Protein 3VBH (pdb70)

Sequence (842 aa):
GDRVADVIESSIGDSVSRALTHALPAPTGQNTQVSSHRLDTGKVPALQAAEIGASSNASDESMIETRCVLNSHSTAETTLDSFFSRAGLVGEIDLPLKGTTNPNGYANWDIDITGYAQMRRKVELFTYMRFDAEFTFVACTPTGEVVPQLLQYMFVPPGAPKPDSRESLAWQTATNPSVFVKLSDPPAQVSVPFMSPASAYQWFYDGYPTFGEHKQEKDLEYGAMPNNMMGTFSVRTVGTSKSKYPLVVRIYMRMKHVRAWIPRPMRNQNYLFKANPNYAGNSIKPTGASRTAITTLSDRVAQLTIGNSTITTQEAANIIVGYGEWPSYCSDSDATAVDKPTRPDVSVNRFYTLDTKLWEKSSKGWYWKFPDVLTETGVFGQNAQFHYLYRSGFCIHVQCNASKFHQGALLVAVLPEYVIGTVAGGTGTEDTHPPYKQTQPGADGFELQHPYVLDAGIPISQLTVCPHQWINLRTNNCATIIVPYINALPFDSALNHCNFGLLVVPISPLDYDQGATPVIPITITLAPMCSEFAGLRQAVTQGFPTELKPGTNQFLTTDDGVSAPILPNFHPTPCIHIPGEVRNLLELCQVETILEVNNVPTNATSLMERLRFPVSAQAGKGELCAVFRADPGRNGPWQSTLLGQLCGYYTQWSGSLEVTFMFTGSFMATGKMLIAYTPPGGPLPKDRATAMLGTHVIWDFGLQSSVTLVIPWISNTHYRAHARDGVFDYYTTGLVSIWYQTNYVVPIGAPNTAYIIALAAAQKNFTMKLCKDASDILQTGTIQSHENSNSATEGSTINYTTINYYKDSYAATAGKQSLKQDPDKFANPVKDIFTEMAAPLK

Solvent-accessible surface area: 33985 Å² total; per-residue (Å²): 116,84,213,90,65,110,68,109,146,48,84,74,38,74,46,101,42,143,72,71,24,128,24,101,97,30,70,56,3,99,60,16,114,109,18,66,131,103,168,90,131,75,116,42,8,18,41,6,6,6,0,0,6,12,15,23,51,4,35,12,42,15,38,48,110,18,180,53,66,137,21,91,23,57,5,44,54,1,8,4,8,31,0,2,15,69,14,19,48,1,0,67,6,67,6,34,52,184,50,134,81,50,38,86,8,45,5,56,39,87,44,40,15,12,9,63,1,78,12,4,14,20,0,18,0,0,0,0,0,7,11,0,5,8,27,3,14,43,17,17,8,87,125,48,103,89,10,113,25,72,0,0,7,2,26,2,44,97,87,25,96,116,3,109,36,24,91,21,145,21,10,133,32,101,131,29,29,32,41,109,21,112,12,71,58,61,44,11,66,18,0,17,2,0,38,2,90,2,4,1,20,6,48,22,18,0,0,1,43,72,82,30,121,20,118,151,139,132,6,127,37,20,26,27,23,67,27,42,102,24,14,3,17,0,0,32,4,50,28,111,88,102,16,170,57,46,1,8,0,76,1,41,6,5,1,0,2,3,30,0,3,0,0,5,2,2,8,16,9,59,7,34,9,86,71,23,13,2,1,20,14,113,58,14,135,26,21,15,41,50,33,129,37,29,50,65,97,127,25,58,94,23,120,25,86,45,33,128,19,74,22,98,10,142,56,5,1,8,21,0,0,0,7,1,16,55,18,21,15,14,26,146,102,37,38,111,43,150,63,184,34,51,79,36,48,96,44,0,10,57,14,16,92,32,26,69,42,91,2,103,112,93,26,94,0,15,0,1,0,0,0,15,5,0,15,138,40,44,74,0,0,88,22,1,18,80,17,106,23,4,27,4,2,2,8,1,2,0,52,1,99,36,50,104,74,5,4,0,0,0,0,0,0,0,0,0,0,0,12,2,3,20,45,0,38,10,96,9,106,92,68,55,53,2,46,60,149,18,0,12,20,20,37,99,7,53,88,2,98,49,7,7,0,0,1,5,0,13,1,0,1,0,0,2,3,3,8,15,1,1,0,0,16,17,1,1,32,2,2,7,0,9,0,5,21,1,4,1,49,18,18,21,6,3,16,9,2,1,7,7,0,0,0,0,0,14,4,2,42,3,44,31,57,186,78,29,90,81,83,5,53,0,27,0,5,0,0,0,20,25,0,1,0,5,23,124,79,130,46,39,83,64,125,178,117,114,138,140,140,131,38,65,100,126,56,97,51,62,83,62,26,36,5,43,24,31,42,80,83,56,102,19,40,104,39,19,95,4,4,2,26,1,42,2,0,6,0,0,1,25,3,8,0,0,2,3,2,18,4,43,23,72,80,53,134,21,3,40,71,2,2,29,2,59,1,32,47,53,111,42,186,14,43,53,12,0,0,1,69,0,5,2,25,18,105,9,13,3,30,2,0,0,1,8,23,0,0,17,9,1,37,43,6,2,3,0,1,5,0,1,0,0,1,1,0,0,90,63,2,72,7,82,2,3,0,0,0,16,39,65,80,30,113,60,11,172,53,72,58,48,1,85,142,25,28,66,18,87,2,69,13,30,80,15,1,0,1,0,0,3,2,6,61,74,35,119,44,135,40,7,11,19,6,127,121,53,129,72,54,133,54,26,2,5,15,0,1,1,6,8,48,71,41,3,80,32,51,175,30,4,7,93,55,0,44,0,0,1,5,0,0,5,20,104,17,5,1,3,79,90,13,71,81,17,103,72,98,23,44,132,43,116,10,140,155,179,65,44,69,0,9,1,15,83,80,22,104,20,129,42,105,59,103,35,171,92,114,0,10,0,0,5,8,5,29,155,24,34,43,63,15,3,17,58,25,15,10,39,5,2,84,71,141,32,97,50,67,31,24,3,1,148

B-factor: mean 24.51, std 19.91, range [2.74, 155.55]

Radius of gyration: 28.13 Å; Cα contacts (8 Å, |Δi|>4): 2219; chains: 4; bounding box: 93×79×64 Å

Organism: Human enterovirus 71 (NCBI:txid39054)

Nearest PDB structures (foldseek):
  3zff-assembly1_B  TM=1.002E+00  e=9.626E-48  Enterovirus A71
  6z3p-assembly1_B  TM=1.002E+00  e=2.330E-47  Enterovirus A71
  5c4w-assembly1_B  TM=1.003E+00  e=1.094E-46  Coxsackievirus A16
  6diz-assembly1_B  TM=9.968E-01  e=1.524E-46  Enterovirus A71
  5c9a-assembly1_B  TM=1.001E+00  e=4.195E-45  Coxsackievirus A16

Secondary structure (DSSP, 8-state):
---SHHHHT--TT-----BS---EE-SBPPPB--------SS--TTEE-GGGSPPP---HHHHS----B----B-GGGBHHHHH-S-EEEEEEEE-SSSSSSTTSEEEEE--STTSHHHHHHHTTEEEEEEEEEEEEEEE-TTS-----EEEEEEE-TTSPPP-STT-GGGG-SSS-EEEEETTSSPEEEEE----SSSSEES---B-SS-S---GGG-TTTT--GGG---EEEEEESSSS--SS-EEEEEEEEEEEEEEEEE-----S---STTS----GGG---SS---S-TT--/--S-EEEEETTEEEEESS----EEGGGB---PPPTTT----SPPB--GGGTSS-EEEEEEEE-TT---EEEEETGGGTTSHHHHHHHHHEEEEEEEEEEEEE----TT-EEEEEEEEEES------TTTTT-------HHHHS-GGG-EE-S-GGGTTTTS-GGGGGGSSEEEEETTT-SEEEEEE----SSSSB-TTTB--EEEEEEEEEEEE--BTB---EEEEEEEEEEEEEEEEE-S----/-------TTTT---TT------BSSTT--PPP----S-EE-BHHHHHTS-EEE-S-----SGGGGGGGG-EEEE--SSS--EEEEEE--TTSSSGGGGSHHHHHHTTEEEEES-EEEEEEE-S-TT-B-EEEEEEE-TTPPPPSSHHHHTTSEEEEEE-SSS-EEEEEE----SSSSEEPP-SSGGGGG---EEEEEESS--B--TTS-SEEEEEEEEEE-TT-EEEEE---S----SS---/---B---TTTT-SS-------SSBGGGS-------EE-THHHH--BSS---SSS-S--

CATH classification: 2.60.120.20

Structure (mmCIF, N/CA/C/O backbone):
data_3VBH
#
_entry.id   3VBH
#
_cell.length_a   330.000
_cell.length_b   330.000
_cell.length_c   748.400
_cell.angle_alpha   90.00
_cell.angle_beta   90.00
_cell.angle_gamma   120.00
#
_symmetry.space_group_name_H-M   'H 3 2'
#
loop_
_entity.id
_entity.type
_entity.pdbx_description
1 polymer 'Genome Polyprotein, capsid protein VP1'
2 polymer 'Genome polyprotein, capsid protein VP2'
3 polymer 'Genome Polyprotein, vapsid protein VP3'
4 polymer 'Genome Polyprotein, capsid protein VP4'
5 non-polymer SPHINGOSINE
6 non-polymer 'POTASSIUM ION'
7 non-polymer 'SODIUM ION'
8 non-polymer 'CHLORIDE ION'
9 water water
#
loop_
_atom_site.group_PDB
_atom_site.id
_atom_site.type_symbol
_atom_site.label_atom_id
_atom_site.label_alt_id
_atom_site.label_comp_id
_atom_site.label_asym_id
_atom_site.label_entity_id
_atom_site.label_seq_id
_atom_site.pdbx_PDB_ins_code
_atom_site.Cartn_x
_atom_site.Cartn_y
_atom_site.Cartn_z
_atom_site.occupancy
_atom_site.B_iso_or_equiv
_atom_site.auth_seq_id
_atom_site.auth_comp_id
_atom_site.auth_asym_id
_atom_site.auth_atom_id
_atom_site.pdbx_PDB_model_num
ATOM 1 N N . GLY A 1 1 ? 28.540 -12.244 102.474 1.00 95.05 1 GLY A N 1
ATOM 2 C CA . GLY A 1 1 ? 29.520 -12.227 101.336 1.00 102.79 1 GLY A CA 1
ATOM 3 C C . GLY A 1 1 ? 30.963 -12.236 101.814 1.00 113.58 1 GLY A C 1
ATOM 4 O O . GLY A 1 1 ? 31.239 -11.828 102.950 1.00 118.34 1 GLY A O 1
ATOM 5 N N . ASP A 1 2 ? 31.880 -12.674 100.946 1.00 113.49 2 ASP A N 1
ATOM 6 C CA . ASP A 1 2 ? 33.309 -12.758 101.280 1.00 100.42 2 ASP A CA 1
ATOM 7 C C . ASP A 1 2 ? 34.281 -11.951 100.394 1.00 84.87 2 ASP A C 1
ATOM 8 O O . ASP A 1 2 ? 34.525 -12.302 99.240 1.00 105.73 2 ASP A O 1
ATOM 13 N N . ARG A 1 3 ? 34.848 -10.886 100.961 1.00 72.85 3 ARG A N 1
ATOM 14 C CA . ARG A 1 3 ? 35.778 -10.010 100.253 1.00 54.80 3 ARG A CA 1
ATOM 15 C C . ARG A 1 3 ? 37.283 -10.316 100.336 1.00 61.39 3 ARG A C 1
ATOM 16 O O . ARG A 1 3 ? 38.011 -9.987 99.404 1.00 82.36 3 ARG A O 1
ATOM 24 N N . VAL A 1 4 ? 37.775 -10.886 101.436 1.00 45.90 4 VAL A N 1
ATOM 25 C CA . VAL A 1 4 ? 39.208 -11.173 101.519 1.00 23.07 4 VAL A CA 1
ATOM 26 C C . VAL A 1 4 ? 39.544 -12.382 100.624 1.00 29.01 4 VAL A C 1
ATOM 27 O O . VAL A 1 4 ? 38.842 -13.405 100.614 1.00 27.09 4 VAL A O 1
ATOM 31 N N . ALA A 1 5 ? 40.616 -12.254 99.850 1.00 9.71 5 ALA A N 1
ATOM 32 C CA . ALA A 1 5 ? 41.005 -13.316 98.937 1.00 23.09 5 ALA A CA 1
ATOM 33 C C . ALA A 1 5 ? 41.066 -14.720 99.522 1.00 29.16 5 ALA A C 1
ATOM 34 O O . ALA A 1 5 ? 40.596 -15.654 98.879 1.00 28.43 5 ALA A O 1
ATOM 36 N N . ASP A 1 6 ? 41.627 -14.883 100.722 1.00 14.56 6 ASP A N 1
ATOM 37 C CA . ASP A 1 6 ? 41.752 -16.225 101.294 1.00 27.62 6 ASP A CA 1
ATOM 38 C C . ASP A 1 6 ? 40.418 -16.924 101.539 1.00 27.84 6 ASP A C 1
ATOM 39 O O . ASP A 1 6 ? 40.352 -18.162 101.485 1.00 21.94 6 ASP A O 1
ATOM 44 N N . VAL A 1 7 ? 39.361 -16.156 101.797 1.00 19.71 7 VAL A N 1
ATOM 45 C CA . VAL A 1 7 ? 38.041 -16.758 102.005 1.00 27.52 7 VAL A CA 1
ATOM 46 C C . VAL A 1 7 ? 37.464 -17.236 100.655 1.00 30.88 7 VAL A C 1
ATOM 47 O O . VAL A 1 7 ? 36.833 -18.287 100.561 1.00 37.11 7 VAL A O 1
ATOM 51 N N . ILE A 1 8 ? 37.690 -16.445 99.614 1.00 30.98 8 ILE A N 1
ATOM 52 C CA . ILE A 1 8 ? 37.243 -16.763 98.265 1.00 30.60 8 ILE A CA 1
ATOM 53 C C . ILE A 1 8 ? 37.932 -18.026 97.712 1.00 31.68 8 ILE A C 1
ATOM 54 O O . ILE A 1 8 ? 37.284 -18.898 97.148 1.00 42.49 8 ILE A O 1
ATOM 59 N N . GLU A 1 9 ? 39.246 -18.127 97.878 1.00 37.85 9 GLU A N 1
ATOM 60 C CA . GLU A 1 9 ? 39.990 -19.271 97.353 1.00 38.52 9 GLU A CA 1
ATOM 61 C C . GLU A 1 9 ? 40.101 -20.420 98.333 1.00 41.13 9 GLU A C 1
ATOM 62 O O . GLU A 1 9 ? 41.020 -21.229 98.246 1.00 43.79 9 GLU A O 1
ATOM 68 N N . SER A 1 10 ? 39.147 -20.495 99.253 1.00 44.33 10 SER A N 1
ATOM 69 C CA . SER A 1 10 ? 39.144 -21.527 100.283 1.00 44.85 10 SER A CA 1
ATOM 70 C C . SER A 1 10 ? 38.437 -22.813 99.875 1.00 58.86 10 SER A C 1
ATOM 71 O O . SER A 1 10 ? 37.434 -22.788 99.145 1.00 61.77 10 SER A O 1
ATOM 74 N N . SER A 1 11 ? 38.976 -23.937 100.351 1.00 52.32 11 SER A N 1
ATOM 75 C CA . SER A 1 11 ? 38.396 -25.251 100.083 1.00 57.51 11 SER A CA 1
ATOM 76 C C . SER A 1 11 ? 37.676 -25.775 101.341 1.00 55.80 11 SER A C 1
ATOM 77 O O . SER A 1 11 ? 37.321 -26.958 101.420 1.00 52.83 11 SER A O 1
ATOM 80 N N . ILE A 1 12 ? 37.474 -24.881 102.317 1.00 38.55 12 ILE A N 1
ATOM 81 C CA . ILE A 1 12 ? 36.762 -25.209 103.557 1.00 53.39 12 ILE A CA 1
ATOM 82 C C . ILE A 1 12 ? 35.323 -25.514 103.140 1.00 54.83 12 ILE A C 1
ATOM 83 O O . ILE A 1 12 ? 34.683 -24.695 102.472 1.00 50.20 12 ILE A O 1
ATOM 88 N N . GLY A 1 13 ? 34.819 -26.684 103.524 1.00 44.81 13 GLY A N 1
ATOM 89 C CA . GLY A 1 13 ? 33.456 -27.039 103.171 1.00 48.78 13 GLY A CA 1
ATOM 90 C C . GLY A 1 13 ? 33.289 -28.003 102.008 1.00 31.30 13 GLY A C 1
ATOM 91 O O . GLY A 1 13 ? 32.170 -28.402 101.719 1.00 41.72 13 GLY A O 1
ATOM 92 N N . ASP A 1 14 ? 34.386 -28.373 101.347 1.00 38.46 14 ASP A N 1
ATOM 93 C CA . ASP A 1 14 ? 34.356 -29.321 100.228 1.00 46.72 14 ASP A CA 1
ATOM 94 C C . ASP A 1 14 ? 33.859 -30.676 100.762 1.00 47.82 14 ASP A C 1
ATOM 95 O O . ASP A 1 14 ? 34.580 -31.344 101.516 1.00 31.75 14 ASP A O 1
ATOM 100 N N . SER A 1 15 ? 32.646 -31.077 100.364 1.00 51.96 15 SER A N 1
ATOM 101 C CA . SER A 1 15 ? 32.028 -32.323 100.848 1.00 47.44 15 SER A CA 1
ATOM 102 C C . SER A 1 15 ? 32.122 -33.516 99.910 1.00 61.88 15 SER A C 1
ATOM 103 O O . SER A 1 15 ? 31.569 -34.585 100.207 1.00 50.86 15 SER A O 1
ATOM 106 N N . VAL A 1 16 ? 32.824 -33.325 98.792 1.00 73.47 16 VAL A N 1
ATOM 107 C CA . VAL A 1 16 ? 33.023 -34.357 97.776 1.00 68.21 16 VAL A CA 1
ATOM 108 C C . VAL A 1 16 ? 34.185 -35.257 98.145 1.00 69.68 16 VAL A C 1
ATOM 109 O O . VAL A 1 16 ? 35.318 -34.781 98.263 1.00 64.40 16 VAL A O 1
ATOM 113 N N . SER A 1 17 ? 33.911 -36.550 98.308 1.00 78.16 17 SER A N 1
ATOM 114 C CA . SER A 1 17 ? 34.960 -37.512 98.647 1.00 87.26 17 SER A CA 1
ATOM 115 C C . SER A 1 17 ? 35.752 -37.766 97.371 1.00 88.02 17 SER A C 1
ATOM 116 O O . SER A 1 17 ? 35.264 -38.436 96.456 1.00 85.88 17 SER A O 1
ATOM 119 N N . ARG A 1 18 ? 36.960 -37.217 97.296 1.00 69.61 18 ARG A N 1
ATOM 120 C CA . ARG A 1 18 ? 37.783 -37.421 96.116 1.00 72.15 18 ARG A CA 1
ATOM 121 C C . ARG A 1 18 ? 38.406 -38.815 96.218 1.00 67.43 18 ARG A C 1
ATOM 122 O O . ARG A 1 18 ? 39.189 -39.092 97.136 1.00 45.36 18 ARG A O 1
ATOM 130 N N . ALA A 1 19 ? 38.035 -39.688 95.280 1.00 38.08 19 ALA A N 1
ATOM 131 C CA . ALA A 1 19 ? 38.525 -41.063 95.244 1.00 34.19 19 ALA A CA 1
ATOM 132 C C . ALA A 1 19 ? 39.637 -41.316 94.219 1.00 32.33 19 ALA A C 1
ATOM 133 O O . ALA A 1 19 ? 39.539 -40.935 93.061 1.00 38.19 19 ALA A O 1
ATOM 135 N N . LEU A 1 20 ? 40.699 -41.969 94.662 1.00 41.29 20 LEU A N 1
ATOM 136 C CA . LEU A 1 20 ? 41.812 -42.258 93.786 1.00 39.59 20 LEU A CA 1
ATOM 137 C C . LEU A 1 20 ? 41.559 -43.514 92.970 1.00 39.20 20 LEU A C 1
ATOM 138 O O . LEU A 1 20 ? 42.231 -43.749 91.972 1.00 37.46 20 LEU A O 1
ATOM 143 N N . THR A 1 21 ? 40.597 -44.331 93.378 1.00 34.50 21 THR A N 1
ATOM 144 C CA . THR A 1 21 ? 40.360 -45.568 92.641 1.00 34.21 21 THR A CA 1
ATOM 145 C C . THR A 1 21 ? 38.899 -45.748 92.260 1.00 30.61 21 THR A C 1
ATOM 146 O O . THR A 1 21 ? 38.026 -45.045 92.761 1.00 39.75 21 THR A O 1
ATOM 150 N N . HIS A 1 22 ? 38.635 -46.688 91.363 1.00 36.85 22 HIS A N 1
ATOM 151 C CA . HIS A 1 22 ? 37.268 -46.950 90.925 1.00 41.57 22 HIS A CA 1
ATOM 152 C C . HIS A 1 22 ? 37.040 -48.434 90.585 1.00 36.48 22 HIS A C 1
ATOM 153 O O . HIS A 1 22 ? 37.948 -49.136 90.125 1.00 22.49 22 HIS A O 1
ATOM 160 N N . ALA A 1 23 ? 35.823 -48.909 90.830 1.00 27.05 23 ALA A N 1
ATOM 161 C CA . ALA A 1 23 ? 35.472 -50.295 90.551 1.00 36.91 23 ALA A CA 1
ATOM 162 C C . ALA A 1 23 ? 35.214 -50.533 89.068 1.00 29.96 23 ALA A C 1
ATOM 163 O O . ALA A 1 23 ? 34.629 -49.704 88.389 1.00 39.97 23 ALA A O 1
ATOM 165 N N . LEU A 1 24 ? 35.661 -51.676 88.575 1.00 29.40 24 LEU A N 1
ATOM 166 C CA . LEU A 1 24 ? 35.460 -52.051 87.188 1.00 28.23 24 LEU A CA 1
ATOM 167 C C . LEU A 1 24 ? 34.742 -53.378 87.173 1.00 27.85 24 LEU A C 1
ATOM 168 O O . LEU A 1 24 ? 34.809 -54.145 88.130 1.00 23.82 24 LEU A O 1
ATOM 173 N N . PRO A 1 25 ? 34.005 -53.657 86.104 1.00 38.37 25 PRO A N 1
ATOM 174 C CA . PRO A 1 25 ? 33.316 -54.952 86.078 1.00 36.27 25 PRO A CA 1
ATOM 175 C C . PRO A 1 25 ? 34.386 -56.046 85.976 1.00 26.41 25 PRO A C 1
ATOM 176 O O . PRO A 1 25 ? 35.417 -55.847 85.350 1.00 20.41 25 PRO A O 1
ATOM 180 N N . ALA A 1 26 ? 34.156 -57.185 86.612 1.00 26.49 26 ALA A N 1
ATOM 181 C CA . ALA A 1 26 ? 35.120 -58.287 86.593 1.00 26.05 26 ALA A CA 1
ATOM 182 C C . ALA A 1 26 ? 34.379 -59.591 86.899 1.00 15.71 26 ALA A C 1
ATOM 183 O O . ALA A 1 26 ? 34.489 -60.139 87.984 1.00 29.06 26 ALA A O 1
ATOM 185 N N . PRO A 1 27 ? 33.597 -60.086 85.935 1.00 28.17 27 PRO A N 1
ATOM 186 C CA . PRO A 1 27 ? 32.811 -61.318 86.065 1.00 21.10 27 PRO A CA 1
ATOM 187 C C . PRO A 1 27 ? 33.587 -62.621 85.925 1.00 17.11 27 PRO A C 1
ATOM 188 O O . PRO A 1 27 ? 33.082 -63.683 86.288 1.00 20.02 27 PRO A O 1
ATOM 192 N N . THR A 1 28 ? 34.793 -62.542 85.366 1.00 17.40 28 THR A N 1
ATOM 193 C CA . THR A 1 28 ? 35.638 -63.723 85.213 1.00 25.52 28 THR A CA 1
ATOM 194 C C . THR A 1 28 ? 37.070 -63.415 85.601 1.00 17.77 28 THR A C 1
ATOM 195 O O . THR A 1 28 ? 37.441 -62.264 85.760 1.00 16.61 28 THR A O 1
ATOM 199 N N . GLY A 1 29 ? 37.874 -64.457 85.771 1.00 25.14 29 GLY A N 1
ATOM 200 C CA . GLY A 1 29 ? 39.270 -64.241 86.080 1.00 12.22 29 GLY A CA 1
ATOM 201 C C . GLY A 1 29 ? 39.943 -63.644 84.849 1.00 23.82 29 GLY A C 1
ATOM 202 O O . GLY A 1 29 ? 39.535 -63.862 83.672 1.00 25.35 29 GLY A O 1
ATOM 203 N N . GLN A 1 30 ? 40.983 -62.868 85.111 1.00 9.86 30 GLN A N 1
ATOM 204 C CA . GLN A 1 30 ? 41.710 -62.224 84.040 1.00 17.23 30 GLN A CA 1
ATOM 205 C C . GLN A 1 30 ? 42.372 -63.220 83.102 1.00 18.68 30 GLN A C 1
ATOM 206 O O . GLN A 1 30 ? 42.833 -64.274 83.523 1.00 20.23 30 GLN A O 1
ATOM 212 N N . ASN A 1 31 ? 42.416 -62.884 81.821 1.00 12.43 31 ASN A N 1
ATOM 213 C CA . ASN A 1 31 ? 43.022 -63.774 80.843 1.00 13.51 31 ASN A CA 1
ATOM 214 C C . ASN A 1 31 ? 44.513 -63.617 80.853 1.00 8.68 31 ASN A C 1
ATOM 215 O O . ASN A 1 31 ? 45.058 -62.723 81.493 1.00 22.57 31 ASN A O 1
ATOM 220 N N . THR A 1 32 ? 45.172 -64.498 80.120 1.00 12.29 32 THR A N 1
ATOM 221 C CA . THR A 1 32 ? 46.619 -64.434 79.989 1.00 16.74 32 THR A CA 1
ATOM 222 C C . THR A 1 32 ? 46.912 -64.131 78.522 1.00 18.33 32 THR A C 1
ATOM 223 O O . THR A 1 32 ? 46.326 -64.740 77.614 1.00 13.64 32 THR A O 1
ATOM 227 N N . GLN A 1 33 ? 47.813 -63.182 78.299 1.00 11.35 33 GLN A N 1
ATOM 228 C CA . GLN A 1 33 ? 48.208 -62.778 76.947 1.00 19.21 33 GLN A CA 1
ATOM 229 C C . GLN A 1 33 ? 49.522 -63.427 76.595 1.00 12.05 33 GLN A C 1
ATOM 230 O O . GLN A 1 33 ? 50.294 -63.782 77.483 1.00 15.83 33 GLN A O 1
ATOM 236 N N . VAL A 1 34 ? 49.776 -63.593 75.301 1.00 19.85 34 VAL A N 1
ATOM 237 C CA . VAL A 1 34 ? 51.047 -64.172 74.860 1.00 15.90 34 VAL A CA 1
ATOM 238 C C . VAL A 1 34 ? 52.180 -63.196 75.236 1.00 13.08 34 VAL A C 1
ATOM 239 O O . VAL A 1 34 ? 52.008 -61.983 75.176 1.00 15.39 34 VAL A O 1
ATOM 243 N N . SER A 1 35 ? 53.325 -63.714 75.660 1.00 16.45 35 SER A N 1
ATOM 244 C CA . SER A 1 35 ? 54.460 -62.845 75.970 1.00 14.36 35 SER A CA 1
ATOM 245 C C . SER A 1 35 ? 55.679 -63.519 75.377 1.00 21.77 35 SER A C 1
ATOM 246 O O . SER A 1 35 ? 55.661 -64.725 75.111 1.00 23.25 35 SER A O 1
ATOM 249 N N . SER A 1 36 ? 56.729 -62.746 75.141 1.00 18.51 36 SER A N 1
ATOM 250 C CA . SER A 1 36 ? 57.933 -63.310 74.562 1.00 24.46 36 SER A CA 1
ATOM 251 C C . SER A 1 36 ? 59.118 -62.905 75.423 1.00 26.31 36 SER A C 1
ATOM 252 O O . SER A 1 36 ? 58.942 -62.358 76.513 1.00 20.80 36 SER A O 1
ATOM 255 N N . HIS A 1 37 ? 60.329 -63.178 74.956 1.00 21.88 37 HIS A N 1
ATOM 256 C CA . HIS A 1 37 ? 61.484 -62.802 75.739 1.00 24.64 37 HIS A CA 1
ATOM 257 C C . HIS A 1 37 ? 61.766 -61.317 75.621 1.00 28.47 37 HIS A C 1
ATOM 258 O O . HIS A 1 37 ? 61.524 -60.725 74.585 1.00 33.91 37 HIS A O 1
ATOM 265 N N . ARG A 1 38 ? 62.241 -60.720 76.709 1.00 24.24 38 ARG A N 1
ATOM 266 C CA . ARG A 1 38 ? 62.594 -59.316 76.734 1.00 30.87 38 ARG A CA 1
ATOM 267 C C . ARG A 1 38 ? 63.979 -59.270 77.390 1.00 26.49 38 ARG A C 1
ATOM 268 O O . ARG A 1 38 ? 64.185 -59.804 78.473 1.00 33.88 38 ARG A O 1
ATOM 276 N N . LEU A 1 39 ? 64.944 -58.701 76.678 1.00 33.91 39 LEU A N 1
ATOM 277 C CA . LEU A 1 39 ? 66.320 -58.573 77.156 1.00 36.55 39 LEU A CA 1
ATOM 278 C C . LEU A 1 39 ? 66.560 -57.075 77.066 1.00 32.87 39 LEU A C 1
ATOM 279 O O . LEU A 1 39 ? 67.190 -56.597 76.143 1.00 32.62 39 LEU A O 1
ATOM 284 N N . ASP A 1 40 ? 66.054 -56.339 78.044 1.00 48.64 40 ASP A N 1
ATOM 285 C CA . ASP A 1 40 ? 66.154 -54.900 78.003 1.00 60.11 40 ASP A CA 1
ATOM 286 C C . ASP A 1 40 ? 66.604 -54.232 79.311 1.00 63.20 40 ASP A C 1
ATOM 287 O O . ASP A 1 40 ? 66.287 -54.698 80.407 1.00 61.33 40 ASP A O 1
ATOM 292 N N . THR A 1 41 ? 67.356 -53.139 79.176 1.00 47.09 41 THR A N 1
ATOM 293 C CA . THR A 1 41 ? 67.804 -52.346 80.325 1.00 53.55 41 THR A CA 1
ATOM 294 C C . THR A 1 41 ? 66.723 -51.271 80.649 1.00 38.05 41 THR A C 1
ATOM 295 O O . THR A 1 41 ? 65.861 -50.989 79.832 1.00 37.92 41 THR A O 1
ATOM 299 N N . GLY A 1 42 ? 66.750 -50.694 81.846 1.00 50.12 42 GLY A N 1
ATOM 300 C CA . GLY A 1 42 ? 65.770 -49.671 82.194 1.00 23.56 42 GLY A CA 1
ATOM 301 C C . GLY A 1 42 ? 64.410 -50.164 82.659 1.00 27.34 42 GLY A C 1
ATOM 302 O O . GLY A 1 42 ? 63.883 -49.693 83.670 1.00 39.83 42 GLY A O 1
ATOM 303 N N . LYS A 1 43 ? 63.839 -51.107 81.915 1.00 50.11 43 LYS A N 1
ATOM 304 C CA . LYS A 1 43 ? 62.538 -51.688 82.244 1.00 63.40 43 LYS A CA 1
ATOM 305 C C . LYS A 1 43 ? 62.768 -52.880 83.170 1.00 60.35 43 LYS A C 1
ATOM 306 O O . LYS A 1 43 ? 63.548 -53.779 82.848 1.00 73.15 43 LYS A O 1
ATOM 312 N N . VAL A 1 44 ? 62.088 -52.883 84.318 1.00 44.14 44 VAL A N 1
ATOM 313 C CA . VAL A 1 44 ? 62.274 -53.946 85.295 1.00 37.54 44 VAL A CA 1
ATOM 314 C C . VAL A 1 44 ? 61.036 -54.281 86.186 1.00 30.08 44 VAL A C 1
ATOM 315 O O . VAL A 1 44 ? 60.973 -53.944 87.370 1.00 23.24 44 VAL A O 1
ATOM 319 N N . PRO A 1 45 ? 60.030 -54.965 85.612 1.00 31.89 45 PRO A N 1
ATOM 320 C CA . PRO A 1 45 ? 58.826 -55.332 86.371 1.00 23.33 45 PRO A CA 1
ATOM 321 C C . PRO A 1 45 ? 59.005 -56.218 87.604 1.00 25.85 45 PRO A C 1
ATOM 322 O O . PRO A 1 45 ? 58.187 -56.153 88.519 1.00 20.52 45 PRO A O 1
ATOM 326 N N . ALA A 1 46 ? 60.050 -57.049 87.624 1.00 20.87 46 ALA A N 1
ATOM 327 C CA . ALA A 1 46 ? 60.317 -57.941 88.759 1.00 21.88 46 ALA A CA 1
ATOM 328 C C . ALA A 1 46 ? 60.741 -57.201 90.034 1.00 23.41 46 ALA A C 1
ATOM 329 O O . ALA A 1 46 ? 60.433 -57.649 91.126 1.00 25.38 46 ALA A O 1
ATOM 331 N N . LEU A 1 47 ? 61.447 -56.079 89.892 1.00 27.42 47 LEU A N 1
ATOM 332 C CA . LEU A 1 47 ? 61.892 -55.293 91.039 1.00 22.51 47 LEU A CA 1
ATOM 333 C C . LEU A 1 47 ? 60.790 -54.396 91.625 1.00 16.57 47 LEU A C 1
ATOM 334 O O . LEU A 1 47 ? 60.087 -53.702 90.903 1.00 30.51 47 LEU A O 1
ATOM 339 N N . GLN A 1 48 ? 60.660 -54.426 92.948 1.00 21.74 48 GLN A N 1
ATOM 340 C CA . GLN A 1 48 ? 59.642 -53.669 93.677 1.00 14.59 48 GLN A CA 1
ATOM 341 C C . GLN A 1 48 ? 60.211 -52.936 94.899 1.00 26.38 48 GLN A C 1
ATOM 342 O O . GLN A 1 48 ? 61.392 -53.040 95.250 1.00 20.88 48 GLN A O 1
ATOM 348 N N . ALA A 1 49 ? 59.327 -52.209 95.560 1.00 21.22 49 ALA A N 1
ATOM 349 C CA . ALA A 1 49 ? 59.668 -51.466 96.761 1.00 21.83 49 ALA A CA 1
ATOM 350 C C . ALA A 1 49 ? 58.471 -51.635 97.706 1.00 22.52 49 ALA A C 1
ATOM 351 O O . ALA A 1 49 ? 57.601 -50.765 97.770 1.00 19.32 49 ALA A O 1
ATOM 353 N N . ALA A 1 50 ? 58.416 -52.761 98.424 1.00 11.09 50 ALA A N 1
ATOM 354 C CA . ALA A 1 50 ? 57.283 -53.026 99.321 1.00 12.46 50 ALA A CA 1
ATOM 355 C C . ALA A 1 50 ? 57.032 -51.956 100.390 1.00 23.52 50 ALA A C 1
ATOM 356 O O . ALA A 1 50 ? 55.923 -51.870 100.925 1.00 12.85 50 ALA A O 1
ATOM 358 N N . GLU A 1 51 ? 58.056 -51.145 100.681 1.00 12.49 51 GLU A N 1
ATOM 359 C CA . GLU A 1 51 ? 57.959 -50.079 101.670 1.00 14.27 51 GLU A CA 1
ATOM 360 C C . GLU A 1 51 ? 56.857 -49.085 101.334 1.00 15.27 51 GLU A C 1
ATOM 361 O O . GLU A 1 51 ? 56.267 -48.495 102.233 1.00 15.45 51 GLU A O 1
ATOM 367 N N . ILE A 1 52 ? 56.600 -48.891 100.041 1.00 17.92 52 ILE A N 1
ATOM 368 C CA . ILE A 1 52 ? 55.582 -47.950 99.578 1.00 11.37 52 ILE A CA 1
ATOM 369 C C . ILE A 1 52 ? 54.217 -48.265 100.186 1.00 18.65 52 ILE A C 1
ATOM 370 O O . ILE A 1 52 ? 53.443 -47.354 100.507 1.00 15.68 52 ILE A O 1
ATOM 375 N N . GLY A 1 53 ? 53.931 -49.554 100.361 1.00 14.45 53 GLY A N 1
ATOM 376 C CA . GLY A 1 53 ? 52.665 -49.953 100.955 1.00 10.65 53 GLY A CA 1
ATOM 377 C C . GLY A 1 53 ? 51.725 -50.622 99.975 1.00 21.07 53 GLY A C 1
ATOM 378 O O . GLY A 1 53 ? 50.632 -51.060 100.349 1.00 14.95 53 GLY A O 1
ATOM 379 N N . ALA A 1 54 ? 52.145 -50.698 98.713 1.00 15.67 54 ALA A N 1
ATOM 380 C CA . ALA A 1 54 ? 51.329 -51.327 97.685 1.00 16.80 54 ALA A CA 1
ATOM 381 C C . ALA A 1 54 ? 51.749 -52.764 97.434 1.00 7.01 54 ALA A C 1
ATOM 382 O O . ALA A 1 54 ? 52.838 -53.188 97.814 1.00 27.22 54 ALA A O 1
ATOM 384 N N . SER A 1 55 ? 50.876 -53.515 96.787 1.00 17.63 55 SER A N 1
ATOM 385 C CA . SER A 1 55 ? 51.183 -54.889 96.462 1.00 14.76 55 SER A CA 1
ATOM 386 C C . SER A 1 55 ? 51.945 -54.895 95.139 1.00 20.13 55 SER A C 1
ATOM 387 O O . SER A 1 55 ? 51.931 -53.913 94.412 1.00 22.42 55 SER A O 1
ATOM 390 N N . SER A 1 56 ? 52.640 -55.978 94.831 1.00 22.25 56 SER A N 1
ATOM 391 C CA . SER A 1 56 ? 53.389 -56.024 93.591 1.00 19.96 56 SER A CA 1
ATOM 392 C C . SER A 1 56 ? 52.476 -55.917 92.370 1.00 24.65 56 SER A C 1
ATOM 393 O O . SER A 1 56 ? 51.361 -56.479 92.342 1.00 29.07 56 SER A O 1
ATOM 396 N N . ASN A 1 57 ? 52.956 -55.186 91.365 1.00 17.42 57 ASN A N 1
ATOM 397 C CA . ASN A 1 57 ? 52.226 -55.035 90.112 1.00 34.25 57 ASN A CA 1
ATOM 398 C C . ASN A 1 57 ? 52.777 -55.929 88.987 1.00 25.69 57 ASN A C 1
ATOM 399 O O . ASN A 1 57 ? 52.335 -55.822 87.853 1.00 37.28 57 ASN A O 1
ATOM 404 N N . ALA A 1 58 ? 53.732 -56.803 89.306 1.00 25.71 58 ALA A N 1
ATOM 405 C CA . ALA A 1 58 ? 54.306 -57.731 88.332 1.00 27.16 58 ALA A CA 1
ATOM 406 C C . ALA A 1 58 ? 53.277 -58.827 87.978 1.00 28.56 58 ALA A C 1
ATOM 407 O O . ALA A 1 58 ? 52.578 -59.352 88.840 1.00 35.27 58 ALA A O 1
ATOM 409 N N . SER A 1 59 ? 53.188 -59.169 86.702 1.00 29.34 59 SER A N 1
ATOM 410 C CA . SER A 1 59 ? 52.245 -60.188 86.244 1.00 34.07 59 SER A CA 1
ATOM 411 C C . SER A 1 59 ? 52.955 -61.385 85.625 1.00 32.49 59 SER A C 1
ATOM 412 O O . SER A 1 59 ? 54.159 -61.332 85.332 1.00 23.19 59 SER A O 1
ATOM 415 N N . ASP A 1 60 ? 52.200 -62.458 85.409 1.00 21.77 60 ASP A N 1
ATOM 416 C CA . ASP A 1 60 ? 52.773 -63.653 84.808 1.00 17.44 60 ASP A CA 1
ATOM 417 C C . ASP A 1 60 ? 53.514 -63.307 83.501 1.00 29.69 60 ASP A C 1
ATOM 418 O O . ASP A 1 60 ? 54.672 -63.692 83.319 1.00 17.51 60 ASP A O 1
ATOM 423 N N . GLU A 1 61 ? 52.841 -62.571 82.611 1.00 25.65 61 GLU A N 1
ATOM 424 C CA . GLU A 1 61 ? 53.379 -62.186 81.302 1.00 13.72 61 GLU A CA 1
ATOM 425 C C . GLU A 1 61 ? 54.754 -61.524 81.320 1.00 21.35 61 GLU A C 1
ATOM 426 O O . GLU A 1 61 ? 55.533 -61.700 80.386 1.00 13.57 61 GLU A O 1
ATOM 432 N N . SER A 1 62 ? 55.064 -60.762 82.366 1.00 17.15 62 SER A N 1
ATOM 433 C CA . SER A 1 62 ? 56.352 -60.080 82.403 1.00 20.26 62 SER A CA 1
ATOM 434 C C . SER A 1 62 ? 57.485 -60.840 83.111 1.00 21.45 62 SER A C 1
ATOM 435 O O . SER A 1 62 ? 58.635 -60.402 83.096 1.00 25.24 62 SER A O 1
ATOM 438 N N . MET A 1 63 ? 57.170 -61.998 83.684 1.00 19.32 63 MET A N 1
ATOM 439 C CA . MET A 1 63 ? 58.159 -62.800 84.411 1.00 20.33 63 MET A CA 1
ATOM 440 C C . MET A 1 63 ? 58.567 -64.091 83.714 1.00 15.65 63 MET A C 1
ATOM 441 O O . MET A 1 63 ? 59.635 -64.635 83.980 1.00 23.98 63 MET A O 1
ATOM 446 N N . ILE A 1 64 ? 57.703 -64.605 82.851 1.00 19.44 64 ILE A N 1
ATOM 447 C CA . ILE A 1 64 ? 58.001 -65.826 82.106 1.00 20.97 64 ILE A CA 1
ATOM 448 C C . ILE A 1 64 ? 57.310 -65.660 80.778 1.00 18.82 64 ILE A C 1
ATOM 449 O O . ILE A 1 64 ? 56.505 -64.742 80.619 1.00 17.32 64 ILE A O 1
ATOM 454 N N . GLU A 1 65 ? 57.641 -66.525 79.824 1.00 10.43 65 GLU A N 1
ATOM 455 C CA . GLU A 1 65 ? 56.977 -66.502 78.535 1.00 9.60 65 GLU A CA 1
ATOM 456 C C . GLU A 1 65 ? 55.667 -67.290 78.699 1.00 19.65 65 GLU A C 1
ATOM 457 O O . GLU A 1 65 ? 55.652 -68.458 79.102 1.00 15.49 65 GLU A O 1
ATOM 463 N N . THR A 1 66 ? 54.569 -66.600 78.413 1.00 15.98 66 THR A N 1
ATOM 464 C CA . THR A 1 66 ? 53.225 -67.136 78.536 1.00 15.25 66 THR A CA 1
ATOM 465 C C . THR A 1 66 ? 52.543 -67.376 77.186 1.00 9.10 66 THR A C 1
ATOM 466 O O . THR A 1 66 ? 52.915 -66.813 76.158 1.00 16.41 66 THR A O 1
ATOM 470 N N . ARG A 1 67 ? 51.535 -68.227 77.213 1.00 8.34 67 ARG A N 1
ATOM 471 C CA . ARG A 1 67 ? 50.732 -68.511 76.043 1.00 16.17 67 ARG A CA 1
ATOM 472 C C . ARG A 1 67 ? 49.483 -67.655 76.278 1.00 18.13 67 ARG A C 1
ATOM 473 O O . ARG A 1 67 ? 49.395 -66.934 77.267 1.00 18.89 67 ARG A O 1
ATOM 481 N N . CYS A 1 68 ? 48.521 -67.731 75.371 1.00 12.34 68 CYS A N 1
ATOM 482 C CA . CYS A 1 68 ? 47.268 -67.020 75.554 1.00 13.88 68 CYS A CA 1
ATOM 483 C C . CYS A 1 68 ? 46.302 -67.983 76.255 1.00 14.69 68 CYS A C 1
ATOM 484 O O . CYS A 1 68 ? 46.177 -69.143 75.866 1.00 13.63 68 CYS A O 1
ATOM 487 N N . VAL A 1 69 ? 45.648 -67.516 77.309 1.00 9.26 69 VAL A N 1
ATOM 488 C CA . VAL A 1 69 ? 44.655 -68.328 78.000 1.00 8.58 69 VAL A CA 1
ATOM 489 C C . VAL A 1 69 ? 43.411 -67.454 78.143 1.00 17.42 69 VAL A C 1
ATOM 490 O O . VAL A 1 69 ? 43.462 -66.353 78.688 1.00 8.04 69 VAL A O 1
ATOM 494 N N . LEU A 1 70 ? 42.300 -67.944 77.616 1.00 6.75 70 LEU A N 1
ATOM 495 C CA . LEU A 1 70 ? 41.031 -67.249 77.708 1.00 7.36 70 LEU A CA 1
ATOM 496 C C . LEU A 1 70 ? 40.348 -67.839 78.950 1.00 12.26 70 LEU A C 1
ATOM 497 O O . LEU A 1 70 ? 39.904 -68.979 78.954 1.00 16.65 70 LEU A O 1
ATOM 502 N N . ASN A 1 71 ? 40.283 -67.030 79.999 1.00 15.92 71 ASN A N 1
ATOM 503 C CA . ASN A 1 71 ? 39.745 -67.412 81.293 1.00 7.68 71 ASN A CA 1
ATOM 504 C C . ASN A 1 71 ? 38.267 -67.045 81.517 1.00 17.13 71 ASN A C 1
ATOM 505 O O . ASN A 1 71 ? 37.896 -65.847 81.673 1.00 24.41 71 ASN A O 1
ATOM 510 N N . SER A 1 72 ? 37.452 -68.093 81.574 1.00 15.00 72 SER A N 1
ATOM 511 C CA . SER A 1 72 ? 36.004 -67.999 81.772 1.00 25.25 72 SER A CA 1
ATOM 512 C C . SER A 1 72 ? 35.600 -68.276 83.220 1.00 14.87 72 SER A C 1
ATOM 513 O O . SER A 1 72 ? 34.422 -68.324 83.505 1.00 18.64 72 SER A O 1
ATOM 516 N N . HIS A 1 73 ? 36.567 -68.479 84.118 1.00 18.60 73 HIS A N 1
ATOM 517 C CA . HIS A 1 73 ? 36.276 -68.764 85.527 1.00 10.70 73 HIS A CA 1
ATOM 518 C C . HIS A 1 73 ? 35.540 -67.607 86.215 1.00 19.78 73 HIS A C 1
ATOM 519 O O . HIS A 1 73 ? 36.043 -66.490 86.303 1.00 13.45 73 HIS A O 1
ATOM 526 N N . SER A 1 74 ? 34.345 -67.892 86.714 1.00 13.13 74 SER A N 1
ATOM 527 C CA . SER A 1 74 ? 33.528 -66.886 87.367 1.00 14.64 74 SER A CA 1
ATOM 528 C C . SER A 1 74 ? 33.993 -66.381 88.722 1.00 12.41 74 SER A C 1
ATOM 529 O O . SER A 1 74 ? 34.570 -67.119 89.528 1.00 21.81 74 SER A O 1
ATOM 532 N N . THR A 1 75 ? 33.685 -65.116 88.978 1.00 12.45 75 THR A N 1
ATOM 533 C CA . THR A 1 75 ? 34.018 -64.461 90.238 1.00 13.83 75 THR A CA 1
ATOM 534 C C . THR A 1 75 ? 32.770 -64.263 91.095 1.00 14.52 75 THR A C 1
ATOM 535 O O . THR A 1 75 ? 32.828 -63.595 92.118 1.00 15.90 75 THR A O 1
ATOM 539 N N . ALA A 1 76 ? 31.650 -64.838 90.672 1.00 7.30 76 ALA A N 1
ATOM 540 C CA . ALA A 1 76 ? 30.374 -64.681 91.367 1.00 17.23 76 ALA A CA 1
ATOM 541 C C . ALA A 1 76 ? 30.249 -65.247 92.780 1.00 24.96 76 ALA A C 1
ATOM 542 O O . ALA A 1 76 ? 29.535 -64.678 93.613 1.00 16.23 76 ALA A O 1
ATOM 544 N N . GLU A 1 77 ? 30.929 -66.357 93.057 1.00 23.08 77 GLU A N 1
ATOM 545 C CA . GLU A 1 77 ? 30.820 -66.957 94.371 1.00 16.73 77 GLU A CA 1
ATOM 546 C C . GLU A 1 77 ? 31.571 -66.267 95.480 1.00 19.29 77 GLU A C 1
ATOM 547 O O . GLU A 1 77 ? 31.452 -66.661 96.633 1.00 16.47 77 GLU A O 1
ATOM 553 N N . THR A 1 78 ? 32.336 -65.234 95.153 1.00 14.61 78 THR A N 1
ATOM 554 C CA . THR A 1 78 ? 33.057 -64.521 96.197 1.00 7.79 78 THR A CA 1
ATOM 555 C C . THR A 1 78 ? 32.478 -63.131 96.494 1.00 12.51 78 THR A C 1
ATOM 556 O O . THR A 1 78 ? 33.144 -62.280 97.094 1.00 14.60 78 THR A O 1
ATOM 560 N N . THR A 1 79 ? 31.237 -62.897 96.067 1.00 11.70 79 THR A N 1
ATOM 561 C CA . THR A 1 79 ? 30.557 -61.636 96.382 1.00 9.91 79 THR A CA 1
ATOM 562 C C . THR A 1 79 ? 30.174 -61.787 97.865 1.00 14.63 79 THR A C 1
ATOM 563 O O . THR A 1 79 ? 30.125 -62.905 98.389 1.00 16.76 79 THR A O 1
ATOM 567 N N . LEU A 1 80 ? 29.898 -60.689 98.552 1.00 19.08 80 LEU A N 1
ATOM 568 C CA . LEU A 1 80 ? 29.544 -60.786 99.966 1.00 14.85 80 LEU A CA 1
ATOM 569 C C . LEU A 1 80 ? 28.280 -61.594 100.237 1.00 11.53 80 LEU A C 1
ATOM 570 O O . LEU A 1 80 ? 28.212 -62.315 101.232 1.00 16.46 80 LEU A O 1
ATOM 575 N N . ASP A 1 81 ? 27.281 -61.503 99.368 1.00 14.07 81 ASP A N 1
ATOM 576 C CA . ASP A 1 81 ? 26.062 -62.266 99.611 1.00 14.12 81 ASP A CA 1
ATOM 577 C C . ASP A 1 81 ? 26.298 -63.750 99.399 1.00 11.65 81 ASP A C 1
ATOM 578 O O . ASP A 1 81 ? 25.699 -64.572 100.075 1.00 17.84 81 ASP A O 1
ATOM 583 N N . SER A 1 82 ? 27.177 -64.101 98.467 1.00 11.59 82 SER A N 1
ATOM 584 C CA . SER A 1 82 ? 27.471 -65.510 98.247 1.00 11.09 82 SER A CA 1
ATOM 585 C C . SER A 1 82 ? 28.133 -66.079 99.481 1.00 15.47 82 SER A C 1
ATOM 586 O O . SER A 1 82 ? 27.840 -67.191 99.901 1.00 14.34 82 SER A O 1
ATOM 589 N N . PHE A 1 83 ? 29.040 -65.300 100.047 1.00 16.10 83 PHE A N 1
ATOM 590 C CA . PHE A 1 83 ? 29.789 -65.706 101.216 1.00 13.56 83 PHE A CA 1
ATOM 591 C C . PHE A 1 83 ? 28.937 -65.744 102.483 1.00 20.03 83 PHE A C 1
ATOM 592 O O . PHE A 1 83 ? 29.008 -66.703 103.229 1.00 22.10 83 PHE A O 1
ATOM 600 N N . PHE A 1 84 ? 28.124 -64.712 102.706 1.00 6.79 84 PHE A N 1
ATOM 601 C CA . PHE A 1 84 ? 27.298 -64.593 103.908 1.00 12.67 84 PHE A CA 1
ATOM 602 C C . PHE A 1 84 ? 25.847 -65.073 103.878 1.00 15.27 84 PHE A C 1
ATOM 603 O O . PHE A 1 84 ? 25.280 -65.320 104.933 1.00 24.00 84 PHE A O 1
ATOM 611 N N . SER A 1 85 ? 25.221 -65.171 102.711 1.00 10.73 85 SER A N 1
ATOM 612 C CA . SER A 1 85 ? 23.813 -65.568 102.677 1.00 24.39 85 SER A CA 1
ATOM 613 C C . SER A 1 85 ? 23.636 -67.071 102.727 1.00 23.68 85 SER A C 1
ATOM 614 O O . SER A 1 85 ? 23.135 -67.697 101.786 1.00 14.58 85 SER A O 1
ATOM 617 N N . ARG A 1 86 ? 24.058 -67.619 103.859 1.00 10.51 86 ARG A N 1
ATOM 618 C CA . ARG A 1 86 ? 24.022 -69.043 104.166 1.00 15.85 86 ARG A CA 1
ATOM 619 C C . ARG A 1 86 ? 23.674 -69.035 105.652 1.00 12.13 86 ARG A C 1
ATOM 620 O O . ARG A 1 86 ? 24.355 -68.378 106.440 1.00 19.60 86 ARG A O 1
ATOM 628 N N . ALA A 1 87 ? 22.620 -69.738 106.052 1.00 17.36 87 ALA A N 1
ATOM 629 C CA . ALA A 1 87 ? 22.216 -69.716 107.462 1.00 16.04 87 ALA A CA 1
ATOM 630 C C . ALA A 1 87 ? 23.087 -70.545 108.400 1.00 16.76 87 ALA A C 1
ATOM 631 O O . ALA A 1 87 ? 23.362 -71.712 108.143 1.00 19.82 87 ALA A O 1
ATOM 633 N N . GLY A 1 88 ? 23.532 -69.916 109.481 1.00 16.00 88 GLY A N 1
ATOM 634 C CA . GLY A 1 88 ? 24.358 -70.593 110.469 1.00 14.74 88 GLY A CA 1
ATOM 635 C C . GLY A 1 88 ? 23.765 -70.402 111.860 1.00 17.84 88 GLY A C 1
ATOM 636 O O . GLY A 1 88 ? 22.993 -69.464 112.088 1.00 18.63 88 GLY A O 1
ATOM 637 N N . LEU A 1 89 ? 24.116 -71.275 112.796 1.00 20.01 89 LEU A N 1
ATOM 638 C CA . LEU A 1 89 ? 23.585 -71.183 114.157 1.00 17.27 89 LEU A CA 1
ATOM 639 C C . LEU A 1 89 ? 24.128 -69.955 114.894 1.00 20.58 89 LEU A C 1
ATOM 640 O O . LEU A 1 89 ? 25.339 -69.743 114.920 1.00 10.79 89 LEU A O 1
ATOM 645 N N . VAL A 1 90 ? 23.248 -69.139 115.476 1.00 12.78 90 VAL A N 1
ATOM 646 C CA . VAL A 1 90 ? 23.708 -67.955 116.221 1.00 13.30 90 VAL A CA 1
ATOM 647 C C . VAL A 1 90 ? 23.164 -67.902 117.652 1.00 19.90 90 VAL A C 1
ATOM 648 O O . VAL A 1 90 ? 23.564 -67.038 118.443 1.00 21.01 90 VAL A O 1
ATOM 652 N N . GLY A 1 91 ? 22.260 -68.826 117.974 1.00 12.20 91 GLY A N 1
ATOM 653 C CA . GLY A 1 91 ? 21.659 -68.863 119.297 1.00 16.58 91 GLY A CA 1
ATOM 654 C C . GLY A 1 91 ? 21.001 -70.188 119.650 1.00 25.62 91 GLY A C 1
ATOM 655 O O . GLY A 1 91 ? 20.531 -70.916 118.780 1.00 18.10 91 GLY A O 1
ATOM 656 N N . GLU A 1 92 ? 20.970 -70.505 120.938 1.00 19.49 92 GLU A N 1
ATOM 657 C CA . GLU A 1 92 ? 20.378 -71.749 121.413 1.00 14.59 92 GLU A CA 1
ATOM 658 C C . GLU A 1 92 ? 19.696 -71.445 122.740 1.00 19.69 92 GLU A C 1
ATOM 659 O O . GLU A 1 92 ? 20.304 -70.882 123.652 1.00 23.32 92 GLU A O 1
ATOM 665 N N . ILE A 1 93 ? 18.424 -71.791 122.842 1.00 18.95 93 ILE A N 1
ATOM 666 C CA . ILE A 1 93 ? 17.687 -71.514 124.059 1.00 22.20 93 ILE A CA 1
ATOM 667 C C . ILE A 1 93 ? 17.116 -72.788 124.625 1.00 26.23 93 ILE A C 1
ATOM 668 O O . ILE A 1 93 ? 16.471 -73.552 123.909 1.00 25.83 93 ILE A O 1
ATOM 673 N N . ASP A 1 94 ? 17.380 -73.022 125.909 1.00 28.92 94 ASP A N 1
ATOM 674 C CA . ASP A 1 94 ? 16.870 -74.202 126.601 1.00 23.25 94 ASP A CA 1
ATOM 675 C C . ASP A 1 94 ? 15.657 -73.885 127.461 1.00 22.54 94 ASP A C 1
ATOM 676 O O . ASP A 1 94 ? 15.649 -72.899 128.183 1.00 28.96 94 ASP A O 1
ATOM 681 N N . LEU A 1 95 ? 14.628 -74.716 127.350 1.00 19.77 95 LEU A N 1
ATOM 682 C CA . LEU A 1 95 ? 13.415 -74.587 128.151 1.00 23.72 95 LEU A CA 1
ATOM 683 C C . LEU A 1 95 ? 13.173 -75.962 128.792 1.00 24.56 95 LEU A C 1
ATOM 684 O O . LEU A 1 95 ? 12.298 -76.716 128.367 1.00 28.54 95 LEU A O 1
ATOM 689 N N . PRO A 1 96 ? 13.958 -76.306 129.824 1.00 32.42 96 PRO A N 1
ATOM 690 C CA . PRO A 1 96 ? 13.840 -77.591 130.516 1.00 42.12 96 PRO A CA 1
ATOM 691 C C . PRO A 1 96 ? 12.685 -77.674 131.514 1.00 42.24 96 PRO A C 1
ATOM 692 O O . PRO A 1 96 ? 12.078 -76.659 131.863 1.00 27.08 96 PRO A O 1
ATOM 696 N N . LEU A 1 97 ? 12.375 -78.886 131.964 1.00 30.17 97 LEU A N 1
ATOM 697 C CA . LEU A 1 97 ? 11.304 -79.047 132.941 1.00 44.12 97 LEU A CA 1
ATOM 698 C C . LEU A 1 97 ? 11.838 -78.794 134.346 1.00 48.90 97 LEU A C 1
ATOM 699 O O . LEU A 1 97 ? 11.257 -78.022 135.102 1.00 37.54 97 LEU A O 1
ATOM 704 N N . LYS A 1 98 ? 12.947 -79.454 134.675 1.00 62.55 98 LYS A N 1
ATOM 705 C CA . LYS A 1 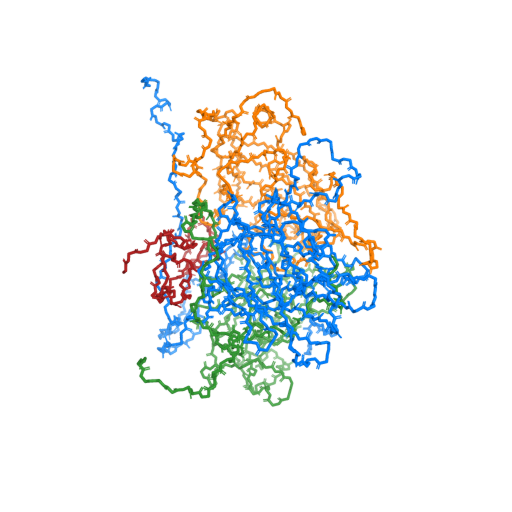98 ? 13.607 -79.328 135.973 1.00 64.82 98 LYS A CA 1
ATOM 706 C C . LYS A 1 98 ? 14.924 -78.626 135.658 1.00 66.43 98 LYS A C 1
ATOM 707 O O . LYS A 1 98 ? 15.581 -78.973 134.679 1.00 66.73 98 LYS A O 1
ATOM 713 N N . GLY A 1 99 ? 15.333 -77.650 136.459 1.00 57.02 99 GLY A N 1
ATOM 714 C CA . GLY A 1 99 ? 16.604 -77.024 136.152 1.00 58.16 99 GLY A CA 1
ATOM 715 C C . GLY A 1 99 ? 16.935 -75.710 136.819 1.00 69.16 99 GLY A C 1
ATOM 716 O O . GLY A 1 99 ? 16.137 -75.154 137.574 1.00 60.76 99 GLY A O 1
ATOM 717 N N . THR A 1 100 ? 18.137 -75.224 136.525 1.00 85.82 100 THR A N 1
ATOM 718 C CA . THR A 1 100 ? 18.642 -73.960 137.051 1.00 91.48 100 THR A CA 1
ATOM 719 C C . THR A 1 100 ? 18.318 -72.862 136.055 1.00 97.37 100 THR A C 1
ATOM 720 O O . THR A 1 100 ? 17.980 -71.743 136.439 1.00 86.50 100 THR A O 1
ATOM 724 N N . THR A 1 101 ? 18.433 -73.202 134.771 1.00 105.59 101 THR A N 1
ATOM 725 C CA . THR A 1 101 ? 18.186 -72.262 133.682 1.00 108.95 101 THR A CA 1
ATOM 726 C C . THR A 1 101 ? 16.782 -72.377 133.075 1.00 109.19 101 THR A C 1
ATOM 727 O O . THR A 1 101 ? 16.281 -73.480 132.859 1.00 121.24 101 THR A O 1
ATOM 731 N N . ASN A 1 102 ? 16.165 -71.223 132.814 1.00 102.58 102 ASN A N 1
ATOM 732 C CA . ASN A 1 102 ? 14.823 -71.121 132.225 1.00 97.28 102 ASN A CA 1
ATOM 733 C C . ASN A 1 102 ? 13.922 -72.286 132.612 1.00 90.38 102 ASN A C 1
ATOM 734 O O . ASN A 1 102 ? 13.355 -72.951 131.745 1.00 75.26 102 ASN A O 1
ATOM 739 N N . PRO A 1 103 ? 13.753 -72.532 133.919 1.00 86.24 103 PRO A N 1
ATOM 740 C CA . PRO A 1 103 ? 12.913 -73.642 134.377 1.00 75.60 103 PRO A CA 1
ATOM 741 C C . PRO A 1 103 ? 11.401 -73.369 134.411 1.00 69.82 103 PRO A C 1
ATOM 742 O O . PRO A 1 103 ? 10.604 -74.292 134.593 1.00 49.87 103 PRO A O 1
ATOM 746 N N . ASN A 1 104 ? 11.009 -72.113 134.205 1.00 57.48 104 ASN A N 1
ATOM 747 C CA . ASN A 1 104 ? 9.605 -71.738 134.276 1.00 36.86 104 ASN A CA 1
ATOM 748 C C . ASN A 1 104 ? 8.817 -71.556 132.987 1.00 39.00 104 ASN A C 1
ATOM 749 O O . ASN A 1 104 ? 7.860 -70.778 132.961 1.00 31.46 104 ASN A O 1
ATOM 754 N N . GLY A 1 105 ? 9.211 -72.262 131.929 1.00 27.60 105 GLY A N 1
ATOM 755 C CA . GLY A 1 105 ? 8.498 -72.176 130.668 1.00 28.23 105 GLY A CA 1
ATOM 756 C C . GLY A 1 105 ? 8.686 -70.932 129.809 1.00 34.87 105 GLY A C 1
ATOM 757 O O . GLY A 1 105 ? 7.871 -70.679 128.932 1.00 30.74 105 GLY A O 1
ATOM 758 N N . TYR A 1 106 ? 9.732 -70.148 130.057 1.00 17.75 106 TYR A N 1
ATOM 759 C CA . TYR A 1 106 ? 10.000 -68.961 129.258 1.00 28.11 106 TYR A CA 1
ATOM 760 C C . TYR A 1 106 ? 11.479 -68.586 129.361 1.00 18.19 106 TYR A C 1
ATOM 761 O O . TYR A 1 106 ? 12.171 -68.979 130.291 1.00 24.28 106 TYR A O 1
ATOM 770 N N . ALA A 1 107 ? 11.957 -67.821 128.394 1.00 19.18 107 ALA A N 1
ATOM 771 C CA . ALA A 1 107 ? 13.351 -67.422 128.358 1.00 13.49 107 ALA A CA 1
ATOM 772 C C . ALA A 1 107 ? 13.487 -66.128 127.577 1.00 22.34 107 ALA A C 1
ATOM 773 O O . ALA A 1 107 ? 12.727 -65.866 126.650 1.00 24.31 107 ALA A O 1
ATOM 775 N N . ASN A 1 108 ? 14.458 -65.322 127.968 1.00 13.53 108 ASN A N 1
ATOM 776 C CA . ASN A 1 108 ? 14.747 -64.063 127.309 1.00 13.56 108 ASN A CA 1
ATOM 777 C C . ASN A 1 108 ? 16.191 -64.160 126.841 1.00 18.35 108 ASN A C 1
ATOM 778 O O . ASN A 1 108 ? 17.088 -64.393 127.631 1.00 29.54 108 ASN A O 1
ATOM 783 N N . TRP A 1 109 ? 16.408 -63.997 125.547 1.00 20.40 109 TRP A N 1
ATOM 784 C CA . TRP A 1 109 ? 17.744 -64.063 124.989 1.00 13.10 109 TRP A CA 1
ATOM 785 C C . TRP A 1 109 ? 18.098 -62.700 124.401 1.00 16.02 109 TRP A C 1
ATOM 786 O O . TRP A 1 109 ? 17.395 -62.218 123.515 1.00 26.07 109 TRP A O 1
ATOM 797 N N . ASP A 1 110 ? 19.151 -62.057 124.901 1.00 19.99 110 ASP A N 1
ATOM 798 C CA . ASP A 1 110 ? 19.562 -60.771 124.322 1.00 22.85 110 ASP A CA 1
ATOM 799 C C . ASP A 1 110 ? 20.185 -61.129 122.982 1.00 31.15 110 ASP A C 1
ATOM 800 O O . ASP A 1 110 ? 20.996 -62.053 122.889 1.00 25.89 110 ASP A O 1
ATOM 805 N N . ILE A 1 111 ? 19.795 -60.411 121.939 1.00 23.86 111 ILE A N 1
ATOM 806 C CA . ILE A 1 111 ? 20.296 -60.709 120.620 1.00 22.87 111 ILE A CA 1
ATOM 807 C C . ILE A 1 111 ? 21.761 -60.339 120.465 1.00 29.45 111 ILE A C 1
ATOM 808 O O . ILE A 1 111 ? 22.152 -59.168 120.515 1.00 29.28 111 ILE A O 1
ATOM 813 N N . ASP A 1 112 ? 22.567 -61.382 120.305 1.00 22.14 112 ASP A N 1
ATOM 814 C CA . ASP A 1 112 ? 24.008 -61.271 120.152 1.00 19.97 112 ASP A CA 1
ATOM 815 C C . ASP A 1 112 ? 24.447 -62.515 119.390 1.00 22.86 112 ASP A C 1
ATOM 816 O O . ASP A 1 112 ? 24.284 -63.634 119.876 1.00 41.35 112 ASP A O 1
ATOM 821 N N . ILE A 1 113 ? 25.014 -62.324 118.203 1.00 17.19 113 ILE A N 1
ATOM 822 C CA . ILE A 1 113 ? 25.451 -63.455 117.399 1.00 20.78 113 ILE A CA 1
ATOM 823 C C . ILE A 1 113 ? 26.896 -63.895 117.631 1.00 22.67 113 ILE A C 1
ATOM 824 O O . ILE A 1 113 ? 27.377 -64.804 116.955 1.00 35.26 113 ILE A O 1
ATOM 829 N N . THR A 1 114 ? 27.580 -63.285 118.596 1.00 23.54 114 THR A N 1
ATOM 830 C CA . THR A 1 114 ? 28.984 -63.616 118.854 1.00 24.38 114 THR A CA 1
ATOM 831 C C . THR A 1 114 ? 29.235 -64.828 119.754 1.00 24.12 114 THR A C 1
ATOM 832 O O . THR A 1 114 ? 30.377 -65.110 120.128 1.00 20.10 114 THR A O 1
ATOM 836 N N . GLY A 1 115 ? 28.175 -65.551 120.092 1.00 24.21 115 GLY A N 1
ATOM 837 C CA . GLY A 1 115 ? 28.348 -66.723 120.923 1.00 17.21 115 GLY A CA 1
ATOM 838 C C . GLY A 1 115 ? 28.791 -67.979 120.188 1.00 13.96 115 GLY A C 1
ATOM 839 O O . GLY A 1 115 ? 29.126 -68.964 120.828 1.00 29.18 115 GLY A O 1
ATOM 840 N N . TYR A 1 116 ? 28.792 -67.966 118.857 1.00 17.28 116 TYR A N 1
ATOM 841 C CA . TYR A 1 116 ? 29.203 -69.145 118.089 1.00 17.50 116 TYR A CA 1
ATOM 842 C C . TYR A 1 116 ? 30.314 -68.784 117.113 1.00 25.01 116 TYR A C 1
ATOM 843 O O . TYR A 1 116 ? 30.179 -67.878 116.301 1.00 23.25 116 TYR A O 1
ATOM 852 N N . ALA A 1 117 ? 31.408 -69.530 117.194 1.00 22.73 117 ALA A N 1
ATOM 853 C CA . ALA A 1 117 ? 32.602 -69.244 116.423 1.00 15.96 117 ALA A CA 1
ATOM 854 C C . ALA A 1 117 ? 32.618 -69.252 114.909 1.00 15.09 117 ALA A C 1
ATOM 855 O O . ALA A 1 117 ? 33.320 -68.439 114.325 1.00 15.76 117 ALA A O 1
ATOM 857 N N . GLN A 1 118 ? 31.891 -70.148 114.257 1.00 19.16 118 GLN A N 1
ATOM 858 C CA . GLN A 1 118 ? 31.935 -70.168 112.794 1.00 17.51 118 GLN A CA 1
ATOM 859 C C . GLN A 1 118 ? 31.429 -68.864 112.194 1.00 24.52 118 GLN A C 1
ATOM 860 O O . GLN A 1 118 ? 32.083 -68.231 111.357 1.00 17.37 118 GLN A O 1
ATOM 866 N N . MET A 1 119 ? 30.259 -68.463 112.655 1.00 12.15 119 MET A N 1
ATOM 867 C CA . MET A 1 119 ? 29.629 -67.258 112.186 1.00 14.88 119 MET A CA 1
ATOM 868 C C . MET A 1 119 ? 30.404 -66.022 112.623 1.00 16.04 119 MET A C 1
ATOM 869 O O . MET A 1 119 ? 30.639 -65.105 111.833 1.00 15.97 119 MET A O 1
ATOM 874 N N . ARG A 1 120 ? 30.817 -66.005 113.880 1.00 15.29 120 ARG A N 1
ATOM 875 C CA . ARG A 1 120 ? 31.515 -64.850 114.399 1.00 10.79 120 ARG A CA 1
ATOM 876 C C . ARG A 1 120 ? 32.805 -64.543 113.658 1.00 18.54 120 ARG A C 1
ATOM 877 O O . ARG A 1 120 ? 33.110 -63.383 113.387 1.00 17.61 120 ARG A O 1
ATOM 885 N N . ARG A 1 121 ? 33.568 -65.572 113.318 1.00 7.82 121 ARG A N 1
ATOM 886 C CA . ARG A 1 121 ? 34.819 -65.338 112.617 1.00 12.25 121 ARG A CA 1
ATOM 887 C C . ARG A 1 121 ? 34.624 -64.745 111.211 1.00 16.76 121 ARG A C 1
ATOM 888 O O . ARG A 1 121 ? 35.433 -63.945 110.763 1.00 16.54 121 ARG A O 1
ATOM 896 N N . LYS A 1 122 ? 33.558 -65.146 110.524 1.00 15.82 122 LYS A N 1
ATOM 897 C CA . LYS A 1 122 ? 33.271 -64.637 109.194 1.00 15.55 122 LYS A CA 1
ATOM 898 C C . LYS A 1 122 ? 32.891 -63.171 109.245 1.00 18.13 122 LYS A C 1
ATOM 899 O O . LYS A 1 122 ? 33.453 -62.370 108.508 1.00 17.72 122 LYS A O 1
ATOM 905 N N . VAL A 1 123 ? 31.957 -62.796 110.114 1.00 9.11 123 VAL A N 1
ATOM 906 C CA . VAL A 1 123 ? 31.562 -61.388 110.143 1.00 10.28 123 VAL A CA 1
ATOM 907 C C . VAL A 1 123 ? 32.652 -60.476 110.635 1.00 8.17 123 VAL A C 1
ATOM 908 O O . VAL A 1 123 ? 32.719 -59.335 110.216 1.00 13.89 123 VAL A O 1
ATOM 912 N N . GLU A 1 124 ? 33.527 -60.971 111.503 1.00 16.04 124 GLU A N 1
ATOM 913 C CA . GLU A 1 124 ? 34.595 -60.117 112.014 1.00 13.06 124 GLU A CA 1
ATOM 914 C C . GLU A 1 124 ? 35.727 -59.850 111.025 1.00 17.12 124 GLU A C 1
ATOM 915 O O . GLU A 1 124 ? 36.701 -59.189 111.367 1.00 12.26 124 GLU A O 1
ATOM 921 N N . LEU A 1 125 ? 35.599 -60.369 109.803 1.00 21.33 125 LEU A N 1
ATOM 922 C CA . LEU A 1 125 ? 36.575 -60.101 108.745 1.00 15.39 125 LEU A CA 1
ATOM 923 C C . LEU A 1 125 ? 36.430 -58.610 108.366 1.00 17.76 125 LEU A C 1
ATOM 924 O O . LEU A 1 125 ? 37.345 -58.005 107.812 1.00 14.73 125 LEU A O 1
ATOM 929 N N . PHE A 1 126 ? 35.277 -58.027 108.697 1.00 5.58 126 PHE A N 1
ATOM 930 C CA . PHE A 1 126 ? 34.979 -56.630 108.392 1.00 21.44 126 PHE A CA 1
ATOM 931 C C . PHE A 1 126 ? 34.712 -55.840 109.657 1.00 15.28 126 PHE A C 1
ATOM 932 O O . PHE A 1 126 ? 34.372 -56.409 110.679 1.00 23.08 126 PHE A O 1
ATOM 940 N N . THR A 1 127 ? 34.856 -54.523 109.579 1.00 13.50 127 THR A N 1
ATOM 941 C CA . THR A 1 127 ? 34.620 -53.680 110.737 1.00 9.61 127 THR A CA 1
ATOM 942 C C . THR A 1 127 ? 33.161 -53.261 110.787 1.00 17.97 127 THR A C 1
ATOM 943 O O . THR A 1 127 ? 32.538 -53.313 111.852 1.00 16.29 127 THR A O 1
ATOM 947 N N . TYR A 1 128 ? 32.616 -52.865 109.634 1.00 13.27 128 TYR A N 1
ATOM 948 C CA . TYR A 1 128 ? 31.224 -52.415 109.559 1.00 11.85 128 TYR A CA 1
ATOM 949 C C . TYR A 1 128 ? 30.450 -53.265 108.584 1.00 14.50 128 TYR A C 1
ATOM 950 O O . TYR A 1 128 ? 30.969 -53.611 107.532 1.00 21.13 128 TYR A O 1
ATOM 959 N N . MET A 1 129 ? 29.209 -53.596 108.934 1.00 11.98 129 MET A N 1
ATOM 960 C CA . MET A 1 129 ? 28.352 -54.394 108.059 1.00 11.77 129 MET A CA 1
ATOM 961 C C . MET A 1 129 ? 26.923 -53.903 108.147 1.00 22.11 129 MET A C 1
ATOM 962 O O . MET A 1 129 ? 26.433 -53.556 109.218 1.00 16.53 129 MET A O 1
ATOM 967 N N . ARG A 1 130 ? 26.265 -53.836 107.000 1.00 16.00 130 ARG A N 1
ATOM 968 C CA . ARG A 1 130 ? 24.878 -53.395 106.947 1.00 11.99 130 ARG A CA 1
ATOM 969 C C . ARG A 1 130 ? 24.176 -54.485 106.146 1.00 9.15 130 ARG A C 1
ATOM 970 O O . ARG A 1 130 ? 24.647 -54.881 105.076 1.00 15.83 130 ARG A O 1
ATOM 978 N N . PHE A 1 131 ? 23.073 -55.001 106.670 1.00 14.87 131 PHE A N 1
ATOM 979 C CA . PHE A 1 131 ? 22.369 -56.080 105.981 1.00 13.03 131 PHE A CA 1
ATOM 980 C C . PHE A 1 131 ? 20.989 -56.321 106.543 1.00 15.81 131 PHE A C 1
ATOM 981 O O . PHE A 1 131 ? 20.654 -55.825 107.617 1.00 12.78 131 PHE A O 1
ATOM 989 N N . ASP A 1 132 ? 20.186 -57.063 105.785 1.00 9.98 132 ASP A N 1
ATOM 990 C CA . ASP A 1 132 ? 18.855 -57.480 106.239 1.00 13.42 132 ASP A CA 1
ATOM 991 C C . ASP A 1 132 ? 19.105 -58.939 106.653 1.00 17.78 132 ASP A C 1
ATOM 992 O O . ASP A 1 132 ? 20.169 -59.504 106.375 1.00 14.60 132 ASP A O 1
ATOM 997 N N . ALA A 1 133 ? 18.143 -59.572 107.302 1.00 20.57 133 ALA A N 1
ATOM 998 C CA . ALA A 1 133 ? 18.375 -60.943 107.718 1.00 17.71 133 ALA A CA 1
ATOM 999 C C . ALA A 1 133 ? 17.133 -61.793 107.745 1.00 21.53 133 ALA A C 1
ATOM 1000 O O . ALA A 1 133 ? 16.018 -61.303 107.920 1.00 15.99 133 ALA A O 1
ATOM 1002 N N . GLU A 1 134 ? 17.342 -63.085 107.549 1.00 13.47 134 GLU A N 1
ATOM 1003 C CA . GLU A 1 134 ? 16.254 -64.030 107.619 1.00 17.42 134 GLU A CA 1
ATOM 1004 C C . GLU A 1 134 ? 16.579 -64.930 108.812 1.00 19.58 134 GLU A C 1
ATOM 1005 O O . GLU A 1 134 ? 17.668 -65.516 108.896 1.00 13.36 134 GLU A O 1
ATOM 1011 N N . PHE A 1 135 ? 15.645 -64.993 109.754 1.00 15.51 135 PHE A N 1
ATOM 1012 C CA . PHE A 1 135 ? 15.813 -65.806 110.954 1.00 17.72 135 PHE A CA 1
ATOM 1013 C C . PHE A 1 135 ? 14.918 -67.016 110.907 1.00 12.02 135 PHE A C 1
ATOM 1014 O O . PHE A 1 135 ? 13.733 -66.915 110.596 1.00 16.89 135 PHE A O 1
ATOM 1022 N N . THR A 1 136 ? 15.503 -68.171 111.187 1.00 11.86 136 THR A N 1
ATOM 1023 C CA . THR A 1 136 ? 14.745 -69.418 111.192 1.00 17.07 136 THR A CA 1
ATOM 1024 C C . THR A 1 136 ? 14.849 -70.019 112.595 1.00 16.76 136 THR A C 1
ATOM 1025 O O . THR A 1 136 ? 15.913 -70.022 113.210 1.00 16.50 136 THR A O 1
ATOM 1029 N N . PHE A 1 137 ? 13.730 -70.513 113.103 1.00 16.62 137 PHE A N 1
ATOM 1030 C CA . PHE A 1 137 ? 13.682 -71.078 114.447 1.00 15.75 137 PHE A CA 1
ATOM 1031 C C . PHE A 1 137 ? 13.349 -72.561 114.419 1.00 14.36 137 PHE A C 1
ATOM 1032 O O . PHE A 1 137 ? 12.246 -72.937 114.042 1.00 20.64 137 PHE A O 1
ATOM 1040 N N . VAL A 1 138 ? 14.319 -73.394 114.810 1.00 17.96 138 VAL A N 1
ATOM 1041 C CA . VAL A 1 138 ? 14.155 -74.853 114.839 1.00 14.56 138 VAL A CA 1
ATOM 1042 C C . VAL A 1 138 ? 13.967 -75.315 116.280 1.00 20.95 138 VAL A C 1
ATOM 1043 O O . VAL A 1 138 ? 14.872 -75.178 117.101 1.00 19.18 138 VAL A O 1
ATOM 1047 N N . ALA A 1 139 ? 12.788 -75.847 116.587 1.00 15.87 139 ALA A N 1
ATOM 1048 C CA . ALA A 1 139 ? 12.496 -76.292 117.945 1.00 21.80 139 ALA A CA 1
ATOM 1049 C C . ALA A 1 139 ? 12.163 -77.769 118.032 1.00 21.86 139 ALA A C 1
ATOM 1050 O O . ALA A 1 139 ? 11.502 -78.311 117.155 1.00 18.49 139 ALA A O 1
ATOM 1052 N N . CYS A 1 140 ? 12.624 -78.406 119.102 1.00 13.47 140 CYS A N 1
ATOM 1053 C CA . CYS A 1 140 ? 12.359 -79.820 119.366 1.00 22.03 140 CYS A CA 1
ATOM 1054 C C . CYS A 1 140 ? 12.772 -80.156 120.808 1.00 22.41 140 CYS A C 1
ATOM 1055 O O . CYS A 1 140 ? 13.170 -79.267 121.567 1.00 22.15 140 CYS A O 1
ATOM 1058 N N . THR A 1 141 ? 12.655 -81.424 121.200 1.00 16.92 141 THR A N 1
ATOM 1059 C CA . THR A 1 141 ? 13.077 -81.812 122.546 1.00 21.22 141 THR A CA 1
ATOM 1060 C C . THR A 1 141 ? 14.574 -82.044 122.477 1.00 21.83 141 THR A C 1
ATOM 1061 O O . THR A 1 141 ? 15.175 -82.009 121.397 1.00 18.99 141 THR A O 1
ATOM 1065 N N . PRO A 1 142 ? 15.206 -82.288 123.625 1.00 26.40 142 PRO A N 1
ATOM 1066 C CA . PRO A 1 142 ? 16.659 -82.507 123.586 1.00 12.16 142 PRO A CA 1
ATOM 1067 C C . PRO A 1 142 ? 17.138 -83.750 122.849 1.00 16.79 142 PRO A C 1
ATOM 1068 O O . PRO A 1 142 ? 18.334 -83.893 122.592 1.00 14.21 142 PRO A O 1
ATOM 1072 N N . THR A 1 143 ? 16.218 -84.648 122.499 1.00 18.53 143 THR A N 1
ATOM 1073 C CA . THR A 1 143 ? 16.609 -85.838 121.739 1.00 20.07 143 THR A CA 1
ATOM 1074 C C . THR A 1 143 ? 16.312 -85.612 120.250 1.00 33.91 143 THR A C 1
ATOM 1075 O O . THR A 1 143 ? 16.650 -86.445 119.402 1.00 23.42 143 THR A O 1
ATOM 1079 N N . GLY A 1 144 ? 15.692 -84.472 119.937 1.00 23.75 144 GLY A N 1
ATOM 1080 C CA . GLY A 1 144 ? 15.367 -84.160 118.558 1.00 20.42 144 GLY A CA 1
ATOM 1081 C C . GLY A 1 144 ? 13.981 -84.651 118.197 1.00 25.40 144 GLY A C 1
ATOM 1082 O O . GLY A 1 144 ? 13.613 -84.756 117.026 1.00 24.69 144 GLY A O 1
ATOM 1083 N N . GLU A 1 145 ? 13.201 -84.966 119.219 1.00 19.42 145 GLU A N 1
ATOM 1084 C CA . GLU A 1 145 ? 11.856 -85.439 118.995 1.00 20.19 145 GLU A CA 1
ATOM 1085 C C . GLU A 1 145 ? 10.891 -84.270 118.821 1.00 23.43 145 GLU A C 1
ATOM 1086 O O . GLU A 1 145 ? 11.092 -83.170 119.357 1.00 17.36 145 GLU A O 1
ATOM 1092 N N . VAL A 1 146 ? 9.849 -84.523 118.044 1.00 15.80 146 VAL A N 1
ATOM 1093 C CA . VAL A 1 146 ? 8.833 -83.535 117.758 1.00 23.24 146 VAL A CA 1
ATOM 1094 C C . VAL A 1 146 ? 7.610 -83.888 118.589 1.00 18.38 146 VAL A C 1
ATOM 1095 O O . VAL A 1 146 ? 7.087 -84.990 118.494 1.00 25.19 146 VAL A O 1
ATOM 1099 N N . VAL A 1 147 ? 7.167 -82.946 119.408 1.00 19.10 147 VAL A N 1
ATOM 1100 C CA . VAL A 1 147 ? 6.021 -83.154 120.291 1.00 21.66 147 VAL A CA 1
ATOM 1101 C C . VAL A 1 147 ? 4.986 -82.073 120.005 1.00 21.63 147 VAL A C 1
ATOM 1102 O O . VAL A 1 147 ? 5.333 -80.990 119.557 1.00 25.54 147 VAL A O 1
ATOM 1106 N N . PRO A 1 148 ? 3.704 -82.352 120.277 1.00 27.75 148 PRO A N 1
ATOM 1107 C CA . PRO A 1 148 ? 2.577 -81.430 120.051 1.00 19.01 148 PRO A CA 1
ATOM 1108 C C . PRO A 1 148 ? 2.502 -80.236 121.010 1.00 22.01 148 PRO A C 1
ATOM 1109 O O . PRO A 1 148 ? 1.603 -80.153 121.846 1.00 24.13 148 PRO A O 1
ATOM 1113 N N . GLN A 1 149 ? 3.431 -79.301 120.858 1.00 13.97 149 GLN A N 1
ATOM 1114 C CA . GLN A 1 149 ? 3.505 -78.135 121.729 1.00 19.02 149 GLN A CA 1
ATOM 1115 C C . GLN A 1 149 ? 3.443 -76.803 120.976 1.00 19.25 149 GLN A C 1
ATOM 1116 O O . GLN A 1 149 ? 4.084 -76.631 119.937 1.00 21.47 149 GLN A O 1
ATOM 1122 N N . LEU A 1 150 ? 2.688 -75.860 121.525 1.00 20.19 150 LEU A N 1
ATOM 1123 C CA . LEU A 1 150 ? 2.540 -74.522 120.944 1.00 12.34 150 LEU A CA 1
ATOM 1124 C C . LEU A 1 150 ? 3.494 -73.541 121.633 1.00 14.02 150 LEU A C 1
ATOM 1125 O O . LEU A 1 150 ? 3.547 -73.477 122.855 1.00 21.18 150 LEU A O 1
ATOM 1130 N N . LEU A 1 151 ? 4.244 -72.777 120.847 1.00 20.32 151 LEU A N 1
ATOM 1131 C CA . LEU A 1 151 ? 5.193 -71.797 121.389 1.00 18.15 151 LEU A CA 1
ATOM 1132 C C . LEU A 1 151 ? 4.870 -70.385 120.943 1.00 15.15 151 LEU A C 1
ATOM 1133 O O . LEU A 1 151 ? 4.149 -70.182 119.979 1.00 17.60 151 LEU A O 1
ATOM 1138 N N . GLN A 1 152 ? 5.400 -69.400 121.648 1.00 22.46 152 GLN A N 1
ATOM 1139 C CA . GLN A 1 152 ? 5.223 -68.024 121.213 1.00 7.41 152 GLN A CA 1
ATOM 1140 C C . GLN A 1 152 ? 6.609 -67.373 121.214 1.00 20.40 152 GLN A C 1
ATOM 1141 O O . GLN A 1 152 ? 7.346 -67.487 122.186 1.00 14.70 152 GLN A O 1
ATOM 1147 N N . TYR A 1 153 ? 6.988 -66.750 120.101 1.00 13.75 153 TYR A N 1
ATOM 1148 C CA . TYR A 1 153 ? 8.264 -66.040 120.035 1.00 12.52 153 TYR A CA 1
ATOM 1149 C C . TYR A 1 153 ? 7.877 -64.554 119.955 1.00 15.33 153 TYR A C 1
ATOM 1150 O O . TYR A 1 153 ? 6.957 -64.181 119.232 1.00 17.95 153 TYR A O 1
ATOM 1159 N N . MET A 1 154 ? 8.553 -63.704 120.708 1.00 13.63 154 MET A N 1
ATOM 1160 C CA . MET A 1 154 ? 8.247 -62.287 120.656 1.00 13.91 154 MET A CA 1
ATOM 1161 C C . MET A 1 154 ? 9.529 -61.489 120.589 1.00 23.30 154 MET A C 1
ATOM 1162 O O . MET A 1 154 ? 10.492 -61.803 121.283 1.00 14.70 154 MET A O 1
ATOM 1167 N N . PHE A 1 155 ? 9.552 -60.484 119.719 1.00 18.40 155 PHE A N 1
ATOM 1168 C CA . PHE A 1 155 ? 10.715 -59.624 119.594 1.00 14.83 155 PHE A CA 1
ATOM 1169 C C . PHE A 1 155 ? 10.444 -58.431 120.526 1.00 13.58 155 PHE A C 1
ATOM 1170 O O . PHE A 1 155 ? 9.416 -57.771 120.433 1.00 19.52 155 PHE A O 1
ATOM 1178 N N . VAL A 1 156 ? 11.366 -58.178 121.442 1.00 15.74 156 VAL A N 1
ATOM 1179 C CA . VAL A 1 156 ? 11.204 -57.110 122.404 1.00 16.55 156 VAL A CA 1
ATOM 1180 C C . VAL A 1 156 ? 12.299 -56.092 122.179 1.00 17.72 156 VAL A C 1
ATOM 1181 O O . VAL A 1 156 ? 13.424 -56.283 122.625 1.00 16.86 156 VAL A O 1
ATOM 1185 N N . PRO A 1 157 ? 11.987 -54.995 121.478 1.00 19.96 157 PRO A N 1
ATOM 1186 C CA . PRO A 1 157 ? 12.987 -53.950 121.214 1.00 18.65 157 PRO A CA 1
ATOM 1187 C C . PRO A 1 157 ? 13.340 -53.260 122.536 1.00 21.49 157 PRO A C 1
ATOM 1188 O O . PRO A 1 157 ? 12.570 -53.315 123.499 1.00 17.33 157 PRO A O 1
ATOM 1192 N N . PRO A 1 158 ? 14.508 -52.603 122.600 1.00 28.91 158 PRO A N 1
ATOM 1193 C CA . PRO A 1 158 ? 14.956 -51.902 123.819 1.00 11.47 158 PRO A CA 1
ATOM 1194 C C . PRO A 1 158 ? 13.890 -50.930 124.340 1.00 20.76 158 PRO A C 1
ATOM 1195 O O . PRO A 1 158 ? 13.443 -50.051 123.598 1.00 24.25 158 PRO A O 1
ATOM 1199 N N . GLY A 1 159 ? 13.484 -51.076 125.602 1.00 14.54 159 GLY A N 1
ATOM 1200 C CA . GLY A 1 159 ? 12.478 -50.174 126.155 1.00 2.74 159 GLY A CA 1
ATOM 1201 C C . GLY A 1 159 ? 11.082 -50.774 126.237 1.00 9.85 159 GLY A C 1
ATOM 1202 O O . GLY A 1 159 ? 10.192 -50.235 126.891 1.00 24.08 159 GLY A O 1
ATOM 1203 N N . ALA A 1 160 ? 10.876 -51.887 125.548 1.00 19.97 160 ALA A N 1
ATOM 1204 C CA . AL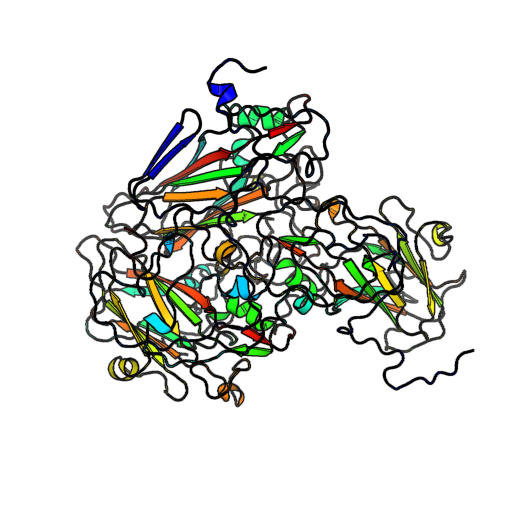A A 1 160 ? 9.596 -52.571 125.587 1.00 24.38 160 ALA A CA 1
ATOM 1205 C C . ALA A 1 160 ? 9.737 -53.448 126.821 1.00 24.24 160 ALA A C 1
ATOM 1206 O O . ALA A 1 160 ? 10.842 -53.862 127.154 1.00 18.97 160 ALA A O 1
ATOM 1208 N N . PRO A 1 161 ? 8.631 -53.744 127.516 1.00 23.66 161 PRO A N 1
ATOM 1209 C CA . PRO A 1 161 ? 8.738 -54.586 128.717 1.00 16.36 161 PRO A CA 1
ATOM 1210 C C . PRO A 1 161 ? 9.083 -56.073 128.467 1.00 18.64 161 PRO A C 1
ATOM 1211 O O . PRO A 1 161 ? 8.385 -56.750 127.702 1.00 28.17 161 PRO A O 1
ATOM 1215 N N . LYS A 1 162 ? 10.165 -56.562 129.091 1.00 18.55 162 LYS A N 1
ATOM 1216 C CA . LYS A 1 162 ? 10.573 -57.968 128.950 1.00 22.56 162 LYS A CA 1
ATOM 1217 C C . LYS A 1 162 ? 9.711 -58.847 129.836 1.00 23.36 162 LYS A C 1
ATOM 1218 O O . LYS A 1 162 ? 9.503 -58.547 131.012 1.00 18.26 162 LYS A O 1
ATOM 1224 N N . PRO A 1 163 ? 9.198 -59.948 129.292 1.00 20.09 163 PRO A N 1
ATOM 1225 C CA . PRO A 1 163 ? 8.378 -60.802 130.152 1.00 25.87 163 PRO A CA 1
ATOM 1226 C C . PRO A 1 163 ? 9.214 -61.390 131.305 1.00 30.44 163 PRO A C 1
ATOM 1227 O O . PRO A 1 163 ? 10.420 -61.622 131.162 1.00 22.47 163 PRO A O 1
ATOM 1231 N N . ASP A 1 164 ? 8.578 -61.596 132.453 1.00 27.95 164 ASP A N 1
ATOM 1232 C CA . ASP A 1 164 ? 9.260 -62.157 133.620 1.00 35.53 164 ASP A CA 1
ATOM 1233 C C . ASP A 1 164 ? 8.568 -63.428 134.119 1.00 23.79 164 ASP A C 1
ATOM 1234 O O . ASP A 1 164 ? 8.827 -63.898 135.218 1.00 37.27 164 ASP A O 1
ATOM 1239 N N . SER A 1 165 ? 7.687 -63.974 133.293 1.00 25.93 165 SER A N 1
ATOM 1240 C CA . SER A 1 165 ? 6.978 -65.197 133.608 1.00 28.24 165 SER A CA 1
ATOM 1241 C C . SER A 1 165 ? 6.263 -65.665 132.351 1.00 25.51 165 SER A C 1
ATOM 1242 O O . SER A 1 165 ? 6.103 -64.912 131.398 1.00 26.01 165 SER A O 1
ATOM 1245 N N . ARG A 1 166 ? 5.833 -66.914 132.360 1.00 30.33 166 ARG A N 1
ATOM 1246 C CA . ARG A 1 166 ? 5.138 -67.481 131.226 1.00 23.00 166 ARG A CA 1
ATOM 1247 C C . ARG A 1 166 ? 3.781 -66.788 131.100 1.00 26.58 166 ARG A C 1
ATOM 1248 O O . ARG A 1 166 ? 3.147 -66.858 130.052 1.00 18.98 166 ARG A O 1
ATOM 1256 N N . GLU A 1 167 ? 3.346 -66.106 132.161 1.00 17.97 167 GLU A N 1
ATOM 1257 C CA . GLU A 1 167 ? 2.044 -65.423 132.139 1.00 22.33 167 GLU A CA 1
ATOM 1258 C C . GLU A 1 167 ? 2.114 -63.903 132.122 1.00 28.28 167 GLU A C 1
ATOM 1259 O O . GLU A 1 167 ? 1.098 -63.243 132.318 1.00 20.23 167 GLU A O 1
ATOM 1265 N N . SER A 1 168 ? 3.302 -63.353 131.893 1.00 20.83 168 SER A N 1
ATOM 1266 C CA . SER A 1 168 ? 3.482 -61.909 131.843 1.00 15.12 168 SER A CA 1
ATOM 1267 C C . SER A 1 168 ? 2.433 -61.240 130.948 1.00 28.60 168 SER A C 1
ATOM 1268 O O . SER A 1 168 ? 2.038 -61.795 129.920 1.00 22.12 168 SER A O 1
ATOM 1271 N N . LEU A 1 169 ? 1.970 -60.061 131.354 1.00 19.50 169 LEU A N 1
ATOM 1272 C CA . LEU A 1 169 ? 0.996 -59.317 130.566 1.00 22.22 169 LEU A CA 1
ATOM 1273 C C . LEU A 1 169 ? 1.627 -58.904 129.226 1.00 28.90 169 LEU A C 1
ATOM 1274 O O . LEU A 1 169 ? 0.925 -58.674 128.243 1.00 16.86 169 LEU A O 1
ATOM 1279 N N . ALA A 1 170 ? 2.954 -58.816 129.194 1.00 12.91 170 ALA A N 1
ATOM 1280 C CA . ALA A 1 170 ? 3.666 -58.425 127.988 1.00 12.77 170 ALA A CA 1
ATOM 1281 C C . ALA A 1 170 ? 3.379 -59.334 126.796 1.00 19.53 170 ALA A C 1
ATOM 1282 O O . ALA A 1 170 ? 3.531 -58.912 125.653 1.00 21.54 170 ALA A O 1
ATOM 1284 N N . TRP A 1 171 ? 2.971 -60.571 127.054 1.00 14.39 171 TRP A N 1
ATOM 1285 C CA . TRP A 1 171 ? 2.688 -61.510 125.972 1.00 13.62 171 TRP A CA 1
ATOM 1286 C C . TRP A 1 171 ? 1.428 -61.141 125.196 1.00 11.31 171 TRP A C 1
ATOM 1287 O O . TRP A 1 171 ? 1.092 -61.833 124.236 1.00 21.36 171 TRP A O 1
ATOM 1298 N N . GLN A 1 172 ? 0.715 -60.089 125.623 1.00 13.73 172 GLN A N 1
ATOM 1299 C CA . GLN A 1 172 ? -0.491 -59.615 124.910 1.00 17.87 172 GLN A CA 1
ATOM 1300 C C . GLN A 1 172 ? -0.044 -59.164 123.509 1.00 25.01 172 GLN A C 1
ATOM 1301 O O . GLN A 1 172 ? -0.840 -59.097 122.573 1.00 11.88 172 GLN A O 1
ATOM 1307 N N . THR A 1 173 ? 1.247 -58.845 123.419 1.00 15.39 173 THR A N 1
ATOM 1308 C CA . THR A 1 173 ? 1.956 -58.464 122.202 1.00 16.21 173 THR A CA 1
ATOM 1309 C C . THR A 1 173 ? 1.157 -57.584 121.249 1.00 24.25 173 THR A C 1
ATOM 1310 O O . THR A 1 173 ? 1.111 -57.845 120.048 1.00 16.99 173 THR A O 1
ATOM 1314 N N . ALA A 1 174 ? 0.564 -56.516 121.778 1.00 15.67 174 ALA A N 1
ATOM 1315 C CA . ALA A 1 174 ? -0.269 -55.644 120.961 1.00 13.36 174 ALA A CA 1
ATOM 1316 C C . ALA A 1 174 ? 0.501 -54.802 119.946 1.00 19.08 174 ALA A C 1
ATOM 1317 O O . ALA A 1 174 ? -0.086 -54.290 118.996 1.00 20.32 174 ALA A O 1
ATOM 1319 N N . THR A 1 175 ? 1.810 -54.662 120.132 1.00 17.27 175 THR A N 1
ATOM 1320 C CA . THR A 1 175 ? 2.604 -53.875 119.199 1.00 14.20 175 THR A CA 1
ATOM 1321 C C . THR A 1 175 ? 3.872 -54.588 118.753 1.00 15.98 175 THR A C 1
ATOM 1322 O O . THR A 1 175 ? 4.311 -54.439 117.602 1.00 22.35 175 THR A O 1
ATOM 1326 N N . ASN A 1 176 ? 4.477 -55.346 119.663 1.00 20.10 176 ASN A N 1
ATOM 1327 C CA . ASN A 1 176 ? 5.683 -56.095 119.325 1.00 11.81 176 ASN A CA 1
ATOM 1328 C C . ASN A 1 176 ? 5.288 -57.199 118.359 1.00 16.62 176 ASN A C 1
ATOM 1329 O O . ASN A 1 176 ? 4.139 -57.647 118.314 1.00 14.44 176 ASN A O 1
ATOM 1334 N N . PRO A 1 177 ? 6.228 -57.631 117.539 1.00 10.25 177 PRO A N 1
ATOM 1335 C CA . PRO A 1 177 ? 5.814 -58.706 116.640 1.00 13.30 177 PRO A CA 1
ATOM 1336 C C . PRO A 1 177 ? 5.986 -60.043 117.376 1.00 16.72 177 PRO A C 1
ATOM 1337 O O . PRO A 1 177 ? 6.950 -60.229 118.111 1.00 12.07 177 PRO A O 1
ATOM 1341 N N . SER A 1 178 ? 5.033 -60.950 117.214 1.00 11.35 178 SER A N 1
ATOM 1342 C CA . SER A 1 178 ? 5.131 -62.276 117.819 1.00 13.99 178 SER A CA 1
ATOM 1343 C C . SER A 1 178 ? 4.806 -63.326 116.769 1.00 12.40 178 SER A C 1
ATOM 1344 O O . SER A 1 178 ? 4.051 -63.075 115.832 1.00 15.70 178 SER A O 1
ATOM 1347 N N . VAL A 1 179 ? 5.391 -64.502 116.932 1.00 17.53 179 VAL A N 1
ATOM 1348 C CA . VAL A 1 179 ? 5.121 -65.618 116.048 1.00 14.60 179 VAL A CA 1
ATOM 1349 C C . VAL A 1 179 ? 4.583 -66.745 116.927 1.00 19.01 179 VAL A C 1
ATOM 1350 O O . VAL A 1 179 ? 5.190 -67.092 117.932 1.00 17.97 179 VAL A O 1
ATOM 1354 N N . PHE A 1 180 ? 3.420 -67.275 116.574 1.00 13.60 180 PHE A N 1
ATOM 1355 C CA . PHE A 1 180 ? 2.838 -68.400 117.285 1.00 13.73 180 PHE A CA 1
ATOM 1356 C C . PHE A 1 180 ? 3.041 -69.562 116.329 1.00 18.17 180 PHE A C 1
ATOM 1357 O O . PHE A 1 180 ? 2.587 -69.513 115.193 1.00 26.10 180 PHE A O 1
ATOM 1365 N N . VAL A 1 181 ? 3.736 -70.601 116.779 1.00 13.92 181 VAL A N 1
ATOM 1366 C CA . VAL A 1 181 ? 3.989 -71.752 115.921 1.00 10.39 181 VAL A CA 1
ATOM 1367 C C . VAL A 1 181 ? 4.020 -73.056 116.748 1.00 19.25 181 VAL A C 1
ATOM 1368 O O . VAL A 1 181 ? 4.295 -73.028 117.941 1.00 18.90 181 VAL A O 1
ATOM 1372 N N . LYS A 1 182 ? 3.700 -74.188 116.123 1.00 11.88 182 LYS A N 1
ATOM 1373 C CA . LYS A 1 182 ? 3.737 -75.498 116.795 1.00 11.38 182 LYS A CA 1
ATOM 1374 C C . LYS A 1 182 ? 5.085 -76.166 116.482 1.00 19.77 182 LYS A C 1
ATOM 1375 O O . LYS A 1 182 ? 5.646 -75.958 115.404 1.00 20.47 182 LYS A O 1
ATOM 1381 N N . LEU A 1 183 ? 5.605 -76.969 117.406 1.00 18.04 183 LEU A N 1
ATOM 1382 C CA . LEU A 1 183 ? 6.861 -77.669 117.146 1.00 17.58 183 LEU A CA 1
ATOM 1383 C C . LEU A 1 183 ? 6.701 -78.611 115.938 1.00 14.59 183 LEU A C 1
ATOM 1384 O O . LEU A 1 183 ? 7.667 -78.916 115.227 1.00 20.51 183 LEU A O 1
ATOM 1389 N N . SER A 1 184 ? 5.471 -79.056 115.715 1.00 12.06 184 SER A N 1
ATOM 1390 C CA . SER A 1 184 ? 5.140 -79.973 114.627 1.00 24.57 184 SER A CA 1
ATOM 1391 C C . SER A 1 184 ? 5.127 -79.296 113.259 1.00 18.36 184 SER A C 1
ATOM 1392 O O . SER A 1 184 ? 5.167 -79.973 112.237 1.00 21.15 184 SER A O 1
ATOM 1395 N N . ASP A 1 185 ? 5.045 -77.965 113.242 1.00 13.98 185 ASP A N 1
ATOM 1396 C CA . ASP A 1 185 ? 5.064 -77.203 111.986 1.00 12.22 185 ASP A CA 1
ATOM 1397 C C . ASP A 1 185 ? 6.510 -77.091 111.514 1.00 21.68 185 ASP A C 1
ATOM 1398 O O . ASP A 1 185 ? 7.448 -77.420 112.246 1.00 14.39 185 ASP A O 1
ATOM 1403 N N . PRO A 1 186 ? 6.713 -76.648 110.269 1.00 14.35 186 PRO A N 1
ATOM 1404 C CA . PRO A 1 186 ? 8.102 -76.509 109.795 1.00 10.15 186 PRO A CA 1
ATOM 1405 C C . PRO A 1 186 ? 8.733 -75.387 110.635 1.00 16.05 186 PRO A C 1
ATOM 1406 O O . PRO A 1 186 ? 8.044 -74.704 111.391 1.00 11.66 186 PRO A O 1
ATOM 1410 N N . PRO A 1 187 ? 10.045 -75.182 110.525 1.00 14.21 187 PRO A N 1
ATOM 1411 C CA . PRO A 1 187 ? 10.651 -74.100 111.323 1.00 14.51 187 PRO A CA 1
ATOM 1412 C C . PRO A 1 187 ? 10.042 -72.730 110.985 1.00 22.15 187 PRO A C 1
ATOM 1413 O O . PRO A 1 187 ? 9.806 -72.422 109.820 1.00 17.46 187 PRO A O 1
ATOM 1417 N N . ALA A 1 188 ? 9.780 -71.919 112.004 1.00 8.67 188 ALA A N 1
ATOM 1418 C CA . ALA A 1 188 ? 9.230 -70.596 111.786 1.00 15.39 188 ALA A CA 1
ATOM 1419 C C . ALA A 1 188 ? 10.341 -69.802 111.098 1.00 22.65 188 ALA A C 1
ATOM 1420 O O . ALA A 1 188 ? 11.536 -70.056 111.314 1.00 14.28 188 ALA A O 1
ATOM 1422 N N . GLN A 1 189 ? 9.958 -68.849 110.261 1.00 11.07 189 GLN A N 1
ATOM 1423 C CA . GLN A 1 189 ? 10.953 -68.067 109.516 1.00 14.05 189 GLN A CA 1
ATOM 1424 C C . GLN A 1 189 ? 10.440 -66.678 109.163 1.00 9.61 189 GLN A C 1
ATOM 1425 O O . GLN A 1 189 ? 9.334 -66.529 108.649 1.00 14.80 189 GLN A O 1
ATOM 1431 N N . VAL A 1 190 ? 11.248 -65.661 109.437 1.00 11.58 190 VAL A N 1
ATOM 1432 C CA . VAL A 1 190 ? 10.858 -64.282 109.152 1.00 7.54 190 VAL A CA 1
ATOM 1433 C C . VAL A 1 190 ? 12.004 -63.419 108.628 1.00 12.38 190 VAL A C 1
ATOM 1434 O O . VAL A 1 190 ? 13.171 -63.763 108.776 1.00 16.36 190 VAL A O 1
ATOM 1438 N N . SER A 1 191 ? 11.647 -62.296 108.016 1.00 12.29 191 SER A N 1
ATOM 1439 C CA . SER A 1 191 ? 12.622 -61.343 107.492 1.00 14.78 191 SER A CA 1
ATOM 1440 C C . SER A 1 191 ? 12.723 -60.170 108.460 1.00 15.07 191 SER A C 1
ATOM 1441 O O . SER A 1 191 ? 11.719 -59.674 108.974 1.00 15.62 191 SER A O 1
ATOM 1444 N N . VAL A 1 192 ? 13.952 -59.736 108.694 1.00 18.30 192 VAL A N 1
ATOM 1445 C CA . VAL A 1 192 ? 14.250 -58.647 109.611 1.00 14.06 192 VAL A CA 1
ATOM 1446 C C . VAL A 1 192 ? 15.015 -57.553 108.862 1.00 23.49 192 VAL A C 1
ATOM 1447 O O . VAL A 1 192 ? 15.943 -57.837 108.107 1.00 16.23 192 VAL A O 1
ATOM 1451 N N . PRO A 1 193 ? 14.635 -56.286 109.058 1.00 10.56 193 PRO A N 1
ATOM 1452 C CA . PRO A 1 193 ? 15.325 -55.178 108.374 1.00 12.23 193 PRO A CA 1
ATOM 1453 C C . PRO A 1 193 ? 16.639 -54.783 109.075 1.00 12.97 193 PRO A C 1
ATOM 1454 O O . PRO A 1 193 ? 16.984 -55.354 110.109 1.00 14.86 193 PRO A O 1
ATOM 1458 N N . PHE A 1 194 ? 17.370 -53.817 108.505 1.00 17.73 194 PHE A N 1
ATOM 1459 C CA . PHE A 1 194 ? 18.594 -53.314 109.128 1.00 12.56 194 PHE A CA 1
ATOM 1460 C C . PHE A 1 194 ? 18.084 -52.312 110.182 1.00 15.33 194 PHE A C 1
ATOM 1461 O O . PHE A 1 194 ? 17.562 -51.255 109.846 1.00 16.61 194 PHE A O 1
ATOM 1469 N N . MET A 1 195 ? 18.270 -52.630 111.459 1.00 14.74 195 MET A N 1
ATOM 1470 C CA . MET A 1 195 ? 17.689 -51.820 112.536 1.00 24.03 195 MET A CA 1
ATOM 1471 C C . MET A 1 195 ? 18.506 -50.847 113.373 1.00 22.83 195 MET A C 1
ATOM 1472 O O . MET A 1 195 ? 17.946 -50.155 114.222 1.00 15.60 195 MET A O 1
ATOM 1477 N N . SER A 1 196 ? 19.809 -50.783 113.157 1.00 12.35 196 SER A N 1
ATOM 1478 C CA . SER A 1 196 ? 20.642 -49.896 113.956 1.00 18.28 196 SER A CA 1
ATOM 1479 C C . SER A 1 196 ? 20.356 -48.404 113.779 1.00 15.49 196 SER A C 1
ATOM 1480 O O . SER A 1 196 ? 19.849 -47.987 112.746 1.00 19.57 196 SER A O 1
ATOM 1483 N N . PRO A 1 197 ? 20.620 -47.594 114.821 1.00 25.98 197 PRO A N 1
ATOM 1484 C CA . PRO A 1 197 ? 20.423 -46.137 114.771 1.00 16.61 197 PRO A CA 1
ATOM 1485 C C . PRO A 1 197 ? 21.576 -45.572 113.913 1.00 12.82 197 PRO A C 1
ATOM 1486 O O . PRO A 1 197 ? 21.536 -44.432 113.450 1.00 15.07 197 PRO A O 1
ATOM 1490 N N . ALA A 1 198 ? 22.608 -46.398 113.739 1.00 12.21 198 ALA A N 1
ATOM 1491 C CA . ALA A 1 198 ? 23.794 -46.079 112.950 1.00 17.17 198 ALA A CA 1
ATOM 1492 C C . ALA A 1 198 ? 23.596 -46.562 111.504 1.00 23.52 198 ALA A C 1
ATOM 1493 O O . ALA A 1 198 ? 22.619 -47.256 111.211 1.00 17.11 198 ALA A O 1
ATOM 1495 N N . SER A 1 199 ? 24.514 -46.214 110.603 1.00 19.70 199 SER A N 1
ATOM 1496 C CA . SER A 1 199 ? 24.386 -46.635 109.203 1.00 15.77 199 SER A CA 1
ATOM 1497 C C . SER A 1 199 ? 24.819 -48.078 108.997 1.00 11.96 199 SER A C 1
ATOM 1498 O O . SER A 1 199 ? 24.551 -48.670 107.952 1.00 15.96 199 SER A O 1
ATOM 1501 N N . ALA A 1 200 ? 25.480 -48.642 110.003 1.00 11.88 200 ALA A N 1
ATOM 1502 C CA . ALA A 1 200 ? 25.954 -50.024 109.947 1.00 12.96 200 ALA A CA 1
ATOM 1503 C C . ALA A 1 200 ? 26.145 -50.606 111.340 1.00 13.82 200 ALA A C 1
ATOM 1504 O O . ALA A 1 200 ? 26.244 -49.873 112.323 1.00 17.33 200 ALA A O 1
ATOM 1506 N N . TYR A 1 201 ? 26.160 -51.930 111.430 1.00 12.71 201 TYR A N 1
ATOM 1507 C CA . TYR A 1 201 ? 26.444 -52.557 112.705 1.00 14.56 201 TYR A CA 1
ATOM 1508 C C . TYR A 1 201 ? 27.973 -52.564 112.698 1.00 14.94 201 TYR A C 1
ATOM 1509 O O . TYR A 1 201 ? 28.586 -52.574 111.624 1.00 18.45 201 TYR A O 1
ATOM 1518 N N . GLN A 1 202 ? 28.603 -52.524 113.862 1.00 9.04 202 GLN A N 1
ATOM 1519 C CA . GLN A 1 202 ? 30.060 -52.585 113.879 1.00 18.58 202 GLN A CA 1
ATOM 1520 C C . GLN A 1 202 ? 30.499 -53.600 114.920 1.00 19.96 202 GLN A C 1
ATOM 1521 O O . GLN A 1 202 ? 30.113 -53.522 116.075 1.00 15.89 202 GLN A O 1
ATOM 1527 N N . TRP A 1 203 ? 31.287 -54.574 114.479 1.00 15.21 203 TRP A N 1
ATOM 1528 C CA . TRP A 1 203 ? 31.750 -55.644 115.338 1.00 10.54 203 TRP A CA 1
ATOM 1529 C C . TRP A 1 203 ? 32.843 -55.169 116.262 1.00 17.97 203 TRP A C 1
ATOM 1530 O O . TRP A 1 203 ? 33.196 -55.865 117.196 1.00 15.30 203 TRP A O 1
ATOM 1541 N N . PHE A 1 204 ? 33.379 -53.984 115.992 1.00 13.24 204 PHE A N 1
ATOM 1542 C CA . PHE A 1 204 ? 34.438 -53.411 116.811 1.00 8.76 204 PHE A CA 1
ATOM 1543 C C . PHE A 1 204 ? 34.164 -51.943 117.066 1.00 15.12 204 PHE A C 1
ATOM 1544 O O . PHE A 1 204 ? 33.946 -51.168 116.134 1.00 17.85 204 PHE A O 1
ATOM 1552 N N . TYR A 1 205 ? 34.152 -51.576 118.343 1.00 11.45 205 TYR A N 1
ATOM 1553 C CA . TYR A 1 205 ? 33.905 -50.207 118.763 1.00 11.31 205 TYR A CA 1
ATOM 1554 C C . TYR A 1 205 ? 34.963 -49.834 119.788 1.00 20.82 205 TYR A C 1
ATOM 1555 O O . TYR A 1 205 ? 34.863 -50.202 120.955 1.00 21.87 205 TYR A O 1
ATOM 1564 N N . ASP A 1 206 ? 35.994 -49.127 119.349 1.00 13.27 206 ASP A N 1
ATOM 1565 C CA . ASP A 1 206 ? 37.049 -48.732 120.265 1.00 15.31 206 ASP A CA 1
ATOM 1566 C C . ASP A 1 206 ? 36.667 -47.480 121.065 1.00 14.11 206 ASP A C 1
ATOM 1567 O O . ASP A 1 206 ? 37.118 -46.373 120.781 1.00 16.58 206 ASP A O 1
ATOM 1572 N N . GLY A 1 207 ? 35.825 -47.656 122.070 1.00 13.87 207 GLY A N 1
ATOM 1573 C CA . GLY A 1 207 ? 35.437 -46.525 122.882 1.00 12.78 207 GLY A CA 1
ATOM 1574 C C . GLY A 1 207 ? 34.529 -46.927 124.018 1.00 24.29 207 GLY A C 1
ATOM 1575 O O . GLY A 1 207 ? 34.364 -48.107 124.330 1.00 24.25 207 GLY A O 1
ATOM 1576 N N . TYR A 1 208 ? 33.919 -45.925 124.627 1.00 21.58 208 TYR A N 1
ATOM 1577 C CA . TYR A 1 208 ? 33.014 -46.133 125.742 1.00 24.05 208 TYR A CA 1
ATOM 1578 C C . TYR A 1 208 ? 31.673 -45.586 125.319 1.00 22.98 208 TYR A C 1
ATOM 1579 O O . TYR A 1 208 ? 31.602 -44.710 124.459 1.00 20.78 208 TYR A O 1
ATOM 1588 N N . PRO A 1 209 ? 30.589 -46.120 125.887 1.00 22.46 209 PRO A N 1
ATOM 1589 C CA . PRO A 1 209 ? 29.268 -45.617 125.508 1.00 15.39 209 PRO A CA 1
ATOM 1590 C C . PRO A 1 209 ? 28.882 -44.321 126.217 1.00 18.51 209 PRO A C 1
ATOM 1591 O O . PRO A 1 209 ? 28.018 -43.582 125.745 1.00 25.83 209 PRO A O 1
ATOM 1595 N N . THR A 1 210 ? 29.529 -44.030 127.338 1.00 13.93 210 THR A N 1
ATOM 1596 C CA . THR A 1 210 ? 29.182 -42.829 128.087 1.00 22.45 210 THR A CA 1
ATOM 1597 C C . THR A 1 210 ? 30.385 -42.034 128.521 1.00 15.96 210 THR A C 1
ATOM 1598 O O . THR A 1 210 ? 31.517 -42.527 128.527 1.00 26.31 210 THR A O 1
ATOM 1602 N N . PHE A 1 211 ? 30.123 -40.789 128.889 1.00 19.89 211 PHE A N 1
ATOM 1603 C CA . PHE A 1 211 ? 31.155 -39.879 129.377 1.00 25.28 211 PHE A CA 1
ATOM 1604 C C . PHE A 1 211 ? 31.430 -40.191 130.850 1.00 26.16 211 PHE A C 1
ATOM 1605 O O . PHE A 1 211 ? 30.717 -40.984 131.474 1.00 31.42 211 PHE A O 1
ATOM 1613 N N . GLY A 1 212 ? 32.454 -39.563 131.411 1.00 30.32 212 GLY A N 1
ATOM 1614 C CA . GLY A 1 212 ? 32.751 -39.771 132.819 1.00 31.92 212 GLY A CA 1
ATOM 1615 C C . GLY A 1 212 ? 34.125 -40.329 133.104 1.00 32.79 212 GLY A C 1
ATOM 1616 O O . GLY A 1 212 ? 34.935 -40.461 132.191 1.00 50.48 212 GLY A O 1
ATOM 1617 N N . GLU A 1 213 ? 34.408 -40.624 134.372 1.00 49.89 213 GLU A N 1
ATOM 1618 C CA . GLU A 1 213 ? 35.696 -41.208 134.729 1.00 55.18 213 GLU A CA 1
ATOM 1619 C C . GLU A 1 213 ? 35.561 -42.657 134.314 1.00 52.85 213 GLU A C 1
ATOM 1620 O O . GLU A 1 213 ? 34.465 -43.229 134.364 1.00 44.25 213 GLU A O 1
ATOM 1626 N N . HIS A 1 214 ? 36.652 -43.268 133.889 1.00 37.68 214 HIS A N 1
ATOM 1627 C CA . HIS A 1 214 ? 36.537 -44.656 133.503 1.00 48.86 214 HIS A CA 1
ATOM 1628 C C . HIS A 1 214 ? 37.312 -45.499 134.502 1.00 54.68 214 HIS A C 1
ATOM 1629 O O . HIS A 1 214 ? 38.392 -46.021 134.218 1.00 46.22 214 HIS A O 1
ATOM 1636 N N . LYS A 1 215 ? 36.727 -45.572 135.701 1.00 56.86 215 LYS A N 1
ATOM 1637 C CA . LYS A 1 215 ? 37.267 -46.315 136.834 1.00 57.92 215 LYS A CA 1
ATOM 1638 C C . LYS A 1 215 ? 37.102 -47.802 136.561 1.00 52.43 215 LYS A C 1
ATOM 1639 O O . LYS A 1 215 ? 36.128 -48.217 135.924 1.00 39.27 215 LYS A O 1
ATOM 1645 N N . GLN A 1 216 ? 38.057 -48.593 137.046 1.00 51.56 216 GLN A N 1
ATOM 1646 C CA . GLN A 1 216 ? 38.060 -50.037 136.832 1.00 52.30 216 GLN A CA 1
ATOM 1647 C C . GLN A 1 216 ? 36.718 -50.760 137.027 1.00 55.05 216 GLN A C 1
ATOM 1648 O O . GLN A 1 216 ? 36.439 -51.750 136.345 1.00 45.56 216 GLN A O 1
ATOM 1654 N N . GLU A 1 217 ? 35.887 -50.275 137.945 1.00 66.59 217 GLU A N 1
ATOM 1655 C CA . GLU A 1 217 ? 34.589 -50.901 138.190 1.00 57.85 217 GLU A CA 1
ATOM 1656 C C . GLU A 1 217 ? 33.727 -50.938 136.928 1.00 59.17 217 GLU A C 1
ATOM 1657 O O . GLU A 1 217 ? 33.054 -51.931 136.662 1.00 57.43 217 GLU A O 1
ATOM 1663 N N . LYS A 1 218 ? 33.754 -49.858 136.152 1.00 57.17 218 LYS A N 1
ATOM 1664 C CA . LYS A 1 218 ? 32.975 -49.780 134.924 1.00 51.65 218 LYS A CA 1
ATOM 1665 C C . LYS A 1 218 ? 33.834 -49.917 133.662 1.00 49.62 218 LYS A C 1
ATOM 1666 O O . LYS A 1 218 ? 33.735 -49.109 132.747 1.00 59.74 218 LYS A O 1
ATOM 1672 N N . ASP A 1 219 ? 34.689 -50.932 133.630 1.00 43.27 219 ASP A N 1
ATOM 1673 C CA . ASP A 1 219 ? 35.549 -51.180 132.482 1.00 34.04 219 ASP A CA 1
ATOM 1674 C C . ASP A 1 219 ? 34.942 -52.290 131.694 1.00 36.55 219 ASP A C 1
ATOM 1675 O O . ASP A 1 219 ? 35.468 -52.693 130.672 1.00 36.39 219 ASP A O 1
ATOM 1680 N N . LEU A 1 220 ? 33.841 -52.818 132.195 1.00 50.24 220 LEU A N 1
ATOM 1681 C CA . LEU A 1 220 ? 33.162 -53.884 131.493 1.00 40.17 220 LEU A CA 1
ATOM 1682 C C . LEU A 1 220 ? 32.369 -53.214 130.376 1.00 47.24 220 LEU A C 1
ATOM 1683 O O . LEU A 1 220 ? 31.729 -53.886 129.566 1.00 39.28 220 LEU A O 1
ATOM 1688 N N . GLU A 1 221 ? 32.408 -51.883 130.329 1.00 27.85 221 GLU A N 1
ATOM 1689 C CA . GLU A 1 221 ? 31.688 -51.196 129.285 1.00 30.96 221 GLU A CA 1
ATOM 1690 C C . GLU A 1 221 ? 32.567 -50.698 128.143 1.00 29.89 221 GLU A C 1
ATOM 1691 O O . GLU A 1 221 ? 32.086 -50.121 127.167 1.00 20.36 221 GLU A O 1
ATOM 1697 N N . TYR A 1 222 ? 33.861 -50.962 128.245 1.00 19.57 222 TYR A N 1
ATOM 1698 C CA . TYR A 1 222 ? 34.764 -50.601 127.172 1.00 24.04 222 TYR A CA 1
ATOM 1699 C C . TYR A 1 222 ? 34.378 -51.442 125.950 1.00 23.24 222 TYR A C 1
ATOM 1700 O O . TYR A 1 222 ? 34.267 -52.653 126.045 1.00 19.81 222 TYR A O 1
ATOM 1709 N N . GLY A 1 223 ? 34.175 -50.801 124.804 1.00 25.57 223 GLY A N 1
ATOM 1710 C CA . GLY A 1 223 ? 33.814 -51.542 123.610 1.00 5.67 223 GLY A CA 1
ATOM 1711 C C . GLY A 1 223 ? 32.337 -51.869 123.496 1.00 21.26 223 GLY A C 1
ATOM 1712 O O . GLY A 1 223 ? 31.935 -52.561 122.567 1.00 13.22 223 GLY A O 1
ATOM 1713 N N . ALA A 1 224 ? 31.525 -51.394 124.436 1.00 14.29 224 ALA A N 1
ATOM 1714 C CA . ALA A 1 224 ? 30.083 -51.656 124.397 1.00 15.35 224 ALA A CA 1
ATOM 1715 C C . ALA A 1 224 ? 29.422 -50.627 123.477 1.00 26.43 224 ALA A C 1
ATOM 1716 O O . ALA A 1 224 ? 29.448 -49.429 123.749 1.00 20.59 224 ALA A O 1
ATOM 1718 N N . MET A 1 225 ? 28.835 -51.120 122.394 1.00 28.40 225 MET A N 1
ATOM 1719 C CA . MET A 1 225 ? 28.180 -50.301 121.378 1.00 14.47 225 MET A CA 1
ATOM 1720 C C . MET A 1 225 ? 26.651 -50.466 121.427 1.00 8.20 225 MET A C 1
ATOM 1721 O O . MET A 1 225 ? 26.119 -51.457 120.913 1.00 19.00 225 MET A O 1
ATOM 1726 N N . PRO A 1 226 ? 25.925 -49.508 122.031 1.00 9.71 226 PRO A N 1
ATOM 1727 C CA . PRO A 1 226 ? 24.463 -49.653 122.078 1.00 15.41 226 PRO A CA 1
ATOM 1728 C C . PRO A 1 226 ? 23.818 -49.742 120.683 1.00 23.28 226 PRO A C 1
ATOM 1729 O O . PRO A 1 226 ? 22.720 -50.282 120.552 1.00 18.73 226 PRO A O 1
ATOM 1733 N N . ASN A 1 227 ? 24.502 -49.223 119.654 1.00 15.35 227 ASN A N 1
ATOM 1734 C CA . ASN A 1 227 ? 23.998 -49.247 118.274 1.00 11.51 227 ASN A CA 1
ATOM 1735 C C . ASN A 1 227 ? 23.840 -50.655 117.705 1.00 22.24 227 ASN A C 1
ATOM 1736 O O . ASN A 1 227 ? 23.150 -50.842 116.700 1.00 17.70 227 ASN A O 1
ATOM 1741 N N . ASN A 1 228 ? 24.485 -51.638 118.334 1.00 16.68 228 ASN A N 1
ATOM 1742 C CA . ASN A 1 228 ? 24.373 -53.046 117.915 1.00 11.79 228 ASN A CA 1
ATOM 1743 C C . ASN A 1 228 ? 23.373 -53.784 118.813 1.00 14.51 228 ASN A C 1
ATOM 1744 O O . ASN A 1 228 ? 23.060 -54.949 118.571 1.00 20.47 228 ASN A O 1
ATOM 1749 N N . MET A 1 229 ? 22.879 -53.120 119.859 1.00 13.21 229 MET A N 1
ATOM 1750 C CA . MET A 1 229 ? 21.962 -53.769 120.796 1.00 8.78 229 MET A CA 1
ATOM 1751 C C . MET A 1 229 ? 20.529 -53.659 120.331 1.00 16.88 229 MET A C 1
ATOM 1752 O O . MET A 1 229 ? 19.830 -52.706 120.640 1.00 15.36 229 MET A O 1
ATOM 1757 N N . MET A 1 230 ? 20.094 -54.675 119.596 1.00 20.82 230 MET A N 1
ATOM 1758 C CA . MET A 1 230 ? 18.769 -54.675 118.997 1.00 16.27 230 MET A CA 1
ATOM 1759 C C . MET A 1 230 ? 17.597 -55.121 119.849 1.00 23.07 230 MET A C 1
ATOM 1760 O O . MET A 1 230 ? 16.445 -55.030 119.419 1.00 31.89 230 MET A O 1
ATOM 1765 N N . GLY A 1 231 ? 17.884 -55.585 121.060 1.00 20.02 231 GLY A N 1
ATOM 1766 C CA . GLY A 1 231 ? 16.815 -56.016 121.938 1.00 24.37 231 GLY A CA 1
ATOM 1767 C C . GLY A 1 231 ? 16.846 -57.470 122.385 1.00 29.92 231 GLY A C 1
ATOM 1768 O O . GLY A 1 231 ? 17.883 -58.141 122.364 1.00 25.43 231 GLY A O 1
ATOM 1769 N N . THR A 1 232 ? 15.676 -57.960 122.771 1.00 24.42 232 THR A N 1
ATOM 1770 C CA . THR A 1 232 ? 15.531 -59.309 123.280 1.00 21.59 232 THR A CA 1
ATOM 1771 C C . THR A 1 232 ? 14.595 -60.193 122.465 1.00 19.22 232 THR A C 1
ATOM 1772 O O . THR A 1 232 ? 13.589 -59.746 121.935 1.00 17.46 232 THR A O 1
ATOM 1776 N N . PHE A 1 233 ? 14.958 -61.460 122.368 1.00 20.58 233 PHE A N 1
ATOM 1777 C CA . PHE A 1 233 ? 14.124 -62.454 121.724 1.00 14.99 233 PHE A CA 1
ATOM 1778 C C . PHE A 1 233 ? 13.570 -63.259 122.921 1.00 17.46 233 PHE A C 1
ATOM 1779 O O . PHE A 1 233 ? 14.331 -63.837 123.691 1.00 25.03 233 PHE A O 1
ATOM 1787 N N . SER A 1 234 ? 12.255 -63.259 123.094 1.00 16.10 234 SER A N 1
ATOM 1788 C CA . SER A 1 234 ? 11.613 -63.963 124.201 1.00 13.94 234 SER A CA 1
ATOM 1789 C C . SER A 1 234 ? 10.766 -65.113 123.687 1.00 18.93 234 SER A C 1
ATOM 1790 O O . SER A 1 234 ? 10.094 -64.998 122.668 1.00 18.11 234 SER A O 1
ATOM 1793 N N . VAL A 1 235 ? 10.794 -66.226 124.398 1.00 11.86 235 VAL A N 1
ATOM 1794 C CA . VAL A 1 235 ? 10.021 -67.382 123.989 1.00 16.84 235 VAL A CA 1
ATOM 1795 C C . VAL A 1 235 ? 9.312 -67.970 125.209 1.00 16.55 235 VAL A C 1
ATOM 1796 O O . VAL A 1 235 ? 9.789 -67.857 126.330 1.00 26.14 235 VAL A O 1
ATOM 1800 N N . ARG A 1 236 ? 8.152 -68.566 124.992 1.00 14.61 236 ARG A N 1
ATOM 1801 C CA . ARG A 1 236 ? 7.419 -69.199 126.072 1.00 13.92 236 ARG A CA 1
ATOM 1802 C C . ARG A 1 236 ? 6.543 -70.300 125.508 1.00 17.54 236 ARG A C 1
ATOM 1803 O O . ARG A 1 236 ? 6.278 -70.344 124.297 1.00 19.38 236 ARG A O 1
ATOM 1811 N N . THR A 1 237 ? 6.133 -71.214 126.384 1.00 19.87 237 THR A N 1
ATOM 1812 C CA . THR A 1 237 ? 5.195 -72.250 125.994 1.00 18.98 237 THR A CA 1
ATOM 1813 C C . THR A 1 237 ? 3.8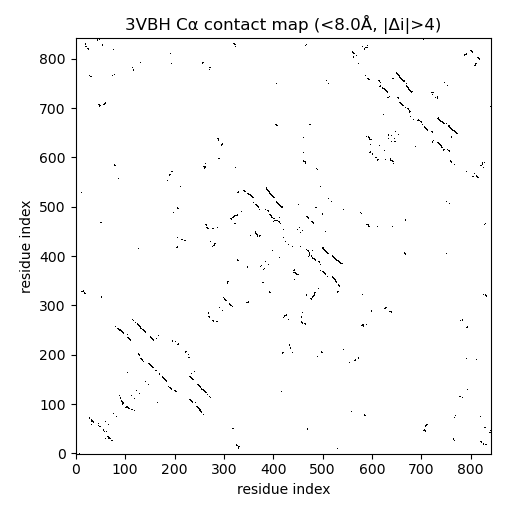81 -71.488 126.254 1.00 25.63 237 THR A C 1
ATOM 1814 O O . THR A 1 237 ? 3.772 -70.695 127.191 1.00 12.03 237 THR A O 1
ATOM 1818 N N . VAL A 1 238 ? 2.896 -71.689 125.403 1.00 17.54 238 VAL A N 1
ATOM 1819 C CA . VAL A 1 238 ? 1.665 -70.955 125.541 1.00 27.04 238 VAL A CA 1
ATOM 1820 C C . VAL A 1 238 ? 0.682 -71.622 126.503 1.00 27.70 238 VAL A C 1
ATOM 1821 O O . VAL A 1 238 ? -0.160 -72.429 126.115 1.00 26.34 238 VAL A O 1
ATOM 1825 N N . GLY A 1 239 ? 0.801 -71.279 127.777 1.00 20.43 239 GLY A N 1
ATOM 1826 C CA . GLY A 1 239 ? -0.115 -71.834 128.755 1.00 28.45 239 GLY A CA 1
ATOM 1827 C C . GLY A 1 239 ? 0.048 -71.267 130.148 1.00 20.40 239 GLY A C 1
ATOM 1828 O O . GLY A 1 239 ? 1.065 -70.659 130.471 1.00 24.43 239 GLY A O 1
ATOM 1829 N N . THR A 1 240 ? -0.969 -71.459 130.977 1.00 27.75 240 THR A N 1
ATOM 1830 C CA . THR A 1 240 ? -0.912 -71.011 132.364 1.00 28.38 240 THR A CA 1
ATOM 1831 C C . THR A 1 240 ? -0.359 -72.141 133.232 1.00 27.89 240 THR A C 1
ATOM 1832 O O . THR A 1 240 ? 0.003 -71.919 134.373 1.00 45.33 240 THR A O 1
ATOM 1836 N N . SER A 1 241 ? -0.305 -73.348 132.673 1.00 24.08 241 SER A N 1
ATOM 1837 C CA . SER A 1 241 ? 0.240 -74.527 133.346 1.00 27.15 241 SER A CA 1
ATOM 1838 C C . SER A 1 241 ? 1.542 -74.908 132.645 1.00 20.58 241 SER A C 1
ATOM 1839 O O . SER A 1 241 ? 1.721 -74.629 131.456 1.00 46.32 241 SER A O 1
ATOM 1842 N N . LYS A 1 242 ? 2.445 -75.544 133.389 1.00 26.77 242 LYS A N 1
ATOM 1843 C CA . LYS A 1 242 ? 3.754 -75.958 132.886 1.00 22.96 242 LYS A CA 1
ATOM 1844 C C . LYS A 1 242 ? 3.627 -76.978 131.746 1.00 33.10 242 LYS A C 1
ATOM 1845 O O . LYS A 1 242 ? 2.708 -77.803 131.723 1.00 22.65 242 LYS A O 1
ATOM 1851 N N . SER A 1 243 ? 4.547 -76.900 130.792 1.00 25.46 243 SER A N 1
ATOM 1852 C CA . SER A 1 243 ? 4.569 -77.806 129.648 1.00 22.03 243 SER A CA 1
ATOM 1853 C C . SER A 1 243 ? 4.983 -79.219 130.086 1.00 23.07 243 SER A C 1
ATOM 1854 O O . SER A 1 243 ? 5.719 -79.393 131.063 1.00 25.93 243 SER A O 1
ATOM 1857 N N . LYS A 1 244 ? 4.501 -80.222 129.361 1.00 21.70 244 LYS A N 1
ATOM 1858 C CA . LYS A 1 244 ? 4.823 -81.617 129.649 1.00 22.49 244 LYS A CA 1
ATOM 1859 C C . LYS A 1 244 ? 6.152 -81.996 129.025 1.00 30.39 244 LYS A C 1
ATOM 1860 O O . LYS A 1 244 ? 6.674 -83.075 129.288 1.00 30.15 244 LYS A O 1
ATOM 1866 N N . TYR A 1 245 ? 6.696 -81.110 128.196 1.00 31.54 245 TYR A N 1
ATOM 1867 C CA . TYR A 1 245 ? 7.924 -81.419 127.476 1.00 24.77 245 TYR A CA 1
ATOM 1868 C C . TYR A 1 245 ? 9.097 -80.474 127.607 1.00 21.71 245 TYR A C 1
ATOM 1869 O O . TYR A 1 245 ? 8.937 -79.257 127.645 1.00 24.61 245 TYR A O 1
ATOM 1878 N N . PRO A 1 246 ? 10.311 -81.030 127.672 1.00 23.17 246 PRO A N 1
ATOM 1879 C CA . PRO A 1 246 ? 11.518 -80.197 127.772 1.00 26.43 246 PRO A CA 1
ATOM 1880 C C . PRO A 1 246 ? 11.794 -79.738 126.316 1.00 23.93 246 PRO A C 1
ATOM 1881 O O . PRO A 1 246 ? 11.666 -80.517 125.369 1.00 17.42 246 PRO A O 1
ATOM 1885 N N . LEU A 1 247 ? 12.155 -78.478 126.129 1.00 18.17 247 LEU A N 1
ATOM 1886 C CA . LEU A 1 247 ? 12.342 -77.967 124.779 1.00 20.09 247 LEU A CA 1
ATOM 1887 C C . LEU A 1 247 ? 13.639 -77.254 124.522 1.00 20.63 247 LEU A C 1
ATOM 1888 O O . LEU A 1 247 ? 14.284 -76.728 125.434 1.00 22.52 247 LEU A O 1
ATOM 1893 N N . VAL A 1 248 ? 14.004 -77.227 123.249 1.00 20.80 248 VAL A N 1
ATOM 1894 C CA . VAL A 1 248 ? 15.205 -76.532 122.809 1.00 19.86 248 VAL A CA 1
ATOM 1895 C C . VAL A 1 248 ? 14.873 -75.757 121.534 1.00 28.39 248 VAL A C 1
ATOM 1896 O O . VAL A 1 248 ? 14.242 -76.294 120.606 1.00 17.46 248 VAL A O 1
ATOM 1900 N N . VAL A 1 249 ? 15.276 -74.488 121.504 1.00 15.30 249 VAL A N 1
ATOM 1901 C CA . VAL A 1 249 ? 15.064 -73.654 120.329 1.00 13.28 249 VAL A CA 1
ATOM 1902 C C . VAL A 1 249 ? 16.426 -73.264 119.757 1.00 20.43 249 VAL A C 1
ATOM 1903 O O . VAL A 1 249 ? 17.247 -72.659 120.454 1.00 17.37 249 VAL A O 1
ATOM 1907 N N . ARG A 1 250 ? 16.685 -73.643 118.508 1.00 19.47 250 ARG A N 1
ATOM 1908 C CA . ARG A 1 250 ? 17.931 -73.252 117.859 1.00 17.52 250 ARG A CA 1
ATOM 1909 C C . ARG A 1 250 ? 17.619 -72.109 116.888 1.00 18.70 250 ARG A C 1
ATOM 1910 O O . ARG A 1 250 ? 16.652 -72.162 116.138 1.00 20.37 250 ARG A O 1
ATOM 1918 N N . ILE A 1 251 ? 18.425 -71.059 116.940 1.00 21.19 251 ILE A N 1
ATOM 1919 C CA . ILE A 1 251 ? 18.231 -69.892 116.100 1.00 12.70 251 ILE A CA 1
ATOM 1920 C C . ILE A 1 251 ? 19.276 -69.773 115.002 1.00 20.99 251 ILE A C 1
ATOM 1921 O O . ILE A 1 251 ? 20.481 -69.696 115.283 1.00 21.48 251 ILE A O 1
ATOM 1926 N N . TYR A 1 252 ? 18.803 -69.760 113.752 1.00 20.13 252 TYR A N 1
ATOM 1927 C CA . TYR A 1 252 ? 19.670 -69.610 112.577 1.00 13.61 252 TYR A CA 1
ATOM 1928 C C . TYR A 1 252 ? 19.462 -68.251 111.900 1.00 16.02 252 TYR A C 1
ATOM 1929 O O . TYR A 1 252 ? 18.335 -67.766 111.763 1.00 19.72 252 TYR A O 1
ATOM 1938 N N . MET A 1 253 ? 20.558 -67.641 111.473 1.00 19.63 253 MET A N 1
ATOM 1939 C CA . MET A 1 253 ? 20.489 -66.354 110.797 1.00 16.21 253 MET A CA 1
ATO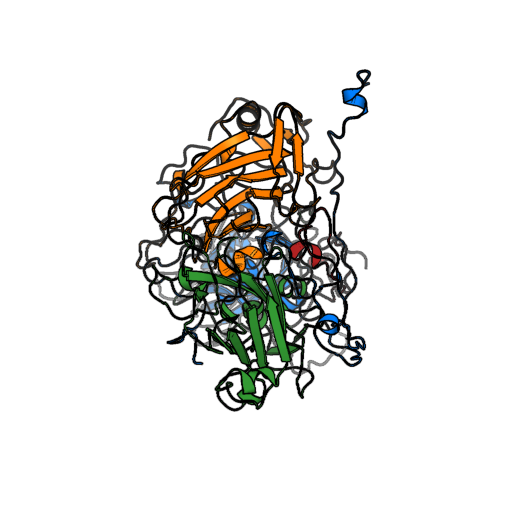M 1940 C C . MET A 1 253 ? 21.110 -66.432 109.419 1.00 16.12 253 MET A C 1
ATOM 1941 O O . MET A 1 253 ? 22.156 -67.048 109.233 1.00 12.95 253 MET A O 1
ATOM 1946 N N . ARG A 1 254 ? 20.449 -65.813 108.453 1.00 19.31 254 ARG A N 1
ATOM 1947 C CA . ARG A 1 254 ? 20.951 -65.761 107.083 1.00 19.72 254 ARG A CA 1
ATOM 1948 C C . ARG A 1 254 ? 20.910 -64.303 106.631 1.00 18.07 254 ARG A C 1
ATOM 1949 O O . ARG A 1 254 ? 19.834 -63.709 106.490 1.00 20.55 254 ARG A O 1
ATOM 1957 N N . MET A 1 255 ? 22.085 -63.717 106.447 1.00 18.51 255 MET A N 1
ATOM 1958 C CA . MET A 1 255 ? 22.176 -62.339 105.994 1.00 19.26 255 MET A CA 1
ATOM 1959 C C . MET A 1 255 ? 21.851 -62.250 104.508 1.00 13.16 255 MET A C 1
ATOM 1960 O O . MET A 1 255 ? 22.049 -63.208 103.752 1.00 17.67 255 MET A O 1
ATOM 1965 N N . LYS A 1 256 ? 21.341 -61.094 104.098 1.00 12.35 256 LYS A N 1
ATOM 1966 C CA . LYS A 1 256 ? 21.024 -60.826 102.694 1.00 20.13 256 LYS A CA 1
ATOM 1967 C C . LYS A 1 256 ? 21.055 -59.310 102.487 1.00 12.93 256 LYS A C 1
ATOM 1968 O O . LYS A 1 256 ? 20.788 -58.548 103.426 1.00 12.74 256 LYS A O 1
ATOM 1974 N N . HIS A 1 257 ? 21.397 -58.884 101.266 1.00 14.25 257 HIS A N 1
ATOM 1975 C CA . HIS A 1 257 ? 21.500 -57.454 100.898 1.00 16.41 257 HIS A CA 1
ATOM 1976 C C . HIS A 1 257 ? 22.612 -56.866 101.758 1.00 6.46 257 HIS A C 1
ATOM 1977 O O . HIS A 1 257 ? 22.434 -55.860 102.446 1.00 23.88 257 HIS A O 1
ATOM 1984 N N . VAL A 1 258 ? 23.768 -57.519 101.683 1.00 15.46 258 VAL A N 1
ATOM 1985 C CA . VAL A 1 258 ? 24.945 -57.184 102.472 1.00 14.31 258 VAL A CA 1
ATOM 1986 C C . VAL A 1 258 ? 25.924 -56.160 101.912 1.00 12.99 258 VAL A C 1
ATOM 1987 O O . VAL A 1 258 ? 26.272 -56.194 100.737 1.00 19.45 258 VAL A O 1
ATOM 1991 N N . ARG A 1 259 ? 26.379 -55.266 102.782 1.00 13.94 259 ARG A N 1
ATOM 1992 C CA . ARG A 1 259 ? 27.412 -54.302 102.443 1.00 18.25 259 ARG A CA 1
ATOM 1993 C C . ARG A 1 259 ? 28.395 -54.361 103.598 1.00 14.43 259 ARG A C 1
ATOM 1994 O O . ARG A 1 259 ? 27.995 -54.492 104.756 1.00 24.87 259 ARG A O 1
ATOM 2002 N N . ALA A 1 260 ? 29.681 -54.297 103.288 1.00 8.76 260 ALA A N 1
ATOM 2003 C CA . ALA A 1 260 ? 30.703 -54.338 104.320 1.00 17.34 260 ALA A CA 1
ATOM 2004 C C . ALA A 1 260 ? 31.821 -53.347 104.024 1.00 14.55 260 ALA A C 1
ATOM 2005 O O . ALA A 1 260 ? 32.129 -53.071 102.870 1.00 15.69 260 ALA A O 1
ATOM 2007 N N . TRP A 1 261 ? 32.432 -52.827 105.081 1.00 15.15 261 TRP A N 1
ATOM 2008 C CA . TRP A 1 261 ? 33.517 -51.869 104.954 1.00 14.06 261 TRP A CA 1
ATOM 2009 C C . TRP A 1 261 ? 34.655 -52.192 105.909 1.00 17.43 261 TRP A C 1
ATOM 2010 O O . TRP A 1 261 ? 34.437 -52.727 107.000 1.00 16.03 261 TRP A O 1
ATOM 2021 N N . ILE A 1 262 ? 35.862 -51.826 105.489 1.00 20.42 262 ILE A N 1
ATOM 2022 C CA . ILE A 1 262 ? 37.081 -51.978 106.282 1.00 11.13 262 ILE A CA 1
ATOM 2023 C C . ILE A 1 262 ? 37.451 -53.400 106.679 1.00 13.88 262 ILE A C 1
ATOM 2024 O O . ILE A 1 262 ? 37.133 -53.860 107.771 1.00 17.81 262 ILE A O 1
ATOM 2029 N N . PRO A 1 263 ? 38.137 -54.115 105.792 1.00 16.21 263 PRO A N 1
ATOM 2030 C CA . PRO A 1 263 ? 38.533 -55.488 106.121 1.00 12.70 263 PRO A CA 1
ATOM 2031 C C . PRO A 1 263 ? 39.609 -55.496 107.238 1.00 15.76 263 PRO A C 1
ATOM 2032 O O . PRO A 1 263 ? 40.388 -54.551 107.386 1.00 11.00 263 PRO A O 1
ATOM 2036 N N . ARG A 1 264 ? 39.646 -56.544 108.048 1.00 17.93 264 ARG A N 1
ATOM 2037 C CA . ARG A 1 264 ? 40.653 -56.597 109.095 1.00 22.99 264 ARG A CA 1
ATOM 2038 C C . ARG A 1 264 ? 41.247 -57.974 109.182 1.00 6.90 264 ARG A C 1
ATOM 2039 O O . ARG A 1 264 ? 40.745 -58.892 108.554 1.00 15.40 264 ARG A O 1
ATOM 2047 N N . PRO A 1 265 ? 42.359 -58.135 109.919 1.00 24.21 265 PRO A N 1
ATOM 2048 C CA . PRO A 1 265 ? 42.978 -59.467 110.047 1.00 9.18 265 PRO A CA 1
ATOM 2049 C C . PRO A 1 265 ? 41.967 -60.437 110.670 1.00 18.10 265 PRO A C 1
ATOM 2050 O O . PRO A 1 265 ? 41.167 -60.054 111.530 1.00 14.81 265 PRO A O 1
ATOM 2054 N N . MET A 1 266 ? 41.981 -61.687 110.232 1.00 6.68 266 MET A N 1
ATOM 2055 C CA . MET A 1 266 ? 41.053 -62.655 110.787 1.00 22.40 266 MET A CA 1
ATOM 2056 C C . MET A 1 266 ? 41.549 -63.290 112.090 1.00 25.55 266 MET A C 1
ATOM 2057 O O . MET A 1 266 ? 42.738 -63.570 112.253 1.00 26.09 266 MET A O 1
ATOM 2062 N N . ARG A 1 267 ? 40.612 -63.518 113.006 1.00 19.55 267 ARG A N 1
ATOM 2063 C CA . ARG A 1 267 ? 40.866 -64.132 114.311 1.00 12.67 267 ARG A CA 1
ATOM 2064 C C . ARG A 1 267 ? 41.796 -65.341 114.226 1.00 19.23 267 ARG A C 1
ATOM 2065 O O . ARG A 1 267 ? 41.545 -66.254 113.437 1.00 14.62 267 ARG A O 1
ATOM 2073 N N . ASN A 1 268 ? 42.873 -65.354 115.017 1.00 14.76 268 ASN A N 1
ATOM 2074 C CA . ASN A 1 268 ? 43.774 -66.517 115.020 1.00 13.90 268 ASN A CA 1
ATOM 2075 C C . ASN A 1 268 ? 43.883 -67.215 116.386 1.00 12.10 268 ASN A C 1
ATOM 2076 O O . ASN A 1 268 ? 44.571 -68.203 116.507 1.00 22.90 268 ASN A O 1
ATOM 2081 N N . GLN A 1 269 ? 43.183 -66.695 117.393 1.00 15.95 269 GLN A N 1
ATOM 2082 C CA . GLN A 1 269 ? 43.158 -67.274 118.737 1.00 15.83 269 GLN A CA 1
ATOM 2083 C C . GLN A 1 269 ? 41.710 -67.647 119.075 1.00 24.42 269 GLN A C 1
ATOM 2084 O O . GLN A 1 269 ? 40.772 -67.026 118.581 1.00 26.20 269 GLN A O 1
ATOM 2090 N N . ASN A 1 270 ? 41.517 -68.656 119.916 1.00 22.08 270 ASN A N 1
ATOM 2091 C CA . ASN A 1 270 ? 40.160 -69.042 120.292 1.00 14.72 270 ASN A CA 1
ATOM 2092 C C . ASN A 1 270 ? 39.402 -67.903 120.948 1.00 15.75 270 ASN A C 1
ATOM 2093 O O . ASN A 1 270 ? 39.973 -67.063 121.641 1.00 18.75 270 ASN A O 1
ATOM 2098 N N . TYR A 1 271 ? 38.097 -67.895 120.731 1.00 20.06 271 TYR A N 1
ATOM 2099 C CA . TYR A 1 271 ? 37.233 -66.907 121.336 1.00 19.68 271 TYR A CA 1
ATOM 2100 C C . TYR A 1 271 ? 36.956 -67.361 122.765 1.00 19.93 271 TYR A C 1
ATOM 2101 O O . TYR A 1 271 ? 36.820 -68.557 123.010 1.00 26.80 271 TYR A O 1
ATOM 2110 N N . LEU A 1 272 ? 36.866 -66.423 123.703 1.00 23.48 272 LEU A N 1
ATOM 2111 C CA . LEU A 1 272 ? 36.574 -66.780 125.096 1.00 17.08 272 LEU A CA 1
ATOM 2112 C C . LEU A 1 272 ? 35.217 -66.241 125.536 1.00 19.91 272 LEU A C 1
ATOM 2113 O O . LEU A 1 272 ? 34.393 -66.972 126.078 1.00 17.15 272 LEU A O 1
ATOM 2118 N N . PHE A 1 273 ? 34.990 -64.959 125.265 1.00 28.85 273 PHE A N 1
ATOM 2119 C CA . PHE A 1 273 ? 33.765 -64.280 125.668 1.00 25.46 273 PHE A CA 1
ATOM 2120 C C . PHE A 1 273 ? 33.042 -63.600 124.518 1.00 28.57 273 PHE A C 1
ATOM 2121 O O . PHE A 1 273 ? 33.655 -63.273 123.511 1.00 24.76 273 PHE A O 1
ATOM 2129 N N . LYS A 1 274 ? 31.734 -63.400 124.684 1.00 26.04 274 LYS A N 1
ATOM 2130 C CA . LYS A 1 274 ? 30.911 -62.729 123.687 1.00 18.97 274 LYS A CA 1
ATOM 2131 C C . LYS A 1 274 ? 31.289 -61.248 123.590 1.00 27.18 274 LYS A C 1
ATOM 2132 O O . LYS A 1 274 ? 31.624 -60.602 124.588 1.00 26.77 274 LYS A O 1
ATOM 2138 N N . ALA A 1 275 ? 31.239 -60.720 122.377 1.00 32.26 275 ALA A N 1
ATOM 2139 C CA . ALA A 1 275 ? 31.544 -59.316 122.146 1.00 57.20 275 ALA A CA 1
ATOM 2140 C C . ALA A 1 275 ? 32.687 -58.739 122.994 1.00 45.47 275 ALA A C 1
ATOM 2141 O O . ALA A 1 275 ? 32.494 -57.869 123.823 1.00 54.72 275 ALA A O 1
ATOM 2143 N N . ASN A 1 276 ? 33.877 -59.264 122.779 1.00 38.29 276 ASN A N 1
ATOM 2144 C CA . ASN A 1 276 ? 35.093 -58.806 123.429 1.00 19.21 276 ASN A CA 1
ATOM 2145 C C . ASN A 1 276 ? 36.154 -59.746 122.851 1.00 27.95 276 ASN A C 1
ATOM 2146 O O . ASN A 1 276 ? 35.907 -60.941 122.670 1.00 20.38 276 ASN A O 1
ATOM 2151 N N . PRO A 1 277 ? 37.322 -59.199 122.474 1.00 14.81 277 PRO A N 1
ATOM 2152 C CA . PRO A 1 277 ? 38.377 -60.031 121.897 1.00 15.77 277 PRO A CA 1
ATOM 2153 C C . PRO A 1 277 ? 39.416 -60.694 122.826 1.00 18.70 277 PRO A C 1
ATOM 2154 O O . PRO A 1 277 ? 40.501 -61.047 122.366 1.00 27.37 277 PRO A O 1
ATOM 2158 N N . ASN A 1 278 ? 39.097 -60.864 124.112 1.00 21.39 278 ASN A N 1
ATOM 2159 C CA . ASN A 1 278 ? 40.037 -61.491 125.056 1.00 20.75 278 ASN A CA 1
ATOM 2160 C C . ASN A 1 278 ? 40.464 -62.844 124.519 1.00 22.74 278 ASN A C 1
ATOM 2161 O O . ASN A 1 278 ? 39.671 -63.562 123.920 1.00 19.46 278 ASN A O 1
ATOM 2166 N N . TYR A 1 279 ? 41.722 -63.185 124.746 1.00 24.09 279 TYR A N 1
ATOM 2167 C CA . TYR A 1 279 ? 42.278 -64.460 124.318 1.00 23.84 279 TYR A CA 1
ATOM 2168 C C . TYR A 1 279 ? 43.087 -64.976 125.511 1.00 29.01 279 TYR A C 1
ATOM 2169 O O . TYR A 1 279 ? 43.486 -64.195 126.364 1.00 22.60 279 TYR A O 1
ATOM 2178 N N . ALA A 1 280 ? 43.320 -66.280 125.578 1.00 31.98 280 ALA A N 1
ATOM 2179 C CA . ALA A 1 280 ? 44.084 -66.874 126.674 1.00 20.76 280 ALA A CA 1
ATOM 2180 C C . ALA A 1 280 ? 45.576 -66.556 126.546 1.00 25.50 280 ALA A C 1
ATOM 2181 O O . ALA A 1 280 ? 46.253 -67.132 125.702 1.00 30.58 280 ALA A O 1
ATOM 2183 N N . GLY A 1 281 ? 46.091 -65.662 127.391 1.00 22.73 281 GLY A N 1
ATOM 2184 C CA . GLY A 1 281 ? 47.500 -65.295 127.340 1.00 23.05 281 GLY A CA 1
ATOM 2185 C C . GLY A 1 281 ? 48.509 -66.418 127.543 1.00 28.26 281 GLY A C 1
ATOM 2186 O O . GLY A 1 281 ? 49.652 -66.323 127.096 1.00 29.65 281 GLY A O 1
ATOM 2187 N N . ASN A 1 282 ? 48.098 -67.487 128.211 1.00 31.20 282 ASN A N 1
ATOM 2188 C CA . ASN A 1 282 ? 48.986 -68.612 128.468 1.00 31.94 282 ASN A CA 1
ATOM 2189 C C . ASN A 1 282 ? 48.985 -69.623 127.349 1.00 26.52 282 ASN A C 1
ATOM 2190 O O . ASN A 1 282 ? 49.766 -70.564 127.351 1.00 45.96 282 ASN A O 1
ATOM 2195 N N . SER A 1 283 ? 48.103 -69.432 126.386 1.00 41.43 283 SER A N 1
ATOM 2196 C CA . SER A 1 283 ? 48.021 -70.359 125.279 1.00 30.07 283 SER A CA 1
ATOM 2197 C C . SER A 1 283 ? 47.986 -69.655 123.924 1.00 36.13 283 SER A C 1
ATOM 2198 O O . SER A 1 283 ? 47.162 -69.997 123.074 1.00 33.15 283 SER A O 1
ATOM 2201 N N . ILE A 1 284 ? 48.859 -68.663 123.731 1.00 29.84 284 ILE A N 1
ATOM 2202 C CA . ILE A 1 284 ? 48.934 -67.971 122.452 1.00 27.42 284 ILE A CA 1
ATOM 2203 C C . ILE A 1 284 ? 49.587 -68.932 121.459 1.00 29.96 284 ILE A C 1
ATOM 2204 O O . ILE A 1 284 ? 50.745 -69.334 121.618 1.00 41.25 284 ILE A O 1
ATOM 2209 N N . LYS A 1 285 ? 48.832 -69.304 120.434 1.00 23.54 285 LYS A N 1
ATOM 2210 C CA . LYS A 1 285 ? 49.321 -70.239 119.444 1.00 29.56 285 LYS A CA 1
ATOM 2211 C C . LYS A 1 285 ? 49.714 -69.622 118.115 1.00 32.92 285 LYS A C 1
ATOM 2212 O O . LYS A 1 285 ? 49.275 -68.521 117.768 1.00 22.84 285 LYS A O 1
ATOM 2218 N N . PRO A 1 286 ? 50.606 -70.292 117.373 1.00 32.40 286 PRO A N 1
ATOM 2219 C CA . PRO A 1 286 ? 50.943 -69.677 116.088 1.00 28.82 286 PRO A CA 1
ATOM 2220 C C . PRO A 1 286 ? 49.685 -69.746 115.208 1.00 21.93 286 PRO A C 1
ATOM 2221 O O . PRO A 1 286 ? 48.822 -70.592 115.429 1.00 23.76 286 PRO A O 1
ATOM 2225 N N . THR A 1 287 ? 49.554 -68.840 114.245 1.00 26.62 287 THR A N 1
ATOM 2226 C CA . THR A 1 287 ? 48.379 -68.835 113.377 1.00 19.75 287 THR A CA 1
ATOM 2227 C C . THR A 1 287 ? 48.151 -70.189 112.706 1.00 16.88 287 THR A C 1
ATOM 2228 O O . THR A 1 287 ? 47.023 -70.657 112.637 1.00 20.39 287 THR A O 1
ATOM 2232 N N . GLY A 1 288 ? 49.222 -70.816 112.220 1.00 20.84 288 GLY A N 1
ATOM 2233 C CA . GLY A 1 288 ? 49.094 -72.116 111.582 1.00 9.53 288 GLY A CA 1
ATOM 2234 C C . GLY A 1 288 ? 50.096 -73.151 112.066 1.00 20.03 288 GLY A C 1
ATOM 2235 O O . GLY A 1 288 ? 50.677 -73.038 113.144 1.00 20.67 288 GLY A O 1
ATOM 2236 N N . ALA A 1 289 ? 50.307 -74.163 111.238 1.00 16.77 289 ALA A N 1
ATOM 2237 C CA . ALA A 1 289 ? 51.212 -75.259 111.551 1.00 15.26 289 ALA A CA 1
ATOM 2238 C C . ALA A 1 289 ? 52.692 -74.900 111.547 1.00 24.45 289 ALA A C 1
ATOM 2239 O O . ALA A 1 289 ? 53.108 -73.891 110.964 1.00 29.25 289 ALA A O 1
ATOM 2241 N N . SER A 1 290 ? 53.488 -75.747 112.199 1.00 25.17 290 SER A N 1
ATOM 2242 C CA . SER A 1 290 ? 54.929 -75.532 112.261 1.00 15.01 290 SER A CA 1
ATOM 2243 C C . SER A 1 290 ? 55.692 -76.744 111.764 1.00 16.88 290 SER A C 1
ATOM 2244 O O . SER A 1 290 ? 55.120 -77.817 111.550 1.00 21.44 290 SER A O 1
ATOM 2247 N N . ARG A 1 291 ? 56.987 -76.552 111.565 1.00 14.37 291 ARG A N 1
ATOM 2248 C CA . ARG A 1 291 ? 57.867 -77.618 111.105 1.00 21.97 291 ARG A CA 1
ATOM 2249 C C . ARG A 1 291 ? 59.188 -77.443 111.858 1.00 24.89 291 ARG A C 1
ATOM 2250 O O . ARG A 1 291 ? 59.398 -76.422 112.521 1.00 19.55 291 ARG A O 1
ATOM 2258 N N . THR A 1 292 ? 60.081 -78.418 111.762 1.00 22.10 292 THR A N 1
ATOM 2259 C CA . THR A 1 292 ? 61.313 -78.335 112.533 1.00 32.18 292 THR A CA 1
ATOM 2260 C C . THR A 1 292 ? 62.385 -77.442 111.977 1.00 28.60 292 THR A C 1
ATOM 2261 O O . THR A 1 292 ? 63.176 -76.872 112.734 1.00 35.67 292 THR A O 1
ATOM 2265 N N . ALA A 1 293 ? 62.430 -77.307 110.660 1.00 29.69 293 ALA A N 1
ATOM 2266 C CA . ALA A 1 293 ? 63.441 -76.445 110.075 1.00 34.62 293 ALA A CA 1
ATOM 2267 C C . ALA A 1 293 ? 62.959 -75.765 108.801 1.00 27.92 293 ALA A C 1
ATOM 2268 O O . ALA A 1 293 ? 62.076 -76.262 108.105 1.00 23.43 293 ALA A O 1
ATOM 2270 N N . ILE A 1 294 ? 63.559 -74.619 108.513 1.00 20.17 294 ILE A N 1
ATOM 2271 C CA . ILE A 1 294 ? 63.219 -73.823 107.347 1.00 21.22 294 ILE A CA 1
ATOM 2272 C C . ILE A 1 294 ? 63.763 -74.420 106.025 1.00 35.98 294 ILE A C 1
ATOM 2273 O O . ILE A 1 294 ? 63.407 -73.972 104.933 1.00 27.54 294 ILE A O 1
ATOM 2278 N N . THR A 1 295 ? 64.586 -75.461 106.127 1.00 23.72 295 THR A N 1
ATOM 2279 C CA . THR A 1 295 ? 65.186 -76.074 104.945 1.00 22.90 295 THR A CA 1
ATOM 2280 C C . THR A 1 295 ? 64.694 -77.480 104.588 1.00 29.96 295 THR A C 1
ATOM 2281 O O . THR A 1 295 ? 65.285 -78.168 103.749 1.00 30.29 295 THR A O 1
ATOM 2285 N N . THR A 1 296 ? 63.608 -77.903 105.215 1.00 24.15 296 THR A N 1
ATOM 2286 C CA . THR A 1 296 ? 63.041 -79.219 104.941 1.00 33.03 296 THR A CA 1
ATOM 2287 C C . THR A 1 296 ? 61.532 -79.062 105.043 1.00 30.55 296 THR A C 1
ATOM 2288 O O . THR A 1 296 ? 61.041 -78.178 105.740 1.00 27.66 296 THR A O 1
ATOM 2292 N N . LEU A 1 297 ? 60.796 -79.919 104.354 1.00 28.85 297 LEU A N 1
ATOM 2293 C CA . LEU A 1 297 ? 59.347 -79.855 104.400 1.00 33.13 297 LEU A CA 1
ATOM 2294 C C . LEU A 1 297 ? 58.840 -80.462 105.691 1.00 49.17 297 LEU A C 1
ATOM 2295 O O . LEU A 1 297 ? 57.860 -79.912 106.237 1.00 56.85 297 LEU A O 1
ATOM 2301 N N . SER B 2 1 ? 62.308 -38.058 93.339 1.00 31.38 10 SER B N 1
ATOM 2302 C CA . SER B 2 1 ? 61.002 -37.491 92.868 1.00 66.22 10 SER B CA 1
ATOM 2303 C C . SER B 2 1 ? 59.862 -38.333 93.420 1.00 64.49 10 SER B C 1
ATOM 2304 O O . SER B 2 1 ? 58.687 -38.142 93.095 1.00 72.76 10 SER B O 1
ATOM 2307 N N . ASP B 2 2 ? 60.236 -39.278 94.259 1.00 71.51 11 ASP B N 1
ATOM 2308 C CA . ASP B 2 2 ? 59.294 -40.185 94.888 1.00 76.15 11 ASP B CA 1
ATOM 2309 C C . ASP B 2 2 ? 59.886 -40.282 96.275 1.00 67.77 11 ASP B C 1
ATOM 2310 O O . ASP B 2 2 ? 59.203 -40.631 97.250 1.00 41.87 11 ASP B O 1
ATOM 2315 N N . ARG B 2 3 ? 61.182 -39.946 96.306 1.00 52.00 12 ARG B N 1
ATOM 2316 C CA . ARG B 2 3 ? 62.032 -39.979 97.484 1.00 42.48 12 ARG B CA 1
ATOM 2317 C C . ARG B 2 3 ? 62.095 -38.657 98.229 1.00 33.08 12 ARG B C 1
ATOM 2318 O O . ARG B 2 3 ? 62.259 -38.633 99.431 1.00 33.08 12 ARG B O 1
ATOM 2326 N N . VAL B 2 4 ? 61.947 -37.553 97.523 1.00 31.74 13 VAL B N 1
ATOM 2327 C CA . VAL B 2 4 ? 61.950 -36.267 98.184 1.00 32.40 13 VAL B CA 1
ATOM 2328 C C . VAL B 2 4 ? 60.515 -35.788 98.351 1.00 31.10 13 VAL B C 1
ATOM 2329 O O . VAL B 2 4 ? 59.693 -36.007 97.483 1.00 37.77 13 VAL B O 1
ATOM 2333 N N . ALA B 2 5 ? 60.201 -35.163 99.478 1.00 23.48 14 ALA B N 1
ATOM 2334 C CA . ALA B 2 5 ? 58.846 -34.676 99.680 1.00 20.15 14 ALA B CA 1
ATOM 2335 C C . ALA B 2 5 ? 58.748 -33.529 100.682 1.00 22.49 14 ALA B C 1
ATOM 2336 O O . ALA B 2 5 ? 59.577 -33.390 101.584 1.00 20.97 14 ALA B O 1
ATOM 2338 N N . GLN B 2 6 ? 57.738 -32.688 100.491 1.00 21.21 15 GLN B N 1
ATOM 2339 C CA . GLN B 2 6 ? 57.473 -31.589 101.407 1.00 13.06 15 GLN B CA 1
ATOM 2340 C C . GLN B 2 6 ? 55.975 -31.561 101.715 1.00 20.51 15 GLN B C 1
ATOM 2341 O O . GLN B 2 6 ? 55.142 -31.561 100.810 1.00 15.15 15 GLN B O 1
ATOM 2347 N N . LEU B 2 7 ? 55.640 -31.577 102.999 1.00 13.27 16 LEU B N 1
ATOM 2348 C CA . LEU B 2 7 ? 54.252 -31.530 103.426 1.00 17.70 16 LEU B CA 1
ATOM 2349 C C . LEU B 2 7 ? 54.104 -30.217 104.203 1.00 18.82 16 LEU B C 1
ATOM 2350 O O . LEU B 2 7 ? 54.804 -29.982 105.186 1.00 26.26 16 LEU B O 1
ATOM 2355 N N . THR B 2 8 ? 53.209 -29.356 103.727 1.00 15.73 17 THR B N 1
ATOM 2356 C CA . THR B 2 8 ? 52.941 -28.061 104.347 1.00 13.85 17 THR B CA 1
ATOM 2357 C C . THR B 2 8 ? 51.461 -27.915 104.616 1.00 19.37 17 THR B C 1
ATOM 2358 O O . THR B 2 8 ? 50.649 -28.007 103.700 1.00 21.45 17 THR B O 1
ATOM 2362 N N . ILE B 2 9 ? 51.112 -27.707 105.875 1.00 10.56 18 ILE B N 1
ATOM 2363 C CA . ILE B 2 9 ? 49.724 -27.487 106.236 1.00 18.00 18 ILE B CA 1
ATOM 2364 C C . ILE B 2 9 ? 49.761 -26.591 107.465 1.00 15.98 18 ILE B C 1
ATOM 2365 O O . ILE B 2 9 ? 50.546 -26.818 108.386 1.00 18.63 18 ILE B O 1
ATOM 2370 N N . GLY B 2 10 ? 48.959 -25.530 107.439 1.00 8.65 19 GLY B N 1
ATOM 2371 C CA . GLY B 2 10 ? 48.954 -24.575 108.533 1.00 3.38 19 GLY B CA 1
ATOM 2372 C C . GLY B 2 10 ? 50.281 -23.818 108.545 1.00 17.31 19 GLY B C 1
ATOM 2373 O O . GLY B 2 10 ? 50.783 -23.434 107.491 1.00 14.37 19 GLY B O 1
ATOM 2374 N N . ASN B 2 11 ? 50.859 -23.600 109.725 1.00 12.23 20 ASN B N 1
ATOM 2375 C CA . ASN B 2 11 ? 52.127 -22.880 109.833 1.00 9.80 20 ASN B CA 1
ATOM 2376 C C . ASN B 2 11 ? 53.282 -23.856 109.990 1.00 18.71 20 ASN B C 1
ATOM 2377 O O . ASN B 2 11 ? 54.311 -23.515 110.569 1.00 16.25 20 ASN B O 1
ATOM 2382 N N . SER B 2 12 ? 53.110 -25.060 109.450 1.00 4.78 21 SER B N 1
ATOM 2383 C CA . SER B 2 12 ? 54.103 -26.119 109.591 1.00 11.72 21 SER B CA 1
ATOM 2384 C C . SER B 2 12 ? 54.477 -26.846 108.296 1.00 25.18 21 SER B C 1
ATOM 2385 O O . SER B 2 12 ? 53.619 -27.179 107.473 1.00 16.85 21 SER B O 1
ATOM 2388 N N . THR B 2 13 ? 55.774 -27.103 108.143 1.00 10.61 22 THR B N 1
ATOM 2389 C CA . THR B 2 13 ? 56.304 -27.780 106.971 1.00 13.92 22 THR B CA 1
ATOM 2390 C C . THR B 2 13 ? 57.253 -28.905 107.369 1.00 19.42 22 THR B C 1
ATOM 2391 O O . THR B 2 13 ? 58.165 -28.723 108.182 1.00 16.86 22 THR B O 1
ATOM 2395 N N . ILE B 2 14 ? 57.026 -30.067 106.776 1.00 12.32 23 ILE B N 1
ATOM 2396 C CA . ILE B 2 14 ? 57.846 -31.229 107.021 1.00 17.88 23 ILE B CA 1
ATOM 2397 C C . ILE B 2 14 ? 58.616 -31.522 105.745 1.00 17.55 23 ILE B C 1
ATOM 2398 O O . ILE B 2 14 ? 58.056 -31.397 104.667 1.00 13.17 23 ILE B O 1
ATOM 2403 N N . THR B 2 15 ? 59.889 -31.894 105.859 1.00 12.59 24 THR B N 1
ATOM 2404 C CA . THR B 2 15 ? 60.666 -32.278 104.678 1.00 13.95 24 THR B CA 1
ATOM 2405 C C . THR B 2 15 ? 61.238 -33.674 104.889 1.00 20.07 24 THR B C 1
ATOM 2406 O O . THR B 2 15 ? 61.424 -34.127 106.017 1.00 11.65 24 THR B O 1
ATOM 2410 N N . THR B 2 16 ? 61.463 -34.378 103.793 1.00 12.66 25 THR B N 1
ATOM 2411 C CA . THR B 2 16 ? 62.105 -35.671 103.865 1.00 20.63 25 THR B CA 1
ATOM 2412 C C . THR B 2 16 ? 62.836 -35.871 102.555 1.00 24.89 25 THR B C 1
ATOM 2413 O O . THR B 2 16 ? 62.344 -35.478 101.490 1.00 14.46 25 THR B O 1
ATOM 2417 N N . GLN B 2 17 ? 64.022 -36.459 102.635 1.00 19.12 26 GLN B N 1
ATOM 2418 C CA . GLN B 2 17 ? 64.833 -36.696 101.444 1.00 11.59 26 GLN B CA 1
ATOM 2419 C C . GLN B 2 17 ? 64.978 -38.185 101.150 1.00 24.65 26 GLN B C 1
ATOM 2420 O O . GLN B 2 17 ? 65.717 -38.579 100.238 1.00 30.73 26 GLN B O 1
ATOM 2426 N N . GLU B 2 18 ? 64.270 -39.002 101.933 1.00 15.59 27 GLU B N 1
ATOM 2427 C CA . GLU B 2 18 ? 64.274 -40.456 101.781 1.00 27.89 27 GLU B CA 1
ATOM 2428 C C . GLU B 2 18 ? 62.879 -41.014 102.062 1.00 23.35 27 GLU B C 1
ATOM 2429 O O . GLU B 2 18 ? 62.670 -41.787 103.002 1.00 25.90 27 GLU B O 1
ATOM 2435 N N . ALA B 2 19 ? 61.932 -40.602 101.224 1.00 23.13 28 ALA B N 1
ATOM 2436 C CA . ALA B 2 19 ? 60.542 -41.025 101.320 1.00 21.26 28 ALA B CA 1
ATOM 2437 C C . ALA B 2 19 ? 60.264 -42.224 100.414 1.00 25.90 28 ALA B C 1
ATOM 2438 O O . ALA B 2 19 ? 61.104 -42.622 99.596 1.00 28.03 28 ALA B O 1
ATOM 2440 N N . ALA B 2 20 ? 59.085 -42.807 100.583 1.00 19.75 29 ALA B N 1
ATOM 2441 C CA . ALA B 2 20 ? 58.661 -43.935 99.764 1.00 21.51 29 ALA B CA 1
ATOM 2442 C C . ALA B 2 20 ? 57.215 -43.690 99.374 1.00 35.21 29 ALA B C 1
ATOM 2443 O O . ALA B 2 20 ? 56.334 -44.519 99.654 1.00 23.33 29 ALA B O 1
ATOM 2445 N N . ASN B 2 21 ? 56.974 -42.535 98.750 1.00 21.25 30 ASN B N 1
ATOM 2446 C CA . ASN B 2 21 ? 55.637 -42.174 98.302 1.00 16.51 30 ASN B CA 1
ATOM 2447 C C . ASN B 2 21 ? 54.722 -41.882 99.496 1.00 25.60 30 ASN B C 1
ATOM 2448 O O . ASN B 2 21 ? 55.159 -41.824 100.642 1.00 22.91 30 ASN B O 1
ATOM 2453 N N . ILE B 2 22 ? 53.439 -41.720 99.207 1.00 18.25 31 ILE B N 1
ATOM 2454 C CA . ILE B 2 22 ? 52.451 -41.406 100.214 1.00 13.81 31 ILE B CA 1
ATOM 2455 C C . ILE B 2 22 ? 51.271 -42.322 100.025 1.00 15.25 31 ILE B C 1
ATOM 2456 O O . ILE B 2 22 ? 50.851 -42.574 98.900 1.00 21.84 31 ILE B O 1
ATOM 2461 N N . ILE B 2 23 ? 50.749 -42.839 101.130 1.00 16.75 32 ILE B N 1
ATOM 2462 C CA . ILE B 2 23 ? 49.585 -43.713 101.072 1.00 15.56 32 ILE B CA 1
ATOM 2463 C C . ILE B 2 23 ? 48.349 -42.891 101.426 1.00 16.61 32 ILE B C 1
ATOM 2464 O O . ILE B 2 23 ? 48.378 -42.123 102.388 1.00 17.81 32 ILE B O 1
ATOM 2469 N N . VAL B 2 24 ? 47.288 -43.025 100.628 1.00 13.77 33 VAL B N 1
ATOM 2470 C CA . VAL B 2 24 ? 46.019 -42.345 100.902 1.00 17.14 33 VAL B CA 1
ATOM 2471 C C . VAL B 2 24 ? 45.069 -43.486 101.263 1.00 14.65 33 VAL B C 1
ATOM 2472 O O . VAL B 2 24 ? 44.582 -44.212 100.399 1.00 11.66 33 VAL B O 1
ATOM 2476 N N . GLY B 2 25 ? 44.842 -43.650 102.562 1.00 13.53 34 GLY B N 1
ATOM 2477 C CA . GLY B 2 25 ? 44.010 -44.726 103.066 1.00 9.38 34 GLY B CA 1
ATOM 2478 C C . GLY B 2 25 ? 42.706 -44.962 102.353 1.00 22.30 34 GLY B C 1
ATOM 2479 O O . GLY B 2 25 ? 41.882 -44.049 102.210 1.00 17.86 34 GLY B O 1
ATOM 2480 N N . TYR B 2 26 ? 42.522 -46.207 101.927 1.00 13.77 35 TYR B N 1
ATOM 2481 C CA . TYR B 2 26 ? 41.322 -46.630 101.210 1.00 20.93 35 TYR B CA 1
ATOM 2482 C C . TYR B 2 26 ? 41.073 -45.785 99.957 1.00 24.61 35 TYR B C 1
ATOM 2483 O O . TYR B 2 26 ? 39.944 -45.661 99.501 1.00 22.64 35 TYR B O 1
ATOM 2492 N N . GLY B 2 27 ? 42.155 -45.227 99.415 1.00 17.48 36 GLY B N 1
ATOM 2493 C CA . GLY B 2 27 ? 42.102 -44.427 98.205 1.00 16.79 36 GLY B CA 1
ATOM 2494 C C . GLY B 2 27 ? 41.121 -43.287 98.255 1.00 21.25 36 GLY B C 1
ATOM 2495 O O . GLY B 2 27 ? 40.477 -42.961 97.269 1.00 24.49 36 GLY B O 1
ATOM 2496 N N . GLU B 2 28 ? 41.018 -42.650 99.406 1.00 18.23 37 GLU B N 1
ATOM 2497 C CA . GLU B 2 28 ? 40.068 -41.574 99.543 1.00 14.14 37 GLU B CA 1
ATOM 2498 C C . GLU B 2 28 ? 40.608 -40.462 100.437 1.00 17.21 37 GLU B C 1
ATOM 2499 O O . GLU B 2 28 ? 41.059 -40.714 101.549 1.00 21.48 37 GLU B O 1
ATOM 2505 N N . TRP B 2 29 ? 40.595 -39.235 99.920 1.00 14.60 38 TRP B N 1
ATOM 2506 C CA . TRP B 2 29 ? 41.080 -38.073 100.660 1.00 17.80 38 TRP B CA 1
ATOM 2507 C C . TRP B 2 29 ? 40.064 -37.597 101.667 1.00 17.01 38 TRP B C 1
ATOM 2508 O O . TRP B 2 29 ? 38.866 -37.821 101.494 1.00 19.49 38 TRP B O 1
ATOM 2519 N N . PRO B 2 30 ? 40.530 -36.945 102.747 1.00 14.14 39 PRO B N 1
ATOM 2520 C CA . PRO B 2 30 ? 39.543 -36.470 103.716 1.00 21.17 39 PRO B CA 1
ATOM 2521 C C . PRO B 2 30 ? 38.677 -35.361 103.124 1.00 16.01 39 PRO B C 1
ATOM 2522 O O . PRO B 2 30 ? 39.097 -34.645 102.230 1.00 15.93 39 PRO B O 1
ATOM 2526 N N . SER B 2 31 ? 37.451 -35.248 103.611 1.00 15.16 40 SER B N 1
ATOM 2527 C CA . SER B 2 31 ? 36.540 -34.223 103.136 1.00 15.80 40 SER B CA 1
ATOM 2528 C C . SER B 2 31 ? 35.628 -33.842 104.292 1.00 7.71 40 SER B C 1
ATOM 2529 O O . SER B 2 31 ? 35.568 -34.543 105.288 1.00 20.31 40 SER B O 1
ATOM 2532 N N . TYR B 2 32 ? 34.926 -32.727 104.139 1.00 18.19 41 TYR B N 1
ATOM 2533 C CA . TYR B 2 32 ? 33.978 -32.248 105.129 1.00 15.80 41 TYR B CA 1
ATOM 2534 C C . TYR B 2 32 ? 32.696 -33.058 104.943 1.00 16.62 41 TYR B C 1
ATOM 2535 O O . TYR B 2 32 ? 32.494 -33.702 103.899 1.00 21.03 41 TYR B O 1
ATOM 2544 N N . CYS B 2 33 ? 31.844 -33.059 105.959 1.00 15.11 42 CYS B N 1
ATOM 2545 C CA . CYS B 2 33 ? 30.593 -33.815 105.902 1.00 10.81 42 CYS B CA 1
ATOM 2546 C C . CYS B 2 33 ? 29.517 -33.120 105.065 1.00 12.47 42 CYS B C 1
ATOM 2547 O O . CYS B 2 33 ? 29.199 -31.951 105.278 1.00 22.81 42 CYS B O 1
ATOM 2550 N N . SER B 2 34 ? 28.935 -33.853 104.126 1.00 11.76 43 SER B N 1
ATOM 2551 C CA . SER B 2 34 ? 27.893 -33.295 103.260 1.00 18.59 43 SER B CA 1
ATOM 2552 C C . SER B 2 34 ? 26.571 -33.022 103.977 1.00 12.22 43 SER B C 1
ATOM 2553 O O . SER B 2 34 ? 26.280 -33.584 105.027 1.00 12.55 43 SER B O 1
ATOM 2556 N N . ASP B 2 35 ? 25.759 -32.170 103.380 1.00 10.90 44 ASP B N 1
ATOM 2557 C CA . ASP B 2 35 ? 24.468 -31.853 103.951 1.00 10.78 44 ASP B CA 1
ATOM 2558 C C . ASP B 2 35 ? 23.489 -33.030 103.960 1.00 15.88 44 ASP B C 1
ATOM 2559 O O . ASP B 2 35 ? 22.475 -32.990 104.649 1.00 20.47 44 ASP B O 1
ATOM 2564 N N . SER B 2 36 ? 23.780 -34.082 103.208 1.00 14.12 45 SER B N 1
ATOM 2565 C CA . SER B 2 36 ? 22.873 -35.220 103.183 1.00 20.55 45 SER B CA 1
ATOM 2566 C C . SER B 2 36 ? 23.314 -36.314 104.169 1.00 16.70 45 SER B C 1
ATOM 2567 O O . SER B 2 36 ? 22.498 -37.090 104.659 1.00 18.23 45 SER B O 1
ATOM 2570 N N . ASP B 2 37 ? 24.605 -36.371 104.475 1.00 12.47 46 ASP B N 1
ATOM 2571 C CA . ASP B 2 37 ? 25.099 -37.359 105.433 1.00 13.98 46 ASP B CA 1
ATOM 2572 C C . ASP B 2 37 ? 24.957 -36.850 106.847 1.00 19.52 46 ASP B C 1
ATOM 2573 O O . ASP B 2 37 ? 24.865 -37.635 107.784 1.00 15.20 46 ASP B O 1
ATOM 2578 N N . ALA B 2 38 ? 24.959 -35.528 106.991 1.00 13.59 47 ALA B N 1
ATOM 2579 C CA . ALA B 2 38 ? 24.839 -34.888 108.288 1.00 9.40 47 ALA B CA 1
ATOM 2580 C C . ALA B 2 38 ? 23.456 -35.118 108.901 1.00 16.09 47 ALA B C 1
ATOM 2581 O O . ALA B 2 38 ? 22.490 -35.439 108.195 1.00 23.37 47 ALA B O 1
ATOM 2583 N N . THR B 2 39 ? 23.364 -34.986 110.221 1.00 14.04 48 THR B N 1
ATOM 2584 C CA . THR B 2 39 ? 22.092 -35.151 110.907 1.00 9.01 48 THR B CA 1
ATOM 2585 C C . THR B 2 39 ? 21.915 -34.007 111.924 1.00 14.54 48 THR B C 1
ATOM 2586 O O . THR B 2 39 ? 20.842 -33.422 112.004 1.00 15.17 48 THR B O 1
ATOM 2590 N N . ALA B 2 40 ? 22.981 -33.669 112.658 1.00 11.36 49 ALA B N 1
ATOM 2591 C CA . ALA B 2 40 ? 22.967 -32.572 113.636 1.00 15.96 49 ALA B CA 1
ATOM 2592 C C . ALA B 2 40 ? 22.718 -31.249 112.909 1.00 15.89 49 ALA B C 1
ATOM 2593 O O . ALA B 2 40 ? 23.370 -30.960 111.912 1.00 19.70 49 ALA B O 1
ATOM 2595 N N . VAL B 2 41 ? 21.805 -30.433 113.433 1.00 10.92 50 VAL B N 1
ATOM 2596 C CA . VAL B 2 41 ? 21.415 -29.181 112.774 1.00 8.33 50 VAL B CA 1
ATOM 2597 C C . VAL B 2 41 ? 22.139 -27.868 113.060 1.00 16.18 50 VAL B C 1
ATOM 2598 O O . VAL B 2 41 ? 21.913 -26.888 112.355 1.00 17.65 50 VAL B O 1
ATOM 2602 N N . ASP B 2 42 ? 22.992 -27.820 114.078 1.00 10.65 51 ASP B N 1
ATOM 2603 C CA . ASP B 2 42 ? 23.700 -26.579 114.360 1.00 17.93 51 ASP B CA 1
ATOM 2604 C C . ASP B 2 42 ? 24.806 -26.344 113.333 1.00 19.47 51 ASP B C 1
ATOM 2605 O O . ASP B 2 42 ? 25.356 -27.291 112.770 1.00 14.56 51 ASP B O 1
ATOM 2610 N N . LYS B 2 43 ? 25.107 -25.086 113.043 1.00 16.36 52 LYS B N 1
ATOM 2611 C CA . LYS B 2 43 ? 26.162 -24.800 112.083 1.00 19.46 52 LYS B CA 1
ATOM 2612 C C . LYS B 2 43 ? 27.493 -25.159 112.745 1.00 13.75 52 LYS B C 1
ATOM 2613 O O . LYS B 2 43 ? 27.823 -24.637 113.809 1.00 16.92 52 LYS B O 1
ATOM 2619 N N . PRO B 2 44 ? 28.269 -26.059 112.124 1.00 13.21 53 PRO B N 1
ATOM 2620 C CA . PRO B 2 44 ? 29.561 -26.474 112.672 1.00 16.57 53 PRO B CA 1
ATOM 2621 C C . PRO B 2 44 ? 30.576 -25.338 112.657 1.00 20.04 53 PRO B C 1
ATOM 2622 O O . PRO B 2 44 ? 30.353 -24.292 112.054 1.00 17.31 53 PRO B O 1
ATOM 2626 N N . THR B 2 45 ? 31.684 -25.542 113.352 1.00 13.50 54 THR B N 1
ATOM 2627 C CA . THR B 2 45 ? 32.768 -24.583 113.318 1.00 7.38 54 THR B CA 1
ATOM 2628 C C . THR B 2 45 ? 33.947 -25.335 112.672 1.00 16.51 54 THR B C 1
ATOM 2629 O O . THR B 2 45 ? 34.209 -26.504 112.985 1.00 15.96 54 THR B O 1
ATOM 2633 N N . ARG B 2 46 ? 34.645 -24.670 111.759 1.00 6.29 55 ARG B N 1
ATOM 2634 C CA . ARG B 2 46 ? 35.759 -25.287 111.036 1.00 17.83 55 ARG B CA 1
ATOM 2635 C C . ARG B 2 46 ? 36.915 -24.313 111.148 1.00 11.73 55 ARG B C 1
ATOM 2636 O O . ARG B 2 46 ? 37.160 -23.528 110.238 1.00 23.78 55 ARG B O 1
ATOM 2644 N N . PRO B 2 47 ? 37.647 -24.370 112.277 1.00 22.31 56 PRO B N 1
ATOM 2645 C CA . PRO B 2 47 ? 38.796 -23.541 112.670 1.00 18.64 56 PRO B CA 1
ATOM 2646 C C . PRO B 2 47 ? 39.918 -23.413 111.651 1.00 16.28 56 PRO B C 1
ATOM 2647 O O . PRO B 2 47 ? 40.704 -22.461 111.696 1.00 21.17 56 PRO B O 1
ATOM 2651 N N . ASP B 2 48 ? 40.011 -24.379 110.751 1.00 11.32 57 ASP B N 1
ATOM 2652 C CA . ASP B 2 48 ? 41.023 -24.349 109.701 1.00 9.55 57 ASP B CA 1
ATOM 2653 C C . ASP B 2 48 ? 42.493 -24.390 110.175 1.00 13.81 57 ASP B C 1
ATOM 2654 O O . ASP B 2 48 ? 42.886 -25.295 110.922 1.00 16.79 57 ASP B O 1
ATOM 2659 N N . VAL B 2 49 ? 43.294 -23.407 109.750 1.00 12.95 58 VAL B N 1
ATOM 2660 C CA . VAL B 2 49 ? 44.728 -23.395 110.054 1.00 14.54 58 VAL B CA 1
ATOM 2661 C C . VAL B 2 49 ? 45.164 -23.562 111.489 1.00 15.99 58 VAL B C 1
ATOM 2662 O O . VAL B 2 49 ? 46.236 -24.091 111.750 1.00 17.87 58 VAL B O 1
ATOM 2666 N N . SER B 2 50 ? 44.347 -23.128 112.431 1.00 11.69 59 SER B N 1
ATOM 2667 C CA . SER B 2 50 ? 44.748 -23.239 113.812 1.00 9.22 59 SER B CA 1
ATOM 2668 C C . SER B 2 50 ? 44.644 -24.668 114.351 1.00 21.31 59 SER B C 1
ATOM 2669 O O . SER B 2 50 ? 45.179 -24.951 115.408 1.00 16.16 59 SER B O 1
ATOM 2672 N N . VAL B 2 51 ? 43.958 -25.566 113.644 1.00 16.19 60 VAL B N 1
ATOM 2673 C CA . VAL B 2 51 ? 43.847 -26.949 114.106 1.00 14.44 60 VAL B CA 1
ATOM 2674 C C . VAL B 2 51 ? 44.368 -27.969 113.091 1.00 19.60 60 VAL B C 1
ATOM 2675 O O . VAL B 2 51 ? 44.791 -29.059 113.465 1.00 24.44 60 VAL B O 1
ATOM 2679 N N . ASN B 2 52 ? 44.333 -27.627 111.807 1.00 18.74 61 ASN B N 1
ATOM 2680 C CA . ASN B 2 52 ? 44.830 -28.549 110.786 1.00 14.35 61 ASN B CA 1
ATOM 2681 C C . ASN B 2 52 ? 46.279 -28.107 110.534 1.00 19.47 61 ASN B C 1
ATOM 2682 O O . ASN B 2 52 ? 46.561 -27.250 109.710 1.00 18.13 61 ASN B O 1
ATOM 2687 N N . ARG B 2 53 ? 47.193 -28.705 111.282 1.00 16.38 62 ARG B N 1
ATOM 2688 C CA . ARG B 2 53 ? 48.596 -28.366 111.214 1.00 12.50 62 ARG B CA 1
ATOM 2689 C C . ARG B 2 53 ? 49.310 -29.538 111.869 1.00 14.36 62 ARG B C 1
ATOM 2690 O O . ARG B 2 53 ? 48.676 -30.335 112.549 1.00 16.40 62 ARG B O 1
ATOM 2698 N N . PHE B 2 54 ? 50.619 -29.645 111.672 1.00 14.07 63 PHE B N 1
ATOM 2699 C CA . PHE B 2 54 ? 51.373 -30.750 112.257 1.00 22.93 63 PHE B CA 1
ATOM 2700 C C . PHE B 2 54 ? 51.741 -30.551 113.709 1.00 21.58 63 PHE B C 1
ATOM 2701 O O . PHE B 2 54 ? 52.227 -29.497 114.102 1.00 21.49 63 PHE B O 1
ATOM 2709 N N . TYR B 2 55 ? 51.496 -31.592 114.495 1.00 22.96 64 TYR B N 1
ATOM 2710 C CA . TYR B 2 55 ? 51.822 -31.614 115.912 1.00 10.59 64 TYR B CA 1
ATOM 2711 C C . TYR B 2 55 ? 52.789 -32.787 116.092 1.00 18.88 64 TYR B C 1
ATOM 2712 O O . TYR B 2 55 ? 52.476 -33.901 115.673 1.00 15.40 64 TYR B O 1
ATOM 2721 N N . THR B 2 56 ? 53.965 -32.534 116.675 1.00 11.08 65 THR B N 1
ATOM 2722 C CA . THR B 2 56 ? 54.944 -33.589 116.942 1.00 15.45 65 THR B CA 1
ATOM 2723 C C . THR B 2 56 ? 54.686 -33.967 118.391 1.00 29.39 65 THR B C 1
ATOM 2724 O O . THR B 2 56 ? 54.948 -33.188 119.310 1.00 16.36 65 THR B O 1
ATOM 2728 N N . LEU B 2 57 ? 54.192 -35.182 118.589 1.00 24.39 66 LEU B N 1
ATOM 2729 C CA . LEU B 2 57 ? 53.770 -35.600 119.907 1.00 30.81 66 LEU B CA 1
ATOM 2730 C C . LEU B 2 57 ? 54.601 -36.497 120.760 1.00 28.78 66 LEU B C 1
ATOM 2731 O O . LEU B 2 57 ? 54.391 -36.544 121.966 1.00 43.82 66 LEU B O 1
ATOM 2736 N N . ASP B 2 58 ? 55.561 -37.189 120.194 1.00 23.84 67 ASP B N 1
ATOM 2737 C CA . ASP B 2 58 ? 56.239 -38.145 121.036 1.00 32.95 67 ASP B CA 1
ATOM 2738 C C . ASP B 2 58 ? 57.400 -38.755 120.291 1.00 36.56 67 ASP B C 1
ATOM 2739 O O . ASP B 2 58 ? 57.407 -38.787 119.042 1.00 25.88 67 ASP B O 1
ATOM 2744 N N . THR B 2 59 ? 58.371 -39.240 121.066 1.00 11.09 68 THR B N 1
ATOM 2745 C CA . THR B 2 59 ? 59.541 -39.906 120.514 1.00 25.74 68 THR B CA 1
ATOM 2746 C C . THR B 2 59 ? 59.780 -41.179 121.304 1.00 20.35 68 THR B C 1
ATOM 2747 O O . THR B 2 59 ? 59.712 -41.179 122.514 1.00 27.94 68 THR B O 1
ATOM 2751 N N . LYS B 2 60 ? 60.017 -42.275 120.606 1.00 26.67 69 LYS B N 1
ATOM 2752 C CA . LYS B 2 60 ? 60.291 -43.533 121.263 1.00 12.39 69 LYS B CA 1
ATOM 2753 C C . LYS B 2 60 ? 61.675 -43.934 120.831 1.00 17.64 69 LYS B C 1
ATOM 2754 O O . LYS B 2 60 ? 62.173 -43.462 119.818 1.00 26.73 69 LYS B O 1
ATOM 2760 N N . LEU B 2 61 ? 62.307 -44.795 121.607 1.00 17.71 70 LEU B N 1
ATOM 2761 C CA . LEU B 2 61 ? 63.637 -45.261 121.253 1.00 23.41 70 LEU B CA 1
ATOM 2762 C C . LEU B 2 61 ? 63.514 -46.675 120.727 1.00 17.75 70 LEU B C 1
ATOM 2763 O O . LEU B 2 61 ? 62.915 -47.533 121.362 1.00 27.02 70 LEU B O 1
ATOM 2768 N N . TRP B 2 62 ? 64.058 -46.911 119.546 1.00 20.12 71 TRP B N 1
ATOM 2769 C CA . TRP B 2 62 ? 63.987 -48.232 118.964 1.00 15.03 71 TRP B CA 1
ATOM 2770 C C . TRP B 2 62 ? 65.197 -49.006 119.507 1.00 22.41 71 TRP B C 1
ATOM 2771 O O . TRP B 2 62 ? 66.341 -48.598 119.325 1.00 21.76 71 TRP B O 1
ATOM 2782 N N . GLU B 2 63 ? 64.939 -50.111 120.196 1.00 24.46 72 GLU B N 1
ATOM 2783 C CA . GLU B 2 63 ? 66.010 -50.925 120.758 1.00 25.58 72 GLU B CA 1
ATOM 2784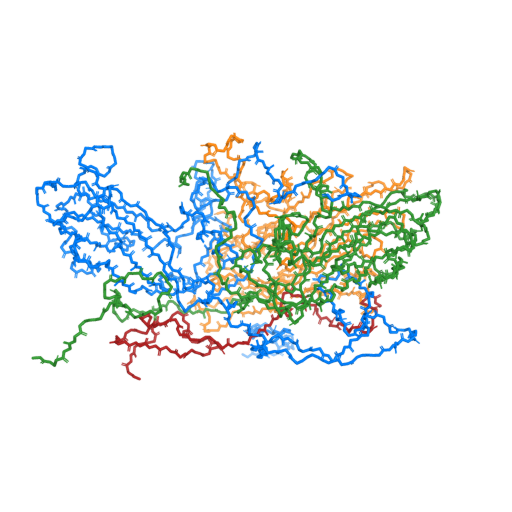 C C . GLU B 2 63 ? 65.952 -52.314 120.144 1.00 25.72 72 GLU B C 1
ATOM 2785 O O . GLU B 2 63 ? 64.901 -52.731 119.657 1.00 27.29 72 GLU B O 1
ATOM 2791 N N . LYS B 2 64 ? 67.078 -53.023 120.157 1.00 22.93 73 LYS B N 1
ATOM 2792 C CA . LYS B 2 64 ? 67.134 -54.340 119.533 1.00 27.00 73 LYS B CA 1
ATOM 2793 C C . LYS B 2 64 ? 66.048 -55.271 120.030 1.00 25.35 73 LYS B C 1
ATOM 2794 O O . LYS B 2 64 ? 65.681 -56.237 119.351 1.00 28.33 73 LYS B O 1
ATOM 2800 N N . SER B 2 65 ? 65.508 -54.947 121.200 1.00 22.50 74 SER B N 1
ATOM 2801 C CA . SER B 2 65 ? 64.479 -55.763 121.834 1.00 29.78 74 SER B CA 1
ATOM 2802 C C . SER B 2 65 ? 63.079 -55.164 121.853 1.00 32.06 74 SER B C 1
ATOM 2803 O O . SER B 2 65 ? 62.195 -55.723 122.502 1.00 32.42 74 SER B O 1
ATOM 2806 N N . SER B 2 66 ? 62.866 -54.041 121.169 1.00 24.27 75 SER B N 1
ATOM 2807 C CA . SER B 2 66 ? 61.545 -53.409 121.169 1.00 23.60 75 SER B CA 1
ATOM 2808 C C . SER B 2 66 ? 60.428 -54.288 120.623 1.00 19.61 75 SER B C 1
ATOM 2809 O O . SER B 2 66 ? 60.618 -55.047 119.678 1.00 21.02 75 SER B O 1
ATOM 2812 N N . LYS B 2 67 ? 59.267 -54.186 121.252 1.00 23.07 76 LYS B N 1
ATOM 2813 C CA . LYS B 2 67 ? 58.093 -54.966 120.885 1.00 14.28 76 LYS B CA 1
ATOM 2814 C C . LYS B 2 67 ? 57.171 -54.239 119.895 1.00 25.21 76 LYS B C 1
ATOM 2815 O O . LYS B 2 67 ? 56.588 -54.859 119.010 1.00 20.39 76 LYS B O 1
ATOM 2821 N N . GLY B 2 68 ? 57.037 -52.925 120.069 1.00 23.06 77 GLY B N 1
ATOM 2822 C CA . GLY B 2 68 ? 56.171 -52.138 119.217 1.00 16.65 77 GLY B CA 1
ATOM 2823 C C . GLY B 2 68 ? 55.242 -51.297 120.074 1.00 24.89 77 GLY B C 1
ATOM 2824 O O . GLY B 2 68 ? 55.051 -51.563 121.265 1.00 16.34 77 GLY B O 1
ATOM 2825 N N . TRP B 2 69 ? 54.639 -50.287 119.462 1.00 17.21 78 TRP B N 1
ATOM 2826 C CA . TRP B 2 69 ? 53.749 -49.386 120.180 1.00 18.72 78 TRP B CA 1
ATOM 2827 C C . TRP B 2 69 ? 52.479 -49.054 119.401 1.00 26.78 78 TRP B C 1
ATOM 2828 O O . TRP B 2 69 ? 52.376 -49.340 118.213 1.00 22.07 78 TRP B O 1
ATOM 2839 N N . TYR B 2 70 ? 51.512 -48.447 120.082 1.00 19.42 79 TYR B N 1
ATOM 2840 C CA . TYR B 2 70 ? 50.315 -47.985 119.405 1.00 17.25 79 TYR B CA 1
ATOM 2841 C C . TYR B 2 70 ? 49.871 -46.680 120.025 1.00 18.35 79 TYR B C 1
ATOM 2842 O O . TYR B 2 70 ? 50.242 -46.370 121.145 1.00 17.00 79 TYR B O 1
ATOM 2851 N N . TRP B 2 71 ? 49.134 -45.893 119.251 1.00 24.48 80 TRP B N 1
ATOM 2852 C CA . TRP B 2 71 ? 48.579 -44.622 119.697 1.00 10.79 80 TRP B CA 1
ATOM 2853 C C . TRP B 2 71 ? 47.139 -44.659 119.197 1.00 20.55 80 TRP B C 1
ATOM 2854 O O . TRP B 2 71 ? 46.831 -45.355 118.228 1.00 16.95 80 TRP B O 1
ATOM 2865 N N . LYS B 2 72 ? 46.247 -43.938 119.860 1.00 16.91 81 LYS B N 1
ATOM 2866 C CA . LYS B 2 72 ? 44.846 -43.936 119.453 1.00 14.72 81 LYS B CA 1
ATOM 2867 C C . LYS B 2 72 ? 44.453 -42.525 118.993 1.00 12.73 81 LYS B C 1
ATOM 2868 O O . LYS B 2 72 ? 44.939 -41.528 119.535 1.00 16.38 81 LYS B O 1
ATOM 2874 N N . PHE B 2 73 ? 43.604 -42.454 117.964 1.00 19.62 82 PHE B N 1
ATOM 2875 C CA . PHE B 2 73 ? 43.148 -41.175 117.400 1.00 12.96 82 PHE B CA 1
ATOM 2876 C C . PHE B 2 73 ? 41.644 -41.011 117.565 1.00 12.71 82 PHE B C 1
ATOM 2877 O O . PHE B 2 73 ? 40.887 -41.951 117.324 1.00 19.76 82 PHE B O 1
ATOM 2885 N N . PRO B 2 74 ? 41.182 -39.799 117.913 1.00 14.23 83 PRO B N 1
ATOM 2886 C CA . PRO B 2 74 ? 41.968 -38.582 118.151 1.00 11.11 83 PRO B CA 1
ATOM 2887 C C . PRO B 2 74 ? 42.562 -38.422 119.560 1.00 20.13 83 PRO B C 1
ATOM 2888 O O . PRO B 2 74 ? 43.086 -37.369 119.896 1.00 17.91 83 PRO B O 1
ATOM 2892 N N . ASP B 2 75 ? 42.468 -39.457 120.383 1.00 21.60 84 ASP B N 1
ATOM 2893 C CA . ASP B 2 75 ? 43.011 -39.411 121.734 1.00 14.74 84 ASP B CA 1
ATOM 2894 C C . ASP B 2 75 ? 44.393 -38.716 121.865 1.00 22.74 84 ASP B C 1
ATOM 2895 O O . ASP B 2 75 ? 44.566 -37.828 122.696 1.00 14.51 84 ASP B O 1
ATOM 2900 N N . VAL B 2 76 ? 45.372 -39.098 121.052 1.00 11.61 85 VAL B N 1
ATOM 2901 C CA . VAL B 2 76 ? 46.693 -38.479 121.151 1.00 18.21 85 VAL B CA 1
ATOM 2902 C C . VAL B 2 76 ? 46.689 -36.956 121.224 1.00 18.39 85 VAL B C 1
ATOM 2903 O O . VAL B 2 76 ? 47.549 -36.355 121.862 1.00 29.86 85 VAL B O 1
ATOM 2907 N N . LEU B 2 77 ? 45.716 -36.338 120.571 1.00 16.79 86 LEU B N 1
ATOM 2908 C CA . LEU B 2 77 ? 45.641 -34.883 120.489 1.00 22.52 86 LEU B CA 1
ATOM 2909 C C . LEU B 2 77 ? 44.617 -34.114 121.313 1.00 16.72 86 LEU B C 1
ATOM 2910 O O . LEU B 2 77 ? 44.589 -32.886 121.244 1.00 21.20 86 LEU B O 1
ATOM 2915 N N . THR B 2 78 ? 43.764 -34.803 122.055 1.00 14.39 87 THR B N 1
ATOM 2916 C CA . THR B 2 78 ? 42.713 -34.117 122.792 1.00 17.69 87 THR B CA 1
ATOM 2917 C C . THR B 2 78 ? 43.141 -33.119 123.855 1.00 20.52 87 THR B C 1
ATOM 2918 O O . THR B 2 78 ? 42.315 -32.380 124.383 1.00 27.38 87 THR B O 1
ATOM 2922 N N . GLU B 2 79 ? 44.431 -33.060 124.158 1.00 18.42 88 GLU B N 1
ATOM 2923 C CA . GLU B 2 79 ? 44.896 -32.110 125.163 1.00 21.99 88 GLU B CA 1
ATOM 2924 C C . GLU B 2 79 ? 45.943 -31.167 124.621 1.00 27.94 88 GLU B C 1
ATOM 2925 O O . GLU B 2 79 ? 46.572 -30.437 125.380 1.00 20.76 88 GLU B O 1
ATOM 2931 N N . THR B 2 80 ? 46.101 -31.176 123.301 1.00 23.64 89 THR B N 1
ATOM 2932 C CA . THR B 2 80 ? 47.092 -30.363 122.623 1.00 13.42 89 THR B CA 1
ATOM 2933 C C . THR B 2 80 ? 46.543 -29.258 121.723 1.00 19.42 89 THR B C 1
ATOM 2934 O O . THR B 2 80 ? 45.663 -29.479 120.886 1.00 24.45 89 THR B O 1
ATOM 2938 N N . GLY B 2 81 ? 47.094 -28.068 121.905 1.00 14.66 90 GLY B N 1
ATOM 2939 C CA . GLY B 2 81 ? 46.734 -26.914 121.102 1.00 16.50 90 GLY B CA 1
ATOM 2940 C C . GLY B 2 81 ? 45.283 -26.522 120.971 1.00 15.52 90 GLY B C 1
ATOM 2941 O O . GLY B 2 81 ? 44.446 -26.882 121.796 1.00 19.41 90 GLY B O 1
ATOM 2942 N N . VAL B 2 82 ? 44.994 -25.761 119.920 1.00 12.10 91 VAL B N 1
ATOM 2943 C CA . VAL B 2 82 ? 43.641 -25.299 119.670 1.00 10.95 91 VAL B CA 1
ATOM 2944 C C . VAL B 2 82 ? 42.748 -26.479 119.281 1.00 16.35 91 VAL B C 1
ATOM 2945 O O . VAL B 2 82 ? 41.545 -26.455 119.529 1.00 13.68 91 VAL B O 1
ATOM 2949 N N . PHE B 2 83 ? 43.337 -27.523 118.697 1.00 17.10 92 PHE B N 1
ATOM 2950 C CA . PHE B 2 83 ? 42.567 -28.717 118.341 1.00 16.59 92 PHE B CA 1
ATOM 2951 C C . PHE B 2 83 ? 41.962 -29.310 119.617 1.00 24.26 92 PHE B C 1
ATOM 2952 O O . PHE B 2 83 ? 40.750 -29.548 119.687 1.00 16.24 92 PHE B O 1
ATOM 2960 N N . GLY B 2 84 ? 42.825 -29.559 120.608 1.00 19.61 93 GLY B N 1
ATOM 2961 C CA . GLY B 2 84 ? 42.403 -30.103 121.892 1.00 7.70 93 GLY B CA 1
ATOM 2962 C C . GLY B 2 84 ? 41.265 -29.305 122.502 1.00 22.50 93 GLY B C 1
ATOM 2963 O O . GLY B 2 84 ? 40.249 -29.857 122.906 1.00 14.39 93 GLY B O 1
ATOM 2964 N N . GLN B 2 85 ? 41.432 -27.995 122.570 1.00 7.12 94 GLN B N 1
ATOM 2965 C CA . GLN B 2 85 ? 40.393 -27.140 123.107 1.00 8.48 94 GLN B CA 1
ATOM 2966 C C . GLN B 2 85 ? 39.054 -27.346 122.406 1.00 16.16 94 GLN B C 1
ATOM 2967 O O . GLN B 2 85 ? 38.013 -27.435 123.067 1.00 16.92 94 GLN B O 1
ATOM 2973 N N . ASN B 2 86 ? 39.070 -27.417 121.074 1.00 9.56 95 ASN B N 1
ATOM 2974 C CA . ASN B 2 86 ? 37.825 -27.616 120.342 1.00 18.11 95 ASN B CA 1
ATOM 2975 C C . ASN B 2 86 ? 37.203 -28.962 120.594 1.00 20.33 95 ASN B C 1
ATOM 2976 O O . ASN B 2 86 ? 35.980 -29.075 120.679 1.00 19.27 95 ASN B O 1
ATOM 2981 N N . ALA B 2 87 ? 38.052 -29.980 120.703 1.00 9.59 96 ALA B N 1
ATOM 2982 C CA . ALA B 2 87 ? 37.601 -31.338 120.964 1.00 16.55 96 ALA B CA 1
ATOM 2983 C C . ALA B 2 87 ? 36.963 -31.405 122.358 1.00 14.91 96 ALA B C 1
ATOM 2984 O O . ALA B 2 87 ? 36.067 -32.206 122.609 1.00 16.72 96 ALA B O 1
ATOM 2986 N N . GLN B 2 88 ? 37.421 -30.544 123.257 1.00 14.51 97 GLN B N 1
ATOM 2987 C CA . GLN B 2 88 ? 36.901 -30.520 124.608 1.00 10.02 97 GLN B CA 1
ATOM 2988 C C . GLN B 2 88 ? 35.630 -29.702 124.780 1.00 16.94 97 GLN B C 1
ATOM 2989 O O . GLN B 2 88 ? 34.738 -30.089 125.538 1.00 19.81 97 GLN B O 1
ATOM 2995 N N . PHE B 2 89 ? 35.547 -28.569 124.088 1.00 15.03 98 PHE B N 1
ATOM 2996 C CA . PHE B 2 89 ? 34.375 -27.706 124.187 1.00 13.41 98 PHE B CA 1
ATOM 2997 C C . PHE B 2 89 ? 33.169 -28.198 123.372 1.00 20.38 98 PHE B C 1
ATOM 2998 O O . PHE B 2 89 ? 32.042 -27.769 123.602 1.00 17.95 98 PHE B O 1
ATOM 3006 N N . HIS B 2 90 ? 33.408 -29.082 122.411 1.00 11.62 99 HIS B N 1
ATOM 3007 C CA . HIS B 2 90 ? 32.332 -29.581 121.565 1.00 18.29 99 HIS B CA 1
ATOM 3008 C C . HIS B 2 90 ? 32.016 -31.053 121.737 1.00 16.51 99 HIS B C 1
ATOM 3009 O O . HIS B 2 90 ? 32.911 -31.887 121.894 1.00 18.86 99 HIS B O 1
ATOM 3016 N N . TYR B 2 91 ? 30.731 -31.374 121.686 1.00 10.00 100 TYR B N 1
ATOM 3017 C CA . TYR B 2 91 ? 30.309 -32.757 121.762 1.00 8.96 100 TYR B CA 1
ATOM 3018 C C . TYR B 2 91 ? 30.734 -33.509 120.480 1.00 20.73 100 TYR B C 1
ATOM 3019 O O . TYR B 2 91 ? 31.357 -34.572 120.544 1.00 14.13 100 TYR B O 1
ATOM 3028 N N . LEU B 2 92 ? 30.443 -32.922 119.321 1.00 9.88 101 LEU B N 1
ATOM 3029 C CA . LEU B 2 92 ? 30.745 -33.567 118.048 1.00 12.40 101 LEU B CA 1
ATOM 3030 C C . LEU B 2 92 ? 32.043 -33.140 117.388 1.00 14.12 101 LEU B C 1
ATOM 3031 O O . LEU B 2 92 ? 32.435 -31.973 117.427 1.00 16.94 101 LEU B O 1
ATOM 3036 N N . TYR B 2 93 ? 32.698 -34.113 116.767 1.00 15.61 102 TYR B N 1
ATOM 3037 C CA . TYR B 2 93 ? 33.960 -33.890 116.080 1.00 12.64 102 TYR B CA 1
ATOM 3038 C C . TYR B 2 93 ? 34.134 -34.869 114.929 1.00 14.44 102 TYR B C 1
ATOM 3039 O O . TYR B 2 93 ? 33.585 -35.967 114.946 1.00 15.35 102 TYR B O 1
ATOM 3048 N N . ARG B 2 94 ? 34.902 -34.454 113.931 1.00 16.77 103 ARG B N 1
ATOM 3049 C CA . ARG B 2 94 ? 35.244 -35.312 112.805 1.00 12.14 103 ARG B CA 1
ATOM 3050 C C . ARG B 2 94 ? 36.442 -34.685 112.087 1.00 17.29 103 ARG B C 1
ATOM 3051 O O . ARG B 2 94 ? 36.592 -33.464 112.044 1.00 10.82 103 ARG B O 1
ATOM 3059 N N . SER B 2 95 ? 37.328 -35.521 111.568 1.00 11.61 104 SER B N 1
ATOM 3060 C CA . SER B 2 95 ? 38.454 -35.009 110.808 1.00 11.39 104 SER B CA 1
ATOM 3061 C C . SER B 2 95 ? 39.192 -36.193 110.229 1.00 18.25 104 SER B C 1
ATOM 3062 O O . SER B 2 95 ? 38.937 -37.333 110.606 1.00 14.37 104 SER B O 1
ATOM 3065 N N . GLY B 2 96 ? 40.072 -35.904 109.276 1.00 10.95 105 GLY B N 1
ATOM 3066 C CA . GLY B 2 96 ? 40.932 -36.913 108.698 1.00 2.74 105 GLY B CA 1
ATOM 3067 C C . GLY B 2 96 ? 42.301 -36.617 109.332 1.00 12.75 105 GLY B C 1
ATOM 3068 O O . GLY B 2 96 ? 42.432 -35.733 110.194 1.00 7.92 105 GLY B O 1
ATOM 3069 N N . PHE B 2 97 ? 43.337 -37.328 108.916 1.00 11.09 106 PHE B N 1
ATOM 3070 C CA . PHE B 2 97 ? 44.673 -37.104 109.478 1.00 9.12 106 PHE B CA 1
ATOM 3071 C C . PHE B 2 97 ? 45.771 -37.377 108.484 1.00 14.01 106 PHE B C 1
ATOM 3072 O O . PHE B 2 97 ? 45.643 -38.279 107.647 1.00 9.90 106 PHE B O 1
ATOM 3080 N N . CYS B 2 98 ? 46.845 -36.595 108.573 1.00 9.89 107 CYS B N 1
ATOM 3081 C CA . CYS B 2 98 ? 48.033 -36.882 107.786 1.00 11.08 107 CYS B CA 1
ATOM 3082 C C . CYS B 2 98 ? 49.045 -37.322 108.852 1.00 21.00 107 CYS B C 1
ATOM 3083 O O . CYS B 2 98 ? 49.398 -36.550 109.751 1.00 11.93 107 CYS B O 1
ATOM 3086 N N . ILE B 2 99 ? 49.480 -38.570 108.776 1.00 12.87 108 ILE B N 1
ATOM 3087 C CA . ILE B 2 99 ? 50.433 -39.090 109.750 1.00 16.42 108 ILE B CA 1
ATOM 3088 C C . ILE B 2 99 ? 51.826 -39.227 109.139 1.00 21.72 108 ILE B C 1
ATOM 3089 O O . ILE B 2 99 ? 51.991 -39.796 108.053 1.00 19.36 108 ILE B O 1
ATOM 3094 N N . HIS B 2 100 ? 52.832 -38.690 109.824 1.00 10.11 109 HIS B N 1
ATOM 3095 C CA . HIS B 2 100 ? 54.201 -38.775 109.320 1.00 11.15 109 HIS B CA 1
ATOM 3096 C C . HIS B 2 100 ? 55.099 -39.372 110.415 1.00 12.62 109 HIS B C 1
ATOM 3097 O O . HIS B 2 100 ? 55.412 -38.705 111.406 1.00 13.21 109 HIS B O 1
ATOM 3104 N N . VAL B 2 101 ? 55.489 -40.636 110.256 1.00 7.63 110 VAL B N 1
ATOM 3105 C CA . VAL B 2 101 ? 56.350 -41.284 111.248 1.00 8.45 110 VAL B CA 1
ATOM 3106 C C . VAL B 2 101 ? 57.802 -41.160 110.807 1.00 14.29 110 VAL B C 1
ATOM 3107 O O . VAL B 2 101 ? 58.141 -41.445 109.659 1.00 13.94 110 VAL B O 1
ATOM 3111 N N . GLN B 2 102 ? 58.654 -40.716 111.728 1.00 9.28 111 GLN B N 1
ATOM 3112 C CA . GLN B 2 102 ? 60.057 -40.483 111.410 1.00 17.81 111 GLN B CA 1
ATOM 3113 C C . GLN B 2 102 ? 61.077 -41.367 112.096 1.00 21.10 111 GLN B C 1
ATOM 3114 O O . GLN B 2 102 ? 61.047 -41.588 113.308 1.00 16.16 111 GLN B O 1
ATOM 3120 N N . CYS B 2 103 ? 62.010 -41.851 111.299 1.00 15.34 112 CYS B N 1
ATOM 3121 C CA . CYS B 2 103 ? 63.073 -42.669 111.833 1.00 14.02 112 CYS B CA 1
ATOM 3122 C C . CYS B 2 103 ? 64.246 -42.779 110.874 1.00 19.52 112 CYS B C 1
ATOM 3123 O O . CYS B 2 103 ? 64.154 -43.455 109.846 1.00 18.74 112 CYS B O 1
ATOM 3126 N N . ASN B 2 104 ? 65.339 -42.095 111.201 1.00 7.42 113 ASN B N 1
ATOM 3127 C CA . ASN B 2 104 ? 66.549 -42.174 110.391 1.00 19.36 113 ASN B CA 1
ATOM 3128 C C . ASN B 2 104 ? 67.668 -42.901 111.169 1.00 14.13 113 ASN B C 1
ATOM 3129 O O . ASN B 2 104 ? 67.723 -42.870 112.396 1.00 16.01 113 ASN B O 1
ATOM 3134 N N . ALA B 2 105 ? 68.529 -43.594 110.449 1.00 12.02 114 ALA B N 1
ATOM 3135 C CA . ALA B 2 105 ? 69.661 -44.280 111.063 1.00 21.38 114 ALA B CA 1
ATOM 3136 C C . ALA B 2 105 ? 70.851 -43.985 110.137 1.00 22.16 114 ALA B C 1
ATOM 3137 O O . ALA B 2 105 ? 71.061 -42.838 109.758 1.00 36.90 114 ALA B O 1
ATOM 3139 N N . SER B 2 106 ? 71.632 -44.991 109.769 1.00 14.41 115 SER B N 1
ATOM 3140 C CA . SER B 2 106 ? 72.760 -44.758 108.862 1.00 20.76 115 SER B CA 1
ATOM 3141 C C . SER B 2 106 ? 72.768 -45.893 107.857 1.00 15.64 115 SER B C 1
ATOM 3142 O O . SER B 2 106 ? 72.032 -46.870 108.017 1.00 15.90 115 SER B O 1
ATOM 3145 N N . LYS B 2 107 ? 73.597 -45.764 106.825 1.00 20.88 116 LYS B N 1
ATOM 3146 C CA . LYS B 2 107 ? 73.703 -46.802 105.804 1.00 22.85 116 LYS B CA 1
ATOM 3147 C C . LYS B 2 107 ? 74.301 -48.101 106.334 1.00 20.60 116 LYS B C 1
ATOM 3148 O O . LYS B 2 107 ? 74.374 -49.089 105.602 1.00 20.78 116 LYS B O 1
ATOM 3154 N N . PHE B 2 108 ? 74.734 -48.094 107.600 1.00 23.87 117 PHE B N 1
ATOM 3155 C CA . PHE B 2 108 ? 75.285 -49.296 108.225 1.00 20.70 117 PHE B CA 1
ATOM 3156 C C . PHE B 2 108 ? 74.334 -49.899 109.269 1.00 18.52 117 PHE B C 1
ATOM 3157 O O . PHE B 2 108 ? 74.634 -50.937 109.841 1.00 24.97 117 PHE B O 1
ATOM 3165 N N . HIS B 2 109 ? 73.197 -49.247 109.521 1.00 18.34 118 HIS B N 1
ATOM 3166 C CA . HIS B 2 109 ? 72.192 -49.792 110.437 1.00 11.34 118 HIS B CA 1
ATOM 3167 C C . HIS B 2 109 ? 71.178 -50.565 109.592 1.00 15.71 118 HIS B C 1
ATOM 3168 O O . HIS B 2 109 ? 71.135 -50.439 108.372 1.00 17.76 118 HIS B O 1
ATOM 3175 N N . GLN B 2 110 ? 70.347 -51.360 110.244 1.00 16.40 119 GLN B N 1
ATOM 3176 C CA . GLN B 2 110 ? 69.341 -52.140 109.530 1.00 10.01 119 GLN B CA 1
ATOM 3177 C C . GLN B 2 110 ? 68.142 -52.413 110.422 1.00 16.98 119 GLN B C 1
ATOM 3178 O O . GLN B 2 110 ? 68.229 -52.315 111.654 1.00 16.66 119 GLN B O 1
ATOM 3184 N N . GLY B 2 111 ? 67.027 -52.759 109.782 1.00 16.72 120 GLY B N 1
ATOM 3185 C CA . GLY B 2 111 ? 65.791 -53.038 110.496 1.00 16.43 120 GLY B CA 1
ATOM 3186 C C . GLY B 2 111 ? 64.587 -52.527 109.723 1.00 18.22 120 GLY B C 1
ATOM 3187 O O . GLY B 2 111 ? 64.714 -51.679 108.843 1.00 22.62 120 GLY B O 1
ATOM 3188 N N . ALA B 2 112 ? 63.409 -53.027 110.056 1.00 14.11 121 ALA B N 1
ATOM 3189 C CA . ALA B 2 112 ? 62.216 -52.611 109.354 1.00 22.48 121 ALA B CA 1
ATOM 3190 C C . ALA B 2 112 ? 61.019 -52.523 110.264 1.00 13.68 121 ALA B C 1
ATOM 3191 O O . ALA B 2 112 ? 60.682 -53.477 110.958 1.00 17.13 121 ALA B O 1
ATOM 3193 N N . LEU B 2 113 ? 60.373 -51.366 110.240 1.00 17.42 122 LEU B N 1
ATOM 3194 C CA . LEU B 2 113 ? 59.166 -51.130 111.017 1.00 21.02 122 LEU B CA 1
ATOM 3195 C C . LEU B 2 113 ? 57.934 -51.203 110.116 1.00 19.76 122 LEU B C 1
ATOM 3196 O O . LEU B 2 113 ? 57.972 -50.780 108.960 1.00 18.97 122 LEU B O 1
ATOM 3201 N N . LEU B 2 114 ? 56.845 -51.744 110.642 1.00 18.08 123 LEU B N 1
ATOM 3202 C CA . LEU B 2 114 ? 55.594 -51.775 109.901 1.00 14.36 123 LEU B CA 1
ATOM 3203 C C . LEU B 2 114 ? 54.797 -50.629 110.522 1.00 17.35 123 LEU B C 1
ATOM 3204 O O . LEU B 2 114 ? 54.634 -50.583 111.745 1.00 7.44 123 LEU B O 1
ATOM 3209 N N . VAL B 2 115 ? 54.356 -49.675 109.704 1.00 16.00 124 VAL B N 1
ATOM 3210 C CA . VAL B 2 115 ? 53.557 -48.546 110.206 1.00 7.91 124 VAL B CA 1
ATOM 3211 C C . VAL B 2 115 ? 52.158 -48.679 109.608 1.00 19.79 124 VAL B C 1
ATOM 3212 O O . VAL B 2 115 ? 51.967 -48.500 108.400 1.00 22.08 124 VAL B O 1
ATOM 3216 N N . ALA B 2 116 ? 51.182 -49.006 110.448 1.00 18.21 125 ALA B N 1
ATOM 3217 C CA . ALA B 2 116 ? 49.826 -49.220 109.966 1.00 17.85 125 ALA B CA 1
ATOM 3218 C C . ALA B 2 116 ? 48.738 -48.525 110.759 1.00 14.22 125 ALA B C 1
ATOM 3219 O O . ALA B 2 116 ? 48.903 -48.211 111.924 1.00 24.48 125 ALA B O 1
ATOM 3221 N N . VAL B 2 117 ? 47.621 -48.279 110.092 1.00 15.49 126 VAL B N 1
ATOM 3222 C CA . VAL B 2 117 ? 46.469 -47.658 110.711 1.00 11.68 126 VAL B CA 1
ATOM 3223 C C . VAL B 2 117 ? 45.353 -48.709 110.753 1.00 15.14 126 VAL B C 1
ATOM 3224 O O . VAL B 2 117 ? 44.954 -49.254 109.734 1.00 16.69 126 VAL B O 1
ATOM 3228 N N . LEU B 2 118 ? 44.873 -49.013 111.947 1.00 14.09 127 LEU B N 1
ATOM 3229 C CA . LEU B 2 118 ? 43.817 -49.992 112.098 1.00 17.99 127 LEU B CA 1
ATOM 3230 C C . LEU B 2 118 ? 42.603 -49.314 112.698 1.00 17.22 127 LEU B C 1
ATOM 3231 O O . LEU B 2 118 ? 42.632 -48.911 113.853 1.00 18.64 127 LEU B O 1
ATOM 3236 N N . PRO B 2 119 ? 41.530 -49.149 111.904 1.00 19.40 128 PRO B N 1
ATOM 3237 C CA . PRO B 2 119 ? 40.288 -48.510 112.367 1.00 16.66 128 PRO B CA 1
ATOM 3238 C C . PRO B 2 119 ? 39.658 -49.364 113.467 1.00 19.67 128 PRO B C 1
ATOM 3239 O O . PRO B 2 119 ? 39.784 -50.588 113.440 1.00 16.22 128 PRO B O 1
ATOM 3243 N N . GLU B 2 120 ? 38.981 -48.729 114.422 1.00 13.64 129 GLU B N 1
ATOM 3244 C CA . GLU B 2 120 ? 38.326 -49.439 115.533 1.00 15.40 129 GLU B CA 1
ATOM 3245 C C . GLU B 2 120 ? 39.235 -50.498 116.183 1.00 24.50 129 GLU B C 1
ATOM 3246 O O . GLU B 2 120 ? 38.912 -51.691 116.244 1.00 13.86 129 GLU B O 1
ATOM 3252 N N . TYR B 2 121 ? 40.374 -50.046 116.687 1.00 11.48 130 TYR B N 1
ATOM 3253 C CA . TYR B 2 121 ? 41.336 -50.942 117.304 1.00 18.61 130 TYR B CA 1
ATOM 3254 C C . TYR B 2 121 ? 40.980 -51.288 118.762 1.00 20.60 130 TYR B C 1
ATOM 3255 O O . TYR B 2 121 ? 41.481 -50.664 119.700 1.00 17.06 130 TYR B O 1
ATOM 3264 N N . VAL B 2 122 ? 40.109 -52.281 118.939 1.00 24.93 131 VAL B N 1
ATOM 3265 C CA . VAL B 2 122 ? 39.689 -52.724 120.263 1.00 18.28 131 VAL B CA 1
ATOM 3266 C C . VAL B 2 122 ? 40.761 -53.616 120.884 1.00 22.18 131 VAL B C 1
ATOM 3267 O O . VAL B 2 122 ? 41.161 -54.624 120.303 1.00 20.39 131 VAL B O 1
ATOM 3271 N N . ILE B 2 123 ? 41.217 -53.229 122.069 1.00 15.61 132 ILE B N 1
ATOM 3272 C CA . ILE B 2 123 ? 42.245 -53.955 122.815 1.00 18.58 132 ILE B CA 1
ATOM 3273 C C . ILE B 2 123 ? 41.607 -55.087 123.646 1.00 22.29 132 ILE B C 1
ATOM 3274 O O . ILE B 2 123 ? 40.528 -54.911 124.215 1.00 18.75 132 ILE B O 1
ATOM 3279 N N . GLY B 2 124 ? 42.256 -56.249 123.690 1.00 16.94 133 GLY B N 1
ATOM 3280 C CA . GLY B 2 124 ? 41.763 -57.354 124.507 1.00 25.94 133 GLY B CA 1
ATOM 3281 C C . GLY B 2 124 ? 42.729 -57.624 125.673 1.00 20.82 133 GLY B C 1
ATOM 3282 O O . GLY B 2 124 ? 43.809 -57.039 125.743 1.00 31.72 133 GLY B O 1
ATOM 3283 N N . THR B 2 125 ? 42.357 -58.479 126.615 1.00 40.67 134 THR B N 1
ATOM 3284 C CA . THR B 2 125 ? 43.270 -58.797 127.722 1.00 49.89 134 THR B CA 1
ATOM 3285 C C . THR B 2 125 ? 43.620 -60.275 127.596 1.00 41.69 134 THR B C 1
ATOM 3286 O O . THR B 2 125 ? 42.997 -61.000 126.813 1.00 31.08 134 THR B O 1
ATOM 3290 N N . VAL B 2 126 ? 44.612 -60.717 128.361 1.00 38.02 135 VAL B N 1
ATOM 3291 C CA . VAL B 2 126 ? 45.022 -62.114 128.339 1.00 32.62 135 VAL B CA 1
ATOM 3292 C C . VAL B 2 126 ? 44.067 -63.011 129.142 1.00 38.47 135 VAL B C 1
ATOM 3293 O O . VAL B 2 126 ? 44.319 -64.207 129.311 1.00 33.47 135 VAL B O 1
ATOM 3297 N N . ALA B 2 127 ? 42.969 -62.422 129.623 1.00 34.30 136 ALA B N 1
ATOM 3298 C CA . ALA B 2 127 ? 41.930 -63.141 130.364 1.00 45.33 136 ALA B CA 1
ATOM 3299 C C . ALA B 2 127 ? 42.465 -63.922 131.574 1.00 56.81 136 ALA B C 1
ATOM 3300 O O . ALA B 2 127 ? 42.127 -65.093 131.768 1.00 41.12 136 ALA B O 1
ATOM 3302 N N . GLY B 2 128 ? 43.288 -63.270 132.391 1.00 56.35 137 GLY B N 1
ATOM 3303 C CA . GLY B 2 128 ? 43.852 -63.943 133.547 1.00 42.22 137 GLY B CA 1
ATOM 3304 C C . GLY B 2 128 ? 44.829 -65.067 133.211 1.00 45.34 137 GLY B C 1
ATOM 3305 O O . GLY B 2 128 ? 45.106 -65.912 134.062 1.00 51.33 137 GLY B O 1
ATOM 3306 N N . GLY B 2 129 ? 45.345 -65.082 131.980 1.00 42.96 138 GLY B N 1
ATOM 3307 C CA . GLY B 2 129 ? 46.294 -66.105 131.549 1.00 30.86 138 GLY B CA 1
ATOM 3308 C C . GLY B 2 129 ? 45.701 -67.471 131.209 1.00 50.66 138 GLY B C 1
ATOM 3309 O O . GLY B 2 129 ? 45.980 -68.054 130.146 1.00 39.72 138 GLY B O 1
ATOM 3310 N N . THR B 2 130 ? 44.892 -67.998 132.123 1.00 61.24 139 THR B N 1
ATOM 3311 C CA . THR B 2 130 ? 44.257 -69.294 131.923 1.00 54.36 139 THR B CA 1
ATOM 3312 C C . THR B 2 130 ? 43.111 -69.155 130.924 1.00 56.50 139 THR B C 1
ATOM 3313 O O . THR B 2 130 ? 42.694 -70.131 130.305 1.00 46.52 139 THR B O 1
ATOM 3317 N N . GLY B 2 131 ? 42.616 -67.930 130.763 1.00 55.42 140 GLY B N 1
ATOM 3318 C CA . GLY B 2 131 ? 41.527 -67.686 129.835 1.00 49.42 140 GLY B CA 1
ATOM 3319 C C . GLY B 2 131 ? 40.171 -67.903 130.476 1.00 49.25 140 GLY B C 1
ATOM 3320 O O . GLY B 2 131 ? 39.150 -67.973 129.801 1.00 49.59 140 GLY B O 1
ATOM 3321 N N . THR B 2 132 ? 40.150 -67.993 131.795 1.00 53.41 141 THR B N 1
ATOM 3322 C CA . THR B 2 132 ? 38.898 -68.220 132.498 1.00 59.55 141 THR B CA 1
ATOM 3323 C C . THR B 2 132 ? 38.301 -66.943 133.083 1.00 55.46 141 THR B C 1
ATOM 3324 O O . THR B 2 132 ? 37.126 -66.916 133.451 1.00 44.91 141 THR B O 1
ATOM 3328 N N . GLU B 2 133 ? 39.108 -65.886 133.152 1.00 51.83 142 GLU B N 1
ATOM 3329 C CA . GLU B 2 133 ? 38.661 -64.609 133.700 1.00 54.33 142 GLU B CA 1
ATOM 3330 C C . GLU B 2 133 ? 38.338 -63.572 132.634 1.00 53.32 142 GLU B C 1
ATOM 3331 O O . GLU B 2 133 ? 39.164 -63.270 131.762 1.00 46.92 142 GLU B O 1
ATOM 3337 N N . ASP B 2 134 ? 37.127 -63.025 132.718 1.00 48.99 143 ASP B N 1
ATOM 3338 C CA . ASP B 2 134 ? 36.666 -62.013 131.775 1.00 45.68 143 ASP B CA 1
ATOM 3339 C C . ASP B 2 134 ? 37.124 -60.624 132.242 1.00 45.06 143 ASP B C 1
ATOM 3340 O O . ASP B 2 134 ? 36.310 -59.773 132.601 1.00 37.15 143 ASP B O 1
ATOM 3345 N N . THR B 2 135 ? 38.436 -60.413 132.251 1.00 34.73 144 THR B N 1
ATOM 3346 C CA . THR B 2 135 ? 39.000 -59.138 132.659 1.00 36.03 144 THR B CA 1
ATOM 3347 C C . THR B 2 135 ? 38.961 -58.151 131.483 1.00 40.61 144 THR B C 1
ATOM 3348 O O . THR B 2 135 ? 38.814 -58.543 130.328 1.00 43.22 144 THR B O 1
ATOM 3352 N N . HIS B 2 136 ? 39.078 -56.867 131.784 1.00 40.81 145 HIS B N 1
ATOM 3353 C CA . HIS B 2 136 ? 39.019 -55.848 130.749 1.00 33.33 145 HIS B CA 1
ATOM 3354 C C . HIS B 2 136 ? 40.176 -54.884 130.815 1.00 27.83 145 HIS B C 1
ATOM 3355 O O . HIS B 2 136 ? 40.718 -54.619 131.881 1.00 36.14 145 HIS B O 1
ATOM 3362 N N . PRO B 2 137 ? 40.578 -54.341 129.663 1.00 34.92 146 PRO B N 1
ATOM 3363 C CA . PRO B 2 137 ? 41.703 -53.410 129.701 1.00 15.35 146 PRO B CA 1
ATOM 3364 C C . PRO B 2 137 ? 41.335 -52.104 130.376 1.00 23.28 146 PRO B C 1
ATOM 3365 O O . PRO B 2 137 ? 40.235 -51.595 130.206 1.00 28.16 146 PRO B O 1
ATOM 3369 N N . PRO B 2 138 ? 42.244 -51.558 131.186 1.00 23.66 147 PRO B N 1
ATOM 3370 C CA . PRO B 2 138 ? 41.939 -50.290 131.859 1.00 19.88 147 PRO B CA 1
ATOM 3371 C C . PRO B 2 138 ? 42.075 -49.090 130.910 1.00 21.81 147 PRO B C 1
ATOM 3372 O O . PRO B 2 138 ? 42.726 -49.170 129.860 1.00 16.63 147 PRO B O 1
ATOM 3376 N N . TYR B 2 139 ? 41.473 -47.978 131.305 1.00 14.79 148 TYR B N 1
ATOM 3377 C CA . TYR B 2 139 ? 41.487 -46.744 130.529 1.00 23.29 148 TYR B CA 1
ATOM 3378 C C . TYR B 2 139 ? 42.864 -46.315 129.985 1.00 21.05 148 TYR B C 1
ATOM 3379 O O . TYR B 2 139 ? 42.985 -45.950 128.817 1.00 28.36 148 TYR B O 1
ATOM 3388 N N . LYS B 2 140 ? 43.900 -46.363 130.815 1.00 27.87 149 LYS B N 1
ATOM 3389 C CA . LYS B 2 140 ? 45.235 -45.945 130.385 1.00 28.38 149 LYS B CA 1
ATOM 3390 C C . LYS B 2 140 ? 45.772 -46.822 129.262 1.00 29.75 149 LYS B C 1
ATOM 3391 O O . LYS B 2 140 ? 46.710 -46.457 128.565 1.00 28.98 149 LYS B O 1
ATOM 3397 N N . GLN B 2 141 ? 45.172 -47.987 129.085 1.00 21.46 150 GLN B N 1
ATOM 3398 C CA . GLN B 2 141 ? 45.619 -48.885 128.044 1.00 22.58 150 GLN B CA 1
ATOM 3399 C C . GLN B 2 141 ? 44.798 -48.712 126.755 1.00 31.24 150 GLN B C 1
ATOM 3400 O O . GLN B 2 141 ? 45.344 -48.841 125.670 1.00 26.23 150 GLN B O 1
ATOM 3406 N N . THR B 2 142 ? 43.499 -48.424 126.873 1.00 19.34 151 THR B N 1
ATOM 3407 C CA . THR B 2 142 ? 42.643 -48.242 125.697 1.00 23.95 151 THR B CA 1
ATOM 3408 C C . THR B 2 142 ? 42.820 -46.848 125.072 1.00 34.29 151 THR B C 1
ATOM 3409 O O . THR B 2 142 ? 42.660 -46.685 123.859 1.00 28.09 151 THR B O 1
ATOM 3413 N N . GLN B 2 143 ? 43.131 -45.854 125.908 1.00 20.23 152 GLN B N 1
ATOM 3414 C CA . GLN B 2 143 ? 43.367 -44.471 125.466 1.00 24.30 152 GLN B CA 1
ATOM 3415 C C . GLN B 2 143 ? 44.592 -43.915 126.200 1.00 15.35 152 GLN B C 1
ATOM 3416 O O . GLN B 2 143 ? 44.463 -43.100 127.118 1.00 25.60 152 GLN B O 1
ATOM 3422 N N . PRO B 2 144 ? 45.800 -44.345 125.785 1.00 22.68 153 PRO B N 1
ATOM 3423 C CA . PRO B 2 144 ? 47.104 -43.965 126.346 1.00 11.34 153 PRO B CA 1
ATOM 3424 C C . PRO B 2 144 ? 47.574 -42.531 126.194 1.00 12.33 153 PRO B C 1
ATOM 3425 O O . PRO B 2 144 ? 48.626 -42.152 126.728 1.00 42.59 153 PRO B O 1
ATOM 3429 N N . GLY B 2 145 ? 46.803 -41.731 125.468 1.00 26.67 154 GLY B N 1
ATOM 3430 C CA . GLY B 2 145 ? 47.194 -40.353 125.246 1.00 13.96 154 GLY B CA 1
ATOM 3431 C C . GLY B 2 145 ? 48.418 -40.243 124.352 1.00 24.21 154 GLY B C 1
ATOM 3432 O O . GLY B 2 145 ? 48.760 -41.177 123.622 1.00 29.13 154 GLY B O 1
ATOM 3433 N N . ALA B 2 146 ? 49.097 -39.102 124.427 1.00 20.29 155 ALA B N 1
ATOM 3434 C CA . ALA B 2 146 ? 50.272 -38.849 123.602 1.00 14.92 155 ALA B CA 1
ATOM 3435 C C . ALA B 2 146 ? 51.440 -39.807 123.804 1.00 19.20 155 ALA B C 1
ATOM 3436 O O . ALA B 2 146 ? 52.274 -39.959 122.913 1.00 26.14 155 ALA B O 1
ATOM 3438 N N . ASP B 2 147 ? 51.499 -40.460 124.961 1.00 23.07 156 ASP B N 1
ATOM 3439 C CA . ASP B 2 147 ? 52.599 -41.385 125.260 1.00 20.70 156 ASP B CA 1
ATOM 3440 C C . ASP B 2 147 ? 52.532 -42.676 124.505 1.00 19.11 156 ASP B C 1
ATOM 3441 O O . ASP B 2 147 ? 53.544 -43.335 124.297 1.00 27.74 156 ASP B O 1
ATOM 3446 N N . GLY B 2 148 ? 51.334 -43.047 124.090 1.00 26.92 157 GLY B N 1
ATOM 3447 C CA . GLY B 2 148 ? 51.211 -44.302 123.402 1.00 27.33 157 GLY B CA 1
ATOM 3448 C C . GLY B 2 148 ? 51.311 -45.401 124.442 1.00 27.28 157 GLY B C 1
ATOM 3449 O O . GLY B 2 148 ? 51.330 -45.155 125.652 1.00 30.46 157 GLY B O 1
ATOM 3450 N N . PHE B 2 149 ? 51.373 -46.627 123.963 1.00 19.46 158 PHE B N 1
ATOM 3451 C CA . PHE B 2 149 ? 51.439 -47.762 124.836 1.00 16.13 158 PHE B CA 1
ATOM 3452 C C . PHE B 2 149 ? 52.218 -48.861 124.142 1.00 20.55 158 PHE B C 1
ATOM 3453 O O . PHE B 2 149 ? 52.173 -48.988 122.924 1.00 25.06 158 PHE B O 1
ATOM 3461 N N . GLU B 2 150 ? 52.946 -49.647 124.920 1.00 21.00 159 GLU B N 1
ATOM 3462 C CA . GLU B 2 150 ? 53.731 -50.711 124.347 1.00 18.85 159 GLU B CA 1
ATOM 3463 C C . GLU B 2 150 ? 52.917 -51.996 124.239 1.00 17.63 159 GLU B C 1
ATOM 3464 O O . GLU B 2 150 ? 52.161 -52.344 125.137 1.00 28.00 159 GLU B O 1
ATOM 3470 N N . LEU B 2 151 ? 53.061 -52.687 123.117 1.00 20.38 160 LEU B N 1
ATOM 3471 C CA . LEU B 2 151 ? 52.350 -53.931 122.910 1.00 18.54 160 LEU B CA 1
ATOM 3472 C C . LEU B 2 151 ? 52.933 -55.033 123.794 1.00 15.98 160 LEU B C 1
ATOM 3473 O O . LEU B 2 151 ? 54.145 -55.159 123.921 1.00 26.38 160 LEU B O 1
ATOM 3478 N N . GLN B 2 152 ? 52.068 -55.829 124.407 1.00 18.32 161 GLN B N 1
ATOM 3479 C CA . GLN B 2 152 ? 52.529 -56.927 125.237 1.00 17.86 161 GLN B CA 1
ATOM 3480 C C . GLN B 2 152 ? 52.749 -58.165 124.388 1.00 17.82 161 GLN B C 1
ATOM 3481 O O . GLN B 2 152 ? 53.726 -58.877 124.580 1.00 26.76 161 GLN B O 1
ATOM 3487 N N . HIS B 2 153 ? 51.851 -58.406 123.434 1.00 23.22 162 HIS B N 1
ATOM 3488 C CA . HIS B 2 153 ? 51.949 -59.562 122.540 1.00 24.24 162 HIS B CA 1
ATOM 3489 C C . HIS B 2 153 ? 51.736 -59.141 121.089 1.00 22.97 162 HIS B C 1
ATOM 3490 O O . HIS B 2 153 ? 50.698 -59.433 120.501 1.00 23.50 162 HIS B O 1
ATOM 3497 N N . PRO B 2 154 ? 52.731 -58.472 120.484 1.00 23.89 163 PRO B N 1
ATOM 3498 C CA . PRO B 2 154 ? 52.636 -57.999 119.095 1.00 20.67 163 PRO B CA 1
ATOM 3499 C C . PRO B 2 154 ? 52.131 -58.980 118.038 1.00 18.40 163 PRO B C 1
ATOM 3500 O O . PRO B 2 154 ? 51.433 -58.585 117.108 1.00 26.22 163 PRO B O 1
ATOM 3504 N N . TYR B 2 155 ? 52.454 -60.257 118.187 1.00 14.92 164 TYR B N 1
ATOM 3505 C CA . TYR B 2 155 ? 52.029 -61.262 117.222 1.00 19.03 164 TYR B CA 1
ATOM 3506 C C . TYR B 2 155 ? 50.507 -61.337 117.053 1.00 22.26 164 TYR B C 1
ATOM 3507 O O . TYR B 2 155 ? 50.017 -61.607 115.960 1.00 18.14 164 TYR B O 1
ATOM 3516 N N . VAL B 2 156 ? 49.763 -61.117 118.134 1.00 18.27 165 VAL B N 1
ATOM 3517 C CA . VAL B 2 156 ? 48.302 -61.163 118.065 1.00 15.54 165 VAL B CA 1
ATOM 3518 C C . VAL B 2 156 ? 47.732 -59.775 118.313 1.00 12.46 165 VAL B C 1
ATOM 3519 O O . VAL B 2 156 ? 46.534 -59.615 118.578 1.00 20.49 165 VAL B O 1
ATOM 3523 N N . LEU B 2 157 ? 48.611 -58.777 118.214 1.00 11.29 166 LEU B N 1
ATOM 3524 C CA . LEU B 2 157 ? 48.255 -57.361 118.392 1.00 19.17 166 LEU B CA 1
ATOM 3525 C C . LEU B 2 157 ? 47.457 -57.053 119.649 1.00 23.04 166 LEU B C 1
ATOM 3526 O O . LEU B 2 157 ? 46.629 -56.140 119.643 1.00 17.30 166 LEU B O 1
ATOM 3531 N N . ASP B 2 158 ? 47.711 -57.795 120.725 1.00 13.36 167 ASP B N 1
ATOM 3532 C CA . ASP B 2 158 ? 46.980 -57.600 121.970 1.00 16.95 167 ASP B CA 1
ATOM 3533 C C . ASP B 2 158 ? 45.469 -57.643 121.738 1.00 11.83 167 ASP B C 1
ATOM 3534 O O . ASP B 2 158 ? 44.705 -57.039 122.488 1.00 22.01 167 ASP B O 1
ATOM 3539 N N . ALA B 2 159 ? 45.035 -58.367 120.710 1.00 16.27 168 ALA B N 1
ATOM 3540 C CA . ALA B 2 159 ? 43.613 -58.435 120.407 1.00 24.50 168 ALA B CA 1
ATOM 3541 C C . ALA B 2 159 ? 43.213 -59.730 119.713 1.00 23.65 168 ALA B C 1
ATOM 3542 O O . ALA B 2 159 ? 42.159 -59.809 119.100 1.00 25.14 168 ALA B O 1
ATOM 3544 N N . GLY B 2 160 ? 44.066 -60.741 119.798 1.00 27.21 169 GLY B N 1
ATOM 3545 C CA . GLY B 2 160 ? 43.737 -62.025 119.208 1.00 16.54 169 GLY B CA 1
ATOM 3546 C C . GLY B 2 160 ? 43.655 -62.117 117.699 1.00 20.99 169 GLY B C 1
ATOM 3547 O O . GLY B 2 160 ? 42.979 -63.013 117.178 1.00 18.58 169 GLY B O 1
ATOM 3548 N N . ILE B 2 161 ? 44.341 -61.212 116.998 1.00 17.37 170 ILE B N 1
ATOM 3549 C CA . ILE B 2 161 ? 44.355 -61.194 115.528 1.00 12.72 170 ILE B CA 1
ATOM 3550 C C . ILE B 2 161 ? 45.800 -61.111 115.075 1.00 12.50 170 ILE B C 1
ATOM 3551 O O . ILE B 2 161 ? 46.605 -60.411 115.680 1.00 19.16 170 ILE B O 1
ATOM 3556 N N . PRO B 2 162 ? 46.139 -61.802 113.978 1.00 13.03 171 PRO B N 1
ATOM 3557 C CA . PRO B 2 162 ? 47.506 -61.835 113.440 1.00 10.04 171 PRO B CA 1
ATOM 3558 C C . PRO B 2 162 ? 48.124 -60.580 112.828 1.00 14.29 171 PRO B C 1
ATOM 3559 O O . PRO B 2 162 ? 47.623 -60.036 111.853 1.00 22.99 171 PRO B O 1
ATOM 3563 N N . ILE B 2 163 ? 49.235 -60.132 113.397 1.00 14.66 172 ILE B N 1
ATOM 3564 C CA . ILE B 2 163 ? 49.921 -58.982 112.854 1.00 12.90 172 ILE B CA 1
ATOM 3565 C C . ILE B 2 163 ? 50.389 -59.305 111.422 1.00 19.17 172 ILE B C 1
ATOM 3566 O O . ILE B 2 163 ? 50.651 -58.396 110.652 1.00 13.94 172 ILE B O 1
ATOM 3571 N N . SER B 2 164 ? 50.483 -60.588 111.059 1.00 12.50 173 SER B N 1
ATOM 3572 C CA . SER B 2 164 ? 50.924 -60.968 109.710 1.00 10.68 173 SER B CA 1
ATOM 3573 C C . SER B 2 164 ? 49.956 -60.482 108.626 1.00 15.21 173 SER B C 1
ATOM 3574 O O . SER B 2 164 ? 50.318 -60.364 107.464 1.00 14.72 173 SER B O 1
ATOM 3577 N N . GLN B 2 165 ? 48.724 -60.200 109.021 1.00 15.61 174 GLN B N 1
ATOM 3578 C CA . GLN B 2 165 ? 47.713 -59.724 108.094 1.00 16.78 174 GLN B CA 1
ATOM 3579 C C . GLN B 2 165 ? 47.404 -58.240 108.251 1.00 18.66 174 GLN B C 1
ATOM 3580 O O . GLN B 2 165 ? 46.507 -57.733 107.596 1.00 16.17 174 GLN B O 1
ATOM 3586 N N . LEU B 2 166 ? 48.152 -57.545 109.104 1.00 18.90 175 LEU B N 1
ATOM 3587 C CA . LEU B 2 166 ? 47.922 -56.125 109.339 1.00 16.15 175 LEU B CA 1
ATOM 3588 C C . LEU B 2 166 ? 48.097 -55.287 108.076 1.00 21.69 175 LEU B C 1
ATOM 3589 O O . LEU B 2 166 ? 47.626 -54.161 108.010 1.00 15.28 175 LEU B O 1
ATOM 3594 N N . THR B 2 167 ? 48.769 -55.836 107.072 1.00 18.11 176 THR B N 1
ATOM 3595 C CA . THR B 2 167 ? 48.975 -55.111 105.835 1.00 10.10 176 THR B CA 1
ATOM 3596 C C . THR B 2 167 ? 47.717 -54.983 104.979 1.00 23.45 176 THR B C 1
ATOM 3597 O O . THR B 2 167 ? 47.753 -54.387 103.900 1.00 11.83 176 THR B O 1
ATOM 3601 N N . VAL B 2 168 ? 46.603 -55.536 105.454 1.00 16.87 177 VAL B N 1
ATOM 3602 C CA . VAL B 2 168 ? 45.346 -55.399 104.731 1.00 9.59 177 VAL B CA 1
ATOM 3603 C C . VAL B 2 168 ? 44.805 -53.991 105.082 1.00 12.94 177 VAL B C 1
ATOM 3604 O O . VAL B 2 168 ? 43.774 -53.539 104.567 1.00 19.01 177 VAL B O 1
ATOM 3608 N N . CYS B 2 169 ? 45.534 -53.304 105.961 1.00 9.75 178 CYS B N 1
ATOM 3609 C CA . CYS B 2 169 ? 45.219 -51.939 106.391 1.00 9.24 178 CYS B CA 1
ATOM 3610 C C . CYS B 2 169 ? 46.199 -50.952 105.763 1.00 9.27 178 CYS B C 1
ATOM 3611 O O . CYS B 2 169 ? 47.314 -51.323 105.401 1.00 14.04 178 CYS B O 1
ATOM 3614 N N . PRO B 2 170 ? 45.791 -49.680 105.624 1.00 18.20 179 PRO B N 1
ATOM 3615 C CA . PRO B 2 170 ? 46.648 -48.639 105.041 1.00 12.37 179 PRO B CA 1
ATOM 3616 C C . PRO B 2 170 ? 47.971 -48.681 105.800 1.00 16.92 179 PRO B C 1
ATOM 3617 O O . PRO B 2 170 ? 47.974 -48.605 107.026 1.00 19.95 179 PRO B O 1
ATOM 3621 N N . HIS B 2 171 ? 49.089 -48.779 105.089 1.00 12.75 180 HIS B N 1
ATOM 3622 C CA . HIS B 2 171 ? 50.377 -48.877 105.761 1.00 12.25 180 HIS B CA 1
ATOM 3623 C C . HIS B 2 171 ? 51.551 -48.581 104.848 1.00 16.81 180 HIS B C 1
ATOM 3624 O O . HIS B 2 171 ? 51.405 -48.497 103.628 1.00 19.43 180 HIS B O 1
ATOM 3631 N N . GLN B 2 172 ? 52.721 -48.468 105.477 1.00 13.72 181 GLN B N 1
ATOM 3632 C CA . GLN B 2 172 ? 54.004 -48.282 104.801 1.00 14.35 181 GLN B CA 1
ATOM 3633 C C . GLN B 2 172 ?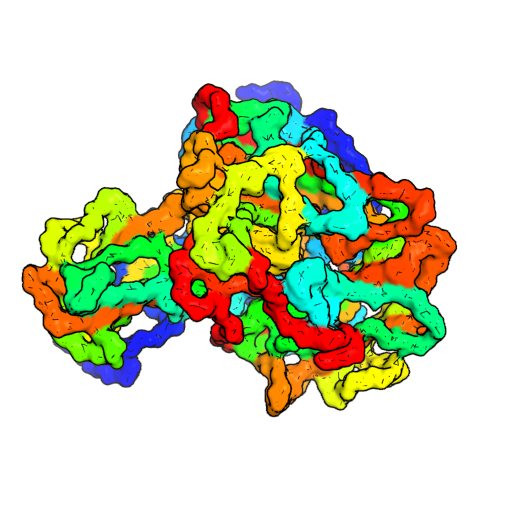 55.005 -48.962 105.705 1.00 18.84 181 GLN B C 1
ATOM 3634 O O . GLN B 2 172 ? 54.681 -49.308 106.835 1.00 21.51 181 GLN B O 1
ATOM 3640 N N . TRP B 2 173 ? 56.210 -49.174 105.201 1.00 19.16 182 TRP B N 1
ATOM 3641 C CA . TRP B 2 173 ? 57.268 -49.755 106.001 1.00 6.00 182 TRP B CA 1
ATOM 3642 C C . TRP B 2 173 ? 58.393 -48.749 106.073 1.00 15.76 182 TRP B C 1
ATOM 3643 O O . TRP B 2 173 ? 58.590 -47.965 105.147 1.00 19.01 182 TRP B O 1
ATOM 3654 N N . ILE B 2 174 ? 59.110 -48.734 107.187 1.00 16.10 183 ILE B N 1
ATOM 3655 C CA . ILE B 2 174 ? 60.298 -47.897 107.263 1.00 15.49 183 ILE B CA 1
ATOM 3656 C C . ILE B 2 174 ? 61.398 -48.956 107.319 1.00 11.70 183 ILE B C 1
ATOM 3657 O O . ILE B 2 174 ? 61.647 -49.573 108.349 1.00 17.53 183 ILE B O 1
ATOM 3662 N N . ASN B 2 175 ? 61.994 -49.219 106.171 1.00 12.91 184 ASN B N 1
ATOM 3663 C CA . ASN B 2 175 ? 63.060 -50.193 106.061 1.00 11.86 184 ASN B CA 1
ATOM 3664 C C . ASN B 2 175 ? 64.277 -49.287 105.943 1.00 13.92 184 ASN B C 1
ATOM 3665 O O . ASN B 2 175 ? 64.437 -48.605 104.933 1.00 19.39 184 ASN B O 1
ATOM 3670 N N . LEU B 2 176 ? 65.109 -49.266 106.988 1.00 13.76 185 LEU B N 1
ATOM 3671 C CA . LEU B 2 176 ? 66.259 -48.361 107.059 1.00 12.84 185 LEU B CA 1
ATOM 3672 C C . LEU B 2 176 ? 67.172 -48.221 105.845 1.00 18.58 185 LEU B C 1
ATOM 3673 O O . LEU B 2 176 ? 67.646 -47.122 105.579 1.00 14.63 185 LEU B O 1
ATOM 3678 N N . ARG B 2 177 ? 67.419 -49.297 105.098 1.00 17.28 186 ARG B N 1
ATOM 3679 C CA . ARG B 2 177 ? 68.274 -49.191 103.904 1.00 22.96 186 ARG B CA 1
ATOM 3680 C C . ARG B 2 177 ? 67.590 -48.430 102.762 1.00 17.00 186 ARG B C 1
ATOM 3681 O O . ARG B 2 177 ? 68.232 -48.072 101.778 1.00 23.89 186 ARG B O 1
ATOM 3689 N N . THR B 2 178 ? 66.298 -48.168 102.922 1.00 19.24 187 THR B N 1
ATOM 3690 C CA . THR B 2 178 ? 65.489 -47.514 101.904 1.00 13.15 187 THR B CA 1
ATOM 3691 C C . THR B 2 178 ? 64.907 -46.138 102.230 1.00 12.70 187 THR B C 1
ATOM 3692 O O . THR B 2 178 ? 65.070 -45.193 101.474 1.00 27.38 187 THR B O 1
ATOM 3696 N N . ASN B 2 179 ? 64.196 -46.039 103.343 1.00 15.54 188 ASN B N 1
ATOM 3697 C CA . ASN B 2 179 ? 63.559 -44.790 103.699 1.00 11.52 188 ASN B CA 1
ATOM 3698 C C . ASN B 2 179 ? 63.652 -44.488 105.179 1.00 18.91 188 ASN B C 1
ATOM 3699 O O . ASN B 2 179 ? 64.027 -45.347 105.984 1.00 19.38 188 ASN B O 1
ATOM 3704 N N . ASN B 2 180 ? 63.304 -43.255 105.528 1.00 17.32 189 ASN B N 1
ATOM 3705 C CA . ASN B 2 180 ? 63.373 -42.810 106.910 1.00 14.56 189 ASN B CA 1
ATOM 3706 C C . ASN B 2 180 ? 62.065 -42.241 107.419 1.00 17.35 189 ASN B C 1
ATOM 3707 O O . ASN B 2 180 ? 62.045 -41.514 108.412 1.00 20.67 189 ASN B O 1
ATOM 3712 N N . CYS B 2 181 ? 60.966 -42.558 106.749 1.00 13.89 190 CYS B N 1
ATOM 3713 C CA . CYS B 2 181 ? 59.672 -42.054 107.201 1.00 15.61 190 CYS B CA 1
ATOM 3714 C C . CYS B 2 181 ? 58.541 -42.797 106.525 1.00 15.86 190 CYS B C 1
ATOM 3715 O O . CYS B 2 181 ? 58.744 -43.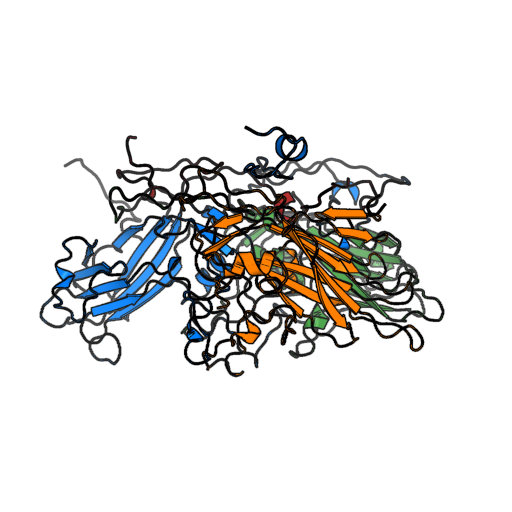521 105.550 1.00 11.48 190 CYS B O 1
ATOM 3718 N N . ALA B 2 182 ? 57.350 -42.637 107.073 1.00 14.20 191 ALA B N 1
ATOM 3719 C CA . ALA B 2 182 ? 56.168 -43.245 106.502 1.00 18.36 191 ALA B CA 1
ATOM 3720 C C . ALA B 2 182 ? 55.149 -42.128 106.515 1.00 19.99 191 ALA B C 1
ATOM 3721 O O . ALA B 2 182 ? 55.090 -41.365 107.484 1.00 13.82 191 ALA B O 1
ATOM 3723 N N . THR B 2 183 ? 54.388 -41.989 105.433 1.00 13.47 192 THR B N 1
ATOM 3724 C CA . THR B 2 183 ? 53.353 -40.963 105.397 1.00 11.93 192 THR B CA 1
ATOM 3725 C C . THR B 2 183 ? 52.056 -41.596 104.959 1.00 21.85 192 THR B C 1
ATOM 3726 O O . THR B 2 183 ? 51.963 -42.183 103.873 1.00 17.02 192 THR B O 1
ATOM 3730 N N . ILE B 2 184 ? 51.062 -41.488 105.834 1.00 11.90 193 ILE B N 1
ATOM 3731 C CA . ILE B 2 184 ? 49.734 -42.036 105.592 1.00 12.96 193 ILE B CA 1
ATOM 3732 C C . ILE B 2 184 ? 48.644 -40.971 105.786 1.00 18.72 193 ILE B C 1
ATOM 3733 O O . ILE B 2 184 ? 48.599 -40.264 106.803 1.00 16.12 193 ILE B O 1
ATOM 3738 N N . ILE B 2 185 ? 47.776 -40.841 104.792 1.00 17.47 194 ILE B N 1
ATOM 3739 C CA . ILE B 2 185 ? 46.665 -39.909 104.889 1.00 14.94 194 ILE B CA 1
ATOM 3740 C C . ILE B 2 185 ? 45.433 -40.776 105.130 1.00 16.73 194 ILE B C 1
ATOM 3741 O O . ILE B 2 185 ? 45.184 -41.753 104.422 1.00 14.79 194 ILE B O 1
ATOM 3746 N N . VAL B 2 186 ? 44.691 -40.436 106.174 1.00 12.36 195 VAL B N 1
ATOM 3747 C CA . VAL B 2 186 ? 43.525 -41.209 106.570 1.00 19.12 195 VAL B CA 1
ATOM 3748 C C . VAL B 2 186 ? 42.292 -40.337 106.516 1.00 20.78 195 VAL B C 1
ATOM 3749 O O . VAL B 2 186 ? 42.298 -39.225 107.048 1.00 22.61 195 VAL B O 1
ATOM 3753 N N . PRO B 2 187 ? 41.222 -40.814 105.860 1.00 19.84 196 PRO B N 1
ATOM 3754 C CA . PRO B 2 187 ? 39.993 -40.007 105.803 1.00 18.65 196 PRO B CA 1
ATOM 3755 C C . PRO B 2 187 ? 39.250 -40.321 107.109 1.00 18.02 196 PRO B C 1
ATOM 3756 O O . PRO B 2 187 ? 39.653 -41.227 107.838 1.00 16.58 196 PRO B O 1
ATOM 3760 N N . TYR B 2 188 ? 38.188 -39.584 107.417 1.00 16.11 197 TYR B N 1
ATOM 3761 C CA . TYR B 2 188 ? 37.390 -39.879 108.610 1.00 11.63 197 TYR B CA 1
ATOM 3762 C C . TYR B 2 188 ? 36.672 -41.217 108.382 1.00 18.79 197 TYR B C 1
ATOM 3763 O O . TYR B 2 188 ? 35.949 -41.386 107.400 1.00 13.27 197 TYR B O 1
ATOM 3772 N N . ILE B 2 189 ? 36.876 -42.159 109.294 1.00 12.30 198 ILE B N 1
ATOM 3773 C CA . ILE B 2 189 ? 36.272 -43.481 109.192 1.00 18.11 198 ILE B CA 1
ATOM 3774 C C . ILE B 2 189 ? 35.371 -43.726 110.404 1.00 15.54 198 ILE B C 1
ATOM 3775 O O . ILE B 2 189 ? 35.837 -43.758 111.539 1.00 17.32 198 ILE B O 1
ATOM 3780 N N . ASN B 2 190 ? 34.078 -43.886 110.153 1.00 17.02 199 ASN B N 1
ATOM 3781 C CA . ASN B 2 190 ? 33.103 -44.136 111.209 1.00 15.85 199 ASN B CA 1
ATOM 3782 C C . ASN B 2 190 ? 31.780 -44.526 110.564 1.00 17.55 199 ASN B C 1
ATOM 3783 O O . ASN B 2 190 ? 31.586 -44.341 109.367 1.00 21.57 199 ASN B O 1
ATOM 3788 N N . ALA B 2 191 ? 30.871 -45.080 111.352 1.00 18.27 200 ALA B N 1
ATOM 3789 C CA . ALA B 2 191 ? 29.579 -45.452 110.811 1.00 22.81 200 ALA B CA 1
ATOM 3790 C C . ALA B 2 191 ? 28.578 -44.319 111.090 1.00 23.25 200 ALA B C 1
ATOM 3791 O O . ALA B 2 191 ? 27.389 -44.444 110.794 1.00 13.37 200 ALA B O 1
ATOM 3793 N N . LEU B 2 192 ? 29.076 -43.220 111.660 1.00 14.54 201 LEU B N 1
ATOM 3794 C CA . LEU B 2 192 ? 28.260 -42.045 111.986 1.00 17.84 201 LEU B CA 1
ATOM 3795 C C . LEU B 2 192 ? 28.964 -40.851 111.344 1.00 16.30 201 LEU B C 1
ATOM 3796 O O . LEU B 2 192 ? 30.164 -40.904 111.141 1.00 15.75 201 LEU B O 1
ATOM 3801 N N . PRO B 2 193 ? 28.234 -39.764 111.025 1.00 13.34 202 PRO B N 1
ATOM 3802 C CA . PRO B 2 193 ? 28.845 -38.579 110.404 1.00 9.54 202 PRO B CA 1
ATOM 3803 C C . PRO B 2 193 ? 29.792 -37.750 111.300 1.00 14.80 202 PRO B C 1
ATOM 3804 O O . PRO B 2 193 ? 30.756 -37.158 110.817 1.00 18.03 202 PRO B O 1
ATOM 3808 N N . PHE B 2 194 ? 29.503 -37.701 112.595 1.00 9.05 203 PHE B N 1
ATOM 3809 C CA . PHE B 2 194 ? 30.333 -36.995 113.584 1.00 11.48 203 PHE B CA 1
ATOM 3810 C C . PHE B 2 194 ? 30.289 -37.879 114.826 1.00 15.85 203 PHE B C 1
ATOM 3811 O O . PHE B 2 194 ? 29.408 -38.732 114.960 1.00 16.87 203 PHE B O 1
ATOM 3819 N N . ASP B 2 195 ? 31.212 -37.672 115.750 1.00 13.32 204 ASP B N 1
ATOM 3820 C CA . ASP B 2 195 ? 31.207 -38.473 116.976 1.00 6.00 204 ASP B CA 1
ATOM 3821 C C . ASP B 2 195 ? 31.983 -37.745 118.049 1.00 14.85 204 ASP B C 1
ATOM 3822 O O . ASP B 2 195 ? 32.561 -36.680 117.803 1.00 18.23 204 ASP B O 1
ATOM 3827 N N . SER B 2 196 ? 32.000 -38.328 119.240 1.00 10.71 205 SER B N 1
ATOM 3828 C CA . SER B 2 196 ? 32.732 -37.747 120.354 1.00 15.73 205 SER B CA 1
ATOM 3829 C C . SER B 2 196 ? 34.234 -38.043 120.248 1.00 15.98 205 SER B C 1
ATOM 3830 O O . SER B 2 196 ? 34.631 -39.204 120.106 1.00 11.24 205 SER B O 1
ATOM 3833 N N . ALA B 2 197 ? 35.061 -36.999 120.320 1.00 9.49 206 ALA B N 1
ATOM 3834 C CA . ALA B 2 197 ? 36.519 -37.161 120.254 1.00 25.28 206 ALA B CA 1
ATOM 3835 C C . ALA B 2 197 ? 37.032 -37.831 121.535 1.00 18.18 206 ALA B C 1
ATOM 3836 O O . ALA B 2 197 ? 38.117 -38.414 121.553 1.00 24.61 206 ALA B O 1
ATOM 3838 N N . LEU B 2 198 ? 36.239 -37.743 122.601 1.00 18.58 207 LEU B N 1
ATOM 3839 C CA . LEU B 2 198 ? 36.620 -38.303 123.886 1.00 19.91 207 LEU B CA 1
ATOM 3840 C C . LEU B 2 198 ? 36.214 -39.748 124.095 1.00 18.21 207 LEU B C 1
ATOM 3841 O O . LEU B 2 198 ? 37.015 -40.562 124.541 1.00 18.39 207 LEU B O 1
ATOM 3846 N N . ASN B 2 199 ? 34.977 -40.082 123.766 1.00 15.18 208 ASN B N 1
ATOM 3847 C CA . ASN B 2 199 ? 34.528 -41.440 124.017 1.00 18.39 208 ASN B CA 1
ATOM 3848 C C . ASN B 2 199 ? 34.908 -42.453 122.979 1.00 16.10 208 ASN B C 1
ATOM 3849 O O . ASN B 2 199 ? 34.914 -43.652 123.262 1.00 21.42 208 ASN B O 1
ATOM 3854 N N . HIS B 2 200 ? 35.239 -41.983 121.783 1.00 18.88 209 HIS B N 1
ATOM 3855 C CA . HIS B 2 200 ? 35.535 -42.901 120.692 1.00 16.76 209 HIS B CA 1
ATOM 3856 C C . HIS B 2 200 ? 36.822 -42.614 119.925 1.00 8.19 209 HIS B C 1
ATOM 3857 O O . HIS B 2 200 ? 37.067 -41.491 119.492 1.00 20.31 209 HIS B O 1
ATOM 3864 N N . CYS B 2 201 ? 37.653 -43.639 119.779 1.00 13.41 210 CYS B N 1
ATOM 3865 C CA . CYS B 2 201 ? 38.886 -43.525 118.995 1.00 15.70 210 CYS B CA 1
ATOM 3866 C C . CYS B 2 201 ? 38.548 -44.212 117.668 1.00 24.07 210 CYS B C 1
ATOM 3867 O O . CYS B 2 201 ? 38.190 -45.392 117.640 1.00 10.32 210 CYS B O 1
ATOM 3870 N N . ASN B 2 202 ? 38.632 -43.464 116.575 1.00 12.35 211 ASN B N 1
ATOM 3871 C CA . ASN B 2 202 ? 38.288 -44.001 115.272 1.00 17.01 211 ASN B CA 1
ATOM 3872 C C . ASN B 2 202 ? 39.309 -45.007 114.771 1.00 17.98 211 ASN B C 1
ATOM 3873 O O . ASN B 2 202 ? 38.961 -45.979 114.112 1.00 16.25 211 ASN B O 1
ATOM 3878 N N . PHE B 2 203 ? 40.578 -44.787 115.078 1.00 6.52 212 PHE B N 1
ATOM 3879 C CA . PHE B 2 203 ? 41.581 -45.751 114.653 1.00 18.89 212 PHE B CA 1
ATOM 3880 C C . PHE B 2 203 ? 42.822 -45.706 115.528 1.00 16.63 212 PHE B C 1
ATOM 3881 O O . PHE B 2 203 ? 43.036 -44.756 116.281 1.00 16.21 212 PHE B O 1
ATOM 3889 N N . GLY B 2 204 ? 43.623 -46.761 115.435 1.00 10.64 213 GLY B N 1
ATOM 3890 C CA . GLY B 2 204 ? 44.873 -46.799 116.162 1.00 6.10 213 GLY B CA 1
ATOM 3891 C C . GLY B 2 204 ? 46.044 -46.783 115.181 1.00 13.93 213 GLY B C 1
ATOM 3892 O O . GLY B 2 204 ? 45.925 -47.275 114.058 1.00 13.49 213 GLY B O 1
ATOM 3893 N N . LEU B 2 205 ? 47.162 -46.180 115.581 1.00 14.91 214 LEU B N 1
ATOM 3894 C CA . LEU B 2 205 ? 48.370 -46.170 114.754 1.00 8.48 214 LEU B CA 1
ATOM 3895 C C . LEU B 2 205 ? 49.317 -47.208 115.373 1.00 18.63 214 LEU B C 1
ATOM 3896 O O . LEU B 2 205 ? 49.570 -47.177 116.572 1.00 19.13 214 LEU B O 1
ATOM 3901 N N . LEU B 2 206 ? 49.822 -48.129 114.558 1.00 22.19 215 LEU B N 1
ATOM 3902 C CA . LEU B 2 206 ? 50.742 -49.160 115.025 1.00 7.52 215 LEU B CA 1
ATOM 3903 C C . LEU B 2 206 ? 52.120 -48.995 114.394 1.00 16.60 215 LEU B C 1
ATOM 3904 O O . LEU B 2 206 ? 52.241 -48.807 113.188 1.00 25.10 215 LEU B O 1
ATOM 3909 N N . VAL B 2 207 ? 53.156 -49.020 115.229 1.00 12.62 216 VAL B N 1
ATOM 3910 C CA . VAL B 2 207 ? 54.535 -48.918 114.764 1.00 8.91 216 VAL B CA 1
ATOM 3911 C C . VAL B 2 207 ? 55.209 -50.137 115.400 1.00 17.70 216 VAL B C 1
ATOM 3912 O O . VAL B 2 207 ? 55.516 -50.140 116.587 1.00 28.87 216 VAL B O 1
ATOM 3916 N N . VAL B 2 208 ? 55.435 -51.173 114.601 1.00 12.74 217 VAL B N 1
ATOM 3917 C CA . VAL B 2 208 ? 55.997 -52.421 115.105 1.00 18.18 217 VAL B CA 1
ATOM 3918 C C . VAL B 2 208 ? 57.243 -52.919 114.380 1.00 16.06 217 VAL B C 1
ATOM 3919 O O . VAL B 2 208 ? 57.235 -53.073 113.168 1.00 21.12 217 VAL B O 1
ATOM 3923 N N . PRO B 2 209 ? 58.339 -53.168 115.113 1.00 21.84 218 PRO B N 1
ATOM 3924 C CA . PRO B 2 209 ? 59.523 -53.666 114.391 1.00 15.42 218 PRO B CA 1
ATOM 3925 C C . PRO B 2 209 ? 59.288 -55.121 113.969 1.00 15.99 218 PRO B C 1
ATOM 3926 O O . PRO B 2 209 ? 58.930 -55.955 114.790 1.00 19.97 218 PRO B O 1
ATOM 3930 N N . ILE B 2 210 ? 59.462 -55.417 112.685 1.00 13.51 219 ILE B N 1
ATOM 3931 C CA . ILE B 2 210 ? 59.252 -56.769 112.174 1.00 11.93 219 ILE B CA 1
ATOM 3932 C C . ILE B 2 210 ? 60.606 -57.414 111.865 1.00 13.80 219 ILE B C 1
ATOM 3933 O O . ILE B 2 210 ? 60.783 -58.622 111.978 1.00 18.87 219 ILE B O 1
ATOM 3938 N N . SER B 2 211 ? 61.554 -56.594 111.453 1.00 15.38 220 SER B N 1
ATOM 3939 C CA . SER B 2 211 ? 62.910 -57.051 111.213 1.00 19.33 220 SER B CA 1
ATOM 3940 C C . SER B 2 211 ? 63.602 -56.187 112.281 1.00 20.97 220 SER B C 1
ATOM 3941 O O . SER B 2 211 ? 63.632 -54.964 112.193 1.00 21.41 220 SER B O 1
ATOM 3944 N N . PRO B 2 212 ? 64.142 -56.818 113.322 1.00 21.03 221 PRO B N 1
ATOM 3945 C CA . PRO B 2 212 ? 64.801 -56.091 114.412 1.00 19.63 221 PRO B CA 1
ATOM 3946 C C . PRO B 2 212 ? 65.981 -55.186 114.049 1.00 24.35 221 PRO B C 1
ATOM 3947 O O . PRO B 2 212 ? 66.723 -55.450 113.100 1.00 17.67 221 PRO B O 1
ATOM 3951 N N . LEU B 2 213 ? 66.129 -54.120 114.836 1.00 11.15 222 LEU B N 1
ATOM 3952 C CA . LEU B 2 213 ? 67.191 -53.132 114.684 1.00 10.82 222 LEU B CA 1
ATOM 3953 C C . LEU B 2 213 ? 68.537 -53.765 114.969 1.00 15.92 222 LEU B C 1
ATOM 3954 O O . LEU B 2 213 ? 68.689 -54.506 115.940 1.00 24.09 222 LEU B O 1
ATOM 3959 N N . ASP B 2 214 ? 69.522 -53.472 114.130 1.00 15.93 223 ASP B N 1
ATOM 3960 C CA . ASP B 2 214 ? 70.849 -54.018 114.351 1.00 9.85 223 ASP B CA 1
ATOM 3961 C C . ASP B 2 214 ? 71.911 -53.099 113.790 1.00 20.05 223 ASP B C 1
ATOM 3962 O O . ASP B 2 214 ? 71.657 -52.329 112.868 1.00 20.98 223 ASP B O 1
ATOM 3967 N N . TYR B 2 215 ? 73.103 -53.190 114.371 1.00 16.49 224 TYR B N 1
ATOM 3968 C CA . TYR B 2 215 ? 74.242 -52.380 113.966 1.00 18.43 224 TYR B CA 1
ATOM 3969 C C . TYR B 2 215 ? 75.442 -52.893 114.744 1.00 16.51 224 TYR B C 1
ATOM 3970 O O . TYR B 2 215 ? 75.268 -53.552 115.762 1.00 25.01 224 TYR B O 1
ATOM 3979 N N . ASP B 2 216 ? 76.648 -52.595 114.264 1.00 33.13 225 ASP B N 1
ATOM 3980 C CA . ASP B 2 216 ? 77.862 -53.005 114.961 1.00 24.36 225 ASP B CA 1
ATOM 3981 C C . ASP B 2 216 ? 78.160 -52.015 116.065 1.00 28.34 225 ASP B C 1
ATOM 3982 O O . ASP B 2 216 ? 77.787 -50.839 115.978 1.00 23.29 225 ASP B O 1
ATOM 3987 N N . GLN B 2 217 ? 78.811 -52.519 117.111 1.00 35.49 226 GLN B N 1
ATOM 3988 C CA . GLN B 2 217 ? 79.203 -51.724 118.272 1.00 31.81 226 GLN B CA 1
ATOM 3989 C C . GLN B 2 217 ? 80.040 -50.547 117.781 1.00 23.99 226 GLN B C 1
ATOM 3990 O O . GLN B 2 217 ? 80.997 -50.738 117.028 1.00 23.75 226 GLN B O 1
ATOM 3996 N N . GLY B 2 218 ? 79.684 -49.334 118.196 1.00 20.01 227 GLY B N 1
ATOM 3997 C CA . GLY B 2 218 ? 80.444 -48.180 117.750 1.00 17.13 227 GLY B CA 1
ATOM 3998 C C . GLY B 2 218 ? 79.630 -47.247 116.880 1.00 35.81 227 GLY B C 1
ATOM 3999 O O . GLY B 2 218 ? 80.008 -46.105 116.661 1.00 38.99 227 GLY B O 1
ATOM 4000 N N . ALA B 2 219 ? 78.513 -47.740 116.361 1.00 39.09 228 ALA B N 1
ATOM 4001 C CA . ALA B 2 219 ? 77.631 -46.914 115.553 1.00 29.47 228 ALA B CA 1
ATOM 4002 C C . ALA B 2 219 ? 76.600 -46.318 116.529 1.00 31.98 228 ALA B C 1
ATOM 4003 O O . ALA B 2 219 ? 76.255 -46.962 117.529 1.00 41.75 228 ALA B O 1
ATOM 4005 N N . THR B 2 220 ? 76.126 -45.101 116.258 1.00 19.25 229 THR B N 1
ATOM 4006 C CA . THR B 2 220 ? 75.139 -44.455 117.127 1.00 20.40 229 THR B CA 1
ATOM 4007 C C . THR B 2 220 ? 74.076 -45.471 117.507 1.00 25.19 229 THR B C 1
ATOM 4008 O O . THR B 2 220 ? 73.376 -46.003 116.653 1.00 33.33 229 THR B O 1
ATOM 4012 N N . PRO B 2 221 ? 73.944 -45.752 118.808 1.00 34.63 230 PRO B N 1
ATOM 4013 C CA . PRO B 2 221 ? 72.977 -46.721 119.333 1.00 30.36 230 PRO B CA 1
ATOM 4014 C C . PRO B 2 221 ? 71.586 -46.182 119.683 1.00 22.98 230 PRO B C 1
ATOM 4015 O O . PRO B 2 221 ? 70.666 -46.965 119.933 1.00 26.27 230 PRO B O 1
ATOM 4019 N N . VAL B 2 222 ? 71.434 -44.859 119.708 1.00 26.70 231 VAL B N 1
ATOM 4020 C CA . VAL B 2 222 ? 70.138 -44.238 120.016 1.00 23.86 231 VAL B CA 1
ATOM 4021 C C . VAL B 2 222 ? 69.412 -43.895 118.719 1.00 21.65 231 VAL B C 1
ATOM 4022 O O . VAL B 2 222 ? 69.755 -42.921 118.053 1.00 16.19 231 VAL B O 1
ATOM 4026 N N . ILE B 2 223 ? 68.422 -44.712 118.364 1.00 21.00 232 ILE B N 1
ATOM 4027 C CA . ILE B 2 223 ? 67.637 -44.541 117.132 1.00 12.01 232 ILE B CA 1
ATOM 4028 C C . ILE B 2 223 ? 66.176 -44.210 117.451 1.00 15.64 232 ILE B C 1
ATOM 4029 O O . ILE B 2 223 ? 65.339 -45.103 117.645 1.00 25.32 232 ILE B O 1
ATOM 4034 N N . PRO B 2 224 ? 65.848 -42.913 117.505 1.00 14.08 233 PRO B N 1
ATOM 4035 C CA . PRO B 2 224 ? 64.478 -42.486 117.816 1.00 13.03 233 PRO B CA 1
ATOM 4036 C C . PRO B 2 224 ? 63.453 -42.673 116.700 1.00 20.08 233 PRO B C 1
ATOM 4037 O O . PRO B 2 224 ? 63.781 -42.731 115.518 1.00 11.39 233 PRO B O 1
ATOM 4041 N N . ILE B 2 225 ? 62.205 -42.779 117.122 1.00 9.99 234 ILE B N 1
ATOM 4042 C CA . ILE B 2 225 ? 61.067 -42.879 116.239 1.00 12.85 234 ILE B CA 1
ATOM 4043 C C . ILE B 2 225 ? 60.174 -41.734 116.731 1.00 24.68 234 ILE B C 1
ATOM 4044 O O . ILE B 2 225 ? 59.735 -41.721 117.888 1.00 18.33 234 ILE B O 1
ATOM 4049 N N . THR B 2 226 ? 59.947 -40.747 115.873 1.00 10.74 235 THR B N 1
ATOM 4050 C CA . THR B 2 226 ? 59.124 -39.614 116.253 1.00 21.20 235 THR B CA 1
ATOM 4051 C C . THR B 2 226 ? 57.824 -39.579 115.466 1.00 16.31 235 THR B C 1
ATOM 4052 O O . THR B 2 226 ? 57.801 -39.842 114.263 1.00 15.68 235 THR B O 1
ATOM 4056 N N . ILE B 2 227 ? 56.738 -39.283 116.171 1.00 12.04 236 ILE B N 1
ATOM 4057 C CA . ILE B 2 227 ? 55.416 -39.230 115.563 1.00 14.85 236 ILE B CA 1
ATOM 4058 C C . ILE B 2 227 ? 54.903 -37.799 115.390 1.00 17.35 236 ILE B C 1
ATOM 4059 O O . ILE B 2 227 ? 54.796 -37.028 116.349 1.00 11.72 236 ILE B O 1
ATOM 4064 N N . THR B 2 228 ? 54.606 -37.443 114.147 1.00 14.95 237 THR B N 1
ATOM 4065 C CA . THR B 2 228 ? 54.082 -36.121 113.838 1.00 11.38 237 THR B CA 1
ATOM 4066 C C . THR B 2 228 ? 52.810 -36.357 113.046 1.00 18.30 237 THR B C 1
ATOM 4067 O O . THR B 2 228 ? 52.760 -37.219 112.171 1.00 25.52 237 THR B O 1
ATOM 4071 N N . LEU B 2 229 ? 51.765 -35.614 113.381 1.00 11.96 238 LEU B N 1
ATOM 4072 C CA . LEU B 2 229 ? 50.481 -35.798 112.725 1.00 17.59 238 LEU B CA 1
ATOM 4073 C C . LEU B 2 229 ? 49.714 -34.504 112.595 1.00 17.42 238 LEU B C 1
ATOM 4074 O O . LEU B 2 229 ? 49.894 -33.566 113.375 1.00 16.00 238 LEU B O 1
ATOM 4079 N N . ALA B 2 230 ? 48.846 -34.469 111.599 1.00 15.45 239 ALA B N 1
ATOM 4080 C CA . ALA B 2 230 ? 48.025 -33.298 111.358 1.00 22.11 239 ALA B CA 1
ATOM 4081 C C . ALA B 2 230 ? 46.590 -33.640 111.045 1.00 17.46 239 ALA B C 1
ATOM 4082 O O . ALA B 2 230 ? 46.314 -34.457 110.165 1.00 21.64 239 ALA B O 1
ATOM 4084 N N . PRO B 2 231 ? 45.655 -33.025 111.772 1.00 21.36 240 PRO B N 1
ATOM 4085 C CA . PRO B 2 231 ? 44.230 -33.250 111.541 1.00 14.32 240 PRO B CA 1
ATOM 4086 C C . PRO B 2 231 ? 43.950 -32.573 110.184 1.00 16.94 240 PRO B C 1
ATOM 4087 O O . PRO B 2 231 ? 44.597 -31.575 109.837 1.00 13.08 240 PRO B O 1
ATOM 4091 N N . MET B 2 232 ? 43.010 -33.100 109.414 1.00 21.00 241 MET B N 1
ATOM 4092 C CA . MET B 2 232 ? 42.662 -32.483 108.133 1.00 15.31 241 MET B CA 1
ATOM 4093 C C . MET B 2 232 ? 41.152 -32.342 108.087 1.00 16.39 241 MET B C 1
ATOM 4094 O O . MET B 2 232 ? 40.439 -33.263 108.502 1.00 13.85 241 MET B O 1
ATOM 4099 N N . CYS B 2 233 ? 40.668 -31.188 107.621 1.00 12.19 242 CYS B N 1
ATOM 4100 C CA . CYS B 2 233 ? 39.224 -30.931 107.499 1.00 12.34 242 CYS B CA 1
ATOM 4101 C C . CYS B 2 233 ? 38.443 -31.076 108.798 1.00 15.06 242 CYS B C 1
ATOM 4102 O O . CYS B 2 233 ? 37.344 -31.622 108.793 1.00 12.78 242 CYS B O 1
ATOM 4105 N N . SER B 2 234 ? 38.995 -30.583 109.899 1.00 10.08 243 SER B N 1
ATOM 4106 C CA . SER B 2 234 ? 38.328 -30.692 111.190 1.00 14.13 243 SER B CA 1
ATOM 4107 C C . SER B 2 234 ? 37.057 -29.867 111.287 1.00 20.26 243 SER B C 1
ATOM 4108 O O . SER B 2 234 ? 37.019 -28.705 110.879 1.00 14.24 243 SER B O 1
ATOM 4111 N N . GLU B 2 235 ? 36.023 -30.494 111.838 1.00 14.33 244 GLU B N 1
ATOM 4112 C CA . GLU B 2 235 ? 34.724 -29.873 112.056 1.00 16.42 244 GLU B CA 1
ATOM 4113 C C . GLU B 2 235 ? 34.285 -30.214 113.478 1.00 16.20 244 GLU B C 1
ATOM 4114 O O . GLU B 2 235 ? 34.477 -31.336 113.945 1.00 14.22 244 GLU B O 1
ATOM 4120 N N . PHE B 2 236 ? 33.685 -29.243 114.153 1.00 13.20 245 PHE B N 1
ATOM 4121 C CA . PHE B 2 236 ? 33.197 -29.429 115.516 1.00 12.32 245 PHE B CA 1
ATOM 4122 C C . PHE B 2 236 ? 31.778 -28.871 115.610 1.00 11.23 245 PHE B C 1
ATOM 4123 O O . PHE B 2 236 ? 31.435 -27.923 114.915 1.00 19.34 245 PHE B O 1
ATOM 4131 N N . ALA B 2 237 ? 30.957 -29.475 116.461 1.00 9.71 246 ALA B N 1
ATOM 4132 C CA . ALA B 2 237 ? 29.573 -29.048 116.664 1.00 15.58 246 ALA B CA 1
ATOM 4133 C C . ALA B 2 237 ? 29.096 -29.460 118.062 1.00 16.15 246 ALA B C 1
ATOM 4134 O O . ALA B 2 237 ? 29.752 -30.269 118.746 1.00 15.78 246 ALA B O 1
ATOM 4136 N N . GLY B 2 238 ? 27.954 -28.915 118.480 1.00 15.75 247 GLY B N 1
ATOM 4137 C CA . GLY B 2 238 ? 27.411 -29.239 119.795 1.00 9.10 247 GLY B CA 1
ATOM 4138 C C . GLY B 2 238 ? 28.257 -28.602 120.884 1.00 15.15 247 GLY B C 1
ATOM 4139 O O . GLY B 2 238 ? 28.862 -29.273 121.716 1.00 17.14 247 GLY B O 1
ATOM 4140 N N . LEU B 2 239 ? 28.288 -27.282 120.874 1.00 12.20 248 LEU B N 1
ATOM 4141 C CA . LEU B 2 239 ? 29.069 -26.509 121.815 1.00 19.67 248 LEU B CA 1
ATOM 4142 C C . LEU B 2 239 ? 28.473 -26.333 123.207 1.00 18.56 248 LEU B C 1
ATOM 4143 O O . LEU B 2 239 ? 27.280 -26.114 123.354 1.00 17.98 248 LEU B O 1
ATOM 4148 N N . ARG B 2 240 ? 29.332 -26.445 124.217 1.00 13.43 249 ARG B N 1
ATOM 4149 C CA . ARG B 2 240 ? 28.992 -26.220 125.622 1.00 19.30 249 ARG B CA 1
ATOM 4150 C C . ARG B 2 240 ? 30.281 -25.975 126.401 1.00 21.22 249 ARG B C 1
ATOM 4151 O O . ARG B 2 240 ? 31.239 -25.438 125.850 1.00 17.89 249 ARG B O 1
ATOM 4159 N N . GLN B 2 241 ? 30.318 -26.348 127.674 1.00 17.14 250 GLN B N 1
ATOM 4160 C CA . GLN B 2 241 ? 31.527 -26.113 128.447 1.00 20.52 250 GLN B CA 1
ATOM 4161 C C . GLN B 2 241 ? 32.583 -27.152 128.087 1.00 27.02 250 GLN B C 1
ATOM 4162 O O . GLN B 2 241 ? 32.275 -28.196 127.489 1.00 16.79 250 GLN B O 1
ATOM 4168 N N . ALA B 2 242 ? 33.830 -26.865 128.454 1.00 17.19 251 ALA B N 1
ATOM 4169 C CA . ALA B 2 242 ? 34.923 -27.788 128.181 1.00 23.27 251 ALA B CA 1
ATOM 4170 C C . ALA B 2 242 ? 34.845 -29.035 129.090 1.00 26.08 251 ALA B C 1
ATOM 4171 O O . ALA B 2 242 ? 34.555 -28.962 130.286 1.00 18.82 251 ALA B O 1
ATOM 4173 N N . VAL B 2 243 ? 35.109 -30.185 128.492 1.00 22.03 252 VAL B N 1
ATOM 4174 C CA . VAL B 2 243 ? 35.057 -31.466 129.172 1.00 9.91 252 VAL B CA 1
ATOM 4175 C C . VAL B 2 243 ? 36.292 -32.269 128.727 1.00 18.79 252 VAL B C 1
ATOM 4176 O O . VAL B 2 243 ? 36.655 -32.243 127.550 1.00 24.91 252 VAL B O 1
ATOM 4180 N N . THR B 2 244 ? 36.949 -32.964 129.658 1.00 28.26 253 THR B N 1
ATOM 4181 C CA . THR B 2 244 ? 38.139 -33.770 129.321 1.00 29.11 253 THR B CA 1
ATOM 4182 C C . THR B 2 244 ? 37.851 -35.269 129.238 1.00 23.86 253 THR B C 1
ATOM 4183 O O . THR B 2 244 ? 38.616 -36.016 128.631 1.00 41.24 253 THR B O 1
ATOM 4187 N N . GLN B 2 245 ? 36.747 -35.701 129.846 1.00 25.38 254 GLN B N 1
ATOM 4188 C CA . GLN B 2 245 ? 36.349 -37.110 129.851 1.00 30.28 254 GLN B CA 1
ATOM 4189 C C . GLN B 2 245 ? 34.832 -37.291 129.857 1.00 36.79 254 GLN B C 1
ATOM 4190 O O . GLN B 2 245 ? 34.110 -36.403 130.363 1.00 26.30 254 GLN B O 1
ATOM 4197 N N . GLY C 3 1 ? -10.671 -74.169 96.103 1.00 23.20 1 GLY C N 1
ATOM 4198 C CA . GLY C 3 1 ? -9.309 -73.591 95.912 1.00 10.08 1 GLY C CA 1
ATOM 4199 C C . GLY C 3 1 ? -8.621 -74.066 94.646 1.00 26.07 1 GLY C C 1
ATOM 4200 O O . GLY C 3 1 ? -9.046 -75.044 94.033 1.00 21.37 1 GLY C O 1
ATOM 4201 N N . PHE C 3 2 ? -7.557 -73.373 94.248 1.00 12.71 2 PHE C N 1
ATOM 4202 C CA . PHE C 3 2 ? -6.808 -73.756 93.059 1.00 16.62 2 PHE C CA 1
ATOM 4203 C C . PHE C 3 2 ? -6.062 -75.092 93.316 1.00 15.36 2 PHE C C 1
ATOM 4204 O O . PHE C 3 2 ? -5.309 -75.216 94.284 1.00 17.59 2 PHE C O 1
ATOM 4212 N N . PRO C 3 3 ? -6.235 -76.092 92.432 1.00 13.79 3 PRO C N 1
ATOM 4213 C CA . PRO C 3 3 ? -5.566 -77.389 92.621 1.00 16.45 3 PRO C CA 1
ATOM 4214 C C . PRO C 3 3 ? -4.034 -77.394 92.579 1.00 12.37 3 PRO C C 1
ATOM 4215 O O . PRO C 3 3 ? -3.414 -77.042 91.574 1.00 22.74 3 PRO C O 1
ATOM 4219 N N . THR C 3 4 ? -3.435 -77.806 93.691 1.00 17.34 4 THR C N 1
ATOM 4220 C CA . THR C 3 4 ? -1.984 -77.892 93.806 1.00 21.36 4 THR C CA 1
ATOM 4221 C C . THR C 3 4 ? -1.665 -79.280 94.337 1.00 21.33 4 THR C C 1
ATOM 4222 O O . THR C 3 4 ? -2.554 -80.001 94.781 1.00 17.20 4 THR C O 1
ATOM 4226 N N . GLU C 3 5 ? -0.388 -79.634 94.298 1.00 14.01 5 GLU C N 1
ATOM 4227 C CA . GLU C 3 5 ? 0.080 -80.934 94.744 1.00 19.89 5 GLU C CA 1
ATOM 4228 C C . GLU C 3 5 ? 1.504 -80.758 95.263 1.00 15.79 5 GLU C C 1
ATOM 4229 O O . GLU C 3 5 ? 2.387 -80.285 94.548 1.00 14.70 5 GLU C O 1
ATOM 4235 N N . LEU C 3 6 ? 1.702 -81.119 96.526 1.00 13.83 6 LEU C N 1
ATOM 4236 C CA . LEU C 3 6 ? 2.988 -80.983 97.196 1.00 10.28 6 LEU C CA 1
ATOM 4237 C C . LEU C 3 6 ? 4.057 -81.948 96.693 1.00 22.46 6 LEU C C 1
ATOM 4238 O O . LEU C 3 6 ? 3.796 -83.130 96.482 1.00 17.22 6 LEU C O 1
ATOM 4243 N N . LYS C 3 7 ? 5.271 -81.440 96.533 1.00 11.20 7 LYS C N 1
ATOM 4244 C CA . LYS C 3 7 ? 6.388 -82.246 96.052 1.00 16.26 7 LYS C CA 1
ATOM 4245 C C . LYS C 3 7 ? 7.462 -82.462 97.134 1.00 14.64 7 LYS C C 1
ATOM 4246 O O . LYS C 3 7 ? 7.497 -81.746 98.129 1.00 14.84 7 LYS C O 1
ATOM 4252 N N . PRO C 3 8 ? 8.348 -83.462 96.949 1.00 14.70 8 PRO C N 1
ATOM 4253 C CA . PRO C 3 8 ? 9.421 -83.749 97.916 1.00 13.64 8 PRO C CA 1
ATOM 4254 C C . PRO C 3 8 ? 10.190 -82.455 98.184 1.00 15.81 8 PRO C C 1
ATOM 4255 O O . PRO C 3 8 ? 10.276 -81.628 97.313 1.00 12.62 8 PRO C O 1
ATOM 4259 N N . GLY C 3 9 ? 10.751 -82.272 99.369 1.00 13.13 9 GLY C N 1
ATOM 4260 C CA . GLY C 3 9 ? 11.435 -81.020 99.648 1.00 2.74 9 GLY C CA 1
ATOM 4261 C C . GLY C 3 9 ? 10.491 -80.170 100.490 1.00 10.92 9 GLY C C 1
ATOM 4262 O O . GLY C 3 9 ? 10.914 -79.292 101.244 1.00 8.30 9 GLY C O 1
ATOM 4263 N N . THR C 3 10 ? 9.194 -80.438 100.354 1.00 4.91 10 THR C N 1
ATOM 4264 C CA . THR C 3 10 ? 8.180 -79.756 101.140 1.00 10.54 10 THR C CA 1
ATOM 4265 C C . THR C 3 10 ? 8.560 -79.814 102.634 1.00 17.86 10 THR C C 1
ATOM 4266 O O . THR C 3 10 ? 8.901 -80.879 103.168 1.00 11.56 10 THR C O 1
ATOM 4270 N N . ASN C 3 11 ? 8.489 -78.647 103.274 1.00 10.06 11 ASN C N 1
ATOM 4271 C CA . ASN C 3 11 ? 8.804 -78.391 104.702 1.00 14.16 11 ASN C CA 1
ATOM 4272 C C . ASN C 3 11 ? 10.260 -78.408 105.114 1.00 13.88 11 ASN C C 1
ATOM 4273 O O . ASN C 3 11 ? 10.558 -78.082 106.256 1.00 14.51 11 ASN C O 1
ATOM 4278 N N . GLN C 3 12 ? 11.166 -78.781 104.212 1.00 13.32 12 GLN C N 1
ATOM 4279 C CA . GLN C 3 12 ? 12.582 -78.797 104.572 1.00 17.06 12 GLN C CA 1
ATOM 4280 C C . GLN C 3 12 ? 13.145 -77.383 104.743 1.00 13.27 12 GLN C C 1
ATOM 4281 O O . GLN C 3 12 ? 12.666 -76.418 104.140 1.00 23.05 12 GLN C O 1
ATOM 4287 N N . PHE C 3 13 ? 14.161 -77.268 105.582 1.00 12.44 13 PHE C N 1
ATOM 4288 C CA . PHE C 3 13 ? 14.836 -76.001 105.783 1.00 12.23 13 PHE C CA 1
ATOM 4289 C C . PHE C 3 13 ? 16.270 -76.191 105.241 1.00 15.57 13 PHE C C 1
ATOM 4290 O O . PHE C 3 13 ? 17.111 -76.797 105.892 1.00 18.75 13 PHE C O 1
ATOM 4298 N N . LEU C 3 14 ? 16.523 -75.725 104.017 1.00 14.31 14 LEU C N 1
ATOM 4299 C CA . LEU C 3 14 ? 17.855 -75.803 103.411 1.00 16.04 14 LEU C CA 1
ATOM 4300 C C . LEU C 3 14 ? 18.531 -74.474 103.785 1.00 22.20 14 LEU C C 1
ATOM 4301 O O . LEU C 3 14 ? 18.024 -73.418 103.433 1.00 16.24 14 LEU C O 1
ATOM 4306 N N . THR C 3 15 ? 19.661 -74.515 104.494 1.00 10.17 15 THR C N 1
ATOM 4307 C CA . THR C 3 15 ? 20.296 -73.280 104.948 1.00 12.20 15 THR C CA 1
ATOM 4308 C C . THR C 3 15 ? 20.791 -72.317 103.878 1.00 10.66 15 THR C C 1
ATOM 4309 O O . THR C 3 15 ? 20.992 -71.142 104.152 1.00 18.63 15 THR C O 1
ATOM 4313 N N . THR C 3 16 ? 20.980 -72.811 102.663 1.00 19.02 16 THR C N 1
ATOM 4314 C CA . THR C 3 16 ? 21.437 -71.968 101.566 1.00 9.87 16 THR C CA 1
ATOM 4315 C C . THR C 3 16 ? 20.296 -71.588 100.604 1.00 15.90 16 THR C C 1
ATOM 4316 O O . THR C 3 16 ? 20.527 -70.958 99.571 1.00 15.58 16 THR C O 1
ATOM 4320 N N . ASP C 3 17 ? 19.070 -71.981 100.940 1.00 9.59 17 ASP C N 1
ATOM 4321 C CA . ASP C 3 17 ? 17.910 -71.653 100.120 1.00 14.55 17 ASP C CA 1
ATOM 4322 C C . ASP C 3 17 ? 17.743 -70.119 100.115 1.00 19.70 17 ASP C C 1
ATOM 4323 O O . ASP C 3 17 ? 17.766 -69.488 101.163 1.00 22.39 17 ASP C O 1
ATOM 4328 N N . ASP C 3 18 ? 17.612 -69.521 98.931 1.00 20.38 18 ASP C N 1
ATOM 4329 C CA . ASP C 3 18 ? 17.434 -68.071 98.831 1.00 10.86 18 ASP C CA 1
ATOM 4330 C C . ASP C 3 18 ? 15.951 -67.750 98.624 1.00 17.13 18 ASP C C 1
ATOM 4331 O O . ASP C 3 18 ? 15.504 -67.481 97.506 1.00 23.60 18 ASP C O 1
ATOM 4336 N N . GLY C 3 19 ? 15.188 -67.772 99.708 1.00 19.19 19 GLY C N 1
ATOM 4337 C CA . GLY C 3 19 ? 13.774 -67.496 99.576 1.00 8.39 19 GLY C CA 1
ATOM 4338 C C . GLY C 3 19 ? 13.289 -66.181 100.152 1.00 14.20 19 GLY C C 1
ATOM 4339 O O . GLY C 3 19 ? 14.080 -65.335 100.592 1.00 18.31 19 GLY C O 1
ATOM 4340 N N . VAL C 3 20 ? 11.966 -66.049 100.158 1.00 12.13 20 VAL C N 1
ATOM 4341 C CA . VAL C 3 20 ? 11.242 -64.883 100.656 1.00 16.82 20 VAL C CA 1
ATOM 4342 C C . VAL C 3 20 ? 10.570 -65.222 101.991 1.00 15.67 20 VAL C C 1
ATOM 4343 O O . VAL C 3 20 ? 9.896 -66.234 102.082 1.00 22.74 20 VAL C O 1
ATOM 4347 N N . SER C 3 21 ? 10.735 -64.363 102.999 1.00 17.33 21 SER C N 1
ATOM 4348 C CA . SER C 3 21 ? 10.138 -64.555 104.328 1.00 16.00 21 SER C CA 1
ATOM 4349 C C . SER C 3 21 ? 9.362 -63.321 104.772 1.00 17.42 21 SER C C 1
ATOM 4350 O O . SER C 3 21 ? 9.789 -62.197 104.512 1.00 18.84 21 SER C O 1
ATOM 4353 N N . ALA C 3 22 ? 8.245 -63.546 105.469 1.00 18.02 22 ALA C N 1
ATOM 4354 C CA . ALA C 3 22 ? 7.375 -62.478 105.967 1.00 10.95 22 ALA C CA 1
ATOM 4355 C C . ALA C 3 22 ? 8.160 -61.440 106.765 1.00 18.54 22 ALA C C 1
ATOM 4356 O O . ALA C 3 22 ? 8.939 -61.789 107.648 1.00 15.14 22 ALA C O 1
ATOM 4358 N N . PRO C 3 23 ? 7.966 -60.144 106.459 1.00 19.87 23 PRO C N 1
ATOM 4359 C CA . PRO C 3 23 ? 8.696 -59.096 107.187 1.00 14.29 23 PRO C CA 1
ATOM 4360 C C . PRO C 3 23 ? 8.048 -58.827 108.548 1.00 18.99 23 PRO C C 1
ATOM 4361 O O . PRO C 3 23 ? 6.829 -58.716 108.629 1.00 11.51 23 PRO C O 1
ATOM 4365 N N . ILE C 3 24 ? 8.856 -58.720 109.606 1.00 11.92 24 ILE C N 1
ATOM 4366 C CA . ILE C 3 24 ? 8.310 -58.511 110.945 1.00 21.35 24 ILE C CA 1
ATOM 4367 C C . ILE C 3 24 ? 7.860 -57.106 111.261 1.00 15.74 24 ILE C C 1
ATOM 4368 O O . ILE C 3 24 ? 6.975 -56.914 112.091 1.00 17.74 24 ILE C O 1
ATOM 4373 N N . LEU C 3 25 ? 8.462 -56.120 110.613 1.00 19.01 25 LEU C N 1
ATOM 4374 C CA . LEU C 3 25 ? 8.105 -54.727 110.863 1.00 14.14 25 LEU C CA 1
ATOM 4375 C C . LEU C 3 25 ? 7.571 -54.034 109.608 1.00 22.38 25 LEU C C 1
ATOM 4376 O O . LEU C 3 25 ? 8.345 -53.538 108.789 1.00 21.16 25 LEU C O 1
ATOM 4381 N N . PRO C 3 26 ? 6.239 -53.989 109.437 1.00 20.26 26 PRO C N 1
ATOM 4382 C CA . PRO C 3 26 ? 5.715 -53.324 108.239 1.00 23.00 26 PRO C CA 1
ATOM 4383 C C . PRO C 3 26 ? 5.996 -51.830 108.187 1.00 24.27 26 PRO C C 1
ATOM 4384 O O . PRO C 3 26 ? 5.926 -51.133 109.205 1.00 13.03 26 PRO C O 1
ATOM 4388 N N . ASN C 3 27 ? 6.334 -51.362 106.986 1.00 16.13 27 ASN C N 1
ATOM 4389 C CA . ASN C 3 27 ? 6.621 -49.954 106.712 1.00 12.75 27 ASN C CA 1
ATOM 4390 C C . ASN C 3 27 ? 7.815 -49.376 107.459 1.00 13.97 27 ASN C C 1
ATOM 4391 O O . ASN C 3 27 ? 7.960 -48.159 107.589 1.00 22.32 27 ASN C O 1
ATOM 4396 N N . PHE C 3 28 ? 8.672 -50.252 107.956 1.00 15.60 28 PHE C N 1
ATOM 4397 C CA . PHE C 3 28 ? 9.854 -49.804 108.668 1.00 21.00 28 PHE C CA 1
ATOM 4398 C C . PHE C 3 28 ? 10.882 -49.282 107.662 1.00 23.31 28 PHE C C 1
ATOM 4399 O O . PHE C 3 28 ? 11.062 -49.867 106.604 1.00 17.98 28 PHE C O 1
ATOM 4407 N N . HIS C 3 29 ? 11.553 -48.183 107.984 1.00 19.85 29 HIS C N 1
ATOM 4408 C CA . HIS C 3 29 ? 12.589 -47.652 107.091 1.00 14.64 29 HIS C CA 1
ATOM 4409 C C . HIS C 3 29 ? 13.930 -47.569 107.809 1.00 13.36 29 HIS C C 1
ATOM 4410 O O . HIS C 3 29 ? 14.042 -46.994 108.890 1.00 22.15 29 HIS C O 1
ATOM 4417 N N . PRO C 3 30 ? 14.971 -48.152 107.210 1.00 16.15 30 PRO C N 1
ATOM 4418 C CA . PRO C 3 30 ? 16.289 -48.125 107.837 1.00 11.14 30 PRO C CA 1
ATOM 4419 C C . PRO C 3 30 ? 16.966 -46.760 107.915 1.00 19.25 30 PRO C C 1
ATOM 4420 O O . PRO C 3 30 ? 16.661 -45.852 107.156 1.00 22.74 30 PRO C O 1
ATOM 4424 N N . THR C 3 31 ? 17.868 -46.620 108.875 1.00 18.33 31 THR C N 1
ATOM 4425 C CA . THR C 3 31 ? 18.655 -45.416 109.003 1.00 15.45 31 THR C CA 1
ATOM 4426 C C . THR C 3 31 ? 19.376 -45.297 107.651 1.00 20.80 31 THR C C 1
ATOM 4427 O O . THR C 3 31 ? 19.883 -46.281 107.108 1.00 13.50 31 THR C O 1
ATOM 4431 N N . PRO C 3 32 ? 19.405 -44.099 107.073 1.00 18.69 32 PRO C N 1
ATOM 4432 C CA . PRO C 3 32 ? 20.100 -43.995 105.789 1.00 14.70 32 PRO C CA 1
ATOM 4433 C C . PRO C 3 32 ? 21.561 -44.400 105.882 1.00 13.77 32 PRO C C 1
ATOM 4434 O O . PRO C 3 32 ? 22.157 -44.396 106.954 1.00 21.32 32 PRO C O 1
ATOM 4438 N N . CYS C 3 33 ? 22.135 -44.758 104.746 1.00 12.69 33 CYS C N 1
ATOM 4439 C CA . CYS C 3 33 ? 23.521 -45.152 104.722 1.00 17.61 33 CYS C CA 1
ATOM 4440 C C . CYS C 3 33 ? 24.415 -43.985 104.283 1.00 9.20 33 CYS C C 1
ATOM 4441 O O . CYS C 3 33 ? 24.329 -43.530 103.154 1.00 26.15 33 CYS C O 1
ATOM 4444 N N . ILE C 3 34 ? 25.253 -43.489 105.186 1.00 14.22 34 ILE C N 1
ATOM 4445 C CA . ILE C 3 34 ? 26.170 -42.400 104.861 1.00 13.72 34 ILE C CA 1
ATOM 4446 C C . ILE C 3 34 ? 27.391 -42.990 104.147 1.00 18.64 34 ILE C C 1
ATOM 4447 O O . ILE C 3 34 ? 27.541 -44.209 104.037 1.00 14.49 34 ILE C O 1
ATOM 4452 N N . HIS C 3 35 ? 28.262 -42.131 103.647 1.00 21.21 35 HIS C N 1
ATOM 4453 C CA . HIS C 3 35 ? 29.439 -42.634 102.972 1.00 19.95 35 HIS C CA 1
ATOM 4454 C C . HIS C 3 35 ? 30.447 -43.110 104.006 1.00 17.76 35 HIS C C 1
ATOM 4455 O O . HIS C 3 35 ? 30.750 -42.395 104.948 1.00 16.74 35 HIS C O 1
ATOM 4462 N N . ILE C 3 36 ? 30.957 -44.319 103.814 1.00 14.22 36 ILE C N 1
ATOM 4463 C CA . ILE C 3 36 ? 31.959 -44.902 104.693 1.00 9.54 36 ILE C CA 1
ATOM 4464 C C . ILE C 3 36 ? 33.092 -45.353 103.759 1.00 13.96 36 ILE C C 1
ATOM 4465 O O . ILE C 3 36 ? 32.857 -46.022 102.757 1.00 16.03 36 ILE C O 1
ATOM 4470 N N . PRO C 3 37 ? 34.334 -44.956 104.057 1.00 15.19 37 PRO C N 1
ATOM 4471 C CA . PRO C 3 37 ? 35.463 -45.361 103.212 1.00 11.32 37 PRO C CA 1
ATOM 4472 C C . PRO C 3 37 ? 35.680 -46.885 103.271 1.00 19.39 37 PRO C C 1
ATOM 4473 O O . PRO C 3 37 ? 35.179 -47.554 104.173 1.00 19.23 37 PRO C O 1
ATOM 4477 N N . GLY C 3 38 ? 36.415 -47.425 102.304 1.00 16.99 38 GLY C N 1
ATOM 4478 C CA . GLY C 3 38 ? 36.760 -48.836 102.326 1.00 4.51 38 GLY C CA 1
ATOM 4479 C C . GLY C 3 38 ? 35.750 -49.943 102.127 1.00 22.04 38 GLY C C 1
ATOM 4480 O O . GLY C 3 38 ? 35.898 -51.025 102.707 1.00 21.17 38 GLY C O 1
ATOM 4481 N N . GLU C 3 39 ? 34.736 -49.704 101.308 1.00 13.38 39 GLU C N 1
ATOM 4482 C CA . GLU C 3 39 ? 33.750 -50.742 101.059 1.00 15.41 39 GLU C CA 1
ATOM 4483 C C . GLU C 3 39 ? 34.342 -51.860 100.201 1.00 11.80 39 GLU C C 1
ATOM 4484 O O . GLU C 3 39 ? 35.081 -51.591 99.258 1.00 15.58 39 GLU C O 1
ATOM 4490 N N . VAL C 3 40 ? 34.059 -53.114 100.550 1.00 13.21 40 VAL C N 1
ATOM 4491 C CA . VAL C 3 40 ? 34.560 -54.210 99.742 1.00 19.70 40 VAL C CA 1
ATOM 4492 C C . VAL C 3 40 ? 33.358 -54.850 99.068 1.00 20.40 40 VAL C C 1
ATOM 4493 O O . VAL C 3 40 ? 32.263 -54.915 99.632 1.00 16.66 40 VAL C O 1
ATOM 4497 N N . ARG C 3 41 ? 33.563 -55.290 97.836 1.00 15.85 41 ARG C N 1
ATOM 4498 C CA . ARG C 3 41 ? 32.491 -55.862 97.051 1.00 17.66 41 ARG C CA 1
ATOM 4499 C C . ARG C 3 41 ? 32.657 -57.346 96.762 1.00 22.88 41 ARG C C 1
ATOM 4500 O O . ARG C 3 41 ? 31.671 -58.068 96.562 1.00 25.93 41 ARG C O 1
ATOM 4508 N N . ASN C 3 42 ? 33.907 -57.791 96.750 1.00 13.85 42 ASN C N 1
ATOM 4509 C CA . ASN C 3 42 ? 34.228 -59.170 96.453 1.00 9.40 42 ASN C CA 1
ATOM 4510 C C . ASN C 3 42 ? 35.460 -59.626 97.252 1.00 18.78 42 ASN C C 1
ATOM 4511 O O . ASN C 3 42 ? 36.424 -58.884 97.376 1.00 12.69 42 ASN C O 1
ATOM 4516 N N . LEU C 3 43 ? 35.429 -60.845 97.785 1.00 10.08 43 LEU C N 1
ATOM 4517 C CA . LEU C 3 43 ? 36.559 -61.375 98.548 1.00 12.77 43 LEU C CA 1
ATOM 4518 C C . LEU C 3 43 ? 37.856 -61.404 97.717 1.00 17.46 43 LEU C C 1
ATOM 4519 O O . LEU C 3 43 ? 38.963 -61.330 98.256 1.00 15.51 43 LEU C O 1
ATOM 4524 N N . LEU C 3 44 ? 37.716 -61.512 96.405 1.00 9.97 44 LEU C N 1
ATOM 4525 C CA . LEU C 3 44 ? 38.866 -61.521 95.516 1.00 15.60 44 LEU C CA 1
ATOM 4526 C C . LEU C 3 44 ? 39.660 -60.200 95.614 1.00 15.80 44 LEU C C 1
ATOM 4527 O O . LEU C 3 44 ? 40.842 -60.144 95.276 1.00 18.32 44 LEU C O 1
ATOM 4532 N N . GLU C 3 45 ? 39.010 -59.139 96.081 1.00 14.86 45 GLU C N 1
ATOM 4533 C CA . GLU C 3 45 ? 39.686 -57.858 96.242 1.00 12.68 45 GLU C CA 1
ATOM 4534 C C . GLU C 3 45 ? 40.720 -57.990 97.352 1.00 19.81 45 GLU C C 1
ATOM 4535 O O . GLU C 3 45 ? 41.784 -57.385 97.286 1.00 17.29 45 GLU C O 1
ATOM 4541 N N . LEU C 3 46 ? 40.395 -58.789 98.368 1.00 11.16 46 LEU C N 1
ATOM 4542 C CA . LEU C 3 46 ? 41.287 -59.004 99.500 1.00 22.48 46 LEU C CA 1
ATOM 4543 C C . LEU C 3 46 ? 42.415 -59.991 99.210 1.00 16.29 46 LEU C C 1
ATOM 4544 O O . LEU C 3 46 ? 43.495 -59.891 99.791 1.00 23.79 46 LEU C O 1
ATOM 4549 N N . CYS C 3 47 ? 42.163 -60.932 98.309 1.00 15.05 47 CYS C N 1
ATOM 4550 C CA . CYS C 3 47 ? 43.159 -61.921 97.924 1.00 15.29 47 CYS C CA 1
ATOM 4551 C C . CYS C 3 47 ? 44.329 -61.304 97.166 1.00 10.63 47 CYS C C 1
ATOM 4552 O O . CYS C 3 47 ? 45.379 -61.913 97.032 1.00 26.07 47 CYS C O 1
ATOM 4555 N N . GLN C 3 48 ? 44.142 -60.099 96.654 1.00 19.20 48 GLN C N 1
ATOM 4556 C CA . GLN C 3 48 ? 45.198 -59.453 95.900 1.00 19.36 48 GLN C CA 1
ATOM 4557 C C . GLN C 3 48 ? 46.081 -58.572 96.751 1.00 11.66 48 GLN C C 1
ATOM 4558 O O . GLN C 3 48 ? 47.063 -58.033 96.267 1.00 24.18 48 GLN C O 1
ATOM 4564 N N . VAL C 3 49 ? 45.728 -58.433 98.022 1.00 17.30 49 VAL C N 1
ATOM 4565 C CA . VAL C 3 49 ? 46.517 -57.643 98.957 1.00 16.94 49 VAL C CA 1
ATOM 4566 C C . VAL C 3 49 ? 47.543 -58.573 99.618 1.00 8.68 49 VAL C C 1
ATOM 4567 O O . VAL C 3 49 ? 47.189 -59.623 100.164 1.00 18.56 49 VAL C O 1
ATOM 4571 N N . GLU C 3 50 ? 48.813 -58.189 99.549 1.00 10.57 50 GLU C N 1
ATOM 4572 C CA . GLU C 3 50 ? 49.881 -58.977 100.139 1.00 14.15 50 GLU C CA 1
ATOM 4573 C C . GLU C 3 50 ? 49.877 -58.905 101.661 1.00 18.63 50 GLU C C 1
ATOM 4574 O O . GLU C 3 50 ? 49.706 -57.832 102.245 1.00 15.24 50 GLU C O 1
ATOM 4580 N N . THR C 3 51 ? 50.036 -60.067 102.289 1.00 16.44 51 THR C N 1
ATOM 4581 C CA . THR C 3 51 ? 50.132 -60.175 103.743 1.00 12.12 51 THR C CA 1
ATOM 4582 C C . THR C 3 51 ? 51.403 -61.003 104.008 1.00 21.36 51 THR C C 1
ATOM 4583 O O . THR C 3 51 ? 51.927 -61.650 103.097 1.00 13.19 51 THR C O 1
ATOM 4587 N N . ILE C 3 52 ? 51.916 -60.965 105.231 1.00 15.91 52 ILE C N 1
ATOM 4588 C CA . ILE C 3 52 ? 53.151 -61.679 105.549 1.00 10.56 52 ILE C CA 1
ATOM 4589 C C . ILE C 3 52 ? 53.055 -63.203 105.578 1.00 16.11 52 ILE C C 1
ATOM 4590 O O . ILE C 3 52 ? 52.238 -63.786 106.285 1.00 17.85 52 ILE C O 1
ATOM 4595 N N . LEU C 3 53 ? 53.914 -63.825 104.769 1.00 14.77 53 LEU C N 1
ATOM 4596 C CA . LEU C 3 53 ? 54.024 -65.277 104.624 1.00 13.10 53 LEU C CA 1
ATOM 4597 C C . LEU C 3 53 ? 55.039 -65.772 105.680 1.00 20.78 53 LEU C C 1
ATOM 4598 O O . LEU C 3 53 ? 56.174 -65.295 105.713 1.00 15.93 53 LEU C O 1
ATOM 4603 N N . GLU C 3 54 ? 54.646 -66.704 106.551 1.00 20.11 54 GLU C N 1
ATOM 4604 C CA . GLU C 3 54 ? 55.578 -67.201 107.570 1.00 18.63 54 GLU C CA 1
ATOM 4605 C C . GLU C 3 54 ? 56.431 -68.350 107.064 1.00 15.44 54 GLU C C 1
ATOM 4606 O O . GLU C 3 54 ? 56.177 -69.506 107.359 1.00 16.67 54 GLU C O 1
ATOM 4612 N N . VAL C 3 55 ? 57.446 -68.012 106.279 1.00 26.61 55 VAL C N 1
ATOM 4613 C CA . VAL C 3 55 ? 58.344 -69.011 105.727 1.00 22.27 55 VAL C CA 1
ATOM 4614 C C . VAL C 3 55 ? 59.058 -69.697 106.888 1.00 19.59 55 VAL C C 1
ATOM 4615 O O . VAL C 3 55 ? 59.298 -70.899 106.857 1.00 18.79 55 VAL C O 1
ATOM 4619 N N . ASN C 3 56 ? 59.381 -68.911 107.912 1.00 25.37 56 ASN C N 1
ATOM 4620 C CA . ASN C 3 56 ? 60.063 -69.405 109.099 1.00 13.60 56 ASN C CA 1
ATOM 4621 C C . ASN C 3 56 ? 59.040 -69.815 110.151 1.00 19.16 56 ASN C C 1
ATOM 4622 O O . ASN C 3 56 ? 59.009 -69.260 111.241 1.00 21.91 56 ASN C O 1
ATOM 4627 N N . ASN C 3 57 ? 58.193 -70.781 109.810 1.00 12.84 57 ASN C N 1
ATOM 4628 C CA . ASN C 3 57 ? 57.164 -71.258 110.727 1.00 22.36 57 ASN C CA 1
ATOM 4629 C C . ASN C 3 57 ? 57.728 -72.378 111.607 1.00 25.72 57 ASN C C 1
ATOM 4630 O O . ASN C 3 57 ? 57.202 -73.496 111.597 1.00 19.64 57 ASN C O 1
ATOM 4635 N N . VAL C 3 58 ? 58.812 -72.097 112.340 1.00 20.47 58 VAL C N 1
ATOM 4636 C CA . VAL C 3 58 ? 59.364 -73.120 113.210 1.00 28.81 58 VAL C CA 1
ATOM 4637 C C . VAL C 3 58 ? 59.249 -72.771 114.712 1.00 20.82 58 VAL C C 1
ATOM 4638 O O . VAL C 3 58 ? 58.668 -73.556 115.467 1.00 32.85 58 VAL C O 1
ATOM 4642 N N . PRO C 3 59 ? 59.736 -71.596 115.165 1.00 17.72 59 PRO C N 1
ATOM 4643 C CA . PRO C 3 59 ? 59.586 -71.319 116.610 1.00 18.23 59 PRO C CA 1
ATOM 4644 C C . PRO C 3 59 ? 58.130 -71.293 117.081 1.00 23.62 59 PRO C C 1
ATOM 4645 O O . PRO C 3 59 ? 57.282 -70.701 116.422 1.00 29.32 59 PRO C O 1
ATOM 4649 N N . THR C 3 60 ? 57.844 -71.933 118.219 1.00 32.35 60 THR C N 1
ATOM 4650 C CA . THR C 3 60 ? 56.477 -71.978 118.755 1.00 19.71 60 THR C CA 1
ATOM 4651 C C . THR C 3 60 ? 56.242 -71.384 120.145 1.00 28.18 60 THR C C 1
ATOM 4652 O O . THR C 3 60 ? 55.091 -71.188 120.533 1.00 39.60 60 THR C O 1
ATOM 4656 N N . ASN C 3 61 ? 57.306 -71.103 120.898 1.00 29.49 61 ASN C N 1
ATOM 4657 C CA . ASN C 3 61 ? 57.143 -70.515 122.230 1.00 36.56 61 ASN C CA 1
ATOM 4658 C C . ASN C 3 61 ? 56.623 -69.090 122.074 1.00 33.44 61 ASN C C 1
ATOM 4659 O O . ASN C 3 61 ? 57.084 -68.343 121.214 1.00 26.13 61 ASN C O 1
ATOM 4664 N N . ALA C 3 62 ? 55.660 -68.711 122.904 1.00 37.34 62 ALA C N 1
ATOM 4665 C CA . ALA C 3 62 ? 55.060 -67.385 122.805 1.00 37.60 62 ALA C CA 1
ATOM 4666 C C . ALA C 3 62 ? 56.000 -66.191 122.703 1.00 35.54 62 ALA C C 1
ATOM 4667 O O . ALA C 3 62 ? 55.656 -65.200 122.056 1.00 34.81 62 ALA C O 1
ATOM 4669 N N . THR C 3 63 ? 57.173 -66.258 123.325 1.00 38.76 63 THR C N 1
ATOM 4670 C CA . THR C 3 63 ? 58.104 -65.119 123.257 1.00 45.75 63 THR C CA 1
ATOM 4671 C C . THR C 3 63 ? 58.917 -65.060 121.964 1.00 35.78 63 THR C C 1
ATOM 4672 O O . THR C 3 63 ? 59.642 -64.106 121.727 1.00 28.89 63 THR C O 1
ATOM 4676 N N . SER C 3 64 ? 58.813 -66.078 121.126 1.00 35.04 64 SER C N 1
ATOM 4677 C CA . SER C 3 64 ? 59.580 -66.087 119.893 1.00 27.97 64 SER C CA 1
ATOM 4678 C C . SER C 3 64 ? 58.685 -66.088 118.670 1.00 28.83 64 SER C C 1
ATOM 4679 O O . SER C 3 64 ? 59.182 -66.232 117.558 1.00 19.30 64 SER C O 1
ATOM 4682 N N . LEU C 3 65 ? 57.375 -65.936 118.868 1.00 22.10 65 LEU C N 1
ATOM 4683 C CA . LEU C 3 65 ? 56.436 -65.976 117.752 1.00 14.92 65 LEU C CA 1
ATOM 4684 C C . LEU C 3 65 ? 56.703 -64.943 116.653 1.00 25.54 65 LEU C C 1
ATOM 4685 O O . LEU C 3 65 ? 56.511 -65.232 115.471 1.00 19.32 65 LEU C O 1
ATOM 4690 N N . MET C 3 66 ? 57.153 -63.749 117.032 1.00 20.43 66 MET C N 1
ATOM 4691 C CA . MET C 3 66 ? 57.436 -62.718 116.047 1.00 13.48 66 MET C CA 1
ATOM 4692 C C . MET C 3 66 ? 58.547 -63.126 115.072 1.00 15.57 66 MET C C 1
ATOM 4693 O O . MET C 3 66 ? 58.642 -62.601 113.966 1.00 23.07 66 MET C O 1
ATOM 4698 N N . GLU C 3 67 ? 59.393 -64.060 115.483 1.00 20.01 67 GLU C N 1
ATOM 4699 C CA . GLU C 3 67 ? 60.484 -64.508 114.630 1.00 12.95 67 GLU C CA 1
ATOM 4700 C C . GLU C 3 67 ? 59.982 -65.263 113.413 1.00 16.90 67 GLU C C 1
ATOM 4701 O O . GLU C 3 67 ? 60.718 -65.450 112.456 1.00 17.78 67 GLU C O 1
ATOM 4707 N N . ARG C 3 68 ? 58.729 -65.708 113.458 1.00 22.76 68 ARG C N 1
ATOM 4708 C CA . ARG C 3 68 ? 58.141 -66.441 112.339 1.00 16.30 68 ARG C CA 1
ATOM 4709 C C . ARG C 3 68 ? 57.945 -65.544 111.104 1.00 18.44 68 ARG C C 1
ATOM 4710 O O . ARG C 3 68 ? 57.888 -66.039 109.975 1.00 22.47 68 ARG C O 1
ATOM 4718 N N . LEU C 3 69 ? 57.836 -64.232 111.324 1.00 21.49 69 LEU C N 1
ATOM 4719 C CA . LEU C 3 69 ? 57.599 -63.278 110.245 1.00 12.80 69 LEU C CA 1
ATOM 4720 C C . LEU C 3 69 ? 58.798 -62.940 109.364 1.00 17.68 69 LEU C C 1
ATOM 4721 O O . LEU C 3 69 ? 58.639 -62.290 108.342 1.00 25.10 69 LEU C O 1
ATOM 4726 N N . ARG C 3 70 ? 59.994 -63.366 109.737 1.00 21.10 70 ARG C N 1
ATOM 4727 C CA . ARG C 3 70 ? 61.148 -63.085 108.900 1.00 12.49 70 ARG C CA 1
ATOM 4728 C C . ARG C 3 70 ? 62.161 -64.224 108.908 1.00 17.78 70 ARG C C 1
ATOM 4729 O O . ARG C 3 70 ? 62.257 -64.976 109.879 1.00 26.19 70 ARG C O 1
ATOM 4737 N N . PHE C 3 71 ? 62.907 -64.374 107.820 1.00 13.54 71 PHE C N 1
ATOM 4738 C CA . PHE C 3 71 ? 63.906 -65.438 107.768 1.00 20.33 71 PHE C CA 1
ATOM 4739 C C . PHE C 3 71 ? 65.268 -64.840 107.413 1.00 24.29 71 PHE C C 1
ATOM 4740 O O . PHE C 3 71 ? 65.351 -63.786 106.784 1.00 19.78 71 PHE C O 1
ATOM 4748 N N . PRO C 3 72 ? 66.362 -65.505 107.814 1.00 27.37 72 PRO C N 1
ATOM 4749 C CA . PRO C 3 72 ? 67.658 -64.903 107.502 1.00 16.48 72 PRO C CA 1
ATOM 4750 C C . PRO C 3 72 ? 68.536 -65.328 106.342 1.00 23.07 72 PRO C C 1
ATOM 4751 O O . PRO C 3 72 ? 68.370 -66.394 105.742 1.00 22.02 72 PRO C O 1
ATOM 4755 N N . VAL C 3 73 ? 69.472 -64.420 106.053 1.00 11.22 73 VAL C N 1
ATOM 4756 C CA . VAL C 3 73 ? 70.516 -64.580 105.051 1.00 24.14 73 VAL C CA 1
ATOM 4757 C C . VAL C 3 73 ? 71.757 -64.051 105.763 1.00 21.53 73 VAL C C 1
ATOM 4758 O O . VAL C 3 73 ? 71.666 -63.199 106.647 1.00 18.01 73 VAL C O 1
ATOM 4762 N N . SER C 3 74 ? 72.915 -64.568 105.391 1.00 22.82 74 SER C N 1
ATOM 4763 C CA . SER C 3 74 ? 74.155 -64.128 106.001 1.00 26.56 74 SER C CA 1
ATOM 4764 C C . SER C 3 74 ? 75.272 -64.576 105.088 1.00 20.59 74 SER C C 1
ATOM 4765 O O . SER C 3 74 ? 75.043 -65.384 104.193 1.00 18.49 74 SER C O 1
ATOM 4768 N N . ALA C 3 75 ? 76.471 -64.057 105.318 1.00 22.29 75 ALA C N 1
ATOM 4769 C CA . ALA C 3 75 ? 77.616 -64.420 104.501 1.00 20.35 75 ALA C CA 1
ATOM 4770 C C . ALA C 3 75 ? 77.853 -65.930 104.532 1.00 20.50 75 ALA C C 1
ATOM 4771 O O . ALA C 3 75 ? 78.019 -66.527 105.594 1.00 23.40 75 ALA C O 1
ATOM 4773 N N . GLN C 3 76 ? 77.812 -66.555 103.365 1.00 22.47 76 GLN C N 1
ATOM 4774 C CA . GLN C 3 76 ? 78.042 -67.989 103.273 1.00 22.05 76 GLN C CA 1
ATOM 4775 C C . GLN C 3 76 ? 79.486 -68.152 102.900 1.00 22.63 76 GLN C C 1
ATOM 4776 O O . GLN C 3 76 ? 80.124 -67.229 102.410 1.00 41.09 76 GLN C O 1
ATOM 4782 N N . ALA C 3 77 ? 80.026 -69.319 103.160 1.00 54.27 77 ALA C N 1
ATOM 4783 C CA . ALA C 3 77 ? 81.420 -69.506 102.864 1.00 70.54 77 ALA C CA 1
ATOM 4784 C C . ALA C 3 77 ? 81.489 -70.436 101.699 1.00 53.89 77 ALA C C 1
ATOM 4785 O O . ALA C 3 77 ? 81.978 -71.543 101.819 1.00 68.50 77 ALA C O 1
ATOM 4787 N N . GLY C 3 78 ? 80.973 -70.018 100.560 1.00 37.74 78 GLY C N 1
ATOM 4788 C CA . GLY C 3 78 ? 81.100 -70.932 99.469 1.00 41.30 78 GLY C CA 1
ATOM 4789 C C . GLY C 3 78 ? 80.179 -70.856 98.297 1.00 56.34 78 GLY C C 1
ATOM 4790 O O . GLY C 3 78 ? 80.121 -69.834 97.627 1.00 35.46 78 GLY C O 1
ATOM 4791 N N . LYS C 3 79 ? 79.451 -71.940 98.042 1.00 36.49 79 LYS C N 1
ATOM 4792 C CA . LYS C 3 79 ? 78.647 -71.924 96.868 1.00 30.78 79 LYS C CA 1
ATOM 4793 C C . LYS C 3 79 ? 77.320 -72.661 96.764 1.00 42.06 79 LYS C C 1
ATOM 4794 O O . LYS C 3 79 ? 77.203 -73.841 97.089 1.00 25.04 79 LYS C O 1
ATOM 4800 N N . GLY C 3 80 ? 76.340 -71.919 96.250 1.00 26.22 80 GLY C N 1
ATOM 4801 C CA . GLY C 3 80 ? 75.017 -72.432 95.975 1.00 23.05 80 GLY C CA 1
ATOM 4802 C C . GLY C 3 80 ? 74.233 -73.026 97.097 1.00 24.10 80 GLY C C 1
ATOM 4803 O O . GLY C 3 80 ? 73.437 -73.943 96.865 1.00 30.06 80 GLY C O 1
ATOM 4804 N N . GLU C 3 81 ? 74.421 -72.467 98.286 1.00 14.53 81 GLU C N 1
ATOM 4805 C CA . GLU C 3 81 ? 73.761 -72.954 99.487 1.00 18.26 81 GLU C CA 1
ATOM 4806 C C . GLU C 3 81 ? 72.261 -72.695 99.520 1.00 24.27 81 GLU C C 1
ATOM 4807 O O . GLU C 3 81 ? 71.778 -71.669 99.030 1.00 24.01 81 GLU C O 1
ATOM 4813 N N . LEU C 3 82 ? 71.534 -73.658 100.081 1.00 19.42 82 LEU C N 1
ATOM 4814 C CA . LEU C 3 82 ? 70.093 -73.562 100.229 1.00 19.57 82 LEU C CA 1
ATOM 4815 C C . LEU C 3 82 ? 69.792 -72.603 101.371 1.00 21.39 82 LEU C C 1
ATOM 4816 O O . LEU C 3 82 ? 70.395 -72.686 102.427 1.00 22.54 82 LEU C O 1
ATOM 4821 N N . CYS C 3 83 ? 68.857 -71.692 101.157 1.00 24.40 83 CYS C N 1
ATOM 4822 C CA . CYS C 3 83 ? 68.499 -70.732 102.177 1.00 10.78 83 CYS C CA 1
ATOM 4823 C C . CYS C 3 83 ? 67.178 -71.100 102.854 1.00 18.49 83 CYS C C 1
ATOM 4824 O O . CYS C 3 83 ? 67.081 -71.061 104.077 1.00 18.96 83 CYS C O 1
ATOM 4827 N N . ALA C 3 84 ? 66.167 -71.459 102.066 1.00 14.55 84 ALA C N 1
ATOM 4828 C CA . ALA C 3 84 ? 64.865 -71.830 102.622 1.00 19.36 84 ALA C CA 1
ATOM 4829 C C . ALA C 3 84 ? 64.030 -72.545 101.571 1.00 18.85 84 ALA C C 1
ATOM 4830 O O . ALA C 3 84 ? 64.341 -72.478 100.393 1.00 18.24 84 ALA C O 1
ATOM 4832 N N . VAL C 3 85 ? 62.993 -73.258 102.004 1.00 21.12 85 VAL C N 1
ATOM 4833 C CA . VAL C 3 85 ? 62.096 -73.954 101.080 1.00 15.06 85 VAL C CA 1
ATOM 4834 C C . VAL C 3 85 ? 60.707 -73.998 101.680 1.00 15.36 85 VAL C C 1
ATOM 4835 O O . VAL C 3 85 ? 60.544 -73.958 102.893 1.00 26.24 85 VAL C O 1
ATOM 4839 N N . PHE C 3 86 ? 59.702 -74.043 100.818 1.00 16.34 86 PHE C N 1
ATOM 4840 C CA . PHE C 3 86 ? 58.323 -74.170 101.270 1.00 15.29 86 PHE C CA 1
ATOM 4841 C C . PHE C 3 86 ? 57.431 -74.583 100.111 1.00 12.55 86 PHE C C 1
ATOM 4842 O O . PHE C 3 86 ? 57.793 -74.400 98.950 1.00 22.62 86 PHE C O 1
ATOM 4850 N N . ARG C 3 87 ? 56.290 -75.189 100.431 1.00 19.75 87 ARG C N 1
ATOM 4851 C CA . ARG C 3 87 ? 55.333 -75.598 99.406 1.00 20.42 87 ARG C CA 1
ATOM 4852 C C . ARG C 3 87 ? 54.571 -74.365 98.949 1.00 21.10 87 ARG C C 1
ATOM 4853 O O . ARG C 3 87 ? 54.260 -73.483 99.741 1.00 18.04 87 ARG C O 1
ATOM 4861 N N . ALA C 3 88 ? 54.245 -74.328 97.671 1.00 18.31 88 ALA C N 1
ATOM 4862 C CA . ALA C 3 88 ? 53.511 -73.224 97.109 1.00 19.62 88 ALA C CA 1
ATOM 4863 C C . ALA C 3 88 ? 51.981 -73.357 97.307 1.00 13.74 88 ALA C C 1
ATOM 4864 O O . ALA C 3 88 ? 51.244 -72.450 96.970 1.00 27.81 88 ALA C O 1
ATOM 4866 N N . ASP C 3 89 ? 51.509 -74.476 97.859 1.00 14.66 89 ASP C N 1
ATOM 4867 C CA . ASP C 3 89 ? 50.065 -74.708 98.022 1.00 18.62 89 ASP C CA 1
ATOM 4868 C C . ASP C 3 89 ? 49.479 -73.707 99.003 1.00 19.84 89 ASP C C 1
ATOM 4869 O O . ASP C 3 89 ? 49.729 -73.781 100.189 1.00 26.36 89 ASP C O 1
ATOM 4874 N N . PRO C 3 90 ? 48.663 -72.770 98.509 1.00 28.69 90 PRO C N 1
ATOM 4875 C CA . PRO C 3 90 ? 48.042 -71.733 99.342 1.00 12.38 90 PRO C CA 1
ATOM 4876 C C . PRO C 3 90 ? 47.034 -72.185 100.402 1.00 16.61 90 PRO C C 1
ATOM 4877 O O . PRO C 3 90 ? 46.913 -71.540 101.447 1.00 19.38 90 PRO C O 1
ATOM 4881 N N . GLY C 3 91 ? 46.301 -73.268 100.136 1.00 13.21 91 GLY C N 1
ATOM 4882 C CA . GLY C 3 91 ? 45.329 -73.741 101.109 1.00 13.14 91 GLY C CA 1
ATOM 4883 C C . GLY C 3 91 ? 45.780 -74.970 101.891 1.00 25.32 91 GLY C C 1
ATOM 4884 O O . GLY C 3 91 ? 44.963 -75.748 102.368 1.00 21.64 91 GLY C O 1
ATOM 4885 N N . ARG C 3 92 ? 47.087 -75.147 102.029 1.00 16.12 92 ARG C N 1
ATOM 4886 C CA . ARG C 3 92 ? 47.626 -76.292 102.737 1.00 20.27 92 ARG C CA 1
ATOM 4887 C C . ARG C 3 92 ? 48.242 -75.816 104.045 1.00 26.48 92 ARG C C 1
ATOM 4888 O O . ARG C 3 92 ? 48.679 -74.656 104.136 1.00 26.78 92 ARG C O 1
ATOM 4896 N N . ASN C 3 93 ? 48.258 -76.683 105.062 1.00 20.69 93 ASN C N 1
ATOM 4897 C CA . ASN C 3 93 ? 48.863 -76.311 106.346 1.00 25.32 93 ASN C CA 1
ATOM 4898 C C . ASN C 3 93 ? 50.317 -75.952 106.113 1.00 17.04 93 ASN C C 1
ATOM 4899 O O . ASN C 3 93 ? 51.018 -76.601 105.334 1.00 19.10 93 ASN C O 1
ATOM 4904 N N . GLY C 3 94 ? 50.771 -74.905 106.782 1.00 19.96 94 GLY C N 1
ATOM 4905 C CA . GLY C 3 94 ? 52.141 -74.480 106.591 1.00 11.96 94 GLY C CA 1
ATOM 4906 C C . GLY C 3 94 ? 52.236 -72.972 106.527 1.00 30.92 94 GLY C C 1
ATOM 4907 O O . GLY C 3 94 ? 51.331 -72.269 107.002 1.00 20.02 94 GLY C O 1
ATOM 4908 N N . PRO C 3 95 ? 53.321 -72.444 105.936 1.00 16.01 95 PRO C N 1
ATOM 4909 C CA . PRO C 3 95 ? 53.567 -71.004 105.801 1.00 16.51 95 PRO C CA 1
ATOM 4910 C C . PRO C 3 95 ? 52.393 -70.129 105.356 1.00 20.20 95 PRO C C 1
ATOM 4911 O O . PRO C 3 95 ? 52.185 -69.062 105.916 1.00 21.82 95 PRO C O 1
ATOM 4915 N N . TRP C 3 96 ? 51.617 -70.582 104.375 1.00 23.77 96 TRP C N 1
ATOM 4916 C CA . TRP C 3 96 ? 50.501 -69.783 103.872 1.00 20.43 96 TRP C CA 1
ATOM 4917 C C . TRP C 3 96 ? 49.336 -69.533 104.820 1.00 26.22 96 TRP C C 1
ATOM 4918 O O . TRP C 3 96 ? 48.496 -68.663 104.575 1.00 14.05 96 TRP C O 1
ATOM 4929 N N . GLN C 3 97 ? 49.285 -70.273 105.915 1.00 16.87 97 GLN C N 1
ATOM 4930 C CA . GLN C 3 97 ? 48.202 -70.092 106.852 1.00 8.64 97 GLN C CA 1
ATOM 4931 C C . GLN C 3 97 ? 48.270 -68.729 107.506 1.00 17.55 97 GLN C C 1
ATOM 4932 O O . GLN C 3 97 ? 47.285 -68.262 108.072 1.00 15.41 97 GLN C O 1
ATOM 4938 N N . SER C 3 98 ? 49.432 -68.085 107.431 1.00 10.92 98 SER C N 1
ATOM 4939 C CA . SER C 3 98 ? 49.585 -66.771 108.045 1.00 8.27 98 SER C CA 1
ATOM 4940 C C . SER C 3 98 ? 49.045 -65.658 107.165 1.00 15.73 98 SER C C 1
ATOM 4941 O O . SER C 3 98 ? 48.857 -64.527 107.631 1.00 16.32 98 SER C O 1
ATOM 4944 N N . THR C 3 99 ? 48.789 -65.979 105.899 1.00 12.13 99 THR C N 1
ATOM 4945 C CA . THR C 3 99 ? 48.319 -64.975 104.951 1.00 16.37 99 THR C CA 1
ATOM 4946 C C . THR C 3 99 ? 46.808 -64.888 104.895 1.00 15.55 99 THR C C 1
ATOM 4947 O O . THR C 3 99 ? 46.109 -65.860 105.172 1.00 18.86 99 THR C O 1
ATOM 4951 N N . LEU C 3 100 ? 46.303 -63.709 104.551 1.00 13.17 100 LEU C N 1
ATOM 4952 C CA . LEU C 3 100 ? 44.869 -63.530 104.447 1.00 10.45 100 LEU C CA 1
ATOM 4953 C C . LEU C 3 100 ? 44.385 -64.408 103.289 1.00 13.60 100 LEU C C 1
ATOM 4954 O O . LEU C 3 100 ? 43.301 -64.995 103.353 1.00 13.99 100 LEU C O 1
ATOM 4959 N N . LEU C 3 101 ? 45.206 -64.521 102.243 1.00 7.68 101 LEU C N 1
ATOM 4960 C CA . LEU C 3 101 ? 44.854 -65.355 101.097 1.00 11.72 101 LEU C CA 1
ATOM 4961 C C . LEU C 3 101 ? 44.621 -66.770 101.596 1.00 24.71 101 LEU C C 1
ATOM 4962 O O . LEU C 3 101 ? 43.594 -67.386 101.299 1.00 13.66 101 LEU C O 1
ATOM 4967 N N . GLY C 3 102 ? 45.586 -67.273 102.365 1.00 14.83 102 GLY C N 1
ATOM 4968 C CA . GLY C 3 102 ? 45.476 -68.617 102.903 1.00 8.11 102 GLY C CA 1
ATOM 4969 C C . GLY C 3 102 ? 44.185 -68.820 103.673 1.00 16.88 102 GLY C C 1
ATOM 4970 O O . GLY C 3 102 ? 43.486 -69.822 103.507 1.00 13.37 102 GLY C O 1
ATOM 4971 N N . GLN C 3 103 ? 43.865 -67.853 104.520 1.00 9.05 103 GLN C N 1
ATOM 4972 C CA . GLN C 3 103 ? 42.667 -67.917 105.324 1.00 5.27 103 GLN C CA 1
ATOM 4973 C C . GLN C 3 103 ? 41.385 -67.853 104.524 1.00 20.35 103 GLN C C 1
ATOM 4974 O O . GLN C 3 103 ? 40.473 -68.625 104.801 1.00 24.92 103 GLN C O 1
ATOM 4980 N N . LEU C 3 104 ? 41.300 -66.945 103.546 1.00 15.05 104 LEU C N 1
ATOM 4981 C CA . LEU C 3 104 ? 40.083 -66.825 102.732 1.00 18.90 104 LEU C CA 1
ATOM 4982 C C . LEU C 3 104 ? 39.935 -68.089 101.905 1.00 18.35 104 LEU C C 1
ATOM 4983 O O . LEU C 3 104 ? 38.832 -68.576 101.658 1.00 20.71 104 LEU C O 1
ATOM 4988 N N . CYS C 3 105 ? 41.071 -68.621 101.490 1.00 10.59 105 CYS C N 1
ATOM 4989 C CA . CYS C 3 105 ? 41.135 -69.875 100.753 1.00 13.57 105 CYS C CA 1
ATOM 4990 C C . CYS C 3 105 ? 40.394 -70.977 101.514 1.00 17.33 105 CYS C C 1
ATOM 4991 O O . CYS C 3 105 ? 39.789 -71.856 100.919 1.00 12.08 105 CYS C O 1
ATOM 4994 N N . GLY C 3 106 ? 40.475 -70.931 102.840 1.00 8.90 106 GLY C N 1
ATOM 4995 C CA . GLY C 3 106 ? 39.812 -71.926 103.658 1.00 3.61 106 GLY C CA 1
ATOM 4996 C C . GLY C 3 106 ? 38.303 -72.011 103.529 1.00 16.60 106 GLY C C 1
ATOM 4997 O O . GLY C 3 106 ? 37.716 -73.024 103.909 1.00 22.53 106 GLY C O 1
ATOM 4998 N N . TYR C 3 107 ? 37.670 -70.962 103.003 1.00 9.48 107 TYR C N 1
ATOM 4999 C CA . TYR C 3 107 ? 36.215 -70.952 102.840 1.00 15.82 107 TYR C CA 1
ATOM 5000 C C . TYR C 3 107 ? 35.757 -71.417 101.458 1.00 17.07 107 TYR C C 1
ATOM 5001 O O . TYR C 3 107 ? 34.578 -71.309 101.119 1.00 10.00 107 TYR C O 1
ATOM 5010 N N . TYR C 3 108 ? 36.697 -71.932 100.666 1.00 10.20 108 TYR C N 1
ATOM 5011 C CA . TYR C 3 108 ? 36.395 -72.410 99.321 1.00 16.98 108 TYR C CA 1
ATOM 5012 C C . TYR C 3 108 ? 37.095 -73.721 99.094 1.00 18.14 108 TYR C C 1
ATOM 5013 O O . TYR C 3 108 ? 38.227 -73.907 99.503 1.00 20.15 108 TYR C O 1
ATOM 5022 N N . THR C 3 109 ? 36.395 -74.635 98.447 1.00 11.43 109 THR C N 1
ATOM 5023 C CA . THR C 3 109 ? 36.908 -75.963 98.164 1.00 11.55 109 THR C CA 1
ATOM 5024 C C . THR C 3 109 ? 37.930 -75.977 97.027 1.00 25.54 109 THR C C 1
ATOM 5025 O O . THR C 3 109 ? 38.914 -76.724 97.069 1.00 19.51 109 THR C O 1
ATOM 5029 N N . GLN C 3 110 ? 37.688 -75.156 96.009 1.00 16.75 110 GLN C N 1
ATOM 5030 C CA . GLN C 3 110 ? 38.564 -75.123 94.855 1.00 12.34 110 GLN C CA 1
ATOM 5031 C C . GLN C 3 110 ? 39.065 -73.731 94.532 1.00 10.48 110 GLN C C 1
ATOM 5032 O O . GLN C 3 110 ? 38.426 -72.732 94.841 1.00 14.72 110 GLN C O 1
ATOM 5038 N N . TRP C 3 111 ? 40.227 -73.669 93.908 1.00 9.86 111 TRP C N 1
ATOM 5039 C CA . TRP C 3 111 ? 40.789 -72.388 93.531 1.00 13.33 111 TRP C CA 1
ATOM 5040 C C . TRP C 3 111 ? 41.540 -72.544 92.220 1.00 17.65 111 TRP C C 1
ATOM 5041 O O . TRP C 3 111 ? 41.873 -73.652 91.798 1.00 16.45 111 TRP C O 1
ATOM 5052 N N . SER C 3 112 ? 41.790 -71.414 91.574 1.00 15.45 112 SER C N 1
ATOM 5053 C CA . SER C 3 112 ? 42.507 -71.402 90.317 1.00 9.03 112 SER C CA 1
ATOM 5054 C C . SER C 3 112 ? 43.172 -70.052 90.159 1.00 12.20 112 SER C C 1
ATOM 5055 O O . SER C 3 112 ? 42.587 -69.016 90.495 1.00 18.46 112 SER C O 1
ATOM 5058 N N . GLY C 3 113 ? 44.400 -70.056 89.657 1.00 14.21 113 GLY C N 1
ATOM 5059 C CA . GLY C 3 113 ? 45.082 -68.796 89.417 1.00 9.38 113 GLY C CA 1
ATOM 5060 C C . GLY C 3 113 ? 46.544 -68.793 89.765 1.00 18.74 113 GLY C C 1
ATOM 5061 O O . GLY C 3 113 ? 47.064 -69.746 90.339 1.00 18.34 113 GLY C O 1
ATOM 5062 N N . SER C 3 114 ? 47.211 -67.703 89.419 1.00 19.77 114 SER C N 1
ATOM 5063 C CA . SER C 3 114 ? 48.623 -67.561 89.709 1.00 12.29 114 SER C CA 1
ATOM 5064 C C . SER C 3 114 ? 48.778 -66.854 91.038 1.00 18.38 114 SER C C 1
ATOM 5065 O O . SER C 3 114 ? 47.880 -66.124 91.483 1.00 13.78 114 SER C O 1
ATOM 5068 N N . LEU C 3 115 ? 49.913 -67.090 91.684 1.00 18.25 115 LEU C N 1
ATOM 5069 C CA . LEU C 3 115 ? 50.200 -66.476 92.968 1.00 11.09 115 LEU C CA 1
ATOM 5070 C C . LEU C 3 115 ? 51.476 -65.683 92.813 1.00 17.94 115 LEU C C 1
ATOM 5071 O O . LEU C 3 115 ? 52.175 -65.788 91.803 1.00 19.05 115 LEU C O 1
ATOM 5076 N N . GLU C 3 116 ? 51.794 -64.876 93.808 1.00 12.68 116 GLU C N 1
ATOM 5077 C CA . GLU C 3 116 ? 53.026 -64.119 93.727 1.00 21.14 116 GLU C CA 1
ATOM 5078 C C . GLU C 3 116 ? 53.535 -63.916 95.130 1.00 21.36 116 GLU C C 1
ATOM 5079 O O . GLU C 3 116 ? 52.748 -63.704 96.052 1.00 14.86 116 GLU C O 1
ATOM 5085 N N . VAL C 3 117 ? 54.849 -64.020 95.292 1.00 17.80 117 VAL C N 1
ATOM 5086 C CA . VAL C 3 117 ? 55.458 -63.798 96.583 1.00 13.18 117 VAL C CA 1
ATOM 5087 C C . VAL C 3 117 ? 56.507 -62.726 96.384 1.00 12.46 117 VAL C C 1
ATOM 5088 O O . VAL C 3 117 ? 57.388 -62.859 95.552 1.00 16.55 117 VAL C O 1
ATOM 5092 N N . THR C 3 118 ? 56.400 -61.647 97.140 1.00 11.54 118 THR C N 1
ATOM 5093 C CA . THR C 3 118 ? 57.360 -60.567 97.042 1.00 13.11 118 THR C CA 1
ATOM 5094 C C . THR C 3 118 ? 58.253 -60.633 98.282 1.00 19.78 118 THR C C 1
ATOM 5095 O O . THR C 3 118 ? 57.765 -60.691 99.419 1.00 17.32 118 THR C O 1
ATOM 5099 N N . PHE C 3 119 ? 59.562 -60.655 98.047 1.00 15.03 119 PHE C N 1
ATOM 5100 C CA . PHE C 3 119 ? 60.550 -60.741 99.117 1.00 10.51 119 PHE C CA 1
ATOM 5101 C C . PHE C 3 119 ? 61.229 -59.396 99.301 1.00 15.17 119 PHE C C 1
ATOM 5102 O O . PHE C 3 119 ? 61.783 -58.839 98.348 1.00 18.13 119 PHE C O 1
ATOM 5110 N N . MET C 3 120 ? 61.178 -58.870 100.523 1.00 9.90 120 MET C N 1
ATOM 5111 C CA . MET C 3 120 ? 61.817 -57.593 100.830 1.00 15.94 120 MET C CA 1
ATOM 5112 C C . MET C 3 120 ? 63.071 -57.843 101.686 1.00 19.20 120 MET C C 1
ATOM 5113 O O . MET C 3 120 ? 63.022 -58.519 102.705 1.00 17.19 120 MET C O 1
ATOM 5118 N N . PHE C 3 121 ? 64.201 -57.322 101.240 1.00 9.10 121 PHE C N 1
ATOM 5119 C CA . PHE C 3 121 ? 65.455 -57.473 101.969 1.00 15.04 121 PHE C CA 1
ATOM 5120 C C . PHE C 3 121 ? 65.518 -56.328 102.978 1.00 17.59 121 PHE C C 1
ATOM 5121 O O . PHE C 3 121 ? 65.270 -55.173 102.624 1.00 16.74 121 PHE C O 1
ATOM 5129 N N . THR C 3 122 ? 65.855 -56.631 104.229 1.00 16.86 122 THR C N 1
ATOM 5130 C CA . THR C 3 122 ? 65.897 -55.588 105.243 1.00 14.26 122 THR C CA 1
ATOM 5131 C C . THR C 3 122 ? 67.258 -55.432 105.907 1.00 19.81 122 THR C C 1
ATOM 5132 O O . THR C 3 122 ? 67.342 -54.990 107.050 1.00 24.18 122 THR C O 1
ATOM 5136 N N . GLY C 3 123 ? 68.318 -55.804 105.189 1.00 17.22 123 GLY C N 1
ATOM 5137 C CA . GLY C 3 123 ? 69.667 -55.639 105.714 1.00 11.49 123 GLY C CA 1
ATOM 5138 C C . GLY C 3 123 ? 70.109 -54.185 105.562 1.00 17.69 123 GLY C C 1
ATOM 5139 O O . GLY C 3 123 ? 69.322 -53.323 105.172 1.00 18.23 123 GLY C O 1
ATOM 5140 N N . SER C 3 124 ? 71.362 -53.889 105.872 1.00 18.27 124 SER C N 1
ATOM 5141 C CA . SER C 3 124 ? 71.847 -52.517 105.754 1.00 21.66 124 SER C CA 1
ATOM 5142 C C . SER C 3 124 ? 72.012 -52.134 104.288 1.00 23.23 124 SER C C 1
ATOM 5143 O O . SER C 3 124 ? 72.086 -52.990 103.419 1.00 22.82 124 SER C O 1
ATOM 5146 N N . PHE C 3 125 ? 72.055 -50.835 104.025 1.00 14.31 125 PHE C N 1
ATOM 5147 C CA . PHE C 3 125 ? 72.250 -50.326 102.678 1.00 17.26 125 PHE C CA 1
ATOM 5148 C C . PHE C 3 125 ? 73.590 -50.830 102.093 1.00 16.84 125 PHE C C 1
ATOM 5149 O O . PHE C 3 125 ? 73.717 -51.013 100.888 1.00 18.06 125 PHE C O 1
ATOM 5157 N N . MET C 3 126 ? 74.580 -51.056 102.953 1.00 21.75 126 MET C N 1
ATOM 5158 C CA . MET C 3 126 ? 75.894 -51.494 102.513 1.00 11.89 126 MET C CA 1
ATOM 5159 C C . MET C 3 126 ? 76.006 -52.984 102.146 1.00 16.52 126 MET C C 1
ATOM 5160 O O . MET C 3 126 ? 77.012 -53.417 101.581 1.00 19.89 126 MET C O 1
ATOM 5165 N N . ALA C 3 127 ? 74.967 -53.758 102.436 1.00 15.91 127 ALA C N 1
ATOM 5166 C CA . ALA C 3 127 ? 74.954 -55.188 102.122 1.00 15.98 127 ALA C CA 1
ATOM 5167 C C . ALA C 3 127 ? 74.480 -55.468 100.689 1.00 12.80 127 ALA C C 1
ATOM 5168 O O . ALA C 3 127 ? 73.497 -54.892 100.237 1.00 27.15 127 ALA C O 1
ATOM 5170 N N . THR C 3 128 ? 75.169 -56.362 99.985 1.00 13.94 128 THR C N 1
ATOM 5171 C CA . THR C 3 128 ? 74.788 -56.721 98.617 1.00 18.78 128 THR C CA 1
ATOM 5172 C C . THR C 3 128 ? 74.600 -58.225 98.518 1.00 19.38 128 THR C C 1
ATOM 5173 O O . THR C 3 128 ? 74.898 -58.956 99.450 1.00 16.85 128 THR C O 1
ATOM 5177 N N . GLY C 3 129 ? 74.105 -58.685 97.379 1.00 15.32 129 GLY C N 1
ATOM 5178 C CA . GLY C 3 129 ? 73.913 -60.107 97.199 1.00 15.01 129 GLY C CA 1
ATOM 5179 C C . GLY C 3 129 ? 72.999 -60.448 96.043 1.00 17.85 129 GLY C C 1
ATOM 5180 O O . GLY C 3 129 ? 72.281 -59.594 95.541 1.00 19.81 129 GLY C O 1
ATOM 5181 N N . LYS C 3 130 ? 73.060 -61.698 95.604 1.00 14.23 130 LYS C N 1
ATOM 5182 C CA . LYS C 3 130 ? 72.214 -62.198 94.541 1.00 13.97 130 LYS C CA 1
ATOM 5183 C C . LYS C 3 130 ? 71.680 -63.559 94.996 1.00 20.98 130 LYS C C 1
ATOM 5184 O O . LYS C 3 130 ? 72.444 -64.426 95.436 1.00 16.55 130 LYS C O 1
ATOM 5190 N N . MET C 3 131 ? 70.361 -63.728 94.911 1.00 12.74 131 MET C N 1
ATOM 5191 C CA . MET C 3 131 ? 69.689 -64.974 95.295 1.00 10.23 131 MET C CA 1
ATOM 5192 C C . MET C 3 131 ? 68.947 -65.532 94.089 1.00 16.55 131 MET C C 1
ATOM 5193 O O . MET C 3 131 ? 68.557 -64.784 93.207 1.00 23.54 131 MET C O 1
ATOM 5198 N N . LEU C 3 132 ? 68.756 -66.846 94.059 1.00 13.31 132 LEU C N 1
ATOM 5199 C CA . LEU C 3 132 ? 68.030 -67.507 92.985 1.00 9.10 132 LEU C CA 1
ATOM 5200 C C . LEU C 3 132 ? 66.786 -68.090 93.659 1.00 18.76 132 LEU C C 1
ATOM 5201 O O . LEU C 3 132 ? 66.892 -68.934 94.548 1.00 14.35 132 LEU C O 1
ATOM 5206 N N . ILE C 3 133 ? 65.609 -67.601 93.273 1.00 12.09 133 ILE C N 1
ATOM 5207 C CA . ILE C 3 133 ? 64.357 -68.093 93.843 1.00 12.12 133 ILE C CA 1
ATOM 5208 C C . ILE C 3 133 ? 63.687 -68.935 92.759 1.00 17.48 133 ILE C C 1
ATOM 5209 O O . ILE C 3 133 ? 63.439 -68.468 91.654 1.00 17.91 133 ILE C O 1
ATOM 5214 N N . ALA C 3 134 ? 63.424 -70.196 93.074 1.00 13.55 134 ALA C N 1
ATOM 5215 C CA . ALA C 3 134 ? 62.855 -71.112 92.097 1.00 16.55 134 ALA C CA 1
ATOM 5216 C C . ALA C 3 134 ? 61.525 -71.732 92.461 1.00 22.34 134 ALA C C 1
ATOM 5217 O O . ALA C 3 134 ? 61.258 -72.035 93.623 1.00 19.70 134 ALA C O 1
ATOM 5219 N N . TYR C 3 135 ? 60.691 -71.919 91.445 1.00 12.45 135 TYR C N 1
ATOM 5220 C CA . TYR C 3 135 ? 59.409 -72.560 91.635 1.00 10.91 135 TYR C CA 1
ATOM 5221 C C . TYR C 3 135 ? 59.455 -73.883 90.865 1.00 11.13 135 TYR C C 1
ATOM 5222 O O . TYR C 3 135 ? 59.668 -73.903 89.658 1.00 18.16 135 TYR C O 1
ATOM 5231 N N . THR C 3 136 ? 59.276 -74.992 91.572 1.00 17.32 136 THR C N 1
ATOM 5232 C CA . THR C 3 136 ? 59.307 -76.314 90.950 1.00 15.98 136 THR C CA 1
ATOM 5233 C C . THR C 3 136 ? 57.890 -76.851 90.795 1.00 16.77 136 THR C C 1
ATOM 5234 O O . THR C 3 136 ? 57.205 -77.103 91.785 1.00 24.66 136 THR C O 1
ATOM 5238 N N . PRO C 3 137 ? 57.426 -77.004 89.549 1.00 15.64 137 PRO C N 1
ATOM 5239 C CA . PRO C 3 137 ? 56.079 -77.512 89.250 1.00 22.32 137 PRO C CA 1
ATOM 5240 C C . PRO C 3 137 ? 55.932 -78.965 89.720 1.00 11.00 137 PRO C C 1
ATOM 5241 O O . PRO C 3 137 ? 56.918 -79.638 90.003 1.00 24.84 137 PRO C O 1
ATOM 5245 N N . PRO C 3 138 ? 54.692 -79.460 89.805 1.00 20.66 138 PRO C N 1
ATOM 5246 C CA . PRO C 3 138 ? 54.406 -80.826 90.253 1.00 13.84 138 PRO C CA 1
ATOM 5247 C C . PRO C 3 138 ? 55.278 -81.922 89.666 1.00 16.23 138 PRO C C 1
ATOM 5248 O O . PRO C 3 138 ? 55.640 -81.893 88.495 1.00 16.42 138 PRO C O 1
ATOM 5252 N N . GLY C 3 139 ? 55.612 -82.900 90.496 1.00 16.90 139 GLY C N 1
ATOM 5253 C CA . GLY C 3 139 ? 56.426 -84.004 90.022 1.00 16.95 139 GLY C CA 1
ATOM 5254 C C . GLY C 3 139 ? 57.905 -83.869 90.302 1.00 24.20 139 GLY C C 1
ATOM 5255 O O . GLY C 3 139 ? 58.616 -84.864 90.433 1.00 23.43 139 GLY C O 1
ATOM 5256 N N . GLY C 3 140 ? 58.385 -82.638 90.388 1.00 22.01 140 GLY C N 1
ATOM 5257 C CA . GLY C 3 140 ? 59.793 -82.457 90.670 1.00 27.57 140 GLY C CA 1
ATOM 5258 C C . GLY C 3 140 ? 60.004 -82.536 92.168 1.00 26.67 140 GLY C C 1
ATOM 5259 O O . GLY C 3 140 ? 59.324 -81.827 92.911 1.00 31.63 140 GLY C O 1
ATOM 5260 N N . PRO C 3 141 ? 60.902 -83.411 92.653 1.00 35.28 141 PRO C N 1
ATOM 5261 C CA . PRO C 3 141 ? 61.114 -83.482 94.103 1.00 31.83 141 PRO C CA 1
ATOM 5262 C C . PRO C 3 141 ? 61.914 -82.268 94.575 1.00 23.93 141 PRO C C 1
ATOM 5263 O O . PRO C 3 141 ? 62.432 -81.492 93.758 1.00 31.85 141 PRO C O 1
ATOM 5267 N N . LEU C 3 142 ? 61.997 -82.086 95.886 1.00 20.23 142 LEU C N 1
ATOM 5268 C CA . LEU C 3 142 ? 62.739 -80.954 96.424 1.00 29.91 142 LEU C CA 1
ATOM 5269 C C . LEU C 3 142 ? 64.139 -80.950 95.789 1.00 18.58 142 LEU C C 1
ATOM 5270 O O . LEU C 3 142 ? 64.882 -81.922 95.883 1.00 33.16 142 LEU C O 1
ATOM 5275 N N . PRO C 3 143 ? 64.509 -79.856 95.115 1.00 32.33 143 PRO C N 1
ATOM 5276 C CA . PRO C 3 143 ? 65.840 -79.816 94.491 1.00 27.65 143 PRO C CA 1
ATOM 5277 C C . PRO C 3 143 ? 66.964 -80.063 95.509 1.00 22.46 143 PRO C C 1
ATOM 5278 O O . PRO C 3 143 ? 66.984 -79.462 96.575 1.00 24.06 143 PRO C O 1
ATOM 5282 N N . LYS C 3 144 ? 67.892 -80.953 95.181 1.00 36.01 144 LYS C N 1
ATOM 5283 C CA . LYS C 3 144 ? 69.006 -81.253 96.080 1.00 29.59 144 LYS C CA 1
ATOM 5284 C C . LYS C 3 144 ? 70.071 -80.153 96.028 1.00 27.39 144 LYS C C 1
ATOM 5285 O O . LYS C 3 144 ? 70.768 -79.902 97.005 1.00 24.65 144 LYS C O 1
ATOM 5291 N N . ASP C 3 145 ? 70.194 -79.494 94.882 1.00 22.41 145 ASP C N 1
ATOM 5292 C CA . ASP C 3 145 ? 71.172 -78.424 94.713 1.00 17.75 145 ASP C CA 1
ATOM 5293 C C . ASP C 3 145 ? 70.591 -77.327 93.841 1.00 24.11 145 ASP C C 1
ATOM 5294 O O . ASP C 3 145 ? 69.522 -77.479 93.240 1.00 24.05 145 ASP C O 1
ATOM 5299 N N . ARG C 3 146 ? 71.324 -76.226 93.757 1.00 21.83 146 ARG C N 1
ATOM 5300 C CA . ARG C 3 146 ? 70.904 -75.085 92.969 1.00 12.13 146 ARG C CA 1
ATOM 5301 C C . ARG C 3 146 ? 70.836 -75.455 91.481 1.00 26.22 146 ARG C C 1
ATOM 5302 O O . ARG C 3 146 ? 69.992 -74.953 90.754 1.00 19.04 146 ARG C O 1
ATOM 5310 N N . ALA C 3 147 ? 71.709 -76.352 91.037 1.00 12.71 147 ALA C N 1
ATOM 5311 C CA . ALA C 3 147 ? 71.716 -76.772 89.640 1.00 15.22 147 ALA C CA 1
ATOM 5312 C C . ALA C 3 147 ? 70.431 -77.474 89.177 1.00 27.15 147 ALA C C 1
ATOM 5313 O O . ALA C 3 147 ? 70.105 -77.423 87.992 1.00 24.13 147 ALA C O 1
ATOM 5315 N N . THR C 3 148 ? 69.719 -78.153 90.081 1.00 15.27 148 THR C N 1
ATOM 5316 C CA . THR C 3 148 ? 68.473 -78.788 89.673 1.00 24.43 148 THR C CA 1
ATOM 5317 C C . THR C 3 148 ? 67.317 -77.803 89.882 1.00 29.97 148 THR C C 1
ATOM 5318 O O . THR C 3 148 ? 66.328 -77.865 89.161 1.00 21.86 148 THR C O 1
ATOM 5322 N N . ALA C 3 149 ? 67.446 -76.880 90.839 1.00 11.63 149 ALA C N 1
ATOM 5323 C CA . ALA C 3 149 ? 66.381 -75.903 91.100 1.00 17.48 149 ALA C CA 1
ATOM 5324 C C . ALA C 3 149 ? 66.225 -74.937 89.908 1.00 22.93 149 ALA C C 1
ATOM 5325 O O . ALA C 3 149 ? 65.122 -74.574 89.491 1.00 17.34 149 ALA C O 1
ATOM 5327 N N . MET C 3 150 ? 67.372 -74.546 89.382 1.00 18.39 150 MET C N 1
ATOM 5328 C CA . MET C 3 150 ? 67.550 -73.637 88.254 1.00 11.73 150 MET C CA 1
ATOM 5329 C C . MET C 3 150 ? 66.834 -74.126 86.968 1.00 18.09 150 MET C C 1
ATOM 5330 O O . MET C 3 150 ? 66.598 -73.355 86.041 1.00 14.49 150 MET C O 1
ATOM 5335 N N . LEU C 3 151 ? 66.473 -75.404 86.920 1.00 17.32 151 LEU C N 1
ATOM 5336 C CA . LEU C 3 151 ? 65.789 -75.955 85.751 1.00 14.61 151 LEU C CA 1
ATOM 5337 C C . LEU C 3 151 ? 64.287 -75.633 85.730 1.00 14.63 151 LEU C C 1
ATOM 5338 O O . LEU C 3 151 ? 63.629 -75.837 84.727 1.00 17.75 151 LEU C O 1
ATOM 5343 N N . GLY C 3 152 ? 63.743 -75.151 86.844 1.00 17.65 152 GLY C N 1
ATOM 5344 C CA . GLY C 3 152 ? 62.332 -74.800 86.883 1.00 12.35 152 GLY C CA 1
ATOM 5345 C C . GLY C 3 152 ? 62.143 -73.303 86.662 1.00 22.70 152 GLY C C 1
ATOM 5346 O O . GLY C 3 152 ? 63.053 -72.618 86.184 1.00 13.19 152 GLY C O 1
ATOM 5347 N N . THR C 3 153 ? 60.961 -72.793 86.997 1.00 11.88 153 THR C N 1
ATOM 5348 C CA . THR C 3 153 ? 60.657 -71.374 86.845 1.00 17.92 153 THR C CA 1
ATOM 5349 C C . THR C 3 153 ? 61.421 -70.627 87.926 1.00 27.10 153 THR C C 1
ATOM 5350 O O . THR C 3 153 ? 61.356 -70.999 89.101 1.00 21.07 153 THR C O 1
ATOM 5354 N N . HIS C 3 154 ? 62.155 -69.584 87.549 1.00 11.21 154 HIS C N 1
ATOM 5355 C CA . HIS C 3 154 ? 62.921 -68.874 88.557 1.00 11.35 154 HIS C CA 1
ATOM 5356 C C . HIS C 3 154 ? 63.277 -67.432 88.273 1.00 9.88 154 HIS C C 1
ATOM 5357 O O . HIS C 3 154 ? 63.213 -66.961 87.144 1.00 18.14 154 HIS C O 1
ATOM 5364 N N . VAL C 3 155 ? 63.668 -66.745 89.338 1.00 10.13 155 VAL C N 1
ATOM 5365 C CA . VAL C 3 155 ? 64.080 -65.354 89.291 1.00 13.94 155 VAL C CA 1
ATOM 5366 C C . VAL C 3 155 ? 65.443 -65.240 89.976 1.00 12.77 155 VAL C C 1
ATOM 5367 O O . VAL C 3 155 ? 65.650 -65.803 91.044 1.00 18.87 155 VAL C O 1
ATOM 5371 N N . ILE C 3 156 ? 66.368 -64.515 89.374 1.00 11.92 156 ILE C N 1
ATOM 5372 C CA . ILE C 3 156 ? 67.643 -64.274 90.024 1.00 12.16 156 ILE C CA 1
ATOM 5373 C C . ILE C 3 156 ? 67.504 -62.830 90.540 1.00 20.81 156 ILE C C 1
ATOM 5374 O O . ILE C 3 156 ? 67.359 -61.885 89.770 1.00 24.27 156 ILE C O 1
ATOM 5379 N N . TRP C 3 157 ? 67.515 -62.685 91.858 1.00 11.98 157 TRP C N 1
ATOM 5380 C CA . TRP C 3 157 ? 67.332 -61.404 92.534 1.00 12.41 157 TRP C CA 1
ATOM 5381 C C . TRP C 3 157 ? 68.625 -60.724 92.944 1.00 19.61 157 TRP C C 1
ATOM 5382 O O . TRP C 3 157 ? 69.472 -61.331 93.593 1.00 15.84 157 TRP C O 1
ATOM 5393 N N . ASP C 3 158 ? 68.762 -59.456 92.569 1.00 13.30 158 ASP C N 1
ATOM 5394 C CA . ASP C 3 158 ? 69.944 -58.659 92.907 1.00 10.62 158 ASP C CA 1
ATOM 5395 C C . ASP C 3 158 ? 69.554 -57.607 93.965 1.00 18.04 158 ASP C C 1
ATOM 5396 O O . ASP C 3 158 ? 68.620 -56.831 93.746 1.00 17.38 158 ASP C O 1
ATOM 5401 N N . PHE C 3 159 ? 70.240 -57.593 95.112 1.00 13.31 159 PHE C N 1
ATOM 5402 C CA . PHE C 3 159 ? 69.959 -56.602 96.156 1.00 12.75 159 PHE C CA 1
ATOM 5403 C C . PHE C 3 159 ? 70.377 -55.249 95.628 1.00 16.67 159 PHE C C 1
ATOM 5404 O O . PHE C 3 159 ? 71.362 -55.137 94.888 1.00 17.79 159 PHE C O 1
ATOM 5412 N N . GLY C 3 160 ? 69.643 -54.216 96.014 1.00 17.04 160 GLY C N 1
ATOM 5413 C CA . GLY C 3 160 ? 69.967 -52.887 95.534 1.00 13.32 160 GLY C CA 1
ATOM 5414 C C . GLY C 3 160 ? 68.997 -51.826 96.011 1.00 12.99 160 GLY C C 1
ATOM 5415 O O . GLY C 3 160 ? 68.302 -52.032 96.994 1.00 18.71 160 GLY C O 1
ATOM 5416 N N . LEU C 3 161 ? 68.950 -50.689 95.318 1.00 18.80 161 LEU C N 1
ATOM 5417 C CA . LEU C 3 161 ? 68.060 -49.612 95.718 1.00 19.46 161 LEU C CA 1
ATOM 5418 C C . LEU C 3 161 ? 66.592 -50.079 95.796 1.00 23.33 161 LEU C C 1
ATOM 5419 O O . LEU C 3 161 ? 65.854 -49.651 96.695 1.00 23.16 161 LEU C O 1
ATOM 5424 N N . GLN C 3 162 ? 66.160 -50.929 94.860 1.00 16.85 162 GLN C N 1
ATOM 5425 C CA . GLN C 3 162 ? 64.803 -51.502 94.923 1.00 15.79 162 GLN C CA 1
ATOM 5426 C C . GLN C 3 162 ? 64.993 -52.652 95.928 1.00 28.91 162 GLN C C 1
ATOM 5427 O O . GLN C 3 162 ? 65.686 -53.646 95.647 1.00 22.44 162 GLN C O 1
ATOM 5433 N N . SER C 3 163 ? 64.391 -52.507 97.100 1.00 14.20 163 SER C N 1
ATOM 5434 C CA . SER C 3 163 ? 64.538 -53.491 98.163 1.00 16.46 163 SER C CA 1
ATOM 5435 C C . SER C 3 163 ? 63.903 -54.843 97.912 1.00 21.02 163 SER C C 1
ATOM 5436 O O . SER C 3 163 ? 64.316 -55.838 98.497 1.00 17.91 163 SER C O 1
ATOM 5439 N N . SER C 3 164 ? 62.908 -54.896 97.035 1.00 15.85 164 SER C N 1
ATOM 5440 C CA . SER C 3 164 ? 62.206 -56.148 96.848 1.00 9.90 164 SER C CA 1
ATOM 5441 C C . SER C 3 164 ? 62.194 -56.748 95.462 1.00 16.04 164 SER C C 1
ATOM 5442 O O . SER C 3 164 ? 62.565 -56.107 94.486 1.00 19.81 164 SER C O 1
ATOM 5445 N N . VAL C 3 165 ? 61.784 -58.011 95.408 1.00 11.77 165 VAL C N 1
ATOM 5446 C CA . VAL C 3 165 ? 61.651 -58.747 94.161 1.00 10.41 165 VAL C CA 1
ATOM 5447 C C . VAL C 3 165 ? 60.388 -59.605 94.226 1.00 19.33 165 VAL C C 1
ATOM 5448 O O . VAL C 3 165 ? 59.951 -60.051 95.296 1.00 13.31 165 VAL C O 1
ATOM 5452 N N . THR C 3 166 ? 59.782 -59.823 93.076 1.00 12.33 166 THR C N 1
ATOM 5453 C CA . THR C 3 166 ? 58.601 -60.644 93.049 1.00 17.13 166 THR C CA 1
ATOM 5454 C C . THR C 3 166 ? 58.831 -61.944 92.297 1.00 15.92 166 THR C C 1
ATOM 5455 O O . THR C 3 166 ? 59.404 -61.957 91.206 1.00 20.49 166 THR C O 1
ATOM 5459 N N . LEU C 3 167 ? 58.408 -63.037 92.925 1.00 14.52 167 LEU C N 1
ATOM 5460 C CA . LEU C 3 167 ? 58.439 -64.346 92.318 1.00 12.76 167 LEU C CA 1
ATOM 5461 C C . LEU C 3 167 ? 56.971 -64.644 92.000 1.00 11.19 167 LEU C C 1
ATOM 5462 O O . LEU C 3 167 ? 56.111 -64.669 92.886 1.00 24.42 167 LEU C O 1
ATOM 5467 N N . VAL C 3 168 ? 56.678 -64.837 90.727 1.00 20.77 168 VAL C N 1
ATOM 5468 C CA . VAL C 3 168 ? 55.330 -65.193 90.331 1.00 16.21 168 VAL C CA 1
ATOM 5469 C C . VAL C 3 168 ? 55.313 -66.731 90.292 1.00 23.24 168 VAL C C 1
ATOM 5470 O O . VAL C 3 168 ? 56.251 -67.364 89.806 1.00 16.82 168 VAL C O 1
ATOM 5474 N N . ILE C 3 169 ? 54.278 -67.331 90.862 1.00 12.18 169 ILE C N 1
ATOM 5475 C CA . ILE C 3 169 ? 54.130 -68.778 90.827 1.00 13.08 169 ILE C CA 1
ATOM 5476 C C . ILE C 3 169 ? 52.989 -68.910 89.819 1.00 20.33 169 ILE C C 1
ATOM 5477 O O . ILE C 3 169 ? 51.807 -68.862 90.173 1.00 14.56 169 ILE C O 1
ATOM 5482 N N . PRO C 3 170 ? 53.338 -69.051 88.536 1.00 17.69 170 PRO C N 1
ATOM 5483 C CA . PRO C 3 170 ? 52.315 -69.165 87.499 1.00 21.16 170 PRO C CA 1
ATOM 5484 C C . PRO C 3 170 ? 51.425 -70.381 87.589 1.00 13.72 170 PRO C C 1
ATOM 5485 O O . PRO C 3 170 ? 51.855 -71.443 88.019 1.00 23.84 170 PRO C O 1
ATOM 5489 N N . TRP C 3 171 ? 50.165 -70.213 87.204 1.00 13.01 171 TRP C N 1
ATOM 5490 C CA . TRP C 3 171 ? 49.229 -71.319 87.221 1.00 18.21 171 TRP C CA 1
ATOM 5491 C C . TRP C 3 171 ? 49.646 -72.363 86.180 1.00 11.08 171 TRP C C 1
ATOM 5492 O O . TRP C 3 171 ? 49.511 -72.163 84.976 1.00 20.32 171 TRP C O 1
ATOM 5503 N N . ILE C 3 172 ? 50.193 -73.464 86.680 1.00 18.23 172 ILE C N 1
ATOM 5504 C CA . ILE C 3 172 ? 50.652 -74.582 85.865 1.00 8.60 172 ILE C CA 1
ATOM 5505 C C . ILE C 3 172 ? 50.031 -75.802 86.517 1.00 21.26 172 ILE C C 1
ATOM 5506 O O . ILE C 3 172 ? 50.558 -76.382 87.466 1.00 24.87 172 ILE C O 1
ATOM 5511 N N . SER C 3 173 ? 48.867 -76.157 85.999 1.00 17.41 173 SER C N 1
ATOM 5512 C CA . SER C 3 173 ? 48.077 -77.247 86.518 1.00 12.73 173 SER C CA 1
ATOM 5513 C C . SER C 3 173 ? 47.503 -78.051 85.370 1.00 17.52 173 SER C C 1
ATOM 5514 O O . SER C 3 173 ? 47.408 -77.563 84.242 1.00 20.02 173 SER C O 1
ATOM 5517 N N . ASN C 3 174 ? 47.124 -79.290 85.657 1.00 12.26 174 ASN C N 1
ATOM 5518 C CA . ASN C 3 174 ? 46.521 -80.129 84.639 1.00 11.25 174 ASN C CA 1
ATOM 5519 C C . ASN C 3 174 ? 45.008 -79.851 84.590 1.00 13.09 174 ASN C C 1
ATOM 5520 O O . ASN C 3 174 ? 44.398 -79.849 83.526 1.00 16.36 174 ASN C O 1
ATOM 5525 N N . THR C 3 175 ? 44.425 -79.584 85.753 1.00 13.69 175 THR C N 1
ATOM 5526 C CA . THR C 3 175 ? 43.002 -79.294 85.885 1.00 18.72 175 THR C CA 1
ATOM 5527 C C . THR C 3 175 ? 42.781 -77.782 85.912 1.00 18.17 175 THR C C 1
ATOM 5528 O O . THR C 3 175 ? 43.681 -77.034 86.263 1.00 10.44 175 THR C O 1
ATOM 5532 N N . HIS C 3 176 ? 41.570 -77.354 85.564 1.00 10.15 176 HIS C N 1
ATOM 5533 C CA . HIS C 3 176 ? 41.202 -75.941 85.568 1.00 10.82 176 HIS C CA 1
ATOM 5534 C C . HIS C 3 176 ? 41.170 -75.376 86.978 1.00 16.85 176 HIS C C 1
ATOM 5535 O O . HIS C 3 176 ? 41.381 -74.187 87.160 1.00 18.64 176 HIS C O 1
ATOM 5542 N N . TYR C 3 177 ? 40.874 -76.225 87.965 1.00 14.84 177 TYR C N 1
ATOM 5543 C CA . TYR C 3 177 ? 40.859 -75.816 89.376 1.00 17.21 177 TYR C CA 1
ATOM 5544 C C . TYR C 3 177 ? 41.573 -76.866 90.206 1.00 18.85 177 TYR C C 1
ATOM 5545 O O . TYR C 3 177 ? 41.716 -78.012 89.782 1.00 13.05 177 TYR C O 1
ATOM 5554 N N . ARG C 3 178 ? 42.024 -76.464 91.388 1.00 22.70 178 ARG C N 1
ATOM 5555 C CA . ARG C 3 178 ? 42.681 -77.373 92.321 1.00 11.94 178 ARG C CA 1
ATOM 5556 C C . ARG C 3 178 ? 41.837 -77.336 93.604 1.00 21.11 178 ARG C C 1
ATOM 5557 O O . ARG C 3 178 ? 41.217 -76.317 93.939 1.00 15.56 178 ARG C O 1
ATOM 5565 N N . ALA C 3 179 ? 41.745 -78.475 94.278 1.00 16.61 179 ALA C N 1
ATOM 5566 C CA . ALA C 3 179 ? 41.049 -78.523 95.551 1.00 18.21 179 ALA C CA 1
ATOM 5567 C C . ALA C 3 179 ? 42.217 -78.338 96.523 1.00 14.95 179 ALA C C 1
ATOM 5568 O O . ALA C 3 179 ? 43.374 -78.311 96.098 1.00 22.83 179 ALA C O 1
ATOM 5570 N N . HIS C 3 180 ? 41.956 -78.177 97.809 1.00 22.84 180 HIS C N 1
ATOM 5571 C CA . HIS C 3 180 ? 43.083 -78.014 98.718 1.00 21.49 180 HIS C CA 1
ATOM 5572 C C . HIS C 3 180 ? 43.893 -79.306 98.797 1.00 19.08 180 HIS C C 1
ATOM 5573 O O . HIS C 3 180 ? 43.345 -80.401 98.981 1.00 21.24 180 HIS C O 1
ATOM 5580 N N . ALA C 3 181 ? 45.199 -79.163 98.613 1.00 15.84 181 ALA C N 1
ATOM 5581 C CA . ALA C 3 181 ? 46.117 -80.288 98.659 1.00 21.72 181 ALA C CA 1
ATOM 5582 C C . ALA C 3 181 ? 46.456 -80.652 100.101 1.00 21.66 181 ALA C C 1
ATOM 5583 O O . ALA C 3 181 ? 46.506 -79.786 100.983 1.00 22.19 181 ALA C O 1
ATOM 5585 N N . ARG C 3 182 ? 46.657 -81.944 100.326 1.00 23.86 182 ARG C N 1
ATOM 5586 C CA . ARG C 3 182 ? 47.030 -82.478 101.626 1.00 33.22 182 ARG C CA 1
ATOM 5587 C C . ARG C 3 182 ? 47.701 -83.825 101.374 1.00 31.97 182 ARG C C 1
ATOM 5588 O O . ARG C 3 182 ? 47.624 -84.353 100.266 1.00 35.38 182 ARG C O 1
ATOM 5596 N N . ASP C 3 183 ? 48.390 -84.360 102.379 1.00 35.19 183 ASP C N 1
ATOM 5597 C CA . ASP C 3 183 ? 49.084 -85.641 102.237 1.00 31.55 183 ASP C CA 1
ATOM 5598 C C . ASP C 3 183 ? 48.090 -86.702 101.805 1.00 26.56 183 ASP C C 1
ATOM 5599 O O . ASP C 3 183 ? 46.944 -86.706 102.257 1.00 22.71 183 ASP C O 1
ATOM 5604 N N . GLY C 3 184 ? 48.517 -87.606 100.929 1.00 23.02 184 GLY C N 1
ATOM 5605 C CA . GLY C 3 184 ? 47.600 -88.641 100.474 1.00 14.46 184 GLY C CA 1
ATOM 5606 C C . GLY C 3 184 ? 47.204 -88.428 99.025 1.00 34.17 184 GLY C C 1
ATOM 5607 O O . GLY C 3 184 ? 47.907 -87.740 98.294 1.00 22.23 184 GLY C O 1
ATOM 5608 N N . VAL C 3 185 ? 46.080 -88.994 98.599 1.00 16.11 185 VAL C N 1
ATOM 5609 C CA . VAL C 3 185 ? 45.677 -88.830 97.212 1.00 22.36 185 VAL C CA 1
ATOM 5610 C C . VAL C 3 185 ? 45.425 -87.369 96.776 1.00 24.66 185 VAL C C 1
ATOM 5611 O O . VAL C 3 185 ? 45.569 -87.046 95.594 1.00 26.50 185 VAL C O 1
ATOM 5615 N N . PHE C 3 186 ? 45.068 -86.490 97.711 1.00 12.13 186 PHE C N 1
ATOM 5616 C CA . PHE C 3 186 ? 44.833 -85.101 97.348 1.00 17.21 186 PHE C CA 1
ATOM 5617 C C . PHE C 3 186 ? 46.126 -84.346 97.084 1.00 22.85 186 PHE C C 1
ATOM 5618 O O . PHE C 3 186 ? 46.103 -83.139 96.847 1.00 16.86 186 PHE C O 1
ATOM 5626 N N . ASP C 3 187 ? 47.254 -85.055 97.130 1.00 16.48 187 ASP C N 1
ATOM 5627 C CA . ASP C 3 187 ? 48.532 -84.427 96.811 1.00 17.96 187 ASP C CA 1
ATOM 5628 C C . ASP C 3 187 ? 48.539 -84.269 95.286 1.00 20.24 187 ASP C C 1
ATOM 5629 O O . ASP C 3 187 ? 49.428 -83.653 94.693 1.00 15.65 187 ASP C O 1
ATOM 5634 N N . TYR C 3 188 ? 47.516 -84.854 94.669 1.00 21.65 188 TYR C N 1
ATOM 5635 C CA . TYR C 3 188 ? 47.276 -84.767 93.235 1.00 17.28 188 TYR C CA 1
ATOM 5636 C C . TYR C 3 188 ? 47.149 -83.280 92.875 1.00 20.07 188 TYR C C 1
ATOM 5637 O O . TYR C 3 188 ? 47.520 -82.863 91.781 1.00 19.40 188 TYR C O 1
ATOM 5646 N N . TYR C 3 189 ? 46.632 -82.499 93.823 1.00 22.30 189 TYR C N 1
ATOM 5647 C CA . TYR C 3 189 ? 46.408 -81.064 93.655 1.00 18.47 189 TYR C CA 1
ATOM 5648 C C . TYR C 3 189 ? 47.527 -80.163 94.149 1.00 21.09 189 TYR C C 1
ATOM 5649 O O . TYR C 3 189 ? 47.313 -78.962 94.286 1.00 15.34 189 TYR C O 1
ATOM 5658 N N . THR C 3 190 ? 48.702 -80.714 94.439 1.00 15.88 190 THR C N 1
ATOM 5659 C CA . THR C 3 190 ? 49.782 -79.868 94.942 1.00 22.98 190 THR C CA 1
ATOM 5660 C C . THR C 3 190 ? 50.242 -78.869 93.859 1.00 23.07 190 THR C C 1
ATOM 5661 O O . THR C 3 190 ? 50.197 -79.160 92.657 1.00 23.00 190 THR C O 1
ATOM 5665 N N . THR C 3 191 ? 50.646 -77.681 94.301 1.00 16.44 191 THR C N 1
ATOM 5666 C CA . THR C 3 191 ? 51.111 -76.627 93.410 1.00 19.31 191 THR C CA 1
ATOM 5667 C C . THR C 3 191 ? 52.599 -76.784 93.108 1.00 26.26 191 THR C C 1
ATOM 5668 O O . THR C 3 191 ? 53.076 -76.436 92.026 1.00 13.91 191 THR C O 1
ATOM 5672 N N . GLY C 3 192 ? 53.334 -77.326 94.067 1.00 24.64 192 GLY C N 1
ATOM 5673 C CA . GLY C 3 192 ? 54.752 -77.503 93.858 1.00 3.02 192 GLY C CA 1
ATOM 5674 C C . GLY C 3 192 ? 55.570 -76.867 94.965 1.00 18.28 192 GLY C C 1
ATOM 5675 O O . GLY C 3 192 ? 55.045 -76.580 96.034 1.00 13.87 192 GLY C O 1
ATOM 5676 N N . LEU C 3 193 ? 56.844 -76.598 94.688 1.00 5.75 193 LEU C N 1
ATOM 5677 C CA . LEU C 3 193 ? 57.743 -76.076 95.710 1.00 19.68 193 LEU C CA 1
ATOM 5678 C C . LEU C 3 193 ? 58.472 -74.806 95.361 1.00 16.56 193 LEU C C 1
ATOM 5679 O O . LEU C 3 193 ? 58.773 -74.539 94.198 1.00 25.89 193 LEU C O 1
ATOM 5684 N N . VAL C 3 194 ? 58.785 -74.045 96.397 1.00 16.73 194 VAL C N 1
ATOM 5685 C CA . VAL C 3 194 ? 59.576 -72.832 96.245 1.00 17.66 194 VAL C CA 1
ATOM 5686 C C . VAL C 3 194 ? 60.866 -73.039 97.054 1.00 13.23 194 VAL C C 1
ATOM 5687 O O . VAL C 3 194 ? 60.829 -73.491 98.202 1.00 19.06 194 VAL C O 1
ATOM 5691 N N . SER C 3 195 ? 62.012 -72.766 96.443 1.00 14.11 195 SER C N 1
ATOM 5692 C CA . SER C 3 195 ? 63.282 -72.900 97.152 1.00 14.81 195 SER C CA 1
ATOM 5693 C C . SER C 3 195 ? 64.131 -71.678 96.846 1.00 24.95 195 SER C C 1
ATOM 5694 O O . SER C 3 195 ? 64.101 -71.166 95.726 1.00 23.76 195 SER C O 1
ATOM 5697 N N . ILE C 3 196 ? 64.852 -71.191 97.859 1.00 18.39 196 ILE C N 1
ATOM 5698 C CA . ILE C 3 196 ? 65.693 -70.008 97.730 1.00 12.45 196 ILE C CA 1
ATOM 5699 C C . ILE C 3 196 ? 67.158 -70.383 97.925 1.00 20.14 196 ILE C C 1
ATOM 5700 O O . ILE C 3 196 ? 67.522 -70.978 98.930 1.00 19.68 196 ILE C O 1
ATOM 5705 N N . TRP C 3 197 ? 67.991 -70.026 96.952 1.00 16.23 197 TRP C N 1
ATOM 5706 C CA . TRP C 3 197 ? 69.412 -70.341 96.990 1.00 16.17 197 TRP C CA 1
ATOM 5707 C C . TRP C 3 197 ? 70.271 -69.086 96.904 1.00 17.88 197 TRP C C 1
ATOM 5708 O O . TRP C 3 197 ? 69.793 -68.040 96.485 1.00 20.34 197 TRP C O 1
ATOM 5719 N N . TYR C 3 198 ? 71.532 -69.193 97.319 1.00 15.89 198 TYR C N 1
ATOM 5720 C CA . TYR C 3 198 ? 72.475 -68.081 97.216 1.00 16.05 198 TYR C CA 1
ATOM 5721 C C . TYR C 3 198 ? 73.011 -68.193 95.787 1.00 21.54 198 TYR C C 1
ATOM 5722 O O . TYR C 3 198 ? 73.520 -69.242 95.396 1.00 16.29 198 TYR C O 1
ATOM 5731 N N . GLN C 3 199 ? 72.852 -67.140 94.993 1.00 16.15 199 GLN C N 1
ATOM 5732 C CA . GLN C 3 199 ? 73.333 -67.169 93.617 1.00 16.64 199 GLN C CA 1
ATOM 5733 C C . GLN C 3 199 ? 74.833 -66.842 93.654 1.00 14.57 199 GLN C C 1
ATOM 5734 O O . GLN C 3 199 ? 75.631 -67.463 92.965 1.00 15.45 199 GLN C O 1
ATOM 5740 N N . THR C 3 200 ? 75.203 -65.844 94.447 1.00 9.21 200 THR C N 1
ATOM 5741 C CA . THR C 3 200 ? 76.605 -65.492 94.643 1.00 19.23 200 THR C CA 1
ATOM 5742 C C . THR C 3 200 ? 76.781 -65.559 96.169 1.00 16.92 200 THR C C 1
ATOM 5743 O O . THR C 3 200 ? 76.923 -66.644 96.737 1.00 32.41 200 THR C O 1
ATOM 5747 N N . ASN C 3 201 ? 76.718 -64.424 96.846 1.00 18.82 201 ASN C N 1
ATOM 5748 C CA . ASN C 3 201 ? 76.863 -64.452 98.285 1.00 18.05 201 ASN C CA 1
ATOM 5749 C C . ASN C 3 201 ? 76.374 -63.165 98.907 1.00 13.83 201 ASN C C 1
ATOM 5750 O O . ASN C 3 201 ? 76.284 -62.148 98.231 1.00 18.03 201 ASN C O 1
ATOM 5755 N N . TYR C 3 202 ? 76.033 -63.226 100.192 1.00 12.99 202 TYR C N 1
ATOM 5756 C CA . TYR C 3 202 ? 75.658 -62.031 100.946 1.00 16.56 202 TYR C CA 1
ATOM 5757 C C . TYR C 3 202 ? 77.029 -61.407 101.295 1.00 21.78 202 TYR C C 1
ATOM 5758 O O . TYR C 3 202 ? 77.869 -62.032 101.935 1.00 22.93 202 TYR C O 1
ATOM 5767 N N . VAL C 3 203 ? 77.270 -60.190 100.826 1.00 19.59 203 VAL C N 1
ATOM 5768 C CA . VAL C 3 203 ? 78.542 -59.514 101.054 1.00 15.28 203 VAL C CA 1
ATOM 5769 C C . VAL C 3 203 ? 78.364 -58.188 101.776 1.00 22.30 203 VAL C C 1
ATOM 5770 O O . VAL C 3 203 ? 77.473 -57.395 101.471 1.00 20.72 203 VAL C O 1
ATOM 5774 N N . VAL C 3 204 ? 79.246 -57.930 102.722 1.00 20.97 204 VAL C N 1
ATOM 5775 C CA . VAL C 3 204 ? 79.120 -56.716 103.483 1.00 25.90 204 VAL C CA 1
ATOM 5776 C C . VAL C 3 204 ? 80.528 -56.182 103.801 1.00 26.44 204 VAL C C 1
ATOM 5777 O O . VAL C 3 204 ? 81.511 -56.924 103.715 1.00 24.24 204 VAL C O 1
ATOM 5781 N N . PRO C 3 205 ? 80.660 -54.870 104.063 1.00 26.06 205 PRO C N 1
ATOM 5782 C CA . PRO C 3 205 ? 81.990 -54.330 104.384 1.00 23.31 205 PRO C CA 1
ATOM 5783 C C . PRO C 3 205 ? 82.205 -54.357 105.914 1.00 22.42 205 PRO C C 1
ATOM 5784 O O . PRO C 3 205 ? 81.315 -54.753 106.669 1.00 26.97 205 PRO C O 1
ATOM 5788 N N . ILE C 3 206 ? 83.382 -53.947 106.366 1.00 23.19 206 ILE C N 1
ATOM 5789 C CA . ILE C 3 206 ? 83.653 -53.894 107.800 1.00 21.58 206 ILE C CA 1
ATOM 5790 C C . ILE C 3 206 ? 82.633 -52.931 108.422 1.00 22.95 206 ILE C C 1
ATOM 5791 O O . ILE C 3 206 ? 82.376 -51.867 107.868 1.00 25.03 206 ILE C O 1
ATOM 5796 N N . GLY C 3 207 ? 82.029 -53.288 109.549 1.00 21.33 207 GLY C N 1
ATOM 5797 C CA . GLY C 3 207 ? 81.107 -52.342 110.166 1.00 18.90 207 GLY C CA 1
ATOM 5798 C C . GLY C 3 207 ? 79.611 -52.511 109.975 1.00 22.71 207 GLY C C 1
ATOM 5799 O O . GLY C 3 207 ? 78.814 -51.774 110.576 1.00 29.25 207 GLY C O 1
ATOM 5800 N N . ALA C 3 208 ? 79.225 -53.465 109.135 1.00 24.78 208 ALA C N 1
ATOM 5801 C CA . ALA C 3 208 ? 77.820 -53.743 108.881 1.00 21.58 208 ALA C CA 1
ATOM 5802 C C . ALA C 3 208 ? 77.540 -55.140 109.401 1.00 23.22 208 ALA C C 1
ATOM 5803 O O . ALA C 3 208 ? 78.411 -56.009 109.357 1.00 18.89 208 ALA C O 1
ATOM 5805 N N . PRO C 3 209 ? 76.321 -55.376 109.903 1.00 25.28 209 PRO C N 1
ATOM 5806 C CA . PRO C 3 209 ? 75.954 -56.691 110.438 1.00 18.23 209 PRO C CA 1
ATOM 5807 C C . PRO C 3 209 ? 76.139 -57.852 109.459 1.00 25.43 209 PRO C C 1
ATOM 5808 O O . PRO C 3 209 ? 75.974 -57.708 108.243 1.00 29.42 209 PRO C O 1
ATOM 5812 N N . ASN C 3 210 ? 76.489 -59.011 110.003 1.00 25.50 210 ASN C N 1
ATOM 5813 C CA . ASN C 3 210 ? 76.734 -60.187 109.186 1.00 29.03 210 ASN C CA 1
ATOM 5814 C C . ASN C 3 210 ? 75.517 -61.014 108.881 1.00 30.54 210 ASN C C 1
ATOM 5815 O O . ASN C 3 210 ? 75.576 -61.949 108.074 1.00 26.70 210 ASN C O 1
ATOM 5820 N N . THR C 3 211 ? 74.416 -60.667 109.538 1.00 27.85 211 THR C N 1
ATOM 5821 C CA . THR C 3 211 ? 73.152 -61.355 109.358 1.00 21.91 211 THR C CA 1
ATOM 5822 C C . THR C 3 211 ? 72.083 -60.306 109.098 1.00 29.68 211 THR C C 1
ATOM 5823 O O . THR C 3 211 ? 72.103 -59.224 109.676 1.00 26.62 211 THR C O 1
ATOM 5827 N N . ALA C 3 212 ? 71.162 -60.630 108.202 1.00 19.45 212 ALA C N 1
ATOM 5828 C CA . ALA C 3 212 ? 70.074 -59.731 107.875 1.00 24.12 212 ALA C CA 1
ATOM 5829 C C . ALA C 3 212 ? 68.848 -60.601 107.609 1.00 17.48 212 ALA C C 1
ATOM 5830 O O . ALA C 3 212 ? 68.963 -61.816 107.437 1.00 19.71 212 ALA C O 1
ATOM 5832 N N . TYR C 3 213 ? 67.676 -59.982 107.575 1.00 18.77 213 TYR C N 1
ATOM 5833 C CA . TYR C 3 213 ? 66.455 -60.728 107.346 1.00 14.63 213 TYR C CA 1
ATOM 5834 C C . TYR C 3 213 ? 65.688 -60.323 106.118 1.00 18.91 213 TYR C C 1
ATOM 5835 O O . TYR C 3 213 ? 65.783 -59.199 105.650 1.00 16.70 213 TYR C O 1
ATOM 5844 N N . ILE C 3 214 ? 64.913 -61.273 105.620 1.00 15.70 214 ILE C N 1
ATOM 5845 C CA . ILE C 3 214 ? 64.062 -61.089 104.472 1.00 8.88 214 ILE C CA 1
ATOM 5846 C C . ILE C 3 214 ? 62.631 -61.309 104.958 1.00 23.53 214 ILE C C 1
ATOM 5847 O O . ILE C 3 214 ? 62.375 -62.214 105.754 1.00 17.83 214 ILE C O 1
ATOM 5852 N N . ILE C 3 215 ? 61.716 -60.451 104.511 1.00 18.10 215 ILE C N 1
ATOM 5853 C CA . ILE C 3 215 ? 60.303 -60.577 104.847 1.00 14.72 215 ILE C CA 1
ATOM 5854 C C . ILE C 3 215 ? 59.570 -60.952 103.560 1.00 16.86 215 ILE C C 1
ATOM 5855 O O . ILE C 3 215 ? 59.785 -60.335 102.521 1.00 17.86 215 ILE C O 1
ATOM 5860 N N . ALA C 3 216 ? 58.738 -61.985 103.614 1.00 11.23 216 ALA C N 1
ATOM 5861 C CA . ALA C 3 216 ? 58.002 -62.407 102.428 1.00 13.47 216 ALA C CA 1
ATOM 5862 C C . ALA C 3 216 ? 56.546 -61.967 102.510 1.00 13.15 216 ALA C C 1
ATOM 5863 O O . ALA C 3 216 ? 55.913 -62.085 103.549 1.00 22.15 216 ALA C O 1
ATOM 5865 N N . LEU C 3 217 ? 56.028 -61.446 101.403 1.00 21.09 217 LEU C N 1
ATOM 5866 C CA . LEU C 3 217 ? 54.641 -60.978 101.324 1.00 13.95 217 LEU C CA 1
ATOM 5867 C C . LEU C 3 217 ? 53.974 -61.744 100.180 1.00 19.38 217 LEU C C 1
ATOM 5868 O O . LEU C 3 217 ? 54.494 -61.774 99.068 1.00 19.91 217 LEU C O 1
ATOM 5873 N N . ALA C 3 218 ? 52.835 -62.375 100.447 1.00 11.68 218 ALA C N 1
ATOM 5874 C CA . ALA C 3 218 ? 52.173 -63.163 99.407 1.00 14.20 218 ALA C CA 1
ATOM 5875 C C . ALA C 3 218 ? 50.748 -62.751 99.093 1.00 16.24 218 ALA C C 1
ATOM 5876 O O . ALA C 3 218 ? 50.055 -62.217 99.950 1.00 16.58 218 ALA C O 1
ATOM 5878 N N . ALA C 3 219 ? 50.322 -63.017 97.855 1.00 16.74 219 ALA C N 1
ATOM 5879 C CA . ALA C 3 219 ? 48.967 -62.701 97.390 1.00 11.68 219 ALA C CA 1
ATOM 5880 C C . ALA C 3 219 ? 48.684 -63.388 96.066 1.00 14.37 219 ALA C C 1
ATOM 5881 O O . ALA C 3 219 ? 49.543 -64.053 95.486 1.00 16.26 219 ALA C O 1
ATOM 5883 N N . ALA C 3 220 ? 47.468 -63.213 95.576 1.00 15.71 220 ALA C N 1
ATOM 5884 C CA . ALA C 3 220 ? 47.089 -63.816 94.320 1.00 15.45 220 ALA C CA 1
ATOM 5885 C C . ALA C 3 220 ? 47.143 -62.786 93.202 1.00 21.70 220 ALA C C 1
ATOM 5886 O O . ALA C 3 220 ? 47.125 -61.577 93.449 1.00 20.47 220 ALA C O 1
ATOM 5888 N N . GLN C 3 221 ? 47.232 -63.293 91.974 1.00 18.59 221 GLN C N 1
ATOM 5889 C CA . GLN C 3 221 ? 47.244 -62.486 90.753 1.00 9.30 221 GLN C CA 1
ATOM 5890 C C . GLN C 3 221 ? 45.784 -62.230 90.337 1.00 19.61 221 GLN C C 1
ATOM 5891 O O . GLN C 3 221 ? 44.850 -62.770 90.945 1.00 13.83 221 GLN C O 1
ATOM 5897 N N . LYS C 3 222 ? 45.590 -61.456 89.269 1.00 14.30 222 LYS C N 1
ATOM 5898 C CA . LYS C 3 222 ? 44.236 -61.146 88.816 1.00 14.99 222 LYS C CA 1
ATOM 5899 C C . LYS C 3 222 ? 43.473 -62.280 88.155 1.00 16.96 222 LYS C C 1
ATOM 5900 O O . LYS C 3 222 ? 42.271 -62.170 87.997 1.00 16.70 222 LYS C O 1
ATOM 5906 N N . ASN C 3 223 ? 44.147 -63.374 87.793 1.00 10.95 223 ASN C N 1
ATOM 5907 C CA . ASN C 3 223 ? 43.441 -64.510 87.185 1.00 20.08 223 ASN C CA 1
ATOM 5908 C C . ASN C 3 223 ? 42.928 -65.490 88.237 1.00 13.25 223 ASN C C 1
ATOM 5909 O O . ASN C 3 223 ? 42.313 -66.508 87.920 1.00 34.63 223 ASN C O 1
ATOM 5914 N N . PHE C 3 224 ? 43.175 -65.161 89.496 1.00 14.81 224 PHE C N 1
ATOM 5915 C CA . PHE C 3 224 ? 42.779 -66.005 90.617 1.00 19.27 224 PHE C CA 1
ATOM 5916 C C . PHE C 3 224 ? 41.293 -65.912 90.982 1.00 8.88 224 PHE C C 1
ATOM 5917 O O . PHE C 3 224 ? 40.760 -64.818 91.152 1.00 21.44 224 PHE C O 1
ATOM 5925 N N . THR C 3 225 ? 40.624 -67.058 91.076 1.00 6.30 225 THR C N 1
ATOM 5926 C CA . THR C 3 225 ? 39.211 -67.095 91.477 1.00 11.96 225 THR C CA 1
ATOM 5927 C C . THR C 3 225 ? 39.069 -68.323 92.351 1.00 18.51 225 THR C C 1
ATOM 5928 O O . THR C 3 225 ? 39.947 -69.179 92.340 1.00 16.14 225 THR C O 1
ATOM 5932 N N . MET C 3 226 ? 37.980 -68.410 93.111 1.00 12.96 226 MET C N 1
ATOM 5933 C CA . MET C 3 226 ? 37.738 -69.563 93.990 1.00 21.53 226 MET C CA 1
ATOM 5934 C C . MET C 3 226 ? 36.296 -70.039 93.814 1.00 16.18 226 MET C C 1
ATOM 5935 O O . MET C 3 226 ? 35.439 -69.253 93.442 1.00 19.30 226 MET C O 1
ATOM 5940 N N . LYS C 3 227 ? 36.023 -71.318 94.060 1.00 15.33 227 LYS C N 1
ATOM 5941 C CA . LYS C 3 227 ? 34.653 -71.793 93.965 1.00 18.33 227 LYS C CA 1
ATOM 5942 C C . LYS C 3 227 ? 34.320 -72.876 94.977 1.00 23.45 227 LYS C C 1
ATOM 5943 O O . LYS C 3 227 ? 35.212 -73.499 95.551 1.00 16.50 227 LYS C O 1
ATOM 5949 N N . LEU C 3 228 ? 33.016 -73.057 95.186 1.00 17.48 228 LEU C N 1
ATOM 5950 C CA . LEU C 3 228 ? 32.426 -74.026 96.107 1.00 16.33 228 LEU C CA 1
ATOM 5951 C C . LEU C 3 228 ? 32.685 -73.644 97.565 1.00 20.74 228 LEU C C 1
ATOM 5952 O O . LEU C 3 228 ? 33.556 -74.171 98.265 1.00 15.13 228 LEU C O 1
ATOM 5957 N N . CYS C 3 229 ? 31.896 -72.681 97.993 1.00 19.65 229 CYS C N 1
ATOM 5958 C CA . CYS C 3 229 ? 31.928 -72.138 99.326 1.00 20.03 229 CYS C CA 1
ATOM 5959 C C . CYS C 3 229 ? 31.789 -73.271 100.343 1.00 13.77 229 CYS C C 1
ATOM 5960 O O . CYS C 3 229 ? 30.912 -74.119 100.218 1.00 26.94 229 CYS C O 1
ATOM 5963 N N . LYS C 3 230 ? 32.664 -73.290 101.340 1.00 18.53 230 LYS C N 1
ATOM 5964 C CA . LYS C 3 230 ? 32.619 -74.314 102.385 1.00 17.55 230 LYS C CA 1
ATOM 5965 C C . LYS C 3 230 ? 33.072 -73.716 103.710 1.00 18.37 230 LYS C C 1
ATOM 5966 O O . LYS C 3 230 ? 33.634 -72.621 103.752 1.00 23.56 230 LYS C O 1
ATOM 5972 N N . ASP C 3 231 ? 32.836 -74.439 104.799 1.00 15.84 231 ASP C N 1
ATOM 5973 C CA . ASP C 3 231 ? 33.321 -73.975 106.093 1.00 22.24 231 ASP C CA 1
ATOM 5974 C C . ASP C 3 231 ? 34.830 -74.210 106.232 1.00 17.46 231 ASP C C 1
ATOM 5975 O O . ASP C 3 231 ? 35.392 -75.181 105.689 1.00 17.87 231 ASP C O 1
ATOM 5980 N N . ALA C 3 232 ? 35.486 -73.284 106.927 1.00 18.91 232 ALA C N 1
ATOM 5981 C CA . ALA C 3 232 ? 36.932 -73.354 107.158 1.00 24.19 232 ALA C CA 1
ATOM 5982 C C . ALA C 3 232 ? 37.262 -74.545 108.062 1.00 24.43 232 ALA C C 1
ATOM 5983 O O . ALA C 3 232 ? 36.424 -74.971 108.871 1.00 20.78 232 ALA C O 1
ATOM 5985 N N . SER C 3 233 ? 38.479 -75.073 107.945 1.00 18.71 233 SER C N 1
ATOM 5986 C CA . SER C 3 233 ? 38.853 -76.244 108.740 1.00 35.43 233 SER C CA 1
ATOM 5987 C C . SER C 3 233 ? 38.922 -75.990 110.237 1.00 27.87 233 SER C C 1
ATOM 5988 O O . SER C 3 233 ? 38.738 -76.904 111.026 1.00 38.33 233 SER C O 1
ATOM 5991 N N . ASP C 3 234 ? 39.158 -74.746 110.629 1.00 23.44 234 ASP C N 1
ATOM 5992 C CA . ASP C 3 234 ? 39.227 -74.396 112.038 1.00 28.65 234 ASP C CA 1
ATOM 5993 C C . ASP C 3 234 ? 37.935 -73.817 112.569 1.00 29.48 234 ASP C C 1
ATOM 5994 O O . ASP C 3 234 ? 37.211 -73.129 111.860 1.00 41.70 234 ASP C O 1
ATOM 5999 N N . ILE C 3 235 ? 37.666 -74.101 113.835 1.00 22.99 235 ILE C N 1
ATOM 6000 C CA . ILE C 3 235 ? 36.526 -73.543 114.542 1.00 26.70 235 ILE C CA 1
ATOM 6001 C C . ILE C 3 235 ? 37.189 -73.015 115.821 1.00 30.65 235 ILE C C 1
ATOM 6002 O O . ILE C 3 235 ? 37.624 -73.790 116.672 1.00 27.06 235 ILE C O 1
ATOM 6007 N N . LEU C 3 236 ? 37.283 -71.694 115.942 1.00 24.78 236 LEU C N 1
ATOM 6008 C CA . LEU C 3 236 ? 37.967 -71.085 117.072 1.00 15.01 236 LEU C CA 1
ATOM 6009 C C . LEU C 3 236 ? 37.233 -70.933 118.411 1.00 23.39 236 LEU C C 1
ATOM 6010 O O . LEU C 3 236 ? 37.028 -69.822 118.923 1.00 20.66 236 LEU C O 1
ATOM 6015 N N . GLN C 3 237 ? 36.847 -72.066 118.984 1.00 25.54 237 GLN C N 1
ATOM 6016 C CA . GLN C 3 237 ? 36.205 -72.088 120.291 1.00 30.96 237 GLN C CA 1
ATOM 6017 C C . GLN C 3 237 ? 36.369 -73.499 120.815 1.00 33.76 237 GLN C C 1
ATOM 6018 O O . GLN C 3 237 ? 36.404 -74.460 120.035 1.00 22.57 237 GLN C O 1
ATOM 6024 N N . THR C 3 238 ? 36.506 -73.613 122.130 1.00 34.03 238 THR C N 1
ATOM 6025 C CA . THR C 3 238 ? 36.681 -74.905 122.779 1.00 33.62 238 THR C CA 1
ATOM 6026 C C . THR C 3 238 ? 35.378 -75.367 123.381 1.00 37.64 238 THR C C 1
ATOM 6027 O O . THR C 3 238 ? 34.853 -76.423 123.042 1.00 51.64 238 THR C O 1
ATOM 6031 N N . GLY C 3 239 ? 34.875 -74.569 124.303 1.00 30.54 239 GLY C N 1
ATOM 6032 C CA . GLY C 3 239 ? 33.620 -74.889 124.939 1.00 37.70 239 GLY C CA 1
ATOM 6033 C C . GLY C 3 239 ? 32.667 -73.814 124.500 1.00 31.70 239 GLY C C 1
ATOM 6034 O O . GLY C 3 239 ? 32.831 -73.275 123.421 1.00 45.94 239 GLY C O 1
ATOM 6035 N N . THR C 3 240 ? 31.683 -73.487 125.321 1.00 32.02 240 THR C N 1
ATOM 6036 C CA . THR C 3 240 ? 30.759 -72.454 124.936 1.00 42.30 240 THR C CA 1
ATOM 6037 C C . THR C 3 240 ? 31.446 -71.110 125.188 1.00 44.83 240 THR C C 1
ATOM 6038 O O . THR C 3 240 ? 32.273 -70.976 126.094 1.00 41.56 240 THR C O 1
ATOM 6042 N N . ILE C 3 241 ? 31.123 -70.134 124.348 1.00 32.78 241 ILE C N 1
ATOM 6043 C CA . ILE C 3 241 ? 31.677 -68.793 124.462 1.00 32.74 241 ILE C CA 1
ATOM 6044 C C . ILE C 3 241 ? 30.761 -68.070 125.439 1.00 27.20 241 ILE C C 1
ATOM 6045 O O . ILE C 3 241 ? 29.568 -67.988 125.208 1.00 34.23 241 ILE C O 1
ATOM 6050 N N . GLN C 3 242 ? 31.313 -67.530 126.519 1.00 41.02 242 GLN C N 1
ATOM 6051 C CA . GLN C 3 242 ? 30.489 -66.884 127.543 1.00 43.16 242 GLN C CA 1
ATOM 6052 C C . GLN C 3 242 ? 30.174 -65.401 127.424 1.00 37.25 242 GLN C C 1
ATOM 6053 O O . GLN C 3 242 ? 30.978 -64.665 126.839 1.00 44.95 242 GLN C O 1
ATOM 6060 N N . SER D 4 1 ? 6.958 -53.725 90.953 1.00 128.48 12 SER D N 1
ATOM 6061 C CA . SER D 4 1 ? 5.859 -53.789 91.961 1.00 141.82 12 SER D CA 1
ATOM 6062 C C . SER D 4 1 ? 5.701 -52.416 92.622 1.00 150.31 12 SER D C 1
ATOM 60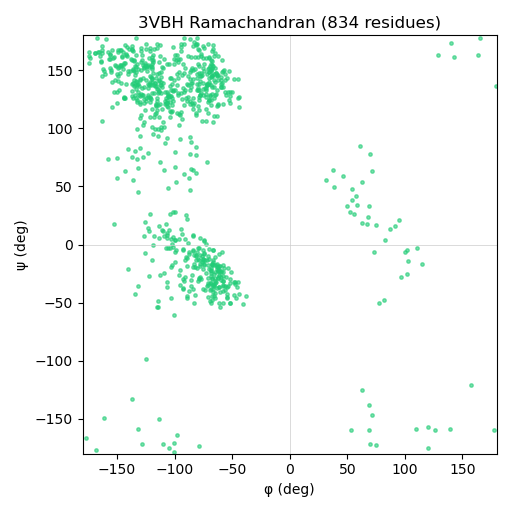63 O O . SER D 4 1 ? 6.294 -51.436 92.161 1.00 144.13 12 SER D O 1
ATOM 6066 N N . HIS D 4 2 ? 4.900 -52.339 93.687 1.00 155.55 13 HIS D N 1
ATOM 6067 C CA . HIS D 4 2 ? 4.689 -51.072 94.395 1.00 143.27 13 HIS D CA 1
ATOM 6068 C C . HIS D 4 2 ? 4.846 -51.215 95.911 1.00 123.70 13 HIS D C 1
ATOM 6069 O O . HIS D 4 2 ? 3.896 -51.041 96.676 1.00 96.67 13 HIS D O 1
ATOM 6076 N N . GLU D 4 3 ? 6.076 -51.511 96.319 1.00 111.59 14 GLU D N 1
ATOM 6077 C CA . GLU D 4 3 ? 6.444 -51.712 97.714 1.00 94.26 14 GLU D CA 1
ATOM 6078 C C . GLU D 4 3 ? 7.135 -50.495 98.348 1.00 84.48 14 GLU D C 1
ATOM 6079 O O . GLU D 4 3 ? 7.161 -49.415 97.762 1.00 87.13 14 GLU D O 1
ATOM 6085 N N . ASN D 4 4 ? 7.661 -50.676 99.562 1.00 74.23 15 ASN D N 1
ATOM 6086 C CA . ASN D 4 4 ? 8.393 -49.624 100.285 1.00 59.27 15 ASN D CA 1
ATOM 6087 C C . ASN D 4 4 ? 9.878 -49.880 99.972 1.00 55.08 15 ASN D C 1
ATOM 6088 O O . ASN D 4 4 ? 10.244 -50.993 99.586 1.00 57.43 15 ASN D O 1
ATOM 6093 N N . SER D 4 5 ? 10.731 -48.872 100.145 1.00 50.75 16 SER D N 1
ATOM 6094 C CA . SER D 4 5 ? 12.162 -49.048 99.892 1.00 41.60 16 SER D CA 1
ATOM 6095 C C . SER D 4 5 ? 12.901 -49.270 101.209 1.00 40.22 16 SER D C 1
ATOM 6096 O O . SER D 4 5 ? 13.721 -48.473 101.647 1.00 49.89 16 SER D O 1
ATOM 6099 N N . ASN D 4 6 ? 12.566 -50.414 101.790 1.00 58.43 17 ASN D N 1
ATOM 6100 C CA . ASN D 4 6 ? 13.018 -50.944 103.065 1.00 44.82 17 ASN D CA 1
ATOM 6101 C C . ASN D 4 6 ? 14.350 -51.699 103.097 1.00 37.45 17 ASN D C 1
ATOM 6102 O O . ASN D 4 6 ? 14.922 -51.910 104.171 1.00 51.75 17 ASN D O 1
ATOM 6107 N N . SER D 4 7 ? 14.805 -52.156 101.936 1.00 35.62 18 SER D N 1
ATOM 6108 C CA . SER D 4 7 ? 16.040 -52.934 101.810 1.00 30.45 18 SER D CA 1
ATOM 6109 C C . SER D 4 7 ? 17.288 -52.197 102.357 1.00 45.95 18 SER D C 1
ATOM 6110 O O . SER D 4 7 ? 17.367 -50.957 102.354 1.00 42.76 18 SER D O 1
ATOM 6113 N N . ALA D 4 8 ? 18.254 -52.970 102.845 1.00 42.19 19 ALA D N 1
ATOM 6114 C CA . ALA D 4 8 ? 19.491 -52.413 103.386 1.00 34.18 19 ALA D CA 1
ATOM 6115 C C . ALA D 4 8 ? 20.420 -51.931 102.266 1.00 38.15 19 ALA D C 1
ATOM 6116 O O . ALA D 4 8 ? 21.399 -51.221 102.521 1.00 35.44 19 ALA D O 1
ATOM 6118 N N . THR D 4 9 ? 20.105 -52.312 101.027 1.00 44.32 20 THR D N 1
ATOM 6119 C CA . THR D 4 9 ? 20.915 -51.925 99.879 1.00 42.32 20 THR D CA 1
ATOM 6120 C C . THR D 4 9 ? 20.350 -50.855 98.942 1.00 47.35 20 THR D C 1
ATOM 6121 O O . THR D 4 9 ? 20.917 -50.630 97.873 1.00 59.94 20 THR D O 1
ATOM 6125 N N . GLU D 4 10 ? 19.251 -50.199 99.326 1.00 43.14 21 GLU D N 1
ATOM 6126 C CA . GLU D 4 10 ? 18.673 -49.121 98.504 1.00 59.37 21 GLU D CA 1
ATOM 6127 C C . GLU D 4 10 ? 19.738 -48.015 98.428 1.00 74.31 21 GLU D C 1
ATOM 6128 O O . GLU D 4 10 ? 20.177 -47.483 99.467 1.00 51.36 21 GLU D O 1
ATOM 6134 N N . GLY D 4 11 ? 20.155 -47.680 97.205 1.00 80.83 22 GLY D N 1
ATOM 6135 C CA . GLY D 4 11 ? 21.178 -46.656 97.010 1.00 87.09 22 GLY D CA 1
ATOM 6136 C C . GLY D 4 11 ? 22.593 -47.216 96.878 1.00 90.26 22 GLY D C 1
ATOM 6137 O O . GLY D 4 11 ? 23.578 -46.512 97.098 1.00 73.10 22 GLY D O 1
ATOM 6138 N N . SER D 4 12 ? 22.681 -48.493 96.518 1.00 102.85 23 SER D N 1
ATOM 6139 C CA . SER D 4 12 ? 23.945 -49.201 96.342 1.00 100.20 23 SER D CA 1
ATOM 6140 C C . SER D 4 12 ? 24.362 -49.054 94.863 1.00 119.61 23 SER D C 1
ATOM 6141 O O . SER D 4 12 ? 23.533 -49.240 93.968 1.00 122.38 23 SER D O 1
ATOM 6144 N N . THR D 4 13 ? 25.629 -48.706 94.613 1.00 120.55 24 THR D N 1
ATOM 6145 C CA . THR D 4 13 ? 26.157 -48.537 93.247 1.00 125.80 24 THR D CA 1
ATOM 6146 C C . THR D 4 13 ? 26.029 -49.809 92.391 1.00 139.59 24 THR D C 1
ATOM 6147 O O . THR D 4 13 ? 26.317 -49.801 91.189 1.00 143.77 24 THR D O 1
ATOM 6151 N N . ILE D 4 14 ? 25.589 -50.897 93.019 1.00 142.29 25 ILE D N 1
ATOM 6152 C CA . ILE D 4 14 ? 25.401 -52.178 92.340 1.00 122.92 25 ILE D CA 1
ATOM 6153 C C . ILE D 4 14 ? 23.906 -52.542 92.402 1.00 114.20 25 ILE D C 1
ATOM 6154 O O . ILE D 4 14 ? 23.268 -52.367 93.446 1.00 109.00 25 ILE D O 1
ATOM 6159 N N . ASN D 4 15 ? 23.341 -53.015 91.286 1.00 115.45 26 ASN D N 1
ATOM 6160 C CA . ASN D 4 15 ? 21.918 -53.389 91.251 1.00 124.65 26 ASN D CA 1
ATOM 6161 C C . ASN D 4 15 ? 21.643 -54.910 91.276 1.00 114.56 26 ASN D C 1
ATOM 6162 O O . ASN D 4 15 ? 22.378 -55.716 90.682 1.00 88.40 26 ASN D O 1
ATOM 6167 N N . TYR D 4 16 ? 20.566 -55.281 91.974 1.00 90.80 27 TYR D N 1
ATOM 6168 C CA . TYR D 4 16 ? 20.186 -56.677 92.162 1.00 73.04 27 TYR D CA 1
ATOM 6169 C C . TYR D 4 16 ? 18.868 -57.088 91.489 1.00 68.16 27 TYR D C 1
ATOM 6170 O O . TYR D 4 16 ? 18.009 -56.243 91.212 1.00 76.76 27 TYR D O 1
ATOM 6179 N N . THR D 4 17 ? 18.720 -58.391 91.226 1.00 51.12 28 THR D N 1
ATOM 6180 C CA . THR D 4 17 ? 17.475 -58.933 90.660 1.00 62.63 28 THR D CA 1
ATOM 6181 C C . THR D 4 17 ? 16.968 -59.922 91.691 1.00 42.41 28 THR D C 1
ATOM 6182 O O . THR D 4 17 ? 17.445 -61.042 91.796 1.00 48.86 28 THR D O 1
ATOM 6186 N N . THR D 4 18 ? 15.982 -59.463 92.446 1.00 35.97 29 THR D N 1
ATOM 6187 C CA . THR D 4 18 ? 15.388 -60.184 93.545 1.00 29.80 29 THR D CA 1
ATOM 6188 C C . THR D 4 18 ? 13.921 -60.536 93.305 1.00 36.51 29 THR D C 1
ATOM 6189 O O . THR D 4 18 ? 13.319 -60.102 92.331 1.00 30.59 29 THR D O 1
ATOM 6193 N N . ILE D 4 19 ? 13.359 -61.331 94.208 1.00 33.83 30 ILE D N 1
ATOM 6194 C CA . ILE D 4 19 ? 11.967 -61.745 94.136 1.00 14.97 30 ILE D CA 1
ATOM 6195 C C . ILE D 4 19 ? 11.354 -61.319 95.484 1.00 27.41 30 ILE D C 1
ATOM 6196 O O . ILE D 4 19 ? 12.058 -61.283 96.507 1.00 23.48 30 ILE D O 1
ATOM 6201 N N . ASN D 4 20 ? 10.061 -60.982 95.490 1.00 19.25 31 ASN D N 1
ATOM 6202 C CA . ASN D 4 20 ? 9.384 -60.576 96.722 1.00 24.93 31 ASN D CA 1
ATOM 6203 C C . ASN D 4 20 ? 7.865 -60.678 96.575 1.00 24.15 31 ASN D C 1
ATOM 6204 O O . ASN D 4 20 ? 7.344 -60.513 95.490 1.00 26.35 31 ASN D O 1
ATOM 6209 N N . TYR D 4 21 ? 7.154 -60.963 97.662 1.00 23.73 32 TYR D N 1
ATOM 6210 C CA . TYR D 4 21 ? 5.685 -61.058 97.617 1.00 23.28 32 TYR D CA 1
ATOM 6211 C C . TYR D 4 21 ? 5.080 -60.153 98.680 1.00 13.79 32 TYR D C 1
ATOM 6212 O O . TYR D 4 21 ? 3.881 -60.193 98.916 1.00 26.61 32 TYR D O 1
ATOM 6221 N N . TYR D 4 22 ? 5.916 -59.356 99.335 1.00 15.88 33 TYR D N 1
ATOM 6222 C CA . TYR D 4 22 ? 5.460 -58.496 100.420 1.00 13.93 33 TYR D CA 1
ATOM 6223 C C . TYR D 4 22 ? 5.691 -57.036 100.093 1.00 22.03 33 TYR D C 1
ATOM 6224 O O . TYR D 4 22 ? 6.486 -56.724 99.197 1.00 19.40 33 TYR D O 1
ATOM 6233 N N . LYS D 4 23 ? 5.010 -56.150 100.827 1.00 18.41 34 LYS D N 1
ATOM 6234 C CA . LYS D 4 23 ? 5.133 -54.711 100.593 1.00 18.04 34 LYS D CA 1
ATOM 6235 C C . LYS D 4 23 ? 6.453 -54.122 101.066 1.00 19.89 34 LYS D C 1
ATOM 6236 O O . LYS D 4 23 ? 6.787 -53.012 100.699 1.00 23.78 34 LYS D O 1
ATOM 6242 N N . ASP D 4 24 ? 7.218 -54.862 101.863 1.00 20.32 35 ASP D N 1
ATOM 6243 C CA . ASP D 4 24 ? 8.501 -54.341 102.334 1.00 11.69 35 ASP D CA 1
ATOM 6244 C C . ASP D 4 24 ? 9.626 -55.004 101.544 1.00 16.12 35 ASP D C 1
ATOM 6245 O O . ASP D 4 24 ? 9.696 -56.228 101.448 1.00 17.60 35 ASP D O 1
ATOM 6250 N N . SER D 4 25 ? 10.516 -54.196 100.977 1.00 19.28 36 SER D N 1
ATOM 6251 C CA . SER D 4 25 ? 11.569 -54.763 100.141 1.00 26.16 36 SER D CA 1
ATOM 6252 C C . SER D 4 25 ? 12.627 -55.595 100.848 1.00 20.78 36 SER D C 1
ATOM 6253 O O . SER D 4 25 ? 13.284 -56.416 100.206 1.00 15.90 36 SER D O 1
ATOM 6256 N N . TYR D 4 26 ? 12.797 -55.403 102.156 1.00 12.44 37 TYR D N 1
ATOM 6257 C CA . TYR D 4 26 ? 13.794 -56.186 102.873 1.00 11.54 37 TYR D CA 1
ATOM 6258 C C . TYR D 4 26 ? 13.372 -57.661 102.986 1.00 8.66 37 TYR D C 1
ATOM 6259 O O . TYR D 4 26 ? 14.174 -58.516 103.330 1.00 15.03 37 TYR D O 1
ATOM 6268 N N . ALA D 4 27 ? 12.116 -57.959 102.666 1.00 9.63 38 ALA D N 1
ATOM 6269 C CA . ALA D 4 27 ? 11.630 -59.335 102.701 1.00 12.98 38 ALA D CA 1
ATOM 6270 C C . ALA D 4 27 ? 12.135 -60.104 101.482 1.00 14.64 38 ALA D C 1
ATOM 6271 O O . ALA D 4 27 ? 12.077 -61.328 101.451 1.00 18.30 38 ALA D O 1
ATOM 6273 N N . ALA D 4 28 ? 12.631 -59.384 100.481 1.00 13.85 39 ALA D N 1
ATOM 6274 C CA . ALA D 4 28 ? 13.097 -59.997 99.243 1.00 15.02 39 ALA D CA 1
ATOM 6275 C C . ALA D 4 28 ? 14.269 -60.954 99.351 1.00 18.39 39 ALA D C 1
ATOM 6276 O O . ALA D 4 28 ? 15.009 -60.957 100.329 1.00 21.00 39 ALA D O 1
ATOM 6278 N N . THR D 4 29 ? 14.427 -61.765 98.311 1.00 19.57 40 THR D N 1
ATOM 6279 C CA . THR D 4 29 ? 15.526 -62.715 98.214 1.00 12.29 40 THR D CA 1
ATOM 6280 C C . THR D 4 29 ? 16.827 -61.916 98.072 1.00 16.29 40 THR D C 1
ATOM 6281 O O . THR D 4 29 ? 16.808 -60.712 97.798 1.00 12.66 40 THR D O 1
ATOM 6285 N N . ALA D 4 30 ? 17.951 -62.600 98.254 1.00 11.87 41 ALA D N 1
ATOM 6286 C CA . ALA D 4 30 ? 19.267 -61.985 98.142 1.00 23.50 41 ALA D CA 1
ATOM 6287 C C . ALA D 4 30 ? 19.525 -61.618 96.687 1.00 17.46 41 ALA D C 1
ATOM 6288 O O . ALA D 4 30 ? 20.125 -60.576 96.400 1.00 27.01 41 ALA D O 1
ATOM 6290 N N . GLY D 4 31 ? 19.075 -62.482 95.781 1.00 20.26 42 GLY D N 1
ATOM 6291 C CA . GLY D 4 31 ? 19.222 -62.231 94.354 1.00 28.72 42 GLY D CA 1
ATOM 6292 C C . GLY D 4 31 ? 20.632 -62.350 93.802 1.00 27.03 42 GLY D C 1
ATOM 6293 O O . GLY D 4 31 ? 21.403 -63.187 94.269 1.00 30.45 42 GLY D O 1
ATOM 6294 N N . LYS D 4 32 ? 20.958 -61.536 92.794 1.00 38.40 43 LYS D N 1
ATOM 6295 C CA . LYS D 4 32 ? 22.294 -61.541 92.195 1.00 30.59 43 LYS D CA 1
ATOM 6296 C C . LYS D 4 32 ? 22.930 -60.160 92.353 1.00 32.31 43 LYS D C 1
ATOM 6297 O O . LYS D 4 32 ? 22.237 -59.162 92.239 1.00 56.36 43 LYS D O 1
ATOM 6303 N N . GLN D 4 33 ? 24.228 -60.104 92.655 1.00 46.47 44 GLN D N 1
ATOM 6304 C CA . GLN D 4 33 ? 24.943 -58.830 92.802 1.00 50.88 44 GLN D CA 1
ATOM 6305 C C . GLN D 4 33 ? 25.686 -58.564 91.491 1.00 53.22 44 GLN D C 1
ATOM 6306 O O . GLN D 4 33 ? 25.917 -59.483 90.708 1.00 48.65 44 GLN D O 1
ATOM 6312 N N . SER D 4 34 ? 26.033 -57.314 91.215 1.00 73.57 45 SER D N 1
ATOM 6313 C CA . SER D 4 34 ? 26.773 -57.055 89.986 1.00 61.29 45 SER D CA 1
ATOM 6314 C C . SER D 4 34 ? 28.203 -57.449 90.347 1.00 48.87 45 SER D C 1
ATOM 6315 O O . SER D 4 34 ? 28.593 -57.433 91.518 1.00 42.02 45 SER D O 1
ATOM 6318 N N . LEU D 4 35 ? 28.981 -57.807 89.340 1.00 36.82 46 LEU D N 1
ATOM 6319 C CA . LEU D 4 35 ? 30.341 -58.250 89.563 1.00 17.44 46 LEU D CA 1
ATOM 6320 C C . LEU D 4 35 ? 31.476 -57.226 89.349 1.00 21.27 46 LEU D C 1
ATOM 6321 O O . LEU D 4 35 ? 32.421 -57.478 88.611 1.00 31.82 46 LEU D O 1
ATOM 6326 N N . LYS D 4 36 ? 31.380 -56.075 90.007 1.00 23.88 47 LYS D N 1
ATOM 6327 C CA . LYS D 4 36 ? 32.404 -55.032 89.912 1.00 32.04 47 LYS D CA 1
ATOM 6328 C C . LYS D 4 36 ? 33.410 -55.205 91.052 1.00 28.98 47 LYS D C 1
ATOM 6329 O O . LYS D 4 36 ? 33.041 -55.612 92.144 1.00 28.74 47 LYS D O 1
ATOM 6335 N N . GLN D 4 37 ? 34.674 -54.887 90.805 1.00 23.59 48 GLN D N 1
ATOM 6336 C CA . GLN D 4 37 ? 35.693 -54.980 91.848 1.00 16.37 48 GLN D CA 1
ATOM 6337 C C . GLN D 4 37 ? 36.669 -53.800 91.768 1.00 25.82 48 GLN D C 1
ATOM 6338 O O . GLN D 4 37 ? 36.966 -53.281 90.688 1.00 23.78 48 GLN D O 1
ATOM 6344 N N . ASP D 4 38 ? 37.157 -53.371 92.923 1.00 15.98 49 ASP D N 1
ATOM 6345 C CA . ASP D 4 38 ? 38.133 -52.297 92.984 1.00 15.29 49 ASP D CA 1
ATOM 6346 C C . ASP D 4 38 ? 39.225 -52.739 93.943 1.00 22.00 49 ASP D C 1
ATOM 6347 O O . ASP D 4 38 ? 39.243 -52.354 95.115 1.00 26.00 49 ASP D O 1
ATOM 6352 N N . PRO D 4 39 ? 40.146 -53.574 93.463 1.00 22.33 50 PRO D N 1
ATOM 6353 C CA . PRO D 4 39 ? 41.201 -54.017 94.370 1.00 27.18 50 PRO D CA 1
ATOM 6354 C C . PRO D 4 39 ? 42.212 -52.932 94.720 1.00 28.23 50 PRO D C 1
ATOM 6355 O O . PRO D 4 39 ? 42.775 -52.961 95.811 1.00 20.24 50 PRO D O 1
ATOM 6359 N N . ASP D 4 40 ? 42.425 -51.971 93.817 1.00 17.24 51 ASP D N 1
ATOM 6360 C CA . ASP D 4 40 ? 43.390 -50.901 94.074 1.00 23.04 51 ASP D CA 1
ATOM 6361 C C . ASP D 4 40 ? 43.139 -50.142 95.360 1.00 21.56 51 ASP D C 1
ATOM 6362 O O . ASP D 4 40 ? 44.072 -49.601 95.943 1.00 22.98 51 ASP D O 1
ATOM 6367 N N . LYS D 4 41 ? 41.881 -50.088 95.788 1.00 18.59 52 LYS D N 1
ATOM 6368 C CA . LYS D 4 41 ? 41.497 -49.403 97.027 1.00 17.58 52 LYS D CA 1
ATOM 6369 C C . LYS D 4 41 ? 42.340 -49.957 98.203 1.00 25.64 52 LYS D C 1
ATOM 6370 O O . LYS D 4 41 ? 42.730 -49.222 99.108 1.00 21.74 52 LYS D O 1
ATOM 6376 N N . PHE D 4 42 ? 42.623 -51.260 98.166 1.00 11.56 53 PHE D N 1
ATOM 6377 C CA . PHE D 4 42 ? 43.387 -51.923 99.209 1.00 14.79 53 PHE D CA 1
ATOM 6378 C C . PHE D 4 42 ? 44.808 -52.302 98.824 1.00 16.69 53 PHE D C 1
ATOM 6379 O O . PHE D 4 42 ? 45.726 -52.209 99.636 1.00 22.80 53 PHE D O 1
ATOM 6387 N N . ALA D 4 43 ? 44.992 -52.713 97.579 1.00 21.79 54 ALA D N 1
ATOM 6388 C CA . ALA D 4 43 ? 46.288 -53.167 97.113 1.00 19.06 54 ALA D CA 1
ATOM 6389 C C . ALA D 4 43 ? 47.211 -52.119 96.536 1.00 26.08 54 ALA D C 1
ATOM 6390 O O . ALA D 4 43 ? 48.420 -52.339 96.433 1.00 18.81 54 ALA D O 1
ATOM 6392 N N . ASN D 4 44 ? 46.667 -50.974 96.160 1.00 13.33 55 ASN D N 1
ATOM 6393 C CA . ASN D 4 44 ? 47.521 -49.971 95.562 1.00 26.10 55 ASN D CA 1
ATOM 6394 C C . ASN D 4 44 ? 47.001 -48.574 95.859 1.00 22.43 55 ASN D C 1
ATOM 6395 O O . ASN D 4 44 ? 46.768 -47.793 94.947 1.00 24.37 55 ASN D O 1
ATOM 6400 N N . PRO D 4 45 ? 46.849 -48.228 97.150 1.00 24.98 56 PRO D N 1
ATOM 6401 C CA . PRO D 4 45 ? 46.337 -46.895 97.477 1.00 14.42 56 PRO D CA 1
ATOM 6402 C C . PRO D 4 45 ? 47.408 -45.810 97.555 1.00 29.59 56 PRO D C 1
ATOM 6403 O O . PRO D 4 45 ? 47.415 -45.023 98.502 1.00 20.98 56 PRO D O 1
ATOM 6407 N N . VAL D 4 46 ? 48.307 -45.761 96.567 1.00 22.59 57 VAL D N 1
ATOM 6408 C CA . VAL D 4 46 ? 49.373 -44.751 96.572 1.00 28.50 57 VAL D CA 1
ATOM 6409 C C . VAL D 4 46 ? 48.895 -43.455 95.933 1.00 28.46 57 VAL D C 1
ATOM 6410 O O . VAL D 4 46 ? 48.059 -43.482 95.035 1.00 30.77 57 VAL D O 1
ATOM 6414 N N . LYS D 4 47 ? 49.424 -42.323 96.394 1.00 27.42 58 LYS D N 1
ATOM 6415 C CA . LYS D 4 47 ? 49.029 -41.030 95.846 1.00 38.21 58 LYS D CA 1
ATOM 6416 C C . LYS D 4 47 ? 49.483 -40.839 94.394 1.00 42.22 58 LYS D C 1
ATOM 6417 O O . LYS D 4 47 ? 48.700 -40.421 93.541 1.00 41.46 58 LYS D O 1
ATOM 6423 N N . ASP D 4 48 ? 50.751 -41.141 94.132 1.00 49.49 59 ASP D N 1
ATOM 6424 C CA . ASP D 4 48 ? 51.341 -41.022 92.793 1.00 61.42 59 ASP D CA 1
ATOM 6425 C C . ASP D 4 48 ? 51.594 -42.447 92.301 1.00 66.70 59 ASP D C 1
ATOM 6426 O O . ASP D 4 48 ? 52.528 -43.097 92.770 1.00 63.56 59 ASP D O 1
ATOM 6431 N N . ILE D 4 49 ? 50.776 -42.940 91.371 1.00 78.78 60 ILE D N 1
ATOM 6432 C CA . ILE D 4 49 ? 50.951 -44.313 90.879 1.00 86.11 60 ILE D CA 1
ATOM 6433 C C . ILE D 4 49 ? 52.237 -44.547 90.075 1.00 77.89 60 ILE D C 1
ATOM 6434 O O . ILE D 4 49 ? 52.713 -43.663 89.361 1.00 62.61 60 ILE D O 1
ATOM 6439 N N . PHE D 4 50 ? 52.804 -45.744 90.220 1.00 94.37 61 PHE D N 1
ATOM 6440 C CA . PHE D 4 50 ? 54.021 -46.127 89.500 1.00 97.79 61 PHE D CA 1
ATOM 6441 C C . PHE D 4 50 ? 53.690 -47.302 88.571 1.00 99.15 61 PHE D C 1
ATOM 6442 O O . PHE D 4 50 ? 52.932 -48.200 88.947 1.00 99.24 61 PHE D O 1
ATOM 6450 N N . THR D 4 51 ? 54.229 -47.283 87.352 1.00 96.39 62 THR D N 1
ATOM 6451 C CA . THR D 4 51 ? 53.959 -48.355 86.391 1.00 97.80 62 THR D CA 1
ATOM 6452 C C . THR D 4 51 ? 54.717 -49.650 86.679 1.00 102.19 62 THR D C 1
ATOM 6453 O O . THR D 4 51 ? 55.608 -49.699 87.537 1.00 100.88 62 THR D O 1
ATOM 6457 N N . GLU D 4 52 ? 54.354 -50.701 85.951 1.00 100.14 63 GLU D N 1
ATOM 6458 C CA . GLU D 4 52 ? 54.981 -52.005 86.126 1.00 99.49 63 GLU D CA 1
ATOM 6459 C C . GLU D 4 52 ? 56.438 -52.064 85.668 1.00 95.38 63 GLU D C 1
ATOM 6460 O O . GLU D 4 52 ? 57.258 -52.707 86.319 1.00 74.81 63 GLU D O 1
ATOM 6466 N N . MET D 4 53 ? 56.747 -51.395 84.554 1.00 104.69 64 MET D N 1
ATOM 6467 C CA . MET D 4 53 ? 58.098 -51.379 83.976 1.00 96.04 64 MET D CA 1
ATOM 6468 C C . MET D 4 53 ? 59.148 -50.563 84.747 1.00 88.31 64 MET D C 1
ATOM 6469 O O . MET D 4 53 ? 60.319 -50.947 84.810 1.00 69.23 64 MET D O 1
ATOM 6474 N N . ALA D 4 54 ? 58.734 -49.443 85.331 1.00 94.11 65 ALA D N 1
ATOM 6475 C CA . ALA D 4 54 ? 59.658 -48.580 86.065 1.00 99.59 65 ALA D CA 1
ATOM 6476 C C . ALA D 4 54 ? 60.151 -49.162 87.388 1.00 104.33 65 ALA D C 1
ATOM 6477 O O . ALA D 4 54 ? 59.699 -50.218 87.837 1.00 105.36 65 ALA D O 1
ATOM 6479 N N . ALA D 4 55 ? 61.106 -48.463 87.994 1.00 103.96 66 ALA D N 1
ATOM 6480 C CA . ALA D 4 55 ? 61.648 -48.849 89.290 1.00 98.51 66 ALA D CA 1
ATOM 6481 C C . ALA D 4 55 ? 60.816 -48.019 90.293 1.00 95.49 66 ALA D C 1
ATOM 6482 O O . ALA D 4 55 ? 60.906 -46.786 90.297 1.00 84.31 66 ALA D O 1
ATOM 6484 N N . PRO D 4 56 ? 59.991 -48.686 91.142 1.00 92.57 67 PRO D N 1
ATOM 6485 C CA . PRO D 4 56 ? 59.122 -48.046 92.146 1.00 88.49 67 PRO D CA 1
ATOM 6486 C C . PRO D 4 56 ? 59.673 -46.818 92.888 1.00 90.11 67 PRO D C 1
ATOM 6487 O O . PRO D 4 56 ? 58.964 -45.821 93.057 1.00 77.53 67 PRO D O 1
ATOM 6491 N N . LEU D 4 57 ? 60.927 -46.902 93.328 1.00 93.37 68 LEU D N 1
ATOM 6492 C CA . LEU D 4 57 ? 61.587 -45.816 94.048 1.00 88.78 68 LEU D CA 1
ATOM 6493 C C . LEU D 4 57 ? 62.660 -45.103 93.232 1.00 86.29 68 LEU D C 1
ATOM 6494 O O . LEU D 4 57 ? 63.847 -45.446 93.299 1.00 83.99 68 LEU D O 1
ATOM 6499 N N . LYS D 4 58 ? 62.234 -44.100 92.473 1.00 97.39 69 LYS D N 1
ATOM 6500 C CA . LYS D 4 58 ? 63.150 -43.326 91.651 1.00 102.08 69 LYS D CA 1
ATOM 6501 C C . LYS D 4 58 ? 63.044 -41.858 92.097 1.00 97.99 69 LYS D C 1
ATOM 6502 O O . LYS D 4 58 ? 61.913 -41.405 92.389 1.00 83.41 69 LYS D O 1
#

InterPro domains:
  IPR000081 Peptidase C3, picornavirus core protein 2A [PF00947] (881-1007)
  IPR000199 Peptidase C3A/C3B, picornaviral [PF00548] (1549-1714)
  IPR000605 Helicase, superfamily 3, single-stranded DNA/RNA virus [PF00910] (1237-1334)
  IPR001205 RNA-directed RNA polymerase, C-terminal domain [PF00680] (1758-2168)
  IPR001676 Picornavirus capsid [PF00073] (93-293)
  IPR001676 Picornavirus capsid [PF00073] (352-521)
  IPR002527 Picornavirus 2B protein [PF01552] (1012-1112)
  IPR003138 Picornavirus coat protein VP4 [PF02226] (2-64)
  IPR003593 AAA+ ATPase domain [SM00382] (1232-1363)
  IPR007094 RNA-directed RNA polymerase, catalytic domain [PS50507] (1958-2073)
  IPR009003 Peptidase S1, PA clan [SSF50494] (866-1004)
  IPR009003 Peptidase S1, PA clan [SSF50494] (1543-1732)
  IPR014759 Helicase, superfamily 3, single-stranded RNA virus [PS51218] (1216-1374)
  IPR014838 Poliovirus 3A protein-like [PF08727] (1448-1498)
  IPR027417 P-loop containing nucleoside triphosphate hydrolase [SSF52540] (1208-1371)
  IPR029053 Viral coat protein subunit [G3DSA:2.60.120.20] (1-323)
  IPR029053 Viral coat protein subunit [G3DSA:2.60.120.20] (324-565)
  IPR029053 Viral coat protein subunit [G3DSA:2.60.120.20] (566-862)
  IPR033703 Picornavirus/Calicivirus coat protein [cd00205] (125-321)
  IPR033703 Picornavirus/Calicivirus coat protein [cd00205] (419-556)

Foldseek 3Di:
DDDDPCVVPDPPPVPDDDDPDDDDDDFWDDKDDFADDDDDPPDDLPDDDCVVVDDRPRDPRVPDGDHTGDTPHGPVCPDVQNVFQDKDFQDKDWCFCDDDPNNFFKDKAFDARQPDPPNNLVVQQFFWKFFKKKKWKQKDAPVRHFDFFKKKKWFAFPPQDDAPHLPRPSSVCPDTDMDIDTNPDHIDMDIGHGDFPDRTAGLFDQAAPDDDDCDPVNCVRGRPDCRNRGGIIMMGTNDPDDDPGIMMMTMIMGTDPMDGDHGDDTDQADQDDGSDRDGDPVDDDDSDDDDDDPPDD/DQQWDWDFAQPDIDTGRFARHEFEWPPDFADADDPVQDDDPDDWDFPGRQAFGKDWQDKDWAALPAFWWKAFPPLQPLCDGPNVQQLFQFFWKWWKKKKKKFWAFDLQKWFKKKKFKFFPDAAAACQVVVVPHRDGDDPCQRHVYSHTGGQPDNCCRNHNHGPVPRVVGTIDMATHNGGGMHIYIGYTDDPGNIGRRQPDGGIMIIIGIPGGMDGDPPGPRTIMMIIMMGTHRMIGHHGDGGHRD/DDDDDDDPVPPDDDPVDDDDDDDPDPPDDDDDDDDDPDDDDDCQVVQAFWDFFQQVPDDDPPVCVVVSQKAKFFFDDDDQDWGGKDFPQCQEPDRNCRIVNNVVLLQFFKKFAKKKKKKFWDFDQQKWFKKKKAWDAPPDPDDPTPVVRVPGQIDIDIDHPRRMDMDMLGGDAPDRIQGRADPDPSVNRTGGMIIMIGHDGTDGDPPTDRMTIMGMIMGGDPVMDGHDGHHGPDDPDDDDDD/DQADAQDPCVVPPWDFDWDDDDRHCNRIDPGDTDDDDDCCVPVPPDPDDDDPPDDPPD